Protein AF-A0A2U1C9T4-F1 (afdb_monomer_lite)

Sequence (823 aa):
MTALAQDIDRACACIAPTWPLDQFIAVNPYWGWVDKPMPQAAAALEALGGTRLTMPRNWFAAQWQAGHLQRQHLQAAAERAAGDTAAAGRVEQEVNALVAALEAPTAPSLHRLPLITDLRDAGVPPRPGVSWAEMVTHQVSQHCAAFFDTQQASWGMPQSAGLWGTWRQQLAVDHGLPWHHGHAALAQRLAALPGDARAVIAQALAGLGMDARGQAAYLSAVLMAIGGWGAWCAYERWQARLAGKDDDQLEQLLAIRLTWEWLLHDDAPTGTVPAGWAAQWSAADALARQCEGAQALDWLLQDALETAYQQPLLAGLSKAAAAPVKAPQVQALFCIDVRSEVFRRALEGVDASVQTRGFAGFFGLPIAYAPVGSALTRPQLPGLLSPALCVTESAGDAHLAQVLAGQRRRALQWRARWDQFRAAPASGFSFVESLGLLYGAQLARQSLPSGATPARWEDAGLPPAEAATLRPQMPQALSAPEEGAAIAHRVLTAMGLVRDFAPLVLVAGHGSQSANNPHAAGLDCGACGGQTGAVNARALADLLNTPAVREHLAPLGITIPSSTHFVPGLHNTTTDELVLLDADAVPPSHTARLERLRASLHAAGQRARAERAASLGLTSFAGNPQALLQSLRERANDWAQVRPEWGLVNNAAFIVAPRARSQHLNLGGRAFLHDYDHRLDPDNAVLTLIMTAPMVVTNWINLQYHASTVDNLRYGSGNKLLHNVVGGRLGVFEGNGGDLRIGLPMQSLHDGQVLRHTPLRLSVFIEAPREAIDAVMAQHAVVRDLVGNGWMHLFWLEPQGPRMAQCWQGRWLEVTPLASPAG

pLDDT: mean 93.23, std 6.5, range [31.95, 98.75]

Structure (mmCIF, N/CA/C/O backbone):
data_AF-A0A2U1C9T4-F1
#
_entry.id   AF-A0A2U1C9T4-F1
#
loop_
_atom_site.group_PDB
_atom_site.id
_atom_site.type_symbol
_atom_site.label_atom_id
_atom_site.label_alt_id
_atom_site.label_comp_id
_atom_site.label_asym_id
_atom_site.label_entity_id
_atom_site.label_seq_id
_atom_site.pdbx_PDB_ins_code
_atom_site.Cartn_x
_atom_site.Cartn_y
_atom_site.Cartn_z
_atom_site.occupancy
_atom_site.B_iso_or_equiv
_atom_site.auth_seq_id
_atom_site.auth_comp_id
_atom_site.auth_asym_id
_atom_site.auth_atom_id
_atom_site.pdbx_PDB_model_num
ATOM 1 N N . MET A 1 1 ? -5.390 -18.881 -29.309 1.00 58.38 1 MET A N 1
ATOM 2 C CA . MET A 1 1 ? -4.465 -17.729 -29.216 1.00 58.38 1 MET A CA 1
ATOM 3 C C . MET A 1 1 ? -3.154 -18.109 -29.879 1.00 58.38 1 MET A C 1
ATOM 5 O O . MET A 1 1 ? -2.776 -19.269 -29.782 1.00 58.38 1 MET A O 1
ATOM 9 N N . THR A 1 2 ? -2.509 -17.186 -30.594 1.00 84.00 2 THR A N 1
ATOM 10 C CA . THR A 1 2 ? -1.168 -17.412 -31.163 1.00 84.00 2 THR A CA 1
ATOM 11 C C . THR A 1 2 ? -0.123 -17.472 -30.039 1.00 84.00 2 THR A C 1
ATOM 13 O O . THR A 1 2 ? -0.365 -16.926 -28.964 1.00 84.00 2 THR A O 1
ATOM 16 N N . ALA A 1 3 ? 1.028 -18.115 -30.271 1.00 91.19 3 ALA A N 1
ATOM 17 C CA . ALA A 1 3 ? 2.114 -18.182 -29.281 1.00 91.19 3 ALA A CA 1
ATOM 18 C C . ALA A 1 3 ? 2.572 -16.779 -28.835 1.00 91.19 3 ALA A C 1
ATOM 20 O O . ALA A 1 3 ? 2.647 -16.506 -27.644 1.00 91.19 3 ALA A O 1
ATOM 21 N N . LEU A 1 4 ? 2.719 -15.847 -29.786 1.00 94.00 4 LEU A N 1
ATOM 22 C CA . LEU A 1 4 ? 3.066 -14.454 -29.494 1.00 94.00 4 LEU A CA 1
ATOM 23 C C . LEU A 1 4 ? 2.052 -13.759 -28.571 1.00 94.00 4 LEU A C 1
ATOM 25 O O . LEU A 1 4 ? 2.449 -13.010 -27.686 1.00 94.00 4 LEU A O 1
ATOM 29 N N . ALA A 1 5 ? 0.748 -13.999 -28.750 1.00 94.75 5 ALA A N 1
ATOM 30 C CA . ALA A 1 5 ? -0.262 -13.401 -27.874 1.00 94.75 5 ALA A CA 1
ATOM 31 C C . ALA A 1 5 ? -0.096 -13.878 -26.422 1.00 94.75 5 ALA A C 1
ATOM 33 O O . ALA A 1 5 ? -0.217 -13.080 -25.502 1.00 94.75 5 ALA A O 1
ATOM 34 N N . GLN A 1 6 ? 0.252 -15.153 -26.219 1.00 95.94 6 GLN A N 1
ATOM 35 C CA . GLN A 1 6 ? 0.525 -15.689 -24.883 1.00 95.94 6 GLN A CA 1
ATOM 36 C C . GLN A 1 6 ? 1.782 -15.069 -24.261 1.00 95.94 6 GLN A C 1
ATOM 38 O O . GLN A 1 6 ? 1.804 -14.828 -23.057 1.00 95.94 6 GLN A O 1
ATOM 43 N N . ASP A 1 7 ? 2.814 -14.794 -25.058 1.00 97.00 7 ASP A N 1
ATOM 44 C CA . ASP A 1 7 ? 4.039 -14.157 -24.568 1.00 97.00 7 ASP A CA 1
ATOM 45 C C . ASP A 1 7 ? 3.825 -12.675 -24.222 1.00 97.00 7 ASP A C 1
ATOM 47 O O . ASP A 1 7 ? 4.340 -12.209 -23.206 1.00 97.00 7 ASP A O 1
ATOM 51 N N . ILE A 1 8 ? 2.999 -11.959 -24.995 1.00 97.69 8 ILE A N 1
ATOM 52 C CA . ILE A 1 8 ? 2.550 -10.596 -24.664 1.00 97.69 8 ILE A CA 1
ATOM 53 C C . ILE A 1 8 ? 1.750 -10.598 -23.356 1.00 97.69 8 ILE A C 1
ATOM 55 O O . ILE A 1 8 ? 2.030 -9.790 -22.468 1.00 97.69 8 ILE A O 1
ATOM 59 N N . ASP A 1 9 ? 0.795 -11.520 -23.206 1.00 95.75 9 ASP A N 1
ATOM 60 C CA . ASP A 1 9 ? -0.028 -11.618 -21.998 1.00 95.75 9 ASP A CA 1
ATOM 61 C C . ASP A 1 9 ? 0.820 -11.934 -20.762 1.00 95.75 9 ASP A C 1
ATOM 63 O O . ASP A 1 9 ? 0.621 -11.329 -19.708 1.00 95.75 9 ASP A O 1
ATOM 67 N N . ARG A 1 10 ? 1.810 -12.829 -20.893 1.00 95.25 10 ARG A N 1
ATOM 68 C CA . ARG A 1 10 ? 2.783 -13.132 -19.831 1.00 95.25 10 ARG A CA 1
ATOM 69 C C . ARG A 1 10 ? 3.597 -11.903 -19.446 1.00 95.25 10 ARG A C 1
ATOM 71 O O . ARG A 1 10 ? 3.708 -11.617 -18.259 1.00 95.25 10 ARG A O 1
ATOM 78 N N . ALA A 1 11 ? 4.125 -11.166 -20.424 1.00 97.00 11 ALA A N 1
ATOM 79 C CA . ALA A 1 11 ? 4.897 -9.955 -20.160 1.00 97.00 11 ALA A CA 1
ATOM 80 C C . ALA A 1 11 ? 4.060 -8.886 -19.445 1.00 97.00 11 ALA A C 1
ATOM 82 O O . ALA A 1 11 ? 4.512 -8.299 -18.463 1.00 97.00 11 ALA A O 1
ATOM 83 N N . CYS A 1 12 ? 2.817 -8.685 -19.886 1.00 97.25 12 CYS A N 1
ATOM 84 C CA . CYS A 1 12 ? 1.883 -7.757 -19.254 1.00 97.25 12 CYS A CA 1
ATOM 85 C C . CYS A 1 12 ? 1.506 -8.190 -17.829 1.00 97.25 12 CYS A C 1
ATOM 87 O O . CYS A 1 12 ? 1.420 -7.351 -16.936 1.00 97.25 12 CYS A O 1
ATOM 89 N N . ALA A 1 13 ? 1.297 -9.491 -17.597 1.00 94.88 13 ALA A N 1
ATOM 90 C CA . ALA A 1 13 ? 0.925 -10.027 -16.288 1.00 94.88 13 ALA A CA 1
ATOM 91 C C . ALA A 1 13 ? 2.017 -9.844 -15.220 1.00 94.88 13 ALA A C 1
ATOM 93 O O . ALA A 1 13 ? 1.699 -9.837 -14.034 1.00 94.88 13 ALA A O 1
ATOM 94 N N . CYS A 1 14 ? 3.281 -9.648 -15.617 1.00 94.31 14 CYS A N 1
ATOM 95 C CA . CYS A 1 14 ? 4.391 -9.397 -14.697 1.00 94.31 14 CYS A CA 1
ATOM 96 C C . CYS A 1 14 ? 4.326 -8.034 -13.983 1.00 94.31 14 CYS A C 1
ATOM 98 O O . CYS A 1 14 ? 5.062 -7.842 -13.012 1.00 94.31 14 CYS A O 1
ATOM 100 N N . ILE A 1 15 ? 3.511 -7.085 -14.462 1.00 96.75 15 ILE A N 1
ATOM 101 C CA . ILE A 1 15 ? 3.438 -5.717 -13.933 1.00 96.75 15 ILE A CA 1
ATOM 102 C C . ILE A 1 15 ? 2.230 -5.566 -13.006 1.00 96.75 15 ILE A C 1
ATOM 104 O O . ILE A 1 15 ? 1.084 -5.757 -13.412 1.00 96.75 15 ILE A O 1
ATOM 108 N N . ALA A 1 16 ? 2.487 -5.200 -11.751 1.00 96.69 16 ALA A N 1
ATOM 109 C CA . ALA A 1 16 ? 1.438 -4.917 -10.777 1.00 96.69 16 ALA A CA 1
ATOM 110 C C . ALA A 1 16 ? 0.828 -3.513 -10.986 1.00 96.69 16 ALA A C 1
ATOM 112 O O . ALA A 1 16 ? 1.548 -2.593 -11.378 1.00 96.69 16 ALA A O 1
ATOM 113 N N . PRO A 1 17 ? -0.474 -3.319 -10.701 1.00 96.69 17 PRO A N 1
ATOM 114 C CA . PRO A 1 17 ? -1.122 -2.011 -10.790 1.00 96.69 17 PRO A CA 1
ATOM 115 C C . PRO A 1 17 ? -0.655 -1.035 -9.697 1.00 96.69 17 PRO A C 1
ATOM 117 O O . PRO A 1 17 ? -0.365 -1.447 -8.574 1.00 96.69 17 PRO A O 1
ATOM 120 N N . THR A 1 18 ? -0.668 0.267 -10.001 1.00 95.56 18 THR A N 1
ATOM 121 C CA . THR A 1 18 ? -0.474 1.354 -9.021 1.00 95.56 18 THR A CA 1
ATOM 122 C C . THR A 1 18 ? -1.663 2.313 -9.037 1.00 95.56 18 THR A C 1
ATOM 124 O O . THR A 1 18 ? -2.165 2.673 -10.100 1.00 95.56 18 THR A O 1
ATOM 127 N N . TRP A 1 19 ? -2.149 2.706 -7.860 1.00 95.81 19 TRP A N 1
ATOM 128 C CA . TRP A 1 19 ? -3.303 3.597 -7.754 1.00 95.81 19 TRP A CA 1
ATOM 129 C C . TRP A 1 19 ? -2.875 5.069 -7.877 1.00 95.81 19 TRP A C 1
ATOM 131 O O . TRP A 1 19 ? -1.786 5.426 -7.432 1.00 95.81 19 TRP A O 1
ATOM 141 N N . PRO A 1 20 ? -3.740 5.941 -8.421 1.00 95.50 20 PRO A N 1
ATOM 142 C CA . PRO A 1 20 ? -3.485 7.380 -8.523 1.00 95.50 20 PRO A CA 1
ATOM 143 C C . PRO A 1 20 ? -3.345 8.038 -7.144 1.00 95.50 20 PRO A C 1
ATOM 145 O O . PRO A 1 20 ? -3.901 7.554 -6.163 1.00 95.50 20 PRO A O 1
ATOM 148 N N . LEU A 1 21 ? -2.661 9.181 -7.071 1.00 94.75 21 LEU A N 1
ATOM 149 C CA . LEU A 1 21 ? -2.295 9.894 -5.837 1.00 94.75 21 LEU A CA 1
ATOM 150 C C . LEU A 1 21 ? -3.468 10.221 -4.902 1.00 94.75 21 LEU A C 1
ATOM 152 O O . LEU A 1 21 ? -3.312 10.176 -3.685 1.00 94.75 21 LEU A O 1
ATOM 156 N N . ASP A 1 22 ? -4.645 10.537 -5.441 1.00 91.81 22 ASP A N 1
ATOM 157 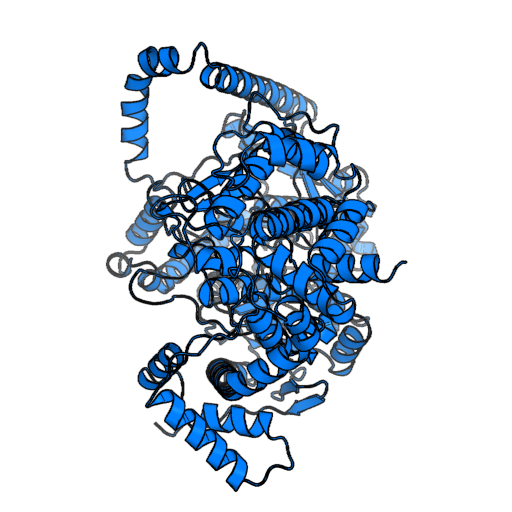C CA . ASP A 1 22 ? -5.862 10.847 -4.674 1.00 91.81 22 ASP A CA 1
ATOM 158 C C . ASP A 1 22 ? -6.566 9.601 -4.104 1.00 91.81 22 ASP A C 1
ATOM 160 O O . ASP A 1 22 ? -7.482 9.723 -3.288 1.00 91.81 22 ASP A O 1
ATOM 164 N N . GLN A 1 23 ? -6.154 8.408 -4.539 1.00 93.94 23 GLN A N 1
ATOM 165 C CA . GLN A 1 23 ? -6.662 7.102 -4.104 1.00 93.94 23 GLN A CA 1
ATOM 166 C C . GLN A 1 23 ? -5.511 6.124 -3.833 1.00 93.94 23 GLN A C 1
ATOM 168 O O . GLN A 1 23 ? -5.691 4.907 -3.913 1.00 93.94 23 GLN A O 1
ATOM 173 N N . PHE A 1 24 ? -4.314 6.650 -3.561 1.00 95.25 24 PHE A N 1
ATOM 174 C CA . PHE A 1 24 ? -3.105 5.846 -3.503 1.00 95.25 24 PHE A CA 1
ATOM 175 C C . PHE A 1 24 ? -3.206 4.853 -2.350 1.00 95.25 24 PHE A C 1
ATOM 177 O O . PHE A 1 24 ? -3.419 5.226 -1.194 1.00 95.25 24 PHE A O 1
ATOM 184 N N . ILE A 1 25 ? -3.024 3.580 -2.679 1.00 95.06 25 ILE A N 1
ATOM 185 C CA . ILE A 1 25 ? -2.928 2.481 -1.728 1.00 95.06 25 ILE A CA 1
ATOM 186 C C . ILE A 1 25 ? -1.637 1.718 -1.998 1.00 95.06 25 ILE A C 1
ATOM 188 O O . ILE A 1 25 ? -1.192 1.608 -3.137 1.00 95.06 25 ILE A O 1
ATOM 192 N N . ALA A 1 26 ? -1.038 1.181 -0.940 1.00 95.75 26 ALA A N 1
ATOM 193 C CA . ALA A 1 26 ? 0.136 0.330 -1.059 1.00 95.75 26 ALA A CA 1
ATOM 194 C C . ALA A 1 26 ? -0.253 -1.037 -1.649 1.00 95.75 26 ALA A C 1
ATOM 196 O O . ALA A 1 26 ? -1.170 -1.688 -1.143 1.00 95.75 26 ALA A O 1
ATOM 197 N N . VAL A 1 27 ? 0.454 -1.466 -2.696 1.00 95.62 27 VAL A N 1
ATOM 198 C CA . VAL A 1 27 ? 0.198 -2.703 -3.451 1.00 95.62 27 VAL A CA 1
ATOM 199 C C . VAL A 1 27 ? 1.481 -3.516 -3.497 1.00 95.62 27 VAL A C 1
ATOM 201 O O . VAL A 1 27 ? 2.560 -2.949 -3.580 1.00 95.62 27 VAL A O 1
ATOM 204 N N . ASN A 1 28 ? 1.405 -4.845 -3.471 1.00 97.12 28 ASN A N 1
ATOM 205 C CA . ASN A 1 28 ? 2.596 -5.660 -3.700 1.00 97.12 28 ASN A CA 1
ATOM 206 C C . ASN A 1 28 ? 3.107 -5.421 -5.143 1.00 97.12 28 ASN A C 1
ATOM 208 O O . ASN A 1 28 ? 2.446 -5.882 -6.076 1.00 97.12 28 ASN A O 1
ATOM 212 N N . PRO A 1 29 ? 4.267 -4.770 -5.376 1.00 97.06 29 PRO A N 1
ATOM 213 C CA . PRO A 1 29 ? 4.741 -4.519 -6.740 1.00 97.06 29 PRO A CA 1
ATOM 214 C C . PRO A 1 29 ? 5.177 -5.807 -7.454 1.00 97.06 29 PRO A C 1
ATOM 216 O O . PRO A 1 29 ? 5.337 -5.822 -8.671 1.00 97.06 29 PRO A O 1
ATOM 219 N N . TYR A 1 30 ? 5.323 -6.905 -6.710 1.00 97.38 30 TYR A N 1
ATOM 220 C CA . TYR A 1 30 ? 5.627 -8.237 -7.218 1.00 97.38 30 TYR A CA 1
ATOM 221 C C . TYR A 1 30 ? 4.370 -9.082 -7.466 1.00 97.38 30 TYR A C 1
ATOM 223 O O . TYR A 1 30 ? 4.481 -10.289 -7.661 1.00 97.38 30 TYR A O 1
ATOM 231 N N . TRP A 1 31 ? 3.167 -8.489 -7.453 1.00 96.69 31 TRP A N 1
ATOM 232 C CA . TRP A 1 31 ? 1.904 -9.232 -7.556 1.00 96.69 31 TRP A CA 1
ATOM 233 C C . TRP A 1 31 ? 1.822 -10.149 -8.786 1.00 96.69 31 TRP A C 1
ATOM 235 O O . TRP A 1 31 ? 1.273 -11.242 -8.700 1.00 96.69 31 TRP A O 1
ATOM 245 N N . GLY A 1 32 ? 2.437 -9.751 -9.903 1.00 95.31 32 GLY A N 1
ATOM 246 C CA . GLY A 1 32 ? 2.529 -10.556 -11.127 1.00 95.31 32 GLY A CA 1
ATOM 247 C C . GLY A 1 32 ? 3.412 -11.810 -11.043 1.00 95.31 32 GLY A C 1
ATOM 248 O O . GLY A 1 32 ? 3.546 -12.513 -12.038 1.00 95.31 32 GLY A O 1
ATOM 249 N N . TRP A 1 33 ? 4.036 -12.071 -9.890 1.00 96.94 33 TRP A N 1
ATOM 250 C CA . TRP A 1 33 ? 5.014 -13.146 -9.674 1.00 96.94 33 TRP A CA 1
ATOM 251 C C . TRP A 1 33 ? 4.627 -14.106 -8.547 1.00 96.94 33 TRP A C 1
ATOM 253 O O . TRP A 1 33 ? 5.396 -15.012 -8.222 1.00 96.94 33 TRP A O 1
ATOM 263 N N . VAL A 1 34 ? 3.465 -13.901 -7.916 1.00 97.00 34 VAL A N 1
ATOM 264 C CA . VAL A 1 34 ? 3.078 -14.648 -6.706 1.00 97.00 34 VAL A CA 1
ATOM 265 C C . VAL A 1 34 ? 2.848 -16.138 -6.956 1.00 97.00 34 VAL A C 1
ATOM 267 O O . VAL A 1 34 ? 2.908 -16.931 -6.019 1.00 97.00 34 VAL A O 1
ATOM 270 N N . ASP A 1 35 ? 2.645 -16.524 -8.216 1.00 95.75 35 ASP A N 1
ATOM 271 C CA . ASP A 1 35 ? 2.519 -17.905 -8.685 1.00 95.75 35 ASP A CA 1
ATOM 272 C C . ASP A 1 35 ? 3.839 -18.695 -8.609 1.00 95.75 35 ASP A C 1
ATOM 274 O O . ASP A 1 35 ? 3.824 -19.927 -8.658 1.00 95.75 35 ASP A O 1
ATOM 278 N N . LYS A 1 36 ? 4.976 -18.009 -8.439 1.00 96.06 36 LYS A N 1
ATOM 279 C CA . LYS A 1 36 ? 6.310 -18.604 -8.284 1.00 96.06 36 LYS A CA 1
ATOM 280 C C . LYS A 1 36 ? 6.822 -18.461 -6.850 1.00 96.06 36 LYS A C 1
ATOM 282 O O . LYS A 1 36 ? 6.559 -17.436 -6.216 1.00 96.06 36 LYS A O 1
ATOM 287 N N . PRO A 1 37 ? 7.628 -19.423 -6.354 1.00 96.94 37 PRO A N 1
ATOM 288 C CA . PRO A 1 37 ? 8.421 -19.257 -5.138 1.00 96.94 37 PRO A CA 1
ATOM 289 C C . PRO A 1 37 ? 9.180 -17.929 -5.139 1.00 96.94 37 PRO A C 1
ATOM 291 O O . PRO A 1 37 ? 9.852 -17.604 -6.119 1.00 96.94 37 PRO A O 1
ATOM 294 N N . MET A 1 38 ? 9.101 -17.168 -4.046 1.00 97.06 38 MET A N 1
ATOM 295 C CA . MET A 1 38 ? 9.683 -15.823 -3.971 1.00 97.06 38 MET A CA 1
ATOM 296 C C . MET A 1 38 ? 11.187 -15.777 -4.332 1.00 97.06 38 MET A C 1
ATOM 298 O O . MET A 1 38 ? 11.566 -14.876 -5.082 1.00 97.06 38 MET A O 1
ATOM 302 N N . PRO A 1 39 ? 12.043 -16.749 -3.936 1.00 97.00 39 PRO A N 1
ATOM 303 C CA . PRO A 1 39 ? 13.435 -16.799 -4.400 1.00 97.00 39 PRO A CA 1
ATOM 304 C C . PRO A 1 39 ? 13.589 -16.961 -5.919 1.00 97.00 39 PRO A C 1
ATOM 306 O O . PRO A 1 39 ? 14.450 -16.327 -6.525 1.00 97.00 39 PRO A O 1
ATOM 309 N N . GLN A 1 40 ? 12.721 -17.751 -6.558 1.00 97.75 40 GLN A N 1
ATOM 310 C CA . GLN A 1 40 ? 12.722 -17.941 -8.013 1.00 97.75 40 GLN A CA 1
ATOM 311 C C . GLN A 1 40 ? 12.226 -16.691 -8.741 1.00 97.75 40 GLN A C 1
ATOM 313 O O . GLN A 1 40 ? 12.800 -16.296 -9.756 1.00 97.75 40 GLN A O 1
ATOM 318 N N . ALA A 1 41 ? 11.187 -16.040 -8.211 1.00 97.94 41 ALA A N 1
ATOM 319 C CA . ALA A 1 41 ? 10.716 -14.755 -8.716 1.00 97.94 41 ALA A CA 1
ATOM 320 C C . ALA A 1 41 ? 11.814 -13.686 -8.619 1.00 97.94 41 ALA A C 1
ATOM 322 O O . ALA A 1 41 ? 12.069 -12.981 -9.590 1.00 97.94 41 ALA A O 1
ATOM 323 N N . ALA A 1 42 ? 12.520 -13.611 -7.488 1.00 97.81 42 ALA A N 1
ATOM 324 C CA . ALA A 1 42 ? 13.632 -12.684 -7.300 1.00 97.81 42 ALA A CA 1
ATOM 325 C C . ALA A 1 42 ? 14.783 -12.934 -8.274 1.00 97.81 42 ALA A C 1
ATOM 327 O O . ALA A 1 42 ? 15.363 -11.991 -8.804 1.00 97.81 42 ALA A O 1
ATOM 328 N N . ALA A 1 43 ? 15.096 -14.198 -8.542 1.00 97.75 43 ALA A N 1
ATOM 329 C CA . ALA A 1 43 ? 16.134 -14.562 -9.489 1.00 97.75 43 ALA A CA 1
ATOM 330 C C . ALA A 1 43 ? 15.755 -14.223 -10.942 1.00 97.75 43 ALA A C 1
ATOM 332 O O . ALA A 1 43 ? 16.588 -13.726 -11.699 1.00 97.75 43 ALA A O 1
ATOM 333 N N . ALA A 1 44 ? 14.488 -14.422 -11.320 1.00 97.62 44 ALA A N 1
ATOM 334 C CA . ALA A 1 44 ? 13.968 -13.981 -12.613 1.00 97.62 44 ALA A CA 1
ATOM 335 C C . ALA A 1 44 ? 13.967 -12.446 -12.735 1.00 97.62 44 ALA A C 1
ATOM 337 O O . ALA A 1 44 ? 14.383 -11.903 -13.756 1.00 97.62 44 ALA A O 1
ATOM 338 N N . LEU A 1 45 ? 13.564 -11.733 -11.681 1.00 97.31 45 LEU A N 1
ATOM 339 C CA . LEU A 1 45 ? 13.597 -10.271 -11.632 1.00 97.31 45 LEU A CA 1
ATOM 340 C C . LEU A 1 45 ? 15.032 -9.714 -11.675 1.00 97.31 45 LEU A C 1
ATOM 342 O O . LEU A 1 45 ? 15.258 -8.686 -12.315 1.00 97.31 45 LEU A O 1
ATOM 346 N N . GLU A 1 46 ? 16.020 -10.398 -11.088 1.00 97.06 46 GLU A N 1
ATOM 347 C CA . GLU A 1 46 ? 17.439 -10.051 -11.258 1.00 97.06 46 GLU A CA 1
ATOM 348 C C . GLU A 1 46 ? 17.861 -10.216 -12.724 1.00 97.06 46 GLU A C 1
ATOM 350 O O . GLU A 1 46 ? 18.384 -9.270 -13.318 1.00 97.06 46 GLU A O 1
ATOM 355 N N . ALA A 1 47 ? 17.558 -11.371 -13.325 1.00 97.25 47 ALA A N 1
ATOM 356 C CA . ALA A 1 47 ? 17.918 -11.691 -14.705 1.00 97.25 47 ALA A CA 1
ATOM 357 C C . ALA A 1 47 ? 17.336 -10.703 -15.732 1.00 97.25 47 ALA A C 1
ATOM 359 O O . ALA A 1 47 ? 18.003 -10.364 -16.712 1.00 97.25 47 ALA A O 1
ATOM 360 N N . LEU A 1 48 ? 16.109 -10.223 -15.510 1.00 97.06 48 LEU A N 1
ATOM 361 C CA . LEU A 1 48 ? 15.391 -9.350 -16.446 1.00 97.06 48 LEU A CA 1
ATOM 362 C C . LEU A 1 48 ? 15.570 -7.855 -16.130 1.00 97.06 48 LEU A C 1
ATOM 364 O O . LEU A 1 48 ? 15.859 -7.049 -17.018 1.00 97.06 48 LEU A O 1
ATOM 368 N N . GLY A 1 49 ? 15.406 -7.473 -14.862 1.00 93.88 49 GLY A N 1
ATOM 369 C CA . GLY A 1 49 ? 15.341 -6.079 -14.408 1.00 93.88 49 GLY A CA 1
ATOM 370 C C . GLY A 1 49 ? 16.536 -5.614 -13.574 1.00 93.88 49 GLY A C 1
ATOM 371 O O . GLY A 1 49 ? 16.658 -4.417 -13.292 1.00 93.88 49 GLY A O 1
ATOM 372 N N . GLY A 1 50 ? 17.438 -6.524 -13.188 1.00 94.19 50 GLY A N 1
ATOM 373 C CA . GLY A 1 50 ? 18.599 -6.209 -12.354 1.00 94.19 50 GLY A CA 1
ATOM 374 C C . GLY A 1 50 ? 18.214 -5.766 -10.944 1.00 94.19 50 GLY A C 1
ATOM 375 O O . GLY A 1 50 ? 18.829 -4.849 -10.406 1.00 94.19 50 GLY A O 1
ATOM 376 N N . THR A 1 51 ? 17.168 -6.365 -10.374 1.00 93.38 51 THR A N 1
ATOM 377 C CA . THR A 1 51 ? 16.680 -6.067 -9.022 1.00 93.38 51 THR A CA 1
ATOM 378 C C . THR A 1 51 ? 16.739 -7.299 -8.124 1.00 93.38 51 THR A C 1
ATOM 380 O O . THR A 1 51 ? 16.718 -8.432 -8.602 1.00 93.38 51 THR A O 1
ATOM 383 N N . ARG A 1 52 ? 16.829 -7.076 -6.813 1.00 93.12 52 ARG A N 1
ATOM 384 C CA . ARG A 1 52 ? 16.831 -8.118 -5.781 1.00 93.12 52 ARG A CA 1
ATOM 385 C C . ARG A 1 52 ? 15.702 -7.872 -4.798 1.00 93.12 52 ARG A C 1
ATOM 387 O O . ARG A 1 52 ? 15.260 -6.744 -4.623 1.00 93.12 52 ARG A O 1
ATOM 394 N N . LEU A 1 53 ? 15.266 -8.939 -4.132 1.00 96.69 53 LEU A N 1
ATOM 395 C CA . LEU A 1 53 ? 14.167 -8.894 -3.161 1.00 96.69 53 LEU A CA 1
ATOM 396 C C . LEU A 1 53 ? 14.646 -9.001 -1.706 1.00 96.69 53 LEU A C 1
ATOM 398 O O . LEU A 1 53 ? 13.825 -8.985 -0.794 1.00 96.69 53 LEU A O 1
ATOM 402 N N . THR A 1 54 ? 15.955 -9.060 -1.469 1.00 96.94 54 THR A N 1
ATOM 403 C CA . THR A 1 54 ? 16.566 -9.058 -0.134 1.00 96.94 54 THR A CA 1
ATOM 404 C C . THR A 1 54 ? 17.476 -7.848 0.031 1.00 96.94 54 THR A C 1
ATOM 406 O O . THR A 1 54 ? 18.049 -7.346 -0.938 1.00 96.94 54 THR A O 1
ATOM 409 N N . MET A 1 55 ? 17.665 -7.407 1.275 1.00 96.38 55 MET A N 1
ATOM 410 C CA . MET A 1 55 ? 18.675 -6.394 1.581 1.00 96.38 55 MET A CA 1
ATOM 411 C C . MET A 1 55 ? 20.089 -6.891 1.227 1.00 96.38 55 MET A C 1
ATOM 413 O O . MET A 1 55 ? 20.347 -8.098 1.227 1.00 96.38 55 MET A O 1
ATOM 417 N N . PRO A 1 56 ? 21.039 -5.988 0.937 1.00 95.12 56 PRO A N 1
ATOM 418 C CA . PRO A 1 56 ? 22.431 -6.373 0.737 1.00 95.12 56 PRO A CA 1
ATOM 419 C C . PRO A 1 56 ? 23.057 -6.930 2.031 1.00 95.12 56 PRO A C 1
ATOM 421 O O . PRO A 1 56 ? 22.686 -6.549 3.142 1.00 95.12 56 PRO A O 1
ATOM 424 N N . ARG A 1 57 ? 24.053 -7.818 1.898 1.00 95.56 57 ARG A N 1
ATOM 425 C CA . ARG A 1 57 ? 24.702 -8.515 3.033 1.00 95.56 57 ARG A CA 1
ATOM 426 C C . ARG A 1 57 ? 25.285 -7.582 4.091 1.00 95.56 57 ARG A C 1
ATOM 428 O O . ARG A 1 57 ? 25.248 -7.909 5.271 1.00 95.56 57 ARG A O 1
ATOM 435 N N . ASN A 1 58 ? 25.779 -6.407 3.698 1.00 96.25 58 ASN A N 1
ATOM 436 C CA . ASN A 1 58 ? 26.283 -5.399 4.638 1.00 96.25 58 ASN A CA 1
ATOM 437 C C . ASN A 1 58 ? 25.188 -4.876 5.585 1.00 96.25 58 ASN A C 1
ATOM 439 O O . ASN A 1 58 ? 25.470 -4.560 6.738 1.00 96.25 58 ASN A O 1
ATOM 443 N N . TRP A 1 59 ? 23.936 -4.821 5.131 1.00 96.12 59 TRP A N 1
ATOM 444 C CA . TRP A 1 59 ? 22.812 -4.450 5.977 1.00 96.12 59 TRP A CA 1
ATOM 445 C C . TRP A 1 59 ? 22.479 -5.565 6.978 1.00 96.12 59 TRP A C 1
ATOM 447 O O . TRP A 1 59 ? 22.291 -5.277 8.159 1.00 96.12 59 TRP A O 1
ATOM 457 N N . PHE A 1 60 ? 22.490 -6.836 6.556 1.00 97.56 60 PHE A N 1
ATOM 458 C CA . PHE A 1 60 ? 22.337 -7.970 7.479 1.00 97.56 60 PHE A CA 1
ATOM 459 C C . PHE A 1 60 ? 23.482 -8.037 8.499 1.00 97.56 60 PHE A C 1
ATOM 461 O O . PHE A 1 60 ? 23.232 -8.261 9.683 1.00 97.56 60 PHE A O 1
ATOM 468 N N . ALA A 1 61 ? 24.720 -7.767 8.074 1.00 97.56 61 ALA A N 1
ATOM 469 C CA . ALA A 1 61 ? 25.880 -7.665 8.958 1.00 97.56 61 ALA A CA 1
ATOM 470 C C . ALA A 1 61 ? 25.686 -6.581 10.033 1.00 97.56 61 ALA A C 1
ATOM 472 O O . ALA A 1 61 ? 26.005 -6.807 11.199 1.00 97.56 61 ALA A O 1
ATOM 473 N N . ALA A 1 62 ? 25.084 -5.439 9.685 1.00 96.31 62 ALA A N 1
ATOM 474 C CA . ALA A 1 62 ? 24.734 -4.412 10.664 1.00 96.31 62 ALA A CA 1
ATOM 475 C C . ALA A 1 62 ? 23.663 -4.895 11.666 1.00 96.31 62 ALA A C 1
ATOM 477 O O . ALA A 1 62 ? 23.769 -4.604 12.856 1.00 96.31 62 ALA A O 1
ATOM 478 N N . GLN A 1 63 ? 22.665 -5.677 11.227 1.00 96.94 63 GLN A N 1
ATOM 479 C CA . GLN A 1 63 ? 21.678 -6.286 12.138 1.00 96.94 63 GLN A CA 1
ATOM 480 C C . GLN A 1 63 ? 22.312 -7.323 13.078 1.00 96.94 63 GLN A C 1
ATOM 482 O O . GLN A 1 63 ? 21.929 -7.416 14.245 1.00 96.94 63 GLN A O 1
ATOM 487 N N . TRP A 1 64 ? 23.294 -8.080 12.585 1.00 97.19 64 TRP A N 1
ATOM 488 C CA . TRP A 1 64 ? 24.096 -9.010 13.380 1.00 97.19 64 TRP A CA 1
ATOM 489 C C . TRP A 1 64 ? 24.923 -8.285 14.446 1.00 97.19 64 TRP A C 1
ATOM 491 O O . TRP A 1 64 ? 24.839 -8.617 15.625 1.00 97.19 64 TRP A O 1
ATOM 501 N N . GLN A 1 65 ? 25.648 -7.232 14.063 1.00 96.88 65 GLN A N 1
ATOM 502 C CA . GLN A 1 65 ? 26.443 -6.417 14.989 1.00 96.88 65 GLN A CA 1
ATOM 503 C C . GLN A 1 65 ? 25.580 -5.708 16.044 1.00 96.88 65 GLN A C 1
ATOM 505 O O . GLN A 1 65 ? 26.003 -5.564 17.187 1.00 96.88 65 GLN A O 1
ATOM 510 N N . ALA A 1 66 ? 24.358 -5.305 15.681 1.00 95.56 66 ALA A N 1
ATOM 511 C CA . ALA A 1 66 ? 23.384 -4.727 16.606 1.00 95.56 66 ALA A CA 1
ATOM 512 C C . ALA A 1 66 ? 22.724 -5.764 17.541 1.00 95.56 66 ALA A C 1
ATOM 514 O O . ALA A 1 66 ? 21.951 -5.388 18.420 1.00 95.56 66 ALA A O 1
ATOM 515 N N . GLY A 1 67 ? 22.99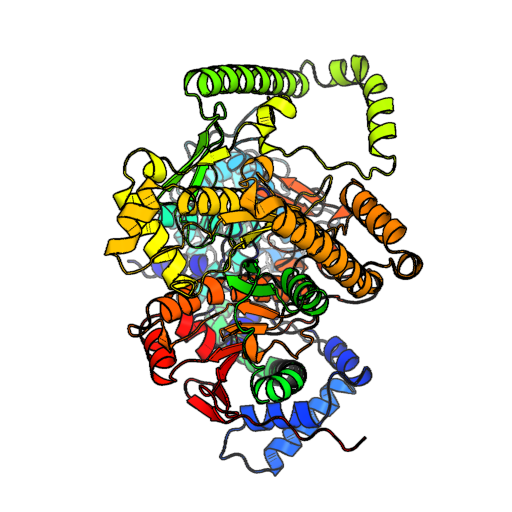0 -7.064 17.359 1.00 95.62 67 GLY A N 1
ATOM 516 C CA . GLY A 1 67 ? 22.415 -8.146 18.163 1.00 95.62 67 GLY A CA 1
ATOM 517 C C . GLY A 1 67 ? 20.962 -8.499 17.824 1.00 95.62 67 GLY A C 1
ATOM 518 O O . GLY A 1 67 ? 20.358 -9.320 18.518 1.00 95.62 67 GLY A O 1
ATOM 519 N N . HIS A 1 68 ? 20.397 -7.915 16.760 1.00 94.38 68 HIS A N 1
ATOM 520 C CA . HIS A 1 68 ? 19.056 -8.249 16.264 1.00 94.38 68 HIS A CA 1
ATOM 521 C C . HIS A 1 68 ? 19.026 -9.615 15.562 1.00 94.38 68 HIS A C 1
ATOM 523 O O . HIS A 1 68 ? 17.999 -10.291 15.550 1.00 94.38 68 HIS A O 1
ATOM 529 N N . LEU A 1 69 ? 20.160 -10.036 14.998 1.00 94.62 69 LEU A N 1
ATOM 530 C CA . LEU A 1 69 ? 20.373 -11.363 14.431 1.00 94.62 69 LEU A CA 1
ATOM 531 C C . LEU A 1 69 ? 21.392 -12.116 15.297 1.00 94.62 69 LEU A C 1
ATOM 533 O O . LEU A 1 69 ? 22.389 -11.539 15.714 1.00 94.62 69 LEU A O 1
ATOM 537 N N . GLN A 1 70 ? 21.137 -13.392 15.589 1.00 95.88 70 GLN A N 1
ATOM 538 C CA . GLN A 1 70 ? 21.951 -14.211 16.497 1.00 95.88 70 GLN A CA 1
ATOM 539 C C . GLN A 1 70 ? 22.123 -15.614 15.918 1.00 95.88 70 GLN A C 1
ATOM 541 O O . GLN A 1 70 ? 21.322 -16.042 15.085 1.00 95.88 70 GLN A O 1
ATOM 546 N N . ARG A 1 71 ? 23.148 -16.352 16.368 1.00 96.12 71 ARG A N 1
ATOM 547 C CA . ARG A 1 71 ? 23.492 -17.679 15.820 1.00 96.12 71 ARG A CA 1
ATOM 548 C C . ARG A 1 71 ? 22.310 -18.652 15.852 1.00 96.12 71 ARG A C 1
ATOM 550 O O . ARG A 1 71 ? 22.099 -19.369 14.885 1.00 96.12 71 ARG A O 1
ATOM 557 N N . GLN A 1 72 ? 21.499 -18.620 16.910 1.00 95.19 72 GLN A N 1
ATOM 558 C CA . GLN A 1 72 ? 20.294 -19.452 17.031 1.00 95.19 72 GLN A CA 1
ATOM 559 C C . GLN A 1 72 ? 19.257 -19.193 15.923 1.00 95.19 72 GLN A C 1
ATOM 561 O O . GLN A 1 72 ? 18.543 -20.105 15.520 1.00 95.19 72 GLN A O 1
ATOM 566 N N . HIS A 1 73 ? 19.180 -17.964 15.404 1.00 96.31 73 HIS A N 1
ATOM 567 C CA . HIS A 1 73 ? 18.274 -17.619 14.309 1.00 96.31 73 HIS A CA 1
ATOM 568 C C . HIS A 1 73 ? 18.802 -18.156 12.973 1.00 96.31 73 HIS A C 1
ATOM 570 O O . HIS A 1 73 ? 18.019 -18.646 12.164 1.00 96.31 73 HIS A O 1
ATOM 576 N N . LEU A 1 74 ? 20.127 -18.116 12.772 1.00 97.00 74 LEU A N 1
ATOM 577 C CA . LEU A 1 74 ? 20.790 -18.729 11.615 1.00 97.00 74 LEU A CA 1
ATOM 578 C C . LEU A 1 74 ? 20.607 -20.251 11.624 1.00 97.00 74 LEU A C 1
ATOM 580 O O . LEU A 1 74 ? 20.260 -20.832 10.601 1.00 97.00 74 LEU A O 1
ATOM 584 N N . GLN A 1 75 ? 20.783 -20.872 12.794 1.00 95.38 75 GLN A N 1
ATOM 585 C CA . GLN A 1 75 ? 20.550 -22.300 13.011 1.00 95.38 75 GLN A CA 1
ATOM 586 C C . GLN A 1 75 ? 19.116 -22.683 12.638 1.00 95.38 75 GLN A C 1
ATOM 588 O O . GLN A 1 75 ? 18.924 -23.563 11.809 1.00 95.38 75 GLN A O 1
ATOM 593 N N . ALA A 1 76 ? 18.116 -21.975 13.172 1.00 93.00 76 ALA A N 1
ATOM 594 C CA . ALA A 1 76 ? 16.712 -22.260 12.882 1.00 93.00 76 ALA A CA 1
ATOM 595 C C . ALA A 1 76 ? 16.363 -22.114 11.387 1.00 93.00 76 ALA A C 1
ATOM 597 O O . ALA A 1 76 ? 15.574 -22.897 10.858 1.00 93.00 76 ALA A O 1
ATOM 598 N N . ALA A 1 77 ? 16.950 -21.133 10.691 1.00 93.94 77 ALA A N 1
ATOM 599 C CA . ALA A 1 77 ? 16.766 -20.972 9.248 1.00 93.94 77 ALA A CA 1
ATOM 600 C C . ALA A 1 77 ? 17.405 -22.125 8.453 1.00 93.94 77 ALA A C 1
ATOM 602 O O . ALA A 1 77 ? 16.754 -22.694 7.577 1.00 93.94 77 ALA A O 1
ATOM 603 N N . ALA A 1 78 ? 18.639 -22.511 8.793 1.00 93.75 78 ALA A N 1
ATOM 604 C CA . ALA A 1 78 ? 19.341 -23.624 8.153 1.00 93.75 78 ALA A CA 1
ATOM 605 C C . ALA A 1 78 ? 18.635 -24.972 8.397 1.00 93.75 78 ALA A C 1
ATOM 607 O O . ALA A 1 78 ? 18.437 -25.746 7.465 1.00 93.75 78 ALA A O 1
ATOM 608 N N . GLU A 1 79 ? 18.172 -25.238 9.623 1.00 91.25 79 GLU A N 1
ATOM 609 C CA . GLU A 1 79 ? 17.393 -26.441 9.956 1.00 91.25 79 GLU A CA 1
ATOM 610 C C . GLU A 1 79 ? 16.102 -26.521 9.134 1.00 91.25 79 GLU A C 1
ATOM 612 O O . GLU A 1 79 ? 15.810 -27.556 8.530 1.00 91.25 79 GLU A O 1
ATOM 617 N N . ARG A 1 80 ? 15.357 -25.410 9.043 1.00 88.12 80 ARG A N 1
ATOM 618 C CA . ARG A 1 80 ? 14.119 -25.339 8.254 1.00 88.12 80 ARG A CA 1
ATOM 619 C C . ARG A 1 80 ? 14.371 -25.570 6.763 1.00 88.12 80 ARG A C 1
ATOM 621 O O . ARG A 1 80 ? 13.580 -26.256 6.116 1.00 88.12 80 ARG A O 1
ATOM 628 N N . ALA A 1 81 ? 15.450 -25.013 6.216 1.00 87.50 81 ALA A N 1
ATOM 629 C CA . ALA A 1 81 ? 15.814 -25.182 4.812 1.00 87.50 81 ALA A CA 1
ATOM 630 C C . ALA A 1 81 ? 16.308 -26.603 4.493 1.00 87.50 81 ALA A C 1
ATOM 632 O O . ALA A 1 81 ? 16.029 -27.131 3.415 1.00 87.50 81 ALA A O 1
ATOM 633 N N . ALA A 1 82 ? 17.025 -27.235 5.423 1.00 85.44 82 ALA A N 1
ATOM 634 C CA . ALA A 1 82 ? 17.593 -28.562 5.230 1.00 85.44 82 ALA A CA 1
ATOM 635 C C . ALA A 1 82 ? 16.560 -29.699 5.408 1.00 85.44 82 ALA A C 1
ATOM 637 O O . ALA A 1 82 ? 16.711 -30.754 4.782 1.00 85.44 82 ALA A O 1
ATOM 638 N N . GLY A 1 83 ? 15.509 -29.470 6.206 1.00 80.31 83 GLY A N 1
ATOM 639 C CA . GLY A 1 83 ? 14.424 -30.418 6.482 1.00 80.31 83 GLY A CA 1
ATOM 640 C C . GLY A 1 83 ? 14.808 -31.558 7.439 1.00 80.31 83 GLY A C 1
ATOM 641 O O . GLY A 1 83 ? 15.968 -31.715 7.818 1.00 80.31 83 GLY A O 1
ATOM 642 N N . ASP A 1 84 ? 13.828 -32.399 7.799 1.00 69.94 84 ASP A N 1
ATOM 643 C CA . ASP A 1 84 ? 13.933 -33.405 8.880 1.00 69.94 84 ASP A CA 1
ATOM 644 C C . ASP A 1 84 ? 15.029 -34.476 8.685 1.00 69.94 84 ASP A C 1
ATOM 646 O O . ASP A 1 84 ? 15.414 -35.162 9.630 1.00 69.94 84 ASP A O 1
ATOM 650 N N . THR A 1 85 ? 15.536 -34.657 7.462 1.00 66.44 85 THR A N 1
ATOM 651 C CA . THR A 1 85 ? 16.504 -35.714 7.112 1.00 66.44 85 THR A CA 1
ATOM 652 C C . THR A 1 85 ? 17.949 -35.225 6.995 1.00 66.44 85 THR A C 1
ATOM 654 O O . THR A 1 85 ? 18.826 -35.990 6.587 1.00 66.44 85 THR A O 1
ATOM 657 N N . ALA A 1 86 ? 18.225 -33.952 7.282 1.00 70.12 86 ALA A N 1
ATOM 658 C CA . ALA A 1 86 ? 19.563 -33.395 7.131 1.00 70.12 86 ALA A CA 1
ATOM 659 C C . ALA A 1 86 ? 20.510 -33.834 8.260 1.00 70.12 86 ALA A C 1
ATOM 661 O O . ALA A 1 86 ? 20.191 -33.749 9.443 1.00 70.12 86 ALA A O 1
ATOM 662 N N . ALA A 1 87 ? 21.721 -34.271 7.900 1.00 76.69 87 ALA A N 1
ATOM 663 C CA . ALA A 1 87 ? 22.759 -34.560 8.883 1.00 76.69 87 ALA A CA 1
ATOM 664 C C . ALA A 1 87 ? 23.164 -33.274 9.625 1.00 76.69 87 ALA A C 1
ATOM 666 O O . ALA A 1 87 ? 23.440 -32.262 8.981 1.00 76.69 87 ALA A O 1
ATOM 667 N N . ALA A 1 88 ? 23.289 -33.333 10.956 1.00 78.44 88 ALA A N 1
ATOM 668 C CA . ALA A 1 88 ? 23.651 -32.182 11.796 1.00 78.44 88 ALA A CA 1
ATOM 669 C C . ALA A 1 88 ? 24.918 -31.441 11.316 1.00 78.44 88 ALA A C 1
ATOM 671 O O . ALA A 1 88 ? 24.992 -30.218 11.383 1.00 78.44 88 ALA A O 1
ATOM 672 N N . GLY A 1 89 ? 25.890 -32.167 10.749 1.00 84.38 89 GLY A N 1
ATOM 673 C CA . GLY A 1 89 ? 27.101 -31.571 10.177 1.00 84.38 89 GLY A CA 1
ATOM 674 C C . GLY A 1 89 ? 26.850 -30.652 8.972 1.00 84.38 89 GLY A C 1
ATOM 675 O O . GLY A 1 89 ? 27.591 -29.692 8.794 1.00 84.38 89 GLY A O 1
ATOM 676 N N . ARG A 1 90 ? 25.804 -30.900 8.168 1.00 87.50 90 ARG A N 1
ATOM 677 C CA . ARG A 1 90 ? 25.431 -30.037 7.032 1.00 87.50 90 ARG A CA 1
ATOM 678 C C . ARG A 1 90 ? 24.851 -28.710 7.519 1.00 87.50 90 ARG A C 1
ATOM 680 O O . ARG A 1 90 ? 25.232 -27.665 7.005 1.00 87.50 90 ARG A O 1
ATOM 687 N N . VAL A 1 91 ? 23.970 -28.763 8.517 1.00 91.75 91 VAL A N 1
ATOM 688 C CA . VAL A 1 91 ? 23.364 -27.567 9.122 1.00 91.75 91 VAL A CA 1
ATOM 689 C C . VAL A 1 91 ? 24.448 -26.685 9.745 1.00 91.75 91 VAL A C 1
ATOM 691 O O . VAL A 1 91 ? 24.509 -25.494 9.466 1.00 91.75 91 VAL A O 1
ATOM 694 N N . GLU A 1 92 ? 25.372 -27.276 10.506 1.00 93.00 92 GLU A N 1
ATOM 695 C CA . GLU A 1 92 ? 26.486 -26.537 11.111 1.00 93.00 92 GLU A CA 1
ATOM 696 C C . GLU A 1 92 ? 27.402 -25.889 10.053 1.00 93.00 92 GLU A C 1
ATOM 698 O O . GLU A 1 92 ? 27.842 -24.751 10.215 1.00 93.00 92 GLU A O 1
ATOM 703 N N . GLN A 1 93 ? 27.680 -26.573 8.936 1.00 93.00 93 GLN A N 1
ATOM 704 C CA . GLN A 1 93 ? 28.437 -25.991 7.817 1.00 93.00 93 GLN A CA 1
ATOM 705 C C . GLN A 1 93 ? 27.725 -24.779 7.205 1.00 93.00 93 GLN A C 1
ATOM 707 O O . GLN A 1 93 ? 28.368 -23.764 6.933 1.00 93.00 93 GLN A O 1
ATOM 712 N N . GLU A 1 94 ? 26.410 -24.867 7.017 1.00 94.75 94 GLU A N 1
ATOM 713 C CA . GLU A 1 94 ? 25.591 -23.785 6.472 1.00 94.75 94 GLU A CA 1
ATOM 714 C C . GLU A 1 94 ? 25.537 -22.580 7.419 1.00 94.75 94 GLU A C 1
ATOM 716 O O . GLU A 1 94 ? 25.750 -21.447 6.989 1.00 94.75 94 GLU A O 1
ATOM 721 N N . VAL A 1 95 ? 25.385 -22.810 8.726 1.00 96.88 95 VAL A N 1
ATOM 722 C CA . VAL A 1 95 ? 25.458 -21.746 9.739 1.00 96.88 95 VAL A CA 1
ATOM 723 C C . VAL A 1 95 ? 26.819 -21.060 9.738 1.00 96.88 95 VAL A C 1
ATOM 725 O O . VAL A 1 95 ? 26.881 -19.832 9.769 1.00 96.88 95 VAL A O 1
ATOM 728 N N . ASN A 1 96 ? 27.914 -21.816 9.650 1.00 96.31 96 ASN A N 1
ATOM 729 C CA . ASN A 1 96 ? 29.251 -21.227 9.566 1.00 96.31 96 ASN A CA 1
ATOM 730 C C . ASN A 1 96 ? 29.441 -20.410 8.273 1.00 96.31 96 ASN A C 1
ATOM 732 O O . ASN A 1 96 ? 30.078 -19.358 8.314 1.00 96.31 96 ASN A O 1
ATOM 736 N N . ALA A 1 97 ? 28.840 -20.824 7.151 1.00 95.75 97 ALA A N 1
ATOM 737 C CA . ALA A 1 97 ? 28.835 -20.036 5.917 1.00 95.75 97 ALA A CA 1
ATOM 738 C C . ALA A 1 97 ? 28.037 -18.725 6.059 1.00 95.75 97 ALA A C 1
ATOM 740 O O . ALA A 1 97 ? 28.490 -17.680 5.591 1.00 95.75 97 ALA A O 1
ATOM 741 N N . LEU A 1 98 ? 26.887 -18.755 6.744 1.00 97.19 98 LEU A N 1
ATOM 742 C CA . LEU A 1 98 ? 26.096 -17.555 7.042 1.00 97.19 98 LEU A CA 1
ATOM 743 C C . LEU A 1 98 ? 26.867 -16.580 7.938 1.00 97.19 98 LEU A C 1
ATOM 745 O O . LEU A 1 98 ? 26.907 -15.388 7.646 1.00 97.19 98 LEU A O 1
ATOM 749 N N . VAL A 1 99 ? 27.524 -17.078 8.991 1.00 97.81 99 VAL A N 1
ATOM 750 C CA . VAL A 1 99 ? 28.371 -16.255 9.870 1.00 97.81 99 VAL A CA 1
ATOM 751 C C . VAL A 1 99 ? 29.516 -15.621 9.077 1.00 97.81 99 VAL A C 1
ATOM 753 O O . VAL A 1 99 ? 29.694 -14.408 9.143 1.00 97.81 99 VAL A O 1
ATOM 756 N N . ALA A 1 100 ? 30.226 -16.394 8.251 1.00 96.56 100 ALA A N 1
ATOM 757 C CA . ALA A 1 100 ? 31.300 -15.863 7.412 1.00 96.56 100 ALA A CA 1
ATOM 758 C C . ALA A 1 100 ? 30.805 -14.767 6.446 1.00 96.56 100 ALA A C 1
ATOM 760 O O . ALA A 1 100 ? 31.474 -13.750 6.265 1.00 96.56 100 ALA A O 1
ATOM 761 N N . ALA A 1 101 ? 29.610 -14.931 5.864 1.00 95.38 101 ALA A N 1
ATOM 762 C CA . ALA A 1 101 ? 28.996 -13.927 4.992 1.00 95.38 101 ALA A CA 1
ATOM 763 C C . ALA A 1 101 ? 28.595 -12.633 5.731 1.00 95.38 101 ALA A C 1
ATOM 765 O O . ALA A 1 101 ? 28.533 -11.574 5.105 1.00 95.38 101 ALA A O 1
ATOM 766 N N . LEU A 1 102 ? 28.329 -12.706 7.041 1.00 96.88 102 LEU A N 1
ATOM 767 C CA . LEU A 1 102 ? 28.042 -11.550 7.898 1.00 96.88 102 LEU A CA 1
ATOM 768 C C . LEU A 1 102 ? 29.319 -10.855 8.392 1.00 96.88 102 LEU A C 1
ATOM 770 O O . LEU A 1 102 ? 29.330 -9.635 8.533 1.00 96.88 102 LEU A O 1
ATOM 774 N N . GLU A 1 103 ? 30.392 -11.606 8.643 1.00 95.69 103 GLU A N 1
ATOM 775 C CA . GLU A 1 103 ? 31.685 -11.066 9.087 1.00 95.69 103 GLU A CA 1
ATOM 776 C C . GLU A 1 103 ? 32.475 -10.414 7.944 1.00 95.69 103 GLU A C 1
ATOM 778 O O . GLU A 1 103 ? 33.149 -9.405 8.150 1.00 95.69 103 GLU A O 1
ATOM 783 N N . ALA A 1 104 ? 32.354 -10.951 6.727 1.00 94.31 104 ALA A N 1
ATOM 784 C CA . ALA A 1 104 ? 32.997 -10.434 5.523 1.00 94.31 104 ALA A CA 1
ATOM 785 C C . ALA A 1 104 ? 31.974 -10.250 4.381 1.00 94.31 104 ALA A C 1
ATOM 787 O O . ALA A 1 104 ? 32.001 -10.990 3.391 1.00 94.31 104 ALA A O 1
ATOM 788 N N . PRO A 1 105 ? 31.050 -9.273 4.487 1.00 92.38 105 PRO A N 1
ATOM 789 C CA . PRO A 1 105 ? 29.990 -9.094 3.504 1.00 92.38 105 PRO A CA 1
ATOM 790 C C . PRO A 1 105 ? 30.550 -8.625 2.158 1.00 92.38 105 PRO A C 1
ATOM 792 O O . PRO A 1 105 ? 31.177 -7.572 2.046 1.00 92.38 105 PRO A O 1
ATOM 795 N N . THR A 1 106 ? 30.263 -9.387 1.107 1.00 88.06 106 THR A N 1
ATOM 796 C CA . THR A 1 106 ? 30.581 -9.025 -0.278 1.00 88.06 106 THR A CA 1
ATOM 797 C C . THR A 1 106 ? 29.400 -8.323 -0.939 1.00 88.06 106 THR A C 1
ATOM 799 O O . THR A 1 106 ? 28.248 -8.719 -0.741 1.00 88.06 106 THR A O 1
ATOM 802 N N . ALA A 1 107 ? 29.676 -7.322 -1.778 1.00 82.12 107 ALA A N 1
ATOM 803 C CA . ALA A 1 107 ? 28.647 -6.739 -2.632 1.00 82.12 107 ALA A CA 1
ATOM 804 C C . ALA A 1 107 ? 28.127 -7.797 -3.625 1.00 82.12 107 ALA A C 1
ATOM 806 O O . ALA A 1 107 ? 28.932 -8.546 -4.186 1.00 82.12 107 ALA A O 1
ATOM 807 N N . PRO A 1 108 ? 26.807 -7.888 -3.842 1.00 76.75 108 PRO A N 1
ATOM 808 C CA . PRO A 1 108 ? 26.270 -8.814 -4.824 1.00 76.75 108 PRO A CA 1
ATOM 809 C C . PRO A 1 108 ? 26.621 -8.369 -6.247 1.00 76.75 108 PRO A C 1
ATOM 811 O O . PRO A 1 108 ? 26.459 -7.197 -6.587 1.00 76.75 108 PRO A O 1
ATOM 814 N N . SER A 1 109 ? 27.051 -9.304 -7.099 1.00 80.00 109 SER A N 1
ATOM 815 C CA . SER A 1 109 ? 27.048 -9.084 -8.545 1.00 80.00 109 SER A CA 1
ATOM 816 C C . SER A 1 109 ? 25.632 -9.308 -9.074 1.00 80.00 109 SER A C 1
ATOM 818 O O . SER A 1 109 ? 25.028 -10.352 -8.826 1.00 80.00 109 SER A O 1
ATOM 820 N N . LEU A 1 110 ? 25.086 -8.306 -9.763 1.00 85.69 110 LEU A N 1
ATOM 821 C CA . LEU A 1 110 ? 23.798 -8.410 -10.444 1.00 85.69 110 LEU A CA 1
ATOM 822 C C . LEU A 1 110 ? 24.029 -8.937 -11.857 1.00 85.69 110 LEU A C 1
ATOM 824 O O . LEU A 1 110 ? 24.858 -8.392 -12.587 1.00 85.69 110 LEU A O 1
ATOM 828 N N . HIS A 1 111 ? 23.286 -9.968 -12.248 1.00 85.56 111 HIS A N 1
ATOM 829 C CA . HIS A 1 111 ? 23.407 -10.569 -13.573 1.00 85.56 111 HIS A CA 1
ATOM 830 C C . HIS A 1 111 ? 22.120 -10.322 -14.357 1.00 85.56 111 HIS A C 1
ATOM 832 O O . HIS A 1 111 ? 21.182 -11.105 -14.281 1.00 85.56 111 HIS A O 1
ATOM 838 N N . ARG A 1 112 ? 22.076 -9.207 -15.091 1.00 93.69 112 ARG A N 1
ATOM 839 C CA . ARG A 1 112 ? 20.933 -8.793 -15.916 1.00 93.69 112 ARG A CA 1
ATOM 840 C C . ARG A 1 112 ? 21.257 -8.956 -17.402 1.00 93.69 112 ARG A C 1
ATOM 842 O O . ARG A 1 112 ? 22.347 -8.579 -17.831 1.00 93.69 112 ARG A O 1
ATOM 849 N N . LEU A 1 113 ? 20.305 -9.454 -18.191 1.00 96.12 113 LEU A N 1
ATOM 850 C CA . LEU A 1 113 ? 20.398 -9.457 -19.654 1.00 96.12 113 LEU A CA 1
ATOM 851 C C . LEU A 1 113 ? 20.274 -8.023 -20.208 1.00 96.12 113 LEU A C 1
ATOM 853 O O . LEU A 1 113 ? 19.323 -7.319 -19.857 1.00 96.12 113 LEU A O 1
ATOM 857 N N . PRO A 1 114 ? 21.204 -7.567 -21.069 1.00 96.00 114 PRO A N 1
ATOM 858 C CA . PRO A 1 114 ? 21.191 -6.196 -21.568 1.00 96.00 114 PRO A CA 1
ATOM 859 C C . PRO A 1 114 ? 20.107 -5.998 -22.636 1.00 96.00 114 PRO A C 1
ATOM 861 O O . PRO A 1 114 ? 20.017 -6.768 -23.593 1.00 96.00 114 PRO A O 1
ATOM 864 N N . LEU A 1 115 ? 19.315 -4.937 -22.507 1.00 97.62 115 LEU A N 1
ATOM 865 C CA . LEU A 1 115 ? 18.462 -4.398 -23.569 1.00 97.62 115 LEU A CA 1
ATOM 866 C C . LEU A 1 115 ? 19.311 -3.634 -24.600 1.00 97.62 115 LEU A C 1
ATOM 868 O O . LEU A 1 115 ? 20.465 -3.286 -24.343 1.00 97.62 115 LEU A O 1
ATOM 872 N N . ILE A 1 116 ? 18.741 -3.313 -25.761 1.00 97.69 116 ILE A N 1
ATOM 873 C CA . ILE A 1 116 ? 19.405 -2.491 -26.780 1.00 97.69 116 ILE A CA 1
ATOM 874 C C . ILE A 1 116 ? 19.759 -1.113 -26.220 1.00 97.69 116 ILE A C 1
ATOM 876 O O . ILE A 1 116 ? 20.847 -0.614 -26.505 1.00 97.69 116 ILE A O 1
ATOM 880 N N . THR A 1 117 ? 18.904 -0.512 -25.386 1.00 96.38 117 THR A N 1
ATOM 881 C CA . THR A 1 117 ? 19.247 0.748 -24.706 1.00 96.38 117 THR A CA 1
ATOM 882 C C . THR A 1 117 ? 20.496 0.620 -23.837 1.00 96.38 117 THR A C 1
ATOM 884 O O . THR A 1 117 ? 21.341 1.507 -23.882 1.00 96.38 117 THR A O 1
ATOM 887 N N . ASP A 1 118 ? 20.668 -0.498 -23.121 1.00 95.25 118 ASP A N 1
ATOM 888 C CA . ASP A 1 118 ? 21.862 -0.729 -22.294 1.00 95.25 118 ASP A CA 1
ATOM 889 C C . ASP A 1 118 ? 23.123 -0.878 -23.164 1.00 95.25 118 ASP A C 1
ATOM 891 O O . ASP A 1 118 ? 24.187 -0.354 -22.839 1.00 95.25 118 ASP A O 1
ATOM 895 N N . LEU A 1 119 ? 23.004 -1.562 -24.308 1.00 95.50 119 LEU A N 1
ATOM 896 C CA . LEU A 1 119 ? 24.110 -1.708 -25.262 1.00 95.50 119 LEU A CA 1
ATOM 897 C C . LEU A 1 119 ? 24.498 -0.372 -25.905 1.00 95.50 119 LEU A C 1
ATOM 899 O O . LEU A 1 119 ? 25.679 -0.106 -26.122 1.00 95.50 119 LEU A O 1
ATOM 903 N N . ARG A 1 120 ? 23.513 0.483 -26.196 1.00 94.00 120 ARG A N 1
ATOM 904 C CA . ARG A 1 120 ? 23.745 1.843 -26.698 1.00 94.00 120 ARG A CA 1
ATOM 905 C C . ARG A 1 120 ? 24.407 2.730 -25.642 1.00 94.00 120 ARG A C 1
ATOM 907 O O . ARG A 1 120 ? 25.250 3.547 -26.006 1.00 94.00 120 ARG A O 1
ATOM 914 N N . ASP A 1 121 ? 24.078 2.538 -24.367 1.00 93.81 121 ASP A N 1
ATOM 915 C CA . ASP A 1 121 ? 24.663 3.276 -23.239 1.00 93.81 121 ASP A CA 1
ATOM 916 C C . ASP A 1 121 ? 26.133 2.939 -22.982 1.00 93.81 121 ASP A C 1
ATOM 918 O O . ASP A 1 121 ? 26.880 3.789 -22.502 1.00 93.81 121 ASP A O 1
ATOM 922 N N . ALA A 1 122 ? 26.583 1.742 -23.366 1.00 90.12 122 ALA A N 1
ATOM 923 C CA . ALA A 1 122 ? 28.004 1.394 -23.355 1.00 90.12 122 ALA A CA 1
ATOM 924 C C . ALA A 1 122 ? 28.820 2.121 -24.448 1.00 90.12 122 ALA A C 1
ATOM 926 O O . ALA A 1 122 ? 30.052 2.092 -24.420 1.00 90.12 122 ALA A O 1
ATOM 927 N N . GLY A 1 123 ? 28.146 2.734 -25.428 1.00 87.50 123 GLY A N 1
ATOM 928 C CA . GLY A 1 123 ? 28.743 3.460 -26.545 1.00 87.50 123 GLY A CA 1
ATOM 929 C C . GLY A 1 123 ? 28.733 4.980 -26.361 1.00 87.50 123 GLY A C 1
ATOM 930 O O . GLY A 1 123 ? 29.008 5.510 -25.288 1.00 87.50 123 GLY A O 1
ATOM 931 N N . VAL A 1 124 ? 28.449 5.704 -27.449 1.00 84.50 124 VAL A N 1
ATOM 932 C CA . VAL A 1 124 ? 28.351 7.171 -27.422 1.00 84.50 124 VAL A CA 1
ATOM 933 C C . VAL A 1 124 ? 26.969 7.576 -26.892 1.00 84.50 124 VAL A C 1
ATOM 935 O O . VAL A 1 124 ? 25.956 7.181 -27.487 1.00 84.50 124 VAL A O 1
ATOM 938 N N . PRO A 1 125 ? 26.899 8.381 -25.815 1.00 88.56 125 PRO A N 1
ATOM 939 C CA . PRO A 1 125 ? 25.626 8.833 -25.280 1.00 88.56 125 PRO A CA 1
ATOM 940 C C . PRO A 1 125 ? 24.928 9.782 -26.269 1.00 88.56 125 PRO A C 1
ATOM 942 O O . PRO A 1 125 ? 25.597 10.505 -27.012 1.00 88.56 125 PRO A O 1
ATOM 945 N N . PRO A 1 126 ? 23.586 9.832 -26.271 1.00 89.12 126 PRO A N 1
ATOM 946 C CA . PRO A 1 126 ? 22.823 10.711 -27.154 1.00 89.12 126 PRO A CA 1
ATOM 947 C C . PRO A 1 126 ? 23.126 12.192 -26.911 1.00 89.12 126 PRO A C 1
ATOM 949 O O . PRO A 1 126 ? 23.133 13.003 -27.836 1.00 89.12 126 PRO A O 1
ATOM 952 N N . ARG A 1 127 ? 23.364 12.558 -25.650 1.00 89.44 127 ARG A N 1
ATOM 953 C CA . ARG A 1 127 ? 23.740 13.903 -25.216 1.00 89.44 127 ARG A CA 1
ATOM 954 C C . ARG A 1 127 ? 24.708 13.792 -24.036 1.00 89.44 127 ARG A C 1
ATOM 956 O O . ARG A 1 127 ? 24.674 12.789 -23.324 1.00 89.44 127 ARG A O 1
ATOM 963 N N . PRO A 1 128 ? 25.553 14.806 -23.785 1.00 88.75 128 PRO A N 1
ATOM 964 C CA . PRO A 1 128 ? 26.422 14.806 -22.614 1.00 88.75 128 PRO A CA 1
ATOM 965 C C . PRO A 1 128 ? 25.625 14.588 -21.320 1.00 88.75 128 PRO A C 1
ATOM 967 O O . PRO A 1 128 ? 24.714 15.357 -21.021 1.00 88.75 128 PRO A O 1
ATOM 970 N N . GLY A 1 129 ? 25.974 13.543 -20.565 1.00 88.19 129 GLY A N 1
ATOM 971 C CA . GLY A 1 129 ? 25.374 13.243 -19.261 1.00 88.19 129 GLY A CA 1
ATOM 972 C C . GLY A 1 129 ? 23.964 12.647 -19.286 1.00 88.19 129 GLY A C 1
ATOM 973 O O . GLY A 1 129 ? 23.347 12.598 -18.230 1.00 88.19 129 GLY A O 1
ATOM 974 N N . VAL A 1 130 ? 23.455 12.216 -20.445 1.00 91.25 130 VAL A N 1
ATOM 975 C CA . VAL A 1 130 ? 22.142 11.560 -20.565 1.00 91.25 130 VAL A CA 1
ATOM 976 C C . VAL A 1 130 ? 22.313 10.248 -21.312 1.00 91.25 130 VAL A C 1
ATOM 978 O O . VAL A 1 130 ? 22.868 10.249 -22.410 1.00 91.25 130 VAL A O 1
ATOM 981 N N . SER A 1 131 ? 21.826 9.151 -20.743 1.00 94.69 131 SER A N 1
ATOM 982 C CA . SER A 1 131 ? 21.838 7.834 -21.382 1.00 94.69 131 SER A CA 1
ATOM 983 C C . SER A 1 131 ? 20.686 7.680 -22.396 1.00 94.69 131 SER A C 1
ATOM 985 O O . SER A 1 131 ? 19.669 8.375 -22.334 1.00 94.69 131 SER A O 1
ATOM 987 N N . TRP A 1 132 ? 20.821 6.775 -23.367 1.00 95.06 132 TRP A N 1
ATOM 988 C CA . TRP A 1 132 ? 19.727 6.329 -24.230 1.00 95.06 132 TRP A CA 1
ATOM 989 C C . TRP A 1 132 ? 18.567 5.762 -23.419 1.00 95.06 132 TRP A C 1
ATOM 991 O O . TRP A 1 132 ? 17.426 6.101 -23.724 1.00 95.06 132 TRP A O 1
ATOM 1001 N N . ALA A 1 133 ? 18.825 4.952 -22.386 1.00 95.12 133 ALA A N 1
ATOM 1002 C CA . ALA A 1 133 ? 17.762 4.456 -21.513 1.00 95.12 133 ALA A CA 1
ATOM 1003 C C . ALA A 1 133 ? 16.987 5.613 -20.854 1.00 95.12 133 ALA A C 1
ATOM 1005 O O . ALA A 1 133 ? 15.760 5.656 -20.940 1.00 95.12 133 ALA A O 1
ATOM 1006 N N . GLU A 1 134 ? 17.686 6.597 -20.278 1.00 94.69 134 GLU A N 1
ATOM 1007 C CA . GLU A 1 134 ? 17.065 7.777 -19.659 1.00 94.69 134 GLU A CA 1
ATOM 1008 C C . GLU A 1 134 ? 16.277 8.617 -20.667 1.00 94.69 134 GLU A C 1
ATOM 1010 O O . GLU A 1 134 ? 15.164 9.057 -20.376 1.00 94.69 134 GLU A O 1
ATOM 1015 N N . MET A 1 135 ? 16.825 8.827 -21.866 1.00 94.56 135 MET A N 1
ATOM 1016 C CA . MET A 1 135 ? 16.179 9.622 -22.908 1.00 94.56 135 MET A CA 1
ATOM 1017 C C . MET A 1 135 ? 14.925 8.943 -23.467 1.00 94.56 135 MET A C 1
ATOM 1019 O O . MET A 1 135 ? 13.908 9.614 -23.650 1.00 94.56 135 MET A O 1
ATOM 1023 N N . VAL A 1 136 ? 14.973 7.627 -23.707 1.00 96.25 136 VAL A N 1
ATOM 1024 C CA . VAL A 1 136 ? 13.809 6.838 -24.141 1.00 96.25 136 VAL A CA 1
ATOM 1025 C C . VAL A 1 136 ? 12.727 6.880 -23.072 1.00 96.25 136 VAL A C 1
ATOM 1027 O O . VAL A 1 136 ? 11.586 7.227 -23.374 1.00 96.25 136 VAL A O 1
ATOM 1030 N N . THR A 1 137 ? 13.086 6.598 -21.819 1.00 96.81 137 THR A N 1
ATOM 1031 C CA . THR A 1 137 ? 12.154 6.668 -20.691 1.00 96.81 137 THR A CA 1
ATOM 1032 C C . THR A 1 137 ? 11.544 8.059 -20.573 1.00 96.81 137 THR A C 1
ATOM 1034 O O . THR A 1 137 ? 10.329 8.181 -20.480 1.00 96.81 137 THR A O 1
ATOM 1037 N N . HIS A 1 138 ? 12.346 9.122 -20.657 1.00 95.12 138 HIS A N 1
ATOM 1038 C CA . HIS A 1 138 ? 11.840 10.490 -20.613 1.00 95.12 138 HIS A CA 1
ATOM 1039 C C . HIS A 1 138 ? 10.847 10.777 -21.749 1.00 95.12 138 HIS A C 1
ATOM 1041 O O . HIS A 1 138 ? 9.765 11.296 -21.484 1.00 95.12 138 HIS A O 1
ATOM 1047 N N . GLN A 1 139 ? 11.171 10.419 -22.995 1.00 95.69 139 GLN A N 1
ATOM 1048 C CA . GLN A 1 139 ? 10.300 10.667 -24.148 1.00 95.69 139 GLN A CA 1
ATOM 1049 C C . GLN A 1 139 ? 8.964 9.924 -24.028 1.00 95.69 139 GLN A C 1
ATOM 1051 O O . GLN A 1 139 ? 7.905 10.529 -24.215 1.00 95.69 139 GLN A O 1
ATOM 1056 N N . VAL A 1 140 ? 9.006 8.639 -23.661 1.00 97.44 140 VAL A N 1
ATOM 1057 C CA . VAL A 1 140 ? 7.801 7.825 -23.455 1.00 97.44 140 VAL A CA 1
ATOM 1058 C C . VAL A 1 140 ? 6.979 8.380 -22.293 1.00 97.44 140 VAL A C 1
ATOM 1060 O O . VAL A 1 140 ? 5.762 8.508 -22.416 1.00 97.44 140 VAL A O 1
ATOM 1063 N N . SER A 1 141 ? 7.626 8.790 -21.201 1.00 97.12 141 SER A N 1
ATOM 1064 C CA . SER A 1 141 ? 6.951 9.372 -20.043 1.00 97.12 141 SER A CA 1
ATOM 1065 C C . SER A 1 141 ? 6.262 10.697 -20.335 1.00 97.12 141 SER A C 1
ATOM 1067 O O . SER A 1 141 ? 5.155 10.910 -19.851 1.00 97.12 141 SER A O 1
ATOM 1069 N N . GLN A 1 142 ? 6.876 11.588 -21.119 1.00 94.06 142 GLN A N 1
ATOM 1070 C CA . GLN A 1 142 ? 6.234 12.848 -21.514 1.00 94.06 142 GLN A CA 1
ATOM 1071 C C . GLN A 1 142 ? 5.001 12.589 -22.385 1.00 94.06 142 GLN A C 1
ATOM 1073 O O . GLN A 1 142 ? 3.967 13.231 -22.197 1.00 94.06 142 GLN A O 1
ATOM 1078 N N . HIS A 1 143 ? 5.083 11.614 -23.297 1.00 95.50 143 HIS A N 1
ATOM 1079 C CA . HIS A 1 143 ? 3.929 11.190 -24.083 1.00 95.50 143 HIS A CA 1
ATOM 1080 C C . HIS A 1 143 ? 2.815 10.628 -23.190 1.00 95.50 143 HIS A C 1
ATOM 1082 O O . HIS A 1 143 ? 1.681 11.090 -23.272 1.00 95.50 143 HIS A O 1
ATOM 1088 N N . CYS A 1 144 ? 3.137 9.688 -22.295 1.00 96.69 144 CYS A N 1
ATOM 1089 C CA . CYS A 1 144 ? 2.156 9.084 -21.391 1.00 96.69 144 CYS A CA 1
ATOM 1090 C C . CYS A 1 144 ? 1.523 10.126 -20.460 1.00 96.69 144 CYS A C 1
ATOM 1092 O O . CYS A 1 144 ? 0.305 10.137 -20.298 1.00 96.69 144 CYS A O 1
ATOM 1094 N N . ALA A 1 145 ? 2.318 11.049 -19.910 1.00 94.75 145 ALA A N 1
ATOM 1095 C CA . ALA A 1 145 ? 1.820 12.146 -19.088 1.00 94.75 145 ALA A CA 1
ATOM 1096 C C . ALA A 1 145 ? 0.808 13.012 -19.844 1.00 94.75 145 ALA A C 1
ATOM 1098 O O . ALA A 1 145 ? -0.238 13.328 -19.293 1.00 94.75 145 ALA A O 1
ATOM 1099 N N . ALA A 1 146 ? 1.079 13.353 -21.106 1.00 93.31 146 ALA A N 1
ATOM 1100 C CA . ALA A 1 146 ? 0.154 14.129 -21.928 1.00 93.31 146 ALA A CA 1
ATOM 1101 C C . ALA A 1 146 ? -1.078 13.324 -22.382 1.00 93.31 146 ALA A C 1
ATOM 1103 O O . ALA A 1 146 ? -2.164 13.886 -22.509 1.00 93.31 146 ALA A O 1
ATOM 1104 N N . PHE A 1 147 ? -0.919 12.023 -22.642 1.00 95.00 147 PHE A N 1
ATOM 1105 C CA . PHE A 1 147 ? -1.992 11.149 -23.111 1.00 95.00 147 PHE A CA 1
ATOM 1106 C C . PHE A 1 147 ? -3.002 10.824 -22.003 1.00 95.00 147 PHE A C 1
ATOM 1108 O O . PHE A 1 147 ? -4.207 10.900 -22.240 1.00 95.00 147 PHE A O 1
ATOM 1115 N N . PHE A 1 148 ? -2.523 10.479 -20.803 1.00 94.75 148 PHE A N 1
ATOM 1116 C CA . PHE A 1 148 ? -3.361 10.081 -19.666 1.00 94.75 148 PHE A CA 1
ATOM 1117 C C . PHE A 1 148 ? -3.874 11.260 -18.827 1.00 94.75 148 PHE A C 1
ATOM 1119 O O . PHE A 1 148 ? -4.729 11.068 -17.959 1.00 94.75 148 PHE A O 1
ATOM 1126 N N . ASP A 1 149 ? -3.386 12.481 -19.063 1.00 92.44 149 ASP A N 1
ATOM 1127 C CA . ASP A 1 149 ? -3.900 13.662 -18.377 1.00 92.44 149 ASP A CA 1
ATOM 1128 C C . ASP A 1 149 ? -5.330 13.989 -18.824 1.00 92.44 149 ASP A C 1
ATOM 1130 O O . ASP A 1 149 ? -5.601 14.357 -19.967 1.00 92.44 149 ASP A O 1
ATOM 1134 N N . THR A 1 150 ? -6.255 13.872 -17.876 1.00 85.19 150 THR A N 1
ATOM 1135 C CA . THR A 1 150 ? -7.677 14.192 -18.047 1.00 85.19 150 THR A CA 1
ATOM 1136 C C . THR A 1 150 ? -8.124 15.371 -17.182 1.00 85.19 150 THR A C 1
ATOM 1138 O O . THR A 1 150 ? -9.307 15.716 -17.196 1.00 85.19 150 THR A O 1
ATOM 1141 N N . GLN A 1 151 ? -7.219 15.983 -16.406 1.00 81.50 151 GLN A N 1
ATOM 1142 C CA . GLN A 1 151 ? -7.580 16.956 -15.367 1.00 81.50 151 GLN A CA 1
ATOM 1143 C C . GLN A 1 151 ? -6.787 18.262 -15.419 1.00 81.50 151 GLN A C 1
ATOM 1145 O O . GLN A 1 151 ? -7.370 19.323 -15.199 1.00 81.50 151 GLN A O 1
ATOM 1150 N N . GLN A 1 152 ? -5.475 18.206 -15.653 1.00 82.38 152 GLN A N 1
ATOM 1151 C CA . GLN A 1 152 ? -4.577 19.344 -15.459 1.00 82.38 152 GLN A CA 1
ATOM 1152 C C . GLN A 1 152 ? -4.386 20.162 -16.743 1.00 82.38 152 GLN A C 1
ATOM 1154 O O . GLN A 1 152 ? -4.452 21.395 -16.702 1.00 82.38 152 GLN A O 1
ATOM 1159 N N . ALA A 1 153 ? -4.161 19.511 -17.884 1.00 83.69 153 ALA A N 1
ATOM 1160 C CA . ALA A 1 153 ? -3.930 20.184 -19.155 1.00 83.69 153 ALA A CA 1
ATOM 1161 C C . ALA A 1 153 ? -5.200 20.865 -19.694 1.00 83.69 153 ALA A C 1
ATOM 1163 O O . ALA A 1 153 ? -6.234 20.240 -19.917 1.00 83.69 153 ALA A O 1
ATOM 1164 N N . SER A 1 154 ? -5.097 22.165 -19.993 1.00 78.00 154 SER A N 1
ATOM 1165 C CA . SER A 1 154 ? -6.162 22.911 -20.690 1.00 78.00 154 SER A CA 1
ATOM 1166 C C . SER A 1 154 ? -6.252 22.567 -22.184 1.00 78.00 154 SER A C 1
ATOM 1168 O O . SER A 1 154 ? -7.289 22.785 -22.809 1.00 78.00 154 SER A O 1
ATOM 1170 N N . TRP A 1 155 ? -5.169 22.033 -22.756 1.00 81.06 155 TRP A N 1
ATOM 1171 C CA . TRP A 1 155 ? -5.092 21.552 -24.133 1.00 81.06 155 TRP A CA 1
ATOM 1172 C C . TRP A 1 155 ? -4.709 20.074 -24.121 1.00 81.06 155 TRP A C 1
ATOM 1174 O O . TRP A 1 155 ? -3.553 19.733 -23.886 1.00 81.06 155 TRP A O 1
ATOM 1184 N N . GLY A 1 156 ? -5.698 19.209 -24.336 1.00 78.94 156 GLY A N 1
ATOM 1185 C CA . GLY A 1 156 ? -5.502 17.762 -24.356 1.00 78.94 156 GLY A CA 1
ATOM 1186 C C . GLY A 1 156 ? -4.943 17.249 -25.684 1.00 78.94 156 GLY A C 1
ATOM 1187 O O . GLY A 1 156 ? -5.103 17.873 -26.737 1.00 78.94 156 GLY A O 1
ATOM 1188 N N . MET A 1 157 ? -4.321 16.073 -25.637 1.00 85.25 157 MET A N 1
ATOM 1189 C CA . MET A 1 157 ? -3.885 15.345 -26.827 1.00 85.25 157 MET A CA 1
ATOM 1190 C C . MET A 1 157 ? -5.079 14.634 -27.499 1.00 85.25 157 MET A C 1
ATOM 1192 O O . MET A 1 157 ? -5.900 14.035 -26.801 1.00 85.25 157 MET A O 1
ATOM 1196 N N . PRO A 1 158 ? -5.204 14.638 -28.842 1.00 84.31 158 PRO A N 1
ATOM 1197 C CA . PRO A 1 158 ? -6.231 13.854 -29.526 1.00 84.31 158 PRO A CA 1
ATOM 1198 C C . PRO A 1 158 ? -6.016 12.346 -29.317 1.00 84.31 158 PRO A C 1
ATOM 1200 O O . PRO A 1 158 ? -5.059 11.786 -29.836 1.00 84.31 158 PRO A O 1
ATOM 1203 N N . GLN A 1 159 ? -6.927 11.662 -28.622 1.00 84.50 159 GLN A N 1
ATOM 1204 C CA . GLN A 1 159 ? -6.768 10.237 -28.271 1.00 84.50 159 GLN A CA 1
ATOM 1205 C C . GLN A 1 159 ? -7.294 9.248 -29.332 1.00 84.50 159 GLN A C 1
ATOM 1207 O O . GLN A 1 159 ? -7.200 8.036 -29.158 1.00 84.50 159 GLN A O 1
ATOM 1212 N N . SER A 1 160 ? -7.840 9.735 -30.453 1.00 85.12 160 SER A N 1
ATOM 1213 C CA . SER A 1 160 ? -8.540 8.900 -31.454 1.00 85.12 160 SER A CA 1
ATOM 1214 C C . SER A 1 160 ? -7.709 7.771 -32.084 1.00 85.12 160 SER A C 1
ATOM 1216 O O . SER A 1 160 ? -8.284 6.812 -32.589 1.00 85.12 160 SER A O 1
ATOM 1218 N N . ALA A 1 161 ? -6.376 7.871 -32.056 1.00 86.88 161 ALA A N 1
ATOM 1219 C CA . ALA A 1 161 ? -5.467 6.865 -32.607 1.00 86.88 161 ALA A CA 1
ATOM 1220 C C . ALA A 1 161 ? -4.911 5.887 -31.548 1.00 86.88 161 ALA A C 1
ATOM 1222 O O . ALA A 1 161 ? -4.023 5.098 -31.871 1.00 86.88 161 ALA A O 1
ATOM 1223 N N . GLY A 1 162 ? -5.399 5.939 -30.301 1.00 93.31 162 GLY A N 1
ATOM 1224 C CA . GLY A 1 162 ? -4.857 5.157 -29.185 1.00 93.31 162 GLY A CA 1
ATOM 1225 C C . GLY A 1 162 ? -3.464 5.624 -28.745 1.00 93.31 162 GLY A C 1
ATOM 1226 O O . GLY A 1 162 ? -2.870 6.519 -29.353 1.00 93.31 162 GLY A O 1
ATOM 1227 N N . LEU A 1 163 ? -2.929 5.017 -27.688 1.00 96.69 163 LEU A N 1
ATOM 1228 C CA . LEU A 1 163 ? -1.615 5.349 -27.130 1.00 96.69 163 LEU A CA 1
ATOM 1229 C C . LEU A 1 163 ? -0.499 5.080 -28.154 1.00 96.69 163 LEU A C 1
ATOM 1231 O O . LEU A 1 163 ? 0.291 5.967 -28.463 1.00 96.69 163 LEU A O 1
ATOM 1235 N N . TRP A 1 164 ? -0.489 3.898 -28.781 1.00 96.75 164 TRP A N 1
ATOM 1236 C CA . TRP A 1 164 ? 0.498 3.553 -29.817 1.00 96.75 164 TRP A CA 1
ATOM 1237 C C . TRP A 1 164 ? 0.456 4.515 -31.015 1.00 96.75 164 TRP A C 1
ATOM 1239 O O . TRP A 1 164 ? 1.484 5.046 -31.448 1.00 96.75 164 TRP A O 1
ATOM 1249 N N . GLY A 1 165 ? -0.737 4.744 -31.571 1.00 95.88 165 GLY A N 1
ATOM 1250 C CA . GLY A 1 165 ? -0.890 5.528 -32.792 1.00 95.88 165 GLY A CA 1
ATOM 1251 C C . GLY A 1 165 ? -0.532 6.999 -32.596 1.00 95.88 165 GLY A C 1
ATOM 1252 O O . GLY A 1 165 ? 0.115 7.585 -33.468 1.00 95.88 165 GLY A O 1
ATOM 1253 N N . THR A 1 166 ? -0.909 7.577 -31.453 1.00 95.56 166 THR A N 1
ATOM 1254 C CA . THR A 1 166 ? -0.582 8.968 -31.099 1.00 95.56 166 THR A CA 1
ATOM 1255 C C . THR A 1 166 ? 0.902 9.145 -30.785 1.00 95.56 166 THR A C 1
ATOM 1257 O O . THR A 1 166 ? 1.512 10.083 -31.303 1.00 95.56 166 THR A O 1
ATOM 1260 N N . TRP A 1 167 ? 1.523 8.218 -30.046 1.00 96.69 167 TRP A N 1
ATOM 1261 C CA . TRP A 1 167 ? 2.971 8.223 -29.817 1.00 96.69 167 TRP A CA 1
ATOM 1262 C C . TRP A 1 167 ? 3.752 8.198 -31.133 1.00 96.69 167 TRP A C 1
ATOM 1264 O O . TRP A 1 167 ? 4.659 9.005 -31.338 1.00 96.69 167 TRP A O 1
ATOM 1274 N N . ARG A 1 168 ? 3.365 7.315 -32.064 1.00 95.50 168 ARG A N 1
ATOM 1275 C CA . ARG A 1 168 ? 4.024 7.183 -33.372 1.00 95.50 168 ARG A CA 1
ATOM 1276 C C . ARG A 1 168 ? 3.962 8.485 -34.175 1.00 95.50 168 ARG A C 1
ATOM 1278 O O . ARG A 1 168 ? 4.945 8.856 -34.812 1.00 95.50 168 ARG A O 1
ATOM 1285 N N . GLN A 1 169 ? 2.819 9.175 -34.147 1.00 93.50 169 GLN A N 1
ATOM 1286 C CA . GLN A 1 169 ? 2.652 10.479 -34.798 1.00 93.50 169 GLN A CA 1
ATOM 1287 C C . GLN A 1 169 ? 3.520 11.556 -34.139 1.00 93.50 169 GLN A C 1
ATOM 1289 O O . GLN A 1 169 ? 4.152 12.334 -34.848 1.00 93.50 169 GLN A O 1
ATOM 1294 N N . GLN A 1 170 ? 3.584 11.577 -32.803 1.00 93.12 170 GLN A N 1
ATOM 1295 C CA . GLN A 1 170 ? 4.407 12.530 -32.061 1.00 93.12 170 GLN A CA 1
ATOM 1296 C C . GLN A 1 170 ? 5.903 12.322 -32.325 1.00 93.12 170 GLN A C 1
ATOM 1298 O O . GLN A 1 170 ? 6.612 13.289 -32.588 1.00 93.12 170 GLN A O 1
ATOM 1303 N N . LEU A 1 171 ? 6.388 11.076 -32.295 1.00 94.56 171 LEU A N 1
ATOM 1304 C CA . LEU A 1 171 ? 7.804 10.782 -32.526 1.00 94.56 171 LEU A CA 1
ATOM 1305 C C . LEU A 1 171 ? 8.247 11.158 -33.950 1.00 94.56 171 LEU A C 1
ATOM 1307 O O . LEU A 1 171 ? 9.371 11.613 -34.140 1.00 94.56 171 LEU A O 1
ATOM 1311 N N . ALA A 1 172 ? 7.367 11.017 -34.948 1.00 92.44 172 ALA A N 1
ATOM 1312 C CA . ALA A 1 172 ? 7.669 11.343 -36.346 1.00 92.44 172 ALA A CA 1
ATOM 1313 C C . ALA A 1 172 ? 7.916 12.840 -36.614 1.00 92.44 172 ALA A C 1
ATOM 1315 O O . ALA A 1 172 ? 8.396 13.187 -37.694 1.00 92.44 172 ALA A O 1
ATOM 1316 N N . VAL A 1 173 ? 7.570 13.713 -35.663 1.00 91.00 173 VAL A N 1
ATOM 1317 C CA . VAL A 1 173 ? 7.798 15.166 -35.728 1.00 91.00 173 VAL A CA 1
ATOM 1318 C C . VAL A 1 173 ? 8.734 15.664 -34.618 1.00 91.00 173 VAL A C 1
ATOM 1320 O O . VAL A 1 173 ? 8.907 16.872 -34.449 1.00 91.00 173 VAL A O 1
ATOM 1323 N N . ASP A 1 174 ? 9.344 14.754 -33.851 1.00 89.31 174 ASP A N 1
ATOM 1324 C CA . ASP A 1 174 ? 10.292 15.096 -32.791 1.00 89.31 174 ASP A CA 1
ATOM 1325 C C . ASP A 1 174 ? 11.705 15.289 -33.363 1.00 89.31 174 ASP A C 1
ATOM 1327 O O . ASP A 1 174 ? 12.469 14.348 -33.598 1.00 89.31 174 ASP A O 1
ATOM 1331 N N . HIS A 1 175 ? 12.073 16.554 -33.563 1.00 87.44 175 HIS A N 1
ATOM 1332 C CA . HIS A 1 175 ? 13.401 16.954 -34.029 1.00 87.44 175 HIS A CA 1
ATOM 1333 C C . HIS A 1 175 ? 14.457 17.024 -32.913 1.00 87.44 175 HIS A C 1
ATOM 1335 O O . HIS A 1 175 ? 15.612 17.349 -33.185 1.00 87.44 175 HIS A O 1
ATOM 1341 N N . GLY A 1 176 ? 14.088 16.753 -31.659 1.00 83.88 176 GLY A N 1
ATOM 1342 C CA . GLY A 1 176 ? 14.997 16.821 -30.519 1.00 83.88 176 GLY A CA 1
ATOM 1343 C C . GLY A 1 176 ? 15.959 15.636 -30.427 1.00 83.88 176 GLY A C 1
ATOM 1344 O O . GLY A 1 176 ? 16.960 15.716 -29.714 1.00 83.88 176 GLY A O 1
ATOM 1345 N N . LEU A 1 177 ? 15.687 14.533 -31.120 1.00 85.12 177 LEU A N 1
ATOM 1346 C CA . LEU A 1 177 ? 16.398 13.272 -30.922 1.00 85.12 177 LEU A CA 1
ATOM 1347 C C . LEU A 1 177 ? 17.590 13.102 -31.890 1.00 85.12 177 LEU A C 1
ATOM 1349 O O . LEU A 1 177 ? 17.433 13.277 -33.101 1.00 85.12 177 LEU A O 1
ATOM 1353 N N . PRO A 1 178 ? 18.786 12.739 -31.385 1.00 85.75 178 PRO A N 1
ATOM 1354 C CA . PRO A 1 178 ? 20.009 12.656 -32.183 1.00 85.75 178 PRO A CA 1
ATOM 1355 C C . PRO A 1 178 ? 20.148 11.290 -32.881 1.00 85.75 178 PRO A C 1
ATOM 1357 O O . PRO A 1 178 ? 20.915 10.431 -32.450 1.00 85.75 178 PRO A O 1
ATOM 1360 N N . TRP A 1 179 ? 19.396 11.081 -33.962 1.00 88.12 179 TRP A N 1
ATOM 1361 C CA . TRP A 1 179 ? 19.447 9.856 -34.775 1.00 88.12 179 TRP A CA 1
ATOM 1362 C C . TRP A 1 179 ? 20.676 9.817 -35.689 1.00 88.12 179 TRP A C 1
ATOM 1364 O O . TRP A 1 179 ? 20.904 10.771 -36.437 1.00 88.12 179 TRP A O 1
ATOM 1374 N N . HIS A 1 180 ? 21.422 8.707 -35.701 1.00 85.25 180 HIS A N 1
ATOM 1375 C CA . HIS A 1 180 ? 22.616 8.552 -36.543 1.00 85.25 180 HIS A CA 1
ATOM 1376 C C . HIS A 1 180 ? 22.279 8.611 -38.042 1.00 85.25 180 HIS A C 1
ATOM 1378 O O . HIS A 1 180 ? 22.954 9.301 -38.804 1.00 85.25 180 HIS A O 1
ATOM 1384 N N . HIS A 1 181 ? 21.194 7.960 -38.469 1.00 86.25 181 HIS A N 1
ATOM 1385 C CA . HIS A 1 181 ? 20.728 8.001 -39.866 1.00 86.25 181 HIS A CA 1
ATOM 1386 C C . HIS A 1 181 ? 19.871 9.235 -40.209 1.00 86.25 181 HIS A C 1
ATOM 1388 O O . HIS A 1 181 ? 19.419 9.389 -41.346 1.00 86.25 181 HIS A O 1
ATOM 1394 N N . GLY A 1 182 ? 19.655 10.132 -39.242 1.00 90.00 182 GLY A N 1
ATOM 1395 C CA . GLY A 1 182 ? 18.895 11.368 -39.407 1.00 90.00 182 GLY A CA 1
ATOM 1396 C C . GLY A 1 182 ? 17.368 11.209 -39.349 1.00 90.00 182 GLY A C 1
ATOM 1397 O O . GLY A 1 182 ? 16.794 10.136 -39.531 1.00 90.00 182 GLY A O 1
ATOM 1398 N N . HIS A 1 183 ? 16.686 12.334 -39.116 1.00 90.81 183 HIS A N 1
ATOM 1399 C CA . HIS A 1 183 ? 15.236 12.384 -38.891 1.00 90.81 183 HIS A CA 1
ATOM 1400 C C . HIS A 1 183 ? 14.399 11.911 -40.094 1.00 90.81 183 HIS A C 1
ATOM 1402 O O . HIS A 1 183 ? 13.359 11.285 -39.915 1.00 90.81 183 HIS A O 1
ATOM 1408 N N . ALA A 1 184 ? 14.827 12.188 -41.331 1.00 90.44 184 ALA A N 1
ATOM 1409 C CA . ALA A 1 184 ? 14.073 11.780 -42.521 1.00 90.44 184 ALA A CA 1
ATOM 1410 C C . ALA A 1 184 ? 13.961 10.248 -42.639 1.00 90.44 184 ALA A C 1
ATOM 1412 O O . ALA A 1 184 ? 12.889 9.734 -42.961 1.00 90.44 184 ALA A O 1
ATOM 1413 N N . ALA A 1 185 ? 15.040 9.526 -42.314 1.00 91.06 185 ALA A N 1
ATOM 1414 C CA . ALA A 1 185 ? 15.049 8.066 -42.293 1.00 91.06 185 ALA A CA 1
ATOM 1415 C C . ALA A 1 185 ? 14.125 7.514 -41.195 1.00 91.06 185 ALA A C 1
ATOM 1417 O O . ALA A 1 185 ? 13.345 6.595 -41.450 1.00 91.06 185 ALA A O 1
ATOM 1418 N N . LEU A 1 186 ? 14.145 8.122 -40.001 1.00 92.62 186 LEU A N 1
ATOM 1419 C CA . LEU A 1 186 ? 13.212 7.788 -38.922 1.00 92.62 186 LEU A CA 1
ATOM 1420 C C . LEU A 1 186 ? 11.755 7.985 -39.355 1.00 92.62 186 LEU A C 1
ATOM 1422 O O . LEU A 1 186 ? 10.943 7.077 -39.197 1.00 92.62 186 LEU A O 1
ATOM 1426 N N . ALA A 1 187 ? 11.415 9.150 -39.910 1.00 92.50 187 ALA A N 1
ATOM 1427 C CA . ALA A 1 187 ? 10.050 9.466 -40.318 1.00 92.50 187 ALA A CA 1
ATOM 1428 C C . ALA A 1 187 ? 9.533 8.484 -41.382 1.00 92.50 187 ALA A C 1
ATOM 1430 O O . ALA A 1 187 ? 8.412 7.985 -41.270 1.00 92.50 187 ALA A O 1
ATOM 1431 N N . GLN A 1 188 ? 10.365 8.138 -42.372 1.00 92.75 188 GLN A N 1
ATOM 1432 C CA . GLN A 1 188 ? 10.025 7.128 -43.378 1.00 92.75 188 GLN A CA 1
ATOM 1433 C C . GLN A 1 188 ? 9.784 5.753 -42.742 1.00 92.75 188 GLN A C 1
ATOM 1435 O O . GLN A 1 188 ? 8.835 5.057 -43.103 1.00 92.75 188 GLN A O 1
ATOM 1440 N N . ARG A 1 189 ? 10.619 5.372 -41.771 1.00 93.06 189 ARG A N 1
ATOM 1441 C CA . ARG A 1 189 ? 10.470 4.113 -41.046 1.00 93.06 189 ARG A CA 1
ATOM 1442 C C . ARG A 1 189 ? 9.188 4.067 -40.224 1.00 93.06 189 ARG A C 1
ATOM 1444 O O . ARG A 1 189 ? 8.448 3.097 -40.335 1.00 93.06 189 ARG A O 1
ATOM 1451 N N . LEU A 1 190 ? 8.901 5.106 -39.440 1.00 95.00 190 LEU A N 1
ATOM 1452 C CA . LEU A 1 190 ? 7.681 5.199 -38.632 1.00 95.00 190 LEU A CA 1
ATOM 1453 C C . LEU A 1 190 ? 6.419 5.157 -39.504 1.00 95.00 190 LEU A C 1
ATOM 1455 O O . LEU A 1 190 ? 5.443 4.507 -39.129 1.00 95.00 190 LEU A O 1
ATOM 1459 N N . ALA A 1 191 ? 6.451 5.787 -40.682 1.00 93.75 191 ALA A N 1
ATOM 1460 C CA . ALA A 1 191 ? 5.351 5.750 -41.644 1.00 93.75 191 ALA A CA 1
ATOM 1461 C C . ALA A 1 191 ? 5.083 4.343 -42.211 1.00 93.75 191 ALA A C 1
ATOM 1463 O O . ALA A 1 191 ? 3.947 4.040 -42.570 1.00 93.75 191 ALA A O 1
ATOM 1464 N N . ALA A 1 192 ? 6.103 3.480 -42.272 1.00 94.62 192 ALA A N 1
ATOM 1465 C CA . ALA A 1 192 ? 5.975 2.099 -42.734 1.00 94.62 192 ALA A CA 1
ATOM 1466 C C . ALA A 1 192 ? 5.485 1.124 -41.644 1.00 94.62 192 ALA A C 1
ATOM 1468 O O . ALA A 1 192 ? 5.106 -0.003 -41.967 1.00 94.62 192 ALA A O 1
ATOM 1469 N N . LEU A 1 193 ? 5.486 1.528 -40.366 1.00 95.88 193 LEU A N 1
ATOM 1470 C CA . LEU A 1 193 ? 5.061 0.657 -39.268 1.00 95.88 193 LEU A CA 1
ATOM 1471 C C . LEU A 1 193 ? 3.541 0.407 -39.288 1.00 95.88 193 LEU A C 1
ATOM 1473 O O . LEU A 1 193 ? 2.770 1.311 -39.626 1.00 95.88 193 LEU A O 1
ATOM 1477 N N . PRO A 1 194 ? 3.072 -0.778 -38.855 1.00 95.75 194 PRO A N 1
ATOM 1478 C CA . PRO A 1 194 ? 1.648 -1.059 -38.699 1.00 95.75 194 PRO A CA 1
ATOM 1479 C C . PRO A 1 194 ? 0.943 -0.104 -37.726 1.00 95.75 194 PRO A C 1
ATOM 1481 O O . PRO A 1 194 ? 1.528 0.396 -36.765 1.00 95.75 194 PRO A O 1
ATOM 1484 N N . GLY A 1 195 ? -0.354 0.122 -37.957 1.00 93.25 195 GLY A N 1
ATOM 1485 C CA . GLY A 1 195 ? -1.216 0.827 -37.000 1.00 93.25 195 GLY A CA 1
ATOM 1486 C C . GLY A 1 195 ? -1.635 -0.030 -35.799 1.00 93.25 195 GLY A C 1
ATOM 1487 O O . GLY A 1 195 ? -1.995 0.527 -34.772 1.00 93.25 195 GLY A O 1
ATOM 1488 N N . ASP A 1 196 ? -1.573 -1.357 -35.921 1.00 95.12 196 ASP A N 1
ATOM 1489 C CA . ASP A 1 196 ? -1.913 -2.307 -34.856 1.00 95.12 196 ASP A CA 1
ATOM 1490 C C . ASP A 1 196 ? -0.701 -2.608 -33.955 1.00 95.12 196 ASP A C 1
ATOM 1492 O O . ASP A 1 196 ? 0.394 -2.900 -34.449 1.00 95.12 196 ASP A O 1
ATOM 1496 N N . ALA A 1 197 ? -0.906 -2.563 -32.634 1.00 95.69 197 ALA A N 1
ATOM 1497 C CA . ALA A 1 197 ? 0.151 -2.731 -31.634 1.00 95.69 197 ALA A CA 1
ATOM 1498 C C . ALA A 1 197 ? 0.762 -4.146 -31.650 1.00 95.69 197 ALA A C 1
ATOM 1500 O O . ALA A 1 197 ? 1.980 -4.311 -31.565 1.00 95.69 197 ALA A O 1
ATOM 1501 N N . ARG A 1 198 ? -0.053 -5.194 -31.824 1.00 96.25 198 ARG A N 1
ATOM 1502 C CA . ARG A 1 198 ? 0.441 -6.582 -31.854 1.00 96.25 198 ARG A CA 1
ATOM 1503 C C . ARG A 1 198 ? 1.217 -6.874 -33.135 1.00 96.25 198 ARG A C 1
ATOM 1505 O O . ARG A 1 198 ? 2.231 -7.572 -33.094 1.00 96.25 198 ARG A O 1
ATOM 1512 N N . ALA A 1 199 ? 0.785 -6.307 -34.259 1.00 97.00 199 ALA A N 1
ATOM 1513 C CA . ALA A 1 199 ? 1.490 -6.410 -35.529 1.00 97.00 199 ALA A CA 1
ATOM 1514 C C . ALA A 1 199 ? 2.884 -5.768 -35.465 1.00 97.00 199 ALA A C 1
ATOM 1516 O O . ALA A 1 199 ? 3.842 -6.370 -35.955 1.00 97.00 199 ALA A O 1
ATOM 1517 N N . VAL A 1 200 ? 3.030 -4.590 -34.841 1.00 97.81 200 VAL A N 1
ATOM 1518 C CA . VAL A 1 200 ? 4.360 -3.980 -34.680 1.00 97.81 200 VAL A CA 1
ATOM 1519 C C . VAL A 1 200 ? 5.231 -4.752 -33.689 1.00 97.81 200 VAL A C 1
ATOM 1521 O O . VAL A 1 200 ? 6.419 -4.911 -33.955 1.00 97.81 200 VAL A O 1
ATOM 1524 N N . ILE A 1 201 ? 4.662 -5.329 -32.620 1.00 98.44 201 ILE A N 1
ATOM 1525 C CA . ILE A 1 201 ? 5.416 -6.208 -31.709 1.00 98.44 201 ILE A CA 1
ATOM 1526 C C . ILE A 1 201 ? 6.001 -7.403 -32.471 1.00 98.44 201 ILE A C 1
ATOM 1528 O O . ILE A 1 201 ? 7.191 -7.694 -32.345 1.00 98.44 201 ILE A O 1
ATOM 1532 N N . ALA A 1 202 ? 5.197 -8.060 -33.313 1.00 98.00 202 ALA A N 1
ATOM 1533 C CA . ALA A 1 202 ? 5.657 -9.179 -34.133 1.00 98.00 202 ALA A CA 1
ATOM 1534 C C . ALA A 1 202 ? 6.803 -8.777 -35.079 1.00 98.00 202 ALA A C 1
ATOM 1536 O O . ALA A 1 202 ? 7.804 -9.488 -35.179 1.00 98.00 202 ALA A O 1
ATOM 1537 N N . GLN A 1 203 ? 6.672 -7.629 -35.756 1.00 97.81 203 GLN A N 1
ATOM 1538 C CA . GLN A 1 203 ? 7.703 -7.124 -36.667 1.00 97.81 203 GLN A CA 1
ATOM 1539 C C . GLN A 1 203 ? 8.983 -6.718 -35.934 1.00 97.81 203 GLN A C 1
ATOM 1541 O O . GLN A 1 203 ? 10.069 -7.035 -36.413 1.00 97.81 203 GLN A O 1
ATOM 1546 N N . ALA A 1 204 ? 8.872 -6.076 -34.771 1.00 98.19 204 ALA A N 1
ATOM 1547 C CA . ALA A 1 204 ? 10.021 -5.665 -33.976 1.00 98.19 204 ALA A CA 1
ATOM 1548 C C . ALA A 1 204 ? 10.809 -6.872 -33.449 1.00 98.19 204 ALA A C 1
ATOM 1550 O O . ALA A 1 204 ? 12.030 -6.899 -33.572 1.00 98.19 204 ALA A O 1
ATOM 1551 N N . LEU A 1 205 ? 10.132 -7.910 -32.943 1.00 98.31 205 LEU A N 1
ATOM 1552 C CA . LEU A 1 205 ? 10.794 -9.150 -32.518 1.00 98.31 205 LEU A CA 1
ATOM 1553 C C . LEU A 1 205 ? 11.518 -9.842 -33.681 1.00 98.31 205 LEU A C 1
ATOM 1555 O O . LEU A 1 205 ? 12.645 -10.303 -33.511 1.00 98.31 205 LEU A O 1
ATOM 1559 N N . ALA A 1 206 ? 10.899 -9.880 -34.866 1.00 97.19 206 ALA A N 1
ATOM 1560 C CA . ALA A 1 206 ? 11.529 -10.427 -36.064 1.00 97.19 206 ALA A CA 1
ATOM 1561 C C . ALA A 1 206 ? 12.738 -9.587 -36.514 1.00 97.19 206 ALA A C 1
ATOM 1563 O O . ALA A 1 206 ? 13.787 -10.147 -36.825 1.00 97.19 206 ALA A O 1
ATOM 1564 N N . GLY A 1 207 ? 12.613 -8.256 -36.503 1.00 95.94 207 GLY A N 1
ATOM 1565 C CA . GLY A 1 207 ? 13.681 -7.320 -36.861 1.00 95.94 207 GLY A CA 1
ATOM 1566 C C . GLY A 1 207 ? 14.873 -7.362 -35.903 1.00 95.94 207 GLY A C 1
ATOM 1567 O O . GLY A 1 207 ? 16.010 -7.252 -36.343 1.00 95.94 207 GLY A O 1
ATOM 1568 N N . LEU A 1 208 ? 14.624 -7.616 -34.617 1.00 96.94 208 LEU A N 1
ATOM 1569 C CA . LEU A 1 208 ? 15.651 -7.837 -33.594 1.00 96.94 208 LEU A CA 1
ATOM 1570 C C . LEU A 1 208 ? 16.257 -9.254 -33.630 1.00 96.94 208 LEU A C 1
ATOM 1572 O O . LEU A 1 208 ? 17.166 -9.553 -32.855 1.00 96.94 208 LEU A O 1
ATOM 1576 N N . GLY A 1 209 ? 15.752 -10.144 -34.493 1.00 96.06 209 GLY A N 1
ATOM 1577 C CA . GLY A 1 209 ? 16.209 -11.532 -34.594 1.00 96.06 209 GLY A CA 1
ATOM 1578 C C . GLY A 1 209 ? 15.893 -12.381 -33.357 1.00 96.06 209 GLY A C 1
ATOM 1579 O O . GLY A 1 209 ? 16.647 -13.301 -33.038 1.00 96.06 209 GLY A O 1
ATOM 1580 N N . MET A 1 210 ? 14.812 -12.066 -32.636 1.00 96.69 210 MET A N 1
ATOM 1581 C CA . MET A 1 210 ? 14.472 -12.697 -31.360 1.00 96.69 210 MET A CA 1
ATOM 1582 C C . MET A 1 210 ? 13.862 -14.098 -31.546 1.00 96.69 210 MET A C 1
ATOM 1584 O O . MET A 1 210 ? 12.775 -14.248 -32.113 1.00 96.69 210 MET A O 1
ATOM 1588 N N . ASP A 1 211 ? 14.536 -15.128 -31.020 1.00 94.31 211 ASP A N 1
ATOM 1589 C CA . ASP A 1 211 ? 14.043 -16.516 -30.994 1.00 94.31 211 ASP A CA 1
ATOM 1590 C C . ASP A 1 211 ? 12.771 -16.626 -30.139 1.00 94.31 211 ASP A C 1
ATOM 1592 O O . ASP A 1 211 ? 12.676 -16.014 -29.076 1.00 94.31 211 ASP A O 1
ATOM 1596 N N . ALA A 1 212 ? 11.818 -17.459 -30.569 1.00 94.25 212 ALA A N 1
ATOM 1597 C CA . ALA A 1 212 ? 10.522 -17.655 -29.920 1.00 94.25 212 ALA A CA 1
ATOM 1598 C C . ALA A 1 212 ? 10.648 -17.977 -28.421 1.00 94.25 212 ALA A C 1
ATOM 1600 O O . ALA A 1 212 ? 9.870 -17.483 -27.614 1.00 94.25 212 ALA A O 1
ATOM 1601 N N . ARG A 1 213 ? 11.671 -18.747 -28.027 1.00 94.75 213 ARG A N 1
ATOM 1602 C CA . ARG A 1 213 ? 11.920 -19.095 -26.614 1.00 94.75 213 ARG A CA 1
ATOM 1603 C C . ARG A 1 213 ? 12.322 -17.902 -25.743 1.00 94.75 213 ARG A C 1
ATOM 1605 O O . ARG A 1 213 ? 12.093 -17.947 -24.541 1.00 94.75 213 ARG A O 1
ATOM 1612 N N . GLY A 1 214 ? 12.930 -16.869 -26.325 1.00 95.88 214 GLY A N 1
ATOM 1613 C CA . GLY A 1 214 ? 13.362 -15.664 -25.614 1.00 95.88 214 GLY A CA 1
ATOM 1614 C C . GLY A 1 214 ? 12.329 -14.534 -25.613 1.00 95.88 214 GLY A C 1
ATOM 1615 O O . GLY A 1 214 ? 12.496 -13.576 -24.861 1.00 95.88 214 GLY A O 1
ATOM 1616 N N . GLN A 1 215 ? 11.264 -14.631 -26.420 1.00 97.62 215 GLN A N 1
ATOM 1617 C CA . GLN A 1 215 ? 10.321 -13.526 -26.640 1.00 97.62 215 GLN A CA 1
ATOM 1618 C C . GLN A 1 215 ? 9.649 -13.067 -25.347 1.00 97.62 215 GLN A C 1
ATOM 1620 O O . GLN A 1 215 ? 9.718 -11.883 -25.035 1.00 97.62 215 GLN A O 1
ATOM 1625 N N . ALA A 1 216 ? 9.068 -13.977 -24.558 1.00 97.19 216 ALA A N 1
ATOM 1626 C CA . ALA A 1 216 ? 8.413 -13.607 -23.301 1.00 97.19 216 ALA A CA 1
ATOM 1627 C C . ALA A 1 216 ? 9.365 -12.881 -22.335 1.00 97.19 216 ALA A C 1
ATOM 1629 O O . ALA A 1 216 ? 9.040 -11.802 -21.851 1.00 97.19 216 ALA A O 1
ATOM 1630 N N . ALA A 1 217 ? 10.564 -13.429 -22.106 1.00 97.75 217 ALA A N 1
ATOM 1631 C CA . ALA A 1 217 ? 11.567 -12.822 -21.231 1.00 97.75 217 ALA A CA 1
ATOM 1632 C C . ALA A 1 217 ? 12.000 -11.432 -21.723 1.00 97.75 217 ALA A C 1
ATOM 1634 O O . ALA A 1 217 ? 12.072 -10.493 -20.928 1.00 97.75 217 ALA A O 1
ATOM 1635 N N . TYR A 1 218 ? 12.241 -11.281 -23.027 1.00 98.50 218 TYR A N 1
ATOM 1636 C CA . TYR A 1 218 ? 12.613 -9.992 -23.599 1.00 98.50 218 TYR A CA 1
ATOM 1637 C C . TYR A 1 218 ? 11.489 -8.961 -23.464 1.00 98.50 218 TYR A C 1
ATOM 1639 O O . TYR A 1 218 ? 11.728 -7.860 -22.974 1.00 98.50 218 TYR A O 1
ATOM 1647 N N . LEU A 1 219 ? 10.251 -9.325 -23.814 1.00 98.62 219 LEU A N 1
ATOM 1648 C CA . LEU A 1 219 ? 9.085 -8.448 -23.672 1.00 98.62 219 LEU A CA 1
ATOM 1649 C C . LEU A 1 219 ? 8.871 -8.022 -22.211 1.00 98.62 219 LEU A C 1
ATOM 1651 O O . LEU A 1 219 ? 8.633 -6.841 -21.954 1.00 98.62 219 LEU A O 1
ATOM 1655 N N . SER A 1 220 ? 9.018 -8.943 -21.250 1.00 98.19 220 SER A N 1
ATOM 1656 C CA . SER A 1 220 ? 8.961 -8.625 -19.818 1.00 98.19 220 SER A CA 1
ATOM 1657 C C . SER A 1 220 ? 10.038 -7.612 -19.419 1.00 98.19 220 SER A C 1
ATOM 1659 O O . SER A 1 220 ? 9.724 -6.626 -18.758 1.00 98.19 220 SER A O 1
ATOM 1661 N N . ALA A 1 221 ? 11.294 -7.809 -19.838 1.00 98.25 221 ALA A N 1
ATOM 1662 C CA . ALA A 1 221 ? 12.393 -6.894 -19.515 1.00 98.25 221 ALA A CA 1
ATOM 1663 C C . ALA A 1 221 ? 12.208 -5.500 -20.143 1.00 98.25 221 ALA A C 1
ATOM 1665 O O . ALA A 1 221 ? 12.461 -4.487 -19.491 1.00 98.25 221 ALA A O 1
ATOM 1666 N N . VAL A 1 222 ? 11.721 -5.442 -21.387 1.00 98.31 222 VAL A N 1
ATOM 1667 C CA . VAL A 1 222 ? 11.382 -4.195 -22.090 1.00 98.31 222 VAL A CA 1
ATOM 1668 C C . VAL A 1 222 ? 10.307 -3.425 -21.327 1.00 98.31 222 VAL A C 1
ATOM 1670 O O . VAL A 1 222 ? 10.451 -2.222 -21.118 1.00 98.31 222 VAL A O 1
ATOM 1673 N N . LEU A 1 223 ? 9.257 -4.106 -20.864 1.00 97.56 223 LEU A N 1
ATOM 1674 C CA . LEU A 1 223 ? 8.181 -3.468 -20.111 1.00 97.56 223 LEU A CA 1
ATOM 1675 C C . LEU A 1 223 ? 8.634 -3.011 -18.717 1.00 97.56 223 LEU A C 1
ATOM 1677 O O . LEU A 1 223 ? 8.287 -1.913 -18.291 1.00 97.56 223 LEU A O 1
ATOM 1681 N N . MET A 1 224 ? 9.465 -3.803 -18.031 1.00 96.69 224 MET A N 1
ATOM 1682 C CA . MET A 1 224 ? 10.051 -3.436 -16.734 1.00 96.69 224 MET A CA 1
ATOM 1683 C C . MET A 1 224 ? 10.920 -2.174 -16.798 1.00 96.69 224 MET A C 1
ATOM 1685 O O . MET A 1 224 ? 11.017 -1.461 -15.802 1.00 96.69 224 MET A O 1
ATOM 1689 N N . ALA A 1 225 ? 11.532 -1.871 -17.948 1.00 96.56 225 ALA A N 1
ATOM 1690 C CA . ALA A 1 225 ? 12.320 -0.650 -18.136 1.00 96.56 225 ALA A CA 1
ATOM 1691 C C . ALA A 1 225 ? 11.474 0.642 -18.123 1.00 96.56 225 ALA A C 1
ATOM 1693 O O . ALA A 1 225 ? 12.036 1.730 -18.011 1.00 96.56 225 ALA A O 1
ATOM 1694 N N . ILE A 1 226 ? 10.147 0.521 -18.240 1.00 97.19 226 ILE A N 1
ATOM 1695 C CA . ILE A 1 226 ? 9.159 1.600 -18.083 1.00 97.19 226 ILE A CA 1
ATOM 1696 C C . ILE A 1 226 ? 8.033 1.153 -17.128 1.00 97.19 226 ILE A C 1
ATOM 1698 O O . ILE A 1 226 ? 6.840 1.395 -17.339 1.00 97.19 226 ILE A O 1
ATOM 1702 N N . GLY A 1 227 ? 8.420 0.407 -16.087 1.00 96.19 227 GLY A N 1
ATOM 1703 C CA . GLY A 1 227 ? 7.498 -0.274 -15.180 1.00 96.19 227 GLY A CA 1
ATOM 1704 C C . GLY A 1 227 ? 6.534 0.665 -14.455 1.00 96.19 227 GLY A C 1
ATOM 1705 O O . GLY A 1 227 ? 5.450 0.234 -14.074 1.00 96.19 227 GLY A O 1
ATOM 1706 N N . GLY A 1 228 ? 6.882 1.943 -14.316 1.00 97.50 228 GLY A N 1
ATOM 1707 C CA . GLY A 1 228 ? 6.045 2.971 -13.722 1.00 97.50 228 GLY A CA 1
ATOM 1708 C C . GLY A 1 228 ? 4.769 3.241 -14.504 1.00 97.50 228 GLY A C 1
ATOM 1709 O O . GLY A 1 228 ? 3.659 3.043 -14.002 1.00 97.50 228 GLY A O 1
ATOM 1710 N N . TRP A 1 229 ? 4.915 3.636 -15.767 1.00 98.12 229 TRP A N 1
ATOM 1711 C CA . TRP A 1 229 ? 3.771 3.760 -16.676 1.00 98.12 229 TRP A CA 1
ATOM 1712 C C . TRP A 1 229 ? 3.117 2.415 -16.985 1.00 98.12 229 TRP A C 1
ATOM 1714 O O . TRP A 1 229 ? 1.904 2.360 -17.196 1.00 98.12 229 TRP A O 1
ATOM 1724 N N . GLY A 1 230 ? 3.887 1.323 -16.941 1.00 98.12 230 GLY A N 1
ATOM 1725 C CA . GLY A 1 230 ? 3.341 -0.030 -16.972 1.00 98.12 230 GLY A CA 1
ATOM 1726 C C . GLY A 1 230 ? 2.338 -0.269 -15.839 1.00 98.12 230 GLY A C 1
ATOM 1727 O O . GLY A 1 230 ? 1.235 -0.751 -16.088 1.00 98.12 230 GLY A O 1
ATOM 1728 N N . ALA A 1 231 ? 2.675 0.120 -14.609 1.00 98.12 231 ALA A N 1
ATOM 1729 C CA . ALA A 1 231 ? 1.800 -0.029 -13.449 1.00 98.12 231 ALA A CA 1
ATOM 1730 C C . ALA A 1 231 ? 0.540 0.842 -13.550 1.00 98.12 231 ALA A C 1
ATOM 1732 O O . ALA A 1 231 ? -0.536 0.417 -13.128 1.00 98.12 231 ALA A O 1
ATOM 1733 N N . TRP A 1 232 ? 0.646 2.036 -14.145 1.00 97.94 232 TRP A N 1
ATOM 1734 C CA . TRP A 1 232 ? -0.518 2.873 -14.451 1.00 97.94 232 TRP A CA 1
ATOM 1735 C C . TRP A 1 232 ? -1.461 2.193 -15.456 1.00 97.94 232 TRP A C 1
ATOM 1737 O O . TRP A 1 232 ? -2.658 2.068 -15.206 1.00 97.94 232 TRP A O 1
ATOM 1747 N N . CYS A 1 233 ? -0.927 1.666 -16.561 1.00 98.25 233 CYS A N 1
ATOM 1748 C CA . CYS A 1 233 ? -1.738 0.942 -17.545 1.00 98.25 233 CYS A CA 1
ATOM 1749 C C . CYS A 1 233 ? -2.340 -0.347 -16.952 1.00 98.25 233 CYS A C 1
ATOM 1751 O O . CYS A 1 233 ? -3.478 -0.707 -17.250 1.00 98.25 233 CYS A O 1
ATOM 1753 N N . ALA A 1 234 ? -1.608 -1.034 -16.067 1.00 97.88 234 ALA A N 1
ATOM 1754 C CA . ALA A 1 234 ? -2.127 -2.177 -15.322 1.00 97.88 234 ALA A CA 1
ATOM 1755 C C . ALA A 1 234 ? -3.278 -1.780 -14.378 1.00 97.88 234 ALA A C 1
ATOM 1757 O O . ALA A 1 234 ? -4.213 -2.563 -14.208 1.00 97.88 234 ALA A O 1
ATOM 1758 N N . TYR A 1 235 ? -3.250 -0.573 -13.800 1.00 97.12 235 TYR A N 1
ATOM 1759 C CA . TYR A 1 235 ? -4.360 -0.026 -13.015 1.00 97.12 235 TYR A CA 1
ATOM 1760 C C . TYR A 1 235 ? -5.603 0.245 -13.872 1.00 97.12 235 TYR A C 1
ATOM 1762 O O . TYR A 1 235 ? -6.688 -0.196 -13.493 1.00 97.12 235 TYR A O 1
ATOM 1770 N N . GLU A 1 236 ? -5.468 0.882 -15.038 1.00 96.94 236 GLU A N 1
ATOM 1771 C CA . GLU A 1 236 ? -6.594 1.102 -15.965 1.00 96.94 236 GLU A CA 1
ATOM 1772 C C . GLU A 1 236 ? -7.249 -0.233 -16.366 1.00 96.94 236 GLU A C 1
ATOM 1774 O O . GLU A 1 236 ? -8.464 -0.413 -16.239 1.00 96.94 236 GLU A O 1
ATOM 1779 N N . ARG A 1 237 ? -6.431 -1.236 -16.713 1.00 97.00 237 ARG A N 1
ATOM 1780 C CA . ARG A 1 237 ? -6.891 -2.608 -16.983 1.00 97.00 237 ARG A CA 1
ATOM 1781 C C . ARG A 1 237 ? -7.562 -3.263 -15.780 1.00 97.00 237 ARG A C 1
ATOM 1783 O O . ARG A 1 237 ? -8.584 -3.931 -15.941 1.00 97.00 237 ARG A O 1
ATOM 1790 N N . TRP A 1 238 ? -7.029 -3.072 -14.575 1.00 95.81 238 TRP A N 1
ATOM 1791 C CA . TRP A 1 238 ? -7.644 -3.571 -13.344 1.00 95.81 238 TRP A CA 1
ATOM 1792 C C . TRP A 1 238 ? -9.042 -2.976 -13.135 1.00 95.81 238 TRP A C 1
ATOM 1794 O O . TRP A 1 238 ? -9.998 -3.717 -12.902 1.00 95.81 238 TRP A O 1
ATOM 1804 N N . GLN A 1 239 ? -9.185 -1.655 -13.275 1.00 94.62 239 GLN A N 1
ATOM 1805 C CA . GLN A 1 239 ? -10.473 -0.968 -13.149 1.00 94.62 239 GLN A CA 1
ATOM 1806 C C . GLN A 1 239 ? -11.465 -1.408 -14.233 1.00 94.62 239 GLN A C 1
ATOM 1808 O O . GLN A 1 239 ? -12.631 -1.673 -13.930 1.00 94.62 239 GLN A O 1
ATOM 1813 N N . ALA A 1 240 ? -11.011 -1.560 -15.480 1.00 95.50 240 ALA A N 1
ATOM 1814 C CA . ALA A 1 240 ? -11.842 -2.063 -16.570 1.00 95.50 240 ALA A CA 1
ATOM 1815 C C . ALA A 1 240 ? -12.396 -3.463 -16.255 1.00 95.50 240 ALA A C 1
ATOM 1817 O O . ALA A 1 240 ? -13.601 -3.687 -16.384 1.00 95.50 240 ALA A O 1
ATOM 1818 N N . ARG A 1 241 ? -11.551 -4.378 -15.759 1.00 95.12 241 ARG A N 1
ATOM 1819 C CA . ARG A 1 241 ? -11.942 -5.752 -15.390 1.00 95.12 241 ARG A CA 1
ATOM 1820 C C . ARG A 1 241 ? -12.895 -5.808 -14.209 1.00 95.12 241 ARG A C 1
ATOM 1822 O O . ARG A 1 241 ? -13.859 -6.570 -14.248 1.00 95.12 241 ARG A O 1
ATOM 1829 N N . LEU A 1 242 ? -12.689 -4.958 -13.205 1.00 91.81 242 LEU A N 1
ATOM 1830 C CA . LEU A 1 242 ? -13.636 -4.779 -12.101 1.00 91.81 242 LEU A CA 1
ATOM 1831 C C . LEU A 1 242 ? -15.023 -4.308 -12.574 1.00 91.81 242 LEU A C 1
ATOM 1833 O O . LEU A 1 242 ? -16.030 -4.614 -11.931 1.00 91.81 242 LEU A O 1
ATOM 1837 N N . ALA A 1 243 ? -15.085 -3.605 -13.707 1.00 90.62 243 ALA A N 1
ATOM 1838 C CA . ALA A 1 243 ? -16.315 -3.185 -14.374 1.00 90.62 243 ALA A CA 1
ATOM 1839 C C . ALA A 1 243 ? -16.806 -4.167 -15.464 1.00 90.62 243 ALA A C 1
ATOM 1841 O O . ALA A 1 243 ? -17.706 -3.825 -16.233 1.00 90.62 243 ALA A O 1
ATOM 1842 N N . GLY A 1 244 ? -16.223 -5.369 -15.563 1.00 94.38 244 GLY A N 1
ATOM 1843 C CA . GLY A 1 244 ? -16.594 -6.388 -16.553 1.00 94.38 244 GLY A CA 1
ATOM 1844 C C . GLY A 1 244 ? -16.147 -6.090 -17.992 1.00 94.38 244 GLY A C 1
ATOM 1845 O O . GLY A 1 244 ? -16.701 -6.657 -18.932 1.00 94.38 244 GLY A O 1
ATOM 1846 N N . LYS A 1 245 ? -15.178 -5.188 -18.176 1.00 96.06 245 LYS A N 1
ATOM 1847 C CA . LYS A 1 245 ? -14.537 -4.833 -19.455 1.00 96.06 245 LYS A CA 1
ATOM 1848 C C . LYS A 1 245 ? -13.073 -5.301 -19.467 1.00 96.06 245 LYS A C 1
ATOM 1850 O O . LYS A 1 245 ? -12.619 -5.951 -18.532 1.00 96.06 245 LYS A O 1
ATOM 1855 N N . ASP A 1 246 ? -12.329 -4.964 -20.513 1.00 94.69 246 ASP A N 1
ATOM 1856 C CA . ASP A 1 246 ? -10.870 -5.109 -20.554 1.00 94.69 246 ASP A CA 1
ATOM 1857 C C . ASP A 1 246 ? -10.248 -3.860 -21.193 1.00 94.69 246 ASP A C 1
ATOM 1859 O O . ASP A 1 246 ? -10.961 -3.059 -21.803 1.00 94.69 246 ASP A O 1
ATOM 1863 N N . ASP A 1 247 ? -8.939 -3.697 -21.031 1.00 95.88 247 ASP A N 1
ATOM 1864 C CA . ASP A 1 247 ? -8.167 -2.561 -21.548 1.00 95.88 247 ASP A CA 1
ATOM 1865 C C . ASP A 1 247 ? -6.833 -3.047 -22.139 1.00 95.88 247 ASP A C 1
ATOM 1867 O O . ASP A 1 247 ? -6.210 -3.973 -21.609 1.00 95.88 247 ASP A O 1
ATOM 1871 N N . ASP A 1 248 ? -6.381 -2.447 -23.239 1.00 95.75 248 ASP A N 1
ATOM 1872 C CA . ASP A 1 248 ? -5.177 -2.854 -23.974 1.00 95.75 248 ASP A CA 1
ATOM 1873 C C . ASP A 1 248 ? -4.013 -1.848 -23.892 1.00 95.75 248 ASP A C 1
ATOM 1875 O O . ASP A 1 248 ? -2.983 -2.055 -24.536 1.00 95.75 248 ASP A O 1
ATOM 1879 N N . GLN A 1 249 ? -4.101 -0.802 -23.061 1.00 97.06 249 GLN A N 1
ATOM 1880 C CA . GLN A 1 249 ? -3.091 0.264 -23.004 1.00 97.06 249 GLN A CA 1
ATOM 1881 C C . GLN A 1 249 ? -1.704 -0.256 -22.619 1.00 97.06 249 GLN A C 1
ATOM 1883 O O . GLN A 1 249 ? -0.693 0.227 -23.126 1.00 97.06 249 GLN A O 1
ATOM 1888 N N . LEU A 1 250 ? -1.637 -1.288 -21.773 1.00 97.38 250 LEU A N 1
ATOM 1889 C CA . LEU A 1 250 ? -0.370 -1.916 -21.392 1.00 97.38 250 LEU A CA 1
ATOM 1890 C C . LEU A 1 250 ? 0.316 -2.610 -22.584 1.00 97.38 250 LEU A C 1
ATOM 1892 O O . LEU A 1 250 ? 1.538 -2.552 -22.716 1.00 97.38 250 LEU A O 1
ATOM 1896 N N . GLU A 1 251 ? -0.463 -3.214 -23.486 1.00 97.69 251 GLU A N 1
ATOM 1897 C CA . GLU A 1 251 ? 0.054 -3.808 -24.727 1.00 97.69 251 GLU A CA 1
ATOM 1898 C C . GLU A 1 251 ? 0.519 -2.722 -25.701 1.00 97.69 251 GLU A C 1
ATOM 1900 O O . GLU A 1 251 ? 1.556 -2.868 -26.350 1.00 97.69 251 GLU A O 1
ATOM 1905 N N . GLN A 1 252 ? -0.212 -1.606 -25.773 1.00 98.25 252 GLN A N 1
ATOM 1906 C CA . GLN A 1 252 ? 0.186 -0.450 -26.574 1.00 98.25 252 GLN A CA 1
ATOM 1907 C C . GLN A 1 252 ? 1.487 0.182 -26.050 1.00 98.25 252 GLN A C 1
ATOM 1909 O O . GLN A 1 252 ? 2.368 0.516 -26.843 1.00 98.25 252 GLN A O 1
ATOM 1914 N N . LEU A 1 253 ? 1.661 0.284 -24.729 1.00 98.69 253 LEU A N 1
ATOM 1915 C CA . LEU A 1 253 ? 2.901 0.758 -24.109 1.00 98.69 253 LEU A CA 1
ATOM 1916 C C . LEU A 1 253 ? 4.076 -0.193 -24.383 1.00 98.69 253 LEU A C 1
ATOM 1918 O O . LEU A 1 253 ? 5.175 0.264 -24.705 1.00 98.69 253 LEU A O 1
ATOM 1922 N N . LEU A 1 254 ? 3.848 -1.510 -24.321 1.00 98.69 254 LEU A N 1
ATOM 1923 C CA . LEU A 1 254 ? 4.847 -2.506 -24.714 1.00 98.69 254 LEU A CA 1
ATOM 1924 C C . LEU A 1 254 ? 5.265 -2.321 -26.180 1.00 98.69 254 LEU A C 1
ATOM 1926 O O . LEU A 1 254 ? 6.459 -2.320 -26.474 1.00 98.69 254 LEU A O 1
ATOM 1930 N N . ALA A 1 255 ? 4.309 -2.102 -27.088 1.00 98.56 255 ALA A N 1
ATOM 1931 C CA . ALA A 1 255 ? 4.596 -1.828 -28.495 1.00 98.56 255 ALA A CA 1
ATOM 1932 C C . ALA A 1 255 ? 5.463 -0.571 -28.679 1.00 98.56 255 ALA A C 1
ATOM 1934 O O . ALA A 1 255 ? 6.430 -0.604 -29.444 1.00 98.56 255 ALA A O 1
ATOM 1935 N N . ILE A 1 256 ? 5.177 0.507 -27.940 1.00 98.62 256 ILE A N 1
ATOM 1936 C CA . ILE A 1 256 ? 5.991 1.734 -27.925 1.00 98.62 256 ILE A CA 1
ATOM 1937 C C . ILE A 1 256 ? 7.423 1.429 -27.477 1.00 98.62 256 ILE A C 1
ATOM 1939 O O . ILE A 1 256 ? 8.387 1.724 -28.190 1.00 98.62 256 ILE A O 1
ATOM 1943 N N . ARG A 1 257 ? 7.579 0.820 -26.296 1.00 98.38 257 ARG A N 1
ATOM 1944 C CA . ARG A 1 257 ? 8.898 0.618 -25.688 1.00 98.38 257 ARG A CA 1
ATOM 1945 C C . ARG A 1 257 ? 9.744 -0.389 -26.468 1.00 98.38 257 ARG A C 1
ATOM 1947 O O . ARG A 1 257 ? 10.951 -0.181 -26.582 1.00 98.38 257 ARG A O 1
ATOM 1954 N N . LEU A 1 258 ? 9.128 -1.417 -27.050 1.00 98.62 258 LEU A N 1
ATOM 1955 C CA . LEU A 1 258 ? 9.786 -2.376 -27.939 1.00 98.62 258 LEU A CA 1
ATOM 1956 C C . LEU A 1 258 ? 10.167 -1.749 -29.286 1.00 98.62 258 LEU A C 1
ATOM 1958 O O . LEU A 1 258 ? 11.241 -2.028 -29.814 1.00 98.62 258 LEU A O 1
ATOM 1962 N N . THR A 1 259 ? 9.323 -0.877 -29.842 1.00 98.50 259 THR A N 1
ATOM 1963 C CA . THR A 1 259 ? 9.667 -0.158 -31.078 1.00 98.50 259 THR A CA 1
ATOM 1964 C C . THR A 1 259 ? 10.906 0.703 -30.865 1.00 98.50 259 THR A C 1
ATOM 1966 O O . THR A 1 259 ? 11.780 0.714 -31.723 1.00 98.50 259 THR A O 1
ATOM 1969 N N . TRP A 1 260 ? 11.041 1.357 -29.708 1.00 97.75 260 TRP A N 1
ATOM 1970 C CA . TRP A 1 260 ? 12.269 2.065 -29.339 1.00 97.75 260 TRP A CA 1
ATOM 1971 C C . TRP A 1 260 ? 13.514 1.170 -29.376 1.00 97.75 260 TRP A C 1
ATOM 1973 O O . TRP A 1 260 ? 14.522 1.568 -29.956 1.00 97.75 260 TRP A O 1
ATOM 1983 N N . GLU A 1 261 ? 13.443 -0.044 -28.822 1.00 98.19 261 GLU A N 1
ATOM 1984 C CA . GLU A 1 261 ? 14.550 -1.009 -28.894 1.00 98.19 261 GLU A CA 1
ATOM 1985 C C . GLU A 1 261 ? 14.934 -1.319 -30.344 1.00 98.19 261 GLU A C 1
ATOM 1987 O O . GLU A 1 261 ? 16.110 -1.293 -30.699 1.00 98.19 261 GLU A O 1
ATOM 1992 N N . TRP A 1 262 ? 13.939 -1.560 -31.199 1.00 98.00 262 TRP A N 1
ATOM 1993 C CA . TRP A 1 262 ? 14.170 -1.880 -32.604 1.00 98.00 262 TRP A CA 1
ATOM 1994 C C . TRP A 1 262 ? 14.727 -0.695 -33.402 1.00 98.00 262 TRP A C 1
ATOM 1996 O O . TRP A 1 262 ? 15.659 -0.858 -34.186 1.00 98.00 262 TRP A O 1
ATOM 2006 N N . LEU A 1 263 ? 14.216 0.517 -33.176 1.00 96.56 263 LEU A N 1
ATOM 2007 C CA . LEU A 1 263 ? 14.735 1.729 -33.812 1.00 96.56 263 LEU A CA 1
ATOM 2008 C C . LEU A 1 263 ? 16.201 1.977 -33.440 1.00 96.56 263 LEU A C 1
ATOM 2010 O O . LEU A 1 263 ? 17.005 2.303 -34.309 1.00 96.56 263 LEU A O 1
ATOM 2014 N N . LEU A 1 264 ? 16.558 1.803 -32.165 1.00 95.69 264 LEU A N 1
ATOM 2015 C CA . LEU A 1 264 ? 17.929 1.996 -31.692 1.00 95.69 264 LEU A CA 1
ATOM 2016 C C . LEU A 1 264 ? 18.886 0.897 -32.148 1.00 95.69 264 LEU A C 1
ATOM 2018 O O . LEU A 1 264 ? 20.072 1.183 -32.326 1.00 95.69 264 LEU A O 1
ATOM 2022 N N . HIS A 1 265 ? 18.379 -0.325 -32.327 1.00 95.94 265 HIS A N 1
ATOM 2023 C CA . HIS A 1 265 ? 19.133 -1.445 -32.882 1.00 95.94 265 HIS A CA 1
ATOM 2024 C C . HIS A 1 265 ? 19.557 -1.138 -34.317 1.00 95.94 265 HIS A C 1
ATOM 2026 O O . HIS A 1 265 ? 20.738 -1.212 -34.641 1.00 95.94 265 HIS A O 1
ATOM 2032 N N . ASP A 1 266 ? 18.614 -0.714 -35.153 1.00 93.88 266 ASP A N 1
ATOM 2033 C CA . ASP A 1 266 ? 18.892 -0.416 -36.556 1.00 93.88 266 ASP A CA 1
ATOM 2034 C C . ASP A 1 266 ? 19.665 0.898 -36.744 1.00 93.88 266 ASP A C 1
ATOM 2036 O O . ASP A 1 266 ? 20.407 1.048 -37.712 1.00 93.88 266 ASP A O 1
ATOM 2040 N N . ASP A 1 267 ? 19.525 1.850 -35.818 1.00 93.06 267 ASP A N 1
ATOM 2041 C CA . ASP A 1 267 ? 20.337 3.069 -35.794 1.00 93.06 267 ASP A CA 1
ATOM 2042 C C . ASP A 1 267 ? 21.745 2.847 -35.208 1.00 93.06 267 ASP A C 1
ATOM 2044 O O . ASP A 1 267 ? 22.552 3.776 -35.163 1.00 93.06 267 ASP A O 1
ATOM 2048 N N . ALA A 1 268 ? 22.051 1.653 -34.690 1.00 91.19 268 ALA A N 1
ATOM 2049 C CA . ALA A 1 268 ? 23.312 1.377 -34.009 1.00 91.19 268 ALA A CA 1
ATOM 2050 C C . ALA A 1 268 ? 24.517 1.427 -34.956 1.00 91.19 268 ALA A C 1
ATOM 2052 O O . ALA A 1 268 ? 24.490 0.815 -36.027 1.00 91.19 268 ALA A O 1
ATOM 2053 N N . PRO A 1 269 ? 25.621 2.090 -34.555 1.00 88.69 269 PRO A N 1
ATOM 2054 C CA . PRO A 1 269 ? 26.896 1.915 -35.229 1.00 88.69 269 PRO A CA 1
ATOM 2055 C C . PRO A 1 269 ? 27.286 0.434 -35.320 1.00 88.69 269 PRO A C 1
ATOM 2057 O O . PRO A 1 269 ? 26.973 -0.383 -34.448 1.00 88.69 269 PRO A O 1
ATOM 2060 N N . THR A 1 270 ? 28.009 0.074 -36.380 1.00 87.38 270 THR A N 1
ATOM 2061 C CA . THR A 1 270 ? 28.472 -1.303 -36.576 1.00 87.38 270 THR A CA 1
ATOM 2062 C C . THR A 1 270 ? 29.304 -1.768 -35.378 1.00 87.38 270 THR A C 1
ATOM 2064 O O . THR A 1 270 ? 30.261 -1.106 -34.984 1.00 87.38 270 THR A O 1
ATOM 2067 N N . GLY A 1 271 ? 28.946 -2.922 -34.810 1.00 87.06 271 GLY A N 1
ATOM 2068 C CA . GLY A 1 271 ? 29.637 -3.512 -33.660 1.00 87.06 271 GLY A CA 1
ATOM 2069 C C . GLY A 1 271 ? 29.092 -3.110 -32.286 1.00 87.06 271 GLY A C 1
ATOM 2070 O O . GLY A 1 271 ? 29.542 -3.678 -31.296 1.00 87.06 271 GLY A O 1
ATOM 2071 N N . THR A 1 272 ? 28.110 -2.201 -32.194 1.00 91.50 272 THR A N 1
ATOM 2072 C CA . THR A 1 272 ? 27.462 -1.865 -30.911 1.00 91.50 272 THR A CA 1
ATOM 2073 C C . THR A 1 272 ? 26.692 -3.045 -30.319 1.00 91.50 272 THR A C 1
ATOM 2075 O O . THR A 1 272 ? 26.735 -3.261 -29.112 1.00 91.50 272 THR A O 1
ATOM 2078 N N . VAL A 1 273 ? 25.992 -3.820 -31.154 1.00 92.81 273 VAL A N 1
ATOM 2079 C CA . VAL A 1 273 ? 25.232 -4.995 -30.709 1.00 92.81 273 VAL A CA 1
ATOM 2080 C C . VAL A 1 273 ? 26.085 -6.251 -30.910 1.00 92.81 273 VAL A C 1
ATOM 2082 O O . VAL A 1 273 ? 26.416 -6.573 -32.055 1.00 92.81 273 VAL A O 1
ATOM 2085 N N . PRO A 1 274 ? 26.465 -6.971 -29.835 1.00 93.06 274 PRO A N 1
ATOM 2086 C CA . PRO A 1 274 ? 27.310 -8.154 -29.950 1.00 93.06 274 PRO A CA 1
ATOM 2087 C C . PRO A 1 274 ? 26.659 -9.275 -30.765 1.00 93.06 274 PRO A C 1
ATOM 2089 O O . PRO A 1 274 ? 25.450 -9.515 -30.682 1.00 93.06 274 PRO A O 1
ATOM 2092 N N . ALA A 1 275 ? 27.482 -10.034 -31.494 1.00 90.62 275 ALA A N 1
ATOM 2093 C CA . ALA A 1 275 ? 27.026 -11.251 -32.158 1.00 90.62 275 ALA A CA 1
ATOM 2094 C C . ALA A 1 275 ? 26.439 -12.231 -31.126 1.00 90.62 275 ALA A C 1
ATOM 2096 O O . ALA A 1 275 ? 27.050 -12.510 -30.095 1.00 90.62 275 ALA A O 1
ATOM 2097 N N . GLY A 1 276 ? 25.242 -12.751 -31.404 1.00 91.06 276 GLY A N 1
ATOM 2098 C CA . GLY A 1 276 ? 24.548 -13.680 -30.509 1.00 91.06 276 GLY A CA 1
ATOM 2099 C C . GLY A 1 276 ? 23.795 -13.032 -29.343 1.00 91.06 276 GLY A C 1
ATOM 2100 O O . GLY A 1 276 ? 23.234 -13.776 -28.545 1.00 91.06 276 GLY A O 1
ATOM 2101 N N . TRP A 1 277 ? 23.714 -11.696 -29.252 1.00 95.44 277 TRP A N 1
ATOM 2102 C CA . TRP A 1 277 ? 22.913 -11.000 -28.230 1.00 95.44 277 TRP A CA 1
ATOM 2103 C C . TRP A 1 277 ? 21.474 -11.537 -28.139 1.00 95.44 277 TRP A C 1
ATOM 2105 O O . TRP A 1 277 ? 21.041 -11.958 -27.070 1.00 95.44 277 TRP A O 1
ATOM 2115 N N . ALA A 1 278 ? 20.763 -11.623 -29.269 1.00 95.38 278 ALA A N 1
ATOM 2116 C CA . ALA A 1 278 ? 19.385 -12.120 -29.301 1.00 95.38 278 ALA A CA 1
ATOM 2117 C C . ALA A 1 278 ? 19.268 -13.573 -28.795 1.00 95.38 278 ALA A C 1
ATOM 2119 O O . ALA A 1 278 ? 18.303 -13.926 -28.124 1.00 95.38 278 ALA A O 1
ATOM 2120 N N . ALA A 1 279 ? 20.282 -14.410 -29.045 1.00 94.44 279 ALA A N 1
ATOM 2121 C CA . ALA A 1 279 ? 20.293 -15.804 -28.600 1.00 94.44 279 ALA A CA 1
ATOM 2122 C C . ALA A 1 279 ? 20.457 -15.953 -27.075 1.00 94.44 279 ALA A C 1
ATOM 2124 O O . ALA A 1 279 ? 20.053 -16.977 -26.523 1.00 94.44 279 ALA A O 1
ATOM 2125 N N . GLN A 1 280 ? 21.011 -14.949 -26.381 1.00 95.75 280 GLN A N 1
ATOM 2126 C CA . GLN A 1 280 ? 21.139 -14.964 -24.917 1.00 95.75 280 GLN A CA 1
ATOM 2127 C C . GLN A 1 280 ? 19.769 -14.941 -24.225 1.00 95.75 280 GLN A C 1
ATOM 2129 O O . GLN A 1 280 ? 19.605 -15.559 -23.175 1.00 95.75 280 GLN A O 1
ATOM 2134 N N . TRP A 1 281 ? 18.764 -14.306 -24.833 1.00 97.25 281 TRP A N 1
ATOM 2135 C CA . TRP A 1 281 ? 17.405 -14.243 -24.287 1.00 97.25 281 TRP A CA 1
ATOM 2136 C C . TRP A 1 281 ? 16.715 -15.608 -24.237 1.00 97.25 281 TRP A C 1
ATOM 2138 O O . TRP A 1 281 ? 15.962 -15.875 -23.304 1.00 97.25 281 TRP A O 1
ATOM 2148 N N . SER A 1 282 ? 17.045 -16.530 -25.147 1.00 96.06 282 SER A N 1
ATOM 2149 C CA . SER A 1 282 ? 16.587 -17.927 -25.063 1.00 96.06 282 SER A CA 1
ATOM 2150 C C . SER A 1 282 ? 17.166 -18.685 -23.860 1.00 96.06 282 SER A C 1
ATOM 2152 O O . SER A 1 282 ? 16.691 -19.774 -23.542 1.00 96.06 282 SER A O 1
ATOM 2154 N N . ALA A 1 283 ? 18.188 -18.137 -23.195 1.00 95.50 283 ALA A N 1
ATOM 2155 C CA . ALA A 1 283 ? 18.801 -18.683 -21.989 1.00 95.50 283 ALA A CA 1
ATOM 2156 C C . ALA A 1 283 ? 18.398 -17.926 -20.706 1.00 95.50 283 ALA A C 1
ATOM 2158 O O . ALA A 1 283 ? 18.992 -18.173 -19.655 1.00 95.50 283 ALA A O 1
ATOM 2159 N N . ALA A 1 284 ? 17.383 -17.051 -20.750 1.00 96.31 284 ALA A N 1
ATOM 2160 C CA . ALA A 1 284 ? 16.939 -16.268 -19.592 1.00 96.31 284 ALA A CA 1
ATOM 2161 C C . ALA A 1 284 ? 16.597 -17.140 -18.369 1.00 96.31 284 ALA A C 1
ATOM 2163 O O . ALA A 1 284 ? 17.044 -16.847 -17.263 1.00 96.31 284 ALA A O 1
ATOM 2164 N N . ASP A 1 285 ? 15.911 -18.270 -18.564 1.00 95.38 285 ASP A N 1
ATOM 2165 C CA . ASP A 1 285 ? 15.608 -19.209 -17.474 1.00 95.38 285 ASP A CA 1
ATOM 2166 C C . ASP A 1 285 ? 16.867 -19.853 -16.872 1.00 95.38 285 ASP A C 1
ATOM 2168 O O . ASP A 1 285 ? 16.903 -20.189 -15.688 1.00 95.38 285 ASP A O 1
ATOM 2172 N N . ALA A 1 286 ? 17.908 -20.069 -17.682 1.00 96.19 286 ALA A N 1
ATOM 2173 C CA . ALA A 1 286 ? 19.177 -20.600 -17.192 1.00 96.19 286 ALA A CA 1
ATOM 2174 C C . ALA A 1 286 ? 19.919 -19.558 -16.349 1.00 96.19 286 ALA A C 1
ATOM 2176 O O . ALA A 1 286 ? 20.445 -19.907 -15.292 1.00 96.19 286 ALA A O 1
ATOM 2177 N N . LEU A 1 287 ? 19.894 -18.291 -16.775 1.00 96.50 287 LEU A N 1
ATOM 2178 C CA . LEU A 1 287 ? 20.428 -17.185 -15.988 1.00 96.50 287 LEU A CA 1
ATOM 2179 C C . LEU A 1 287 ? 19.656 -17.009 -14.675 1.00 96.50 287 LEU A C 1
ATOM 2181 O O . LEU A 1 287 ? 20.277 -16.897 -13.625 1.00 96.50 287 LEU A O 1
ATOM 2185 N N . ALA A 1 288 ? 18.322 -17.082 -14.703 1.00 96.75 288 ALA A N 1
ATOM 2186 C CA . ALA A 1 288 ? 17.507 -17.026 -13.492 1.00 96.75 288 ALA A CA 1
ATOM 2187 C C . ALA A 1 288 ? 17.891 -18.141 -12.501 1.00 96.75 288 ALA A C 1
ATOM 2189 O O . ALA A 1 288 ? 18.111 -17.865 -11.328 1.00 96.75 288 ALA A O 1
ATOM 2190 N N . ARG A 1 289 ? 18.093 -19.386 -12.953 1.00 96.44 289 ARG A N 1
ATOM 2191 C CA . ARG A 1 289 ? 18.584 -20.467 -12.070 1.00 96.44 289 ARG A CA 1
ATOM 2192 C C . ARG A 1 289 ? 19.977 -20.192 -11.494 1.00 96.44 289 ARG A C 1
ATOM 2194 O O . ARG A 1 289 ? 20.253 -20.555 -10.352 1.00 96.44 289 ARG A O 1
ATOM 2201 N N . GLN A 1 290 ? 20.864 -19.555 -12.259 1.00 95.56 290 GLN A N 1
ATOM 2202 C CA . GLN A 1 290 ? 22.174 -19.135 -11.755 1.00 95.56 290 GLN A CA 1
ATOM 2203 C C . GLN A 1 290 ? 22.033 -18.055 -10.670 1.00 95.56 290 GLN A C 1
ATOM 2205 O O . GLN A 1 290 ? 22.673 -18.160 -9.622 1.00 95.56 290 GLN A O 1
ATOM 2210 N N . CYS A 1 291 ? 21.182 -17.050 -10.897 1.00 95.94 291 CYS A N 1
ATOM 2211 C CA . CYS A 1 291 ? 20.867 -16.012 -9.916 1.00 95.94 291 CYS A CA 1
ATOM 2212 C C . CYS A 1 291 ? 20.261 -16.609 -8.636 1.00 95.94 291 CYS A C 1
ATOM 2214 O O . CYS A 1 291 ? 20.664 -16.219 -7.545 1.00 95.94 291 CYS A O 1
ATOM 2216 N N . GLU A 1 292 ? 19.367 -17.596 -8.750 1.00 95.56 292 GLU A N 1
ATOM 2217 C CA . GLU A 1 292 ? 18.759 -18.287 -7.603 1.00 95.56 292 GLU A CA 1
ATOM 2218 C C . GLU A 1 292 ? 19.834 -18.930 -6.716 1.00 95.56 292 GLU A C 1
ATOM 2220 O O . GLU A 1 292 ? 19.879 -18.681 -5.511 1.00 95.56 292 GLU A O 1
ATOM 2225 N N . GLY A 1 293 ? 20.772 -19.673 -7.316 1.00 93.44 293 GLY A N 1
ATOM 2226 C CA . GLY A 1 293 ? 21.903 -20.254 -6.589 1.00 93.44 293 GLY A CA 1
ATOM 2227 C C . GLY A 1 293 ? 22.813 -19.200 -5.944 1.00 93.44 293 GLY A C 1
ATOM 2228 O O . GLY A 1 293 ? 23.254 -19.373 -4.808 1.00 93.44 293 GLY A O 1
ATOM 2229 N N . ALA A 1 294 ? 23.060 -18.079 -6.629 1.00 93.31 294 ALA A N 1
ATOM 2230 C CA . ALA A 1 294 ? 23.890 -16.987 -6.114 1.00 93.31 294 ALA A CA 1
ATOM 2231 C C . ALA A 1 294 ? 23.250 -16.234 -4.929 1.00 93.31 294 ALA A C 1
ATOM 2233 O O . ALA A 1 294 ? 23.969 -15.659 -4.105 1.00 93.31 294 ALA A O 1
ATOM 2234 N N . GLN A 1 295 ? 21.917 -16.238 -4.839 1.00 94.50 295 GLN A N 1
ATOM 2235 C CA . GLN A 1 295 ? 21.137 -15.581 -3.786 1.00 94.50 295 GLN A CA 1
ATOM 2236 C C . GLN A 1 295 ? 20.785 -16.509 -2.608 1.00 94.50 295 GLN A C 1
ATOM 2238 O O . GLN A 1 295 ? 20.205 -16.043 -1.631 1.00 94.50 295 GLN A O 1
ATOM 2243 N N . ALA A 1 296 ? 21.130 -17.802 -2.651 1.00 93.81 296 ALA A N 1
ATOM 2244 C CA . ALA A 1 296 ? 20.692 -18.785 -1.652 1.00 93.81 296 ALA A CA 1
ATOM 2245 C C . ALA A 1 296 ? 21.015 -18.382 -0.197 1.00 93.81 296 ALA A C 1
ATOM 2247 O O . ALA A 1 296 ? 20.148 -18.436 0.673 1.00 93.81 296 ALA A O 1
ATOM 2248 N N . LEU A 1 297 ? 22.238 -17.900 0.060 1.00 94.44 297 LEU A N 1
ATOM 2249 C CA . LEU A 1 297 ? 22.630 -17.409 1.388 1.00 94.44 297 LEU A CA 1
ATOM 2250 C C . LEU A 1 297 ? 21.833 -16.168 1.816 1.00 94.44 297 LEU A C 1
ATOM 2252 O O . LEU A 1 297 ? 21.535 -16.012 2.996 1.00 94.44 297 LEU A O 1
ATOM 2256 N N . ASP A 1 298 ? 21.471 -15.296 0.874 1.00 96.06 298 ASP A N 1
ATOM 2257 C CA . ASP A 1 298 ? 20.745 -14.056 1.168 1.00 96.06 298 ASP A CA 1
ATOM 2258 C C . ASP A 1 298 ? 19.316 -14.369 1.643 1.00 96.06 298 ASP A C 1
ATOM 2260 O O . ASP A 1 298 ? 18.815 -13.738 2.573 1.00 96.06 298 ASP A O 1
ATOM 2264 N N . TRP A 1 299 ? 18.693 -15.402 1.067 1.00 96.75 299 TRP A N 1
ATOM 2265 C CA . TRP A 1 299 ? 17.385 -15.898 1.497 1.00 96.75 299 TRP A CA 1
ATOM 2266 C C . TRP A 1 299 ? 17.420 -16.582 2.865 1.00 96.75 299 TRP A C 1
ATOM 2268 O O . TRP A 1 299 ? 16.520 -16.366 3.669 1.00 96.75 299 TRP A O 1
ATOM 2278 N N . LEU A 1 300 ? 18.481 -17.322 3.189 1.00 97.00 300 LEU A N 1
ATOM 2279 C CA . LEU A 1 300 ? 18.657 -17.876 4.538 1.00 97.00 300 LEU A CA 1
ATOM 2280 C C . LEU A 1 300 ? 18.857 -16.779 5.595 1.00 97.00 300 LEU A C 1
ATOM 2282 O O . LEU A 1 300 ? 18.328 -16.881 6.702 1.00 97.00 300 LEU A O 1
ATOM 2286 N N . LEU A 1 301 ? 19.581 -15.704 5.261 1.00 98.00 301 LEU A N 1
ATOM 2287 C CA . LEU A 1 301 ? 19.703 -14.531 6.133 1.00 98.00 301 LEU A CA 1
ATOM 2288 C C . LEU A 1 301 ? 18.354 -13.821 6.325 1.00 98.00 301 LEU A C 1
ATOM 2290 O O . LEU A 1 301 ? 18.034 -13.417 7.446 1.00 98.00 301 LEU A O 1
ATOM 2294 N N . GLN A 1 302 ? 17.553 -13.709 5.261 1.00 98.00 302 GLN A N 1
ATOM 2295 C CA . GLN A 1 302 ? 16.190 -13.179 5.327 1.00 98.00 302 GLN A CA 1
ATOM 2296 C C . GLN A 1 302 ? 15.304 -14.029 6.255 1.00 98.00 302 GLN A C 1
ATOM 2298 O O . GLN A 1 302 ? 14.683 -13.488 7.172 1.00 98.00 302 GLN A O 1
ATOM 2303 N N . ASP A 1 303 ? 15.305 -15.354 6.086 1.00 97.12 303 ASP A N 1
ATOM 2304 C CA . ASP A 1 303 ? 14.560 -16.299 6.928 1.00 97.12 303 ASP A CA 1
ATOM 2305 C C . ASP A 1 303 ? 14.988 -16.224 8.401 1.00 97.12 303 ASP A C 1
ATOM 2307 O O . ASP A 1 303 ? 14.151 -16.284 9.310 1.00 97.12 303 ASP A O 1
ATOM 2311 N N . ALA A 1 304 ? 16.289 -16.077 8.661 1.00 97.94 304 ALA A N 1
ATOM 2312 C CA . ALA A 1 304 ? 16.822 -15.952 10.012 1.00 97.94 304 ALA A CA 1
ATOM 2313 C C . ALA A 1 304 ? 16.376 -14.644 10.681 1.00 97.94 304 ALA A C 1
ATOM 2315 O O . ALA A 1 304 ? 15.986 -14.646 11.851 1.00 97.94 304 ALA A O 1
ATOM 2316 N N . LEU A 1 305 ? 16.375 -13.530 9.946 1.00 98.00 305 LEU A N 1
ATOM 2317 C CA . LEU A 1 305 ? 15.886 -12.246 10.448 1.00 98.00 305 LEU A CA 1
ATOM 2318 C C . LEU A 1 305 ? 14.386 -12.293 10.774 1.00 98.00 305 LEU A C 1
ATOM 2320 O O . LEU A 1 305 ? 13.953 -11.801 11.817 1.00 98.00 305 LEU A O 1
ATOM 2324 N N . GLU A 1 306 ? 13.589 -12.903 9.903 1.00 97.88 306 GLU A N 1
ATOM 2325 C CA . GLU A 1 306 ? 12.153 -13.080 10.125 1.00 97.88 306 GLU A CA 1
ATOM 2326 C C . GLU A 1 306 ? 11.889 -13.997 11.318 1.00 97.88 306 GLU A C 1
ATOM 2328 O O . GLU A 1 306 ? 11.045 -13.688 12.160 1.00 97.88 306 GLU A O 1
ATOM 2333 N N . THR A 1 307 ? 12.684 -15.059 11.464 1.00 96.69 307 THR A N 1
ATOM 2334 C CA . THR A 1 307 ? 12.639 -15.935 12.637 1.00 96.69 307 THR A CA 1
ATOM 2335 C C . THR A 1 307 ? 12.939 -15.147 13.914 1.00 96.69 307 THR A C 1
ATOM 2337 O O . THR A 1 307 ? 12.189 -15.266 14.880 1.00 96.69 307 THR A O 1
ATOM 2340 N N . ALA A 1 308 ? 13.961 -14.282 13.919 1.00 96.94 308 ALA A N 1
ATOM 2341 C CA . ALA A 1 308 ? 14.293 -13.432 15.067 1.00 96.94 308 ALA A CA 1
ATOM 2342 C C . ALA A 1 308 ? 13.111 -12.546 15.510 1.00 96.94 308 ALA A C 1
ATOM 2344 O O . ALA A 1 308 ? 12.860 -12.391 16.705 1.00 96.94 308 ALA A O 1
ATOM 2345 N N . TYR A 1 309 ? 12.346 -12.008 14.554 1.00 96.81 309 TYR A N 1
ATOM 2346 C CA . TYR A 1 309 ? 11.124 -11.249 14.837 1.00 96.81 309 TYR A CA 1
ATOM 2347 C C . TYR A 1 309 ? 9.970 -12.128 15.344 1.00 96.81 309 TYR A C 1
ATOM 2349 O O . TYR A 1 309 ? 9.222 -11.721 16.235 1.00 96.81 309 TYR A O 1
ATOM 2357 N N . GLN A 1 310 ? 9.807 -13.324 14.779 1.00 97.12 310 GLN A N 1
ATOM 2358 C CA . GLN A 1 310 ? 8.706 -14.229 15.102 1.00 97.12 310 GLN A CA 1
ATOM 2359 C C . GLN A 1 310 ? 8.819 -14.799 16.522 1.00 97.12 310 GLN A C 1
ATOM 2361 O O . GLN A 1 310 ? 7.794 -14.977 17.179 1.00 97.12 310 GLN A O 1
ATOM 2366 N N . GLN A 1 311 ? 10.030 -15.048 17.035 1.00 95.19 311 GLN A N 1
ATOM 2367 C CA . GLN A 1 311 ? 10.220 -15.736 18.322 1.00 95.19 311 GLN A CA 1
ATOM 2368 C C . GLN A 1 311 ? 9.504 -15.076 19.519 1.00 95.19 311 GLN A C 1
ATOM 2370 O O . GLN A 1 311 ? 8.750 -15.770 20.210 1.00 95.19 311 GLN A O 1
ATOM 2375 N N . PRO A 1 312 ? 9.631 -13.756 19.768 1.00 94.25 312 PRO A N 1
ATOM 2376 C CA . PRO A 1 312 ? 8.889 -13.108 20.850 1.00 94.25 312 PRO A CA 1
ATOM 2377 C C . PRO A 1 312 ? 7.365 -13.177 20.681 1.00 94.25 312 PRO A C 1
ATOM 2379 O O . PRO A 1 312 ? 6.645 -13.282 21.675 1.00 94.25 312 PRO A O 1
ATOM 2382 N N . LEU A 1 313 ? 6.857 -13.145 19.441 1.00 95.19 313 LEU A N 1
ATOM 2383 C CA . LEU A 1 313 ? 5.423 -13.273 19.164 1.00 95.19 313 LEU A CA 1
ATOM 2384 C C . LEU A 1 313 ? 4.925 -14.691 19.439 1.00 95.19 313 LEU A C 1
ATOM 2386 O O . LEU A 1 313 ? 3.911 -14.852 20.114 1.00 95.19 313 LEU A O 1
ATOM 2390 N N . LEU A 1 314 ? 5.664 -15.707 18.988 1.00 95.38 314 LEU A N 1
ATOM 2391 C CA . LEU A 1 314 ? 5.368 -17.113 19.262 1.00 95.38 314 LEU A CA 1
ATOM 2392 C C . LEU A 1 314 ? 5.324 -17.378 20.780 1.00 95.38 314 LEU A C 1
ATOM 2394 O O . LEU A 1 314 ? 4.397 -18.008 21.293 1.00 95.38 314 LEU A O 1
ATOM 2398 N N . ALA A 1 315 ? 6.287 -16.835 21.530 1.00 93.50 315 ALA A N 1
ATOM 2399 C CA . ALA A 1 315 ? 6.303 -16.918 22.991 1.00 93.50 315 ALA A CA 1
ATOM 2400 C C . ALA A 1 315 ? 5.137 -16.159 23.649 1.00 93.50 315 ALA A C 1
ATOM 2402 O O . ALA A 1 315 ? 4.647 -16.549 24.706 1.00 93.50 315 ALA A O 1
ATOM 2403 N N . GLY A 1 316 ? 4.709 -15.047 23.054 1.00 93.38 316 GLY A N 1
ATOM 2404 C CA . GLY A 1 316 ? 3.627 -14.216 23.566 1.00 93.38 316 GLY A CA 1
ATOM 2405 C C . GLY A 1 316 ? 2.237 -14.818 23.356 1.00 93.38 316 GLY A C 1
ATOM 2406 O O . GLY A 1 316 ? 1.418 -14.771 24.275 1.00 93.38 316 GLY A O 1
ATOM 2407 N N . LEU A 1 317 ? 1.990 -15.378 22.169 1.00 93.38 317 LEU A N 1
ATOM 2408 C CA . LEU A 1 317 ? 0.695 -15.911 21.721 1.00 93.38 317 LEU A CA 1
ATOM 2409 C C . LEU A 1 317 ? 0.400 -17.333 22.223 1.00 93.38 317 LEU A C 1
ATOM 2411 O O . LEU A 1 317 ? -0.759 -17.756 22.208 1.00 93.38 317 LEU A O 1
ATOM 2415 N N . SER A 1 318 ? 1.427 -18.056 22.682 1.00 90.19 318 SER A N 1
ATOM 2416 C CA . SER A 1 318 ? 1.283 -19.363 23.341 1.00 90.19 318 SER A CA 1
ATOM 2417 C C . SER A 1 318 ? 0.853 -19.256 24.810 1.00 90.19 318 SER A C 1
ATOM 2419 O O . SER A 1 318 ? 0.413 -20.241 25.402 1.00 90.19 318 SER A O 1
ATOM 2421 N N . LYS A 1 319 ? 0.948 -18.063 25.416 1.00 87.25 319 LYS A N 1
ATOM 2422 C CA . LYS A 1 319 ? 0.456 -17.818 26.779 1.00 87.25 319 LYS A CA 1
ATOM 2423 C C . LYS A 1 319 ? -1.069 -17.886 26.824 1.00 87.25 319 LYS A C 1
ATOM 2425 O O . LYS A 1 319 ? -1.748 -17.570 25.849 1.00 87.25 319 LYS A O 1
ATOM 2430 N N . ALA A 1 320 ? -1.600 -18.253 27.991 1.00 78.81 320 ALA A N 1
ATOM 2431 C CA . ALA A 1 320 ? -3.039 -18.278 28.225 1.00 78.81 320 ALA A CA 1
ATOM 2432 C C . ALA A 1 320 ? -3.670 -16.919 27.887 1.00 78.81 320 ALA A C 1
ATOM 2434 O O . ALA A 1 320 ? -3.169 -15.872 28.304 1.00 78.81 320 ALA A O 1
ATOM 2435 N N . ALA A 1 321 ? -4.769 -16.958 27.132 1.00 79.44 321 ALA A N 1
ATOM 2436 C CA . ALA A 1 321 ? -5.509 -15.766 26.749 1.00 79.44 321 ALA A CA 1
ATOM 2437 C C . ALA A 1 321 ? -5.986 -14.995 27.990 1.00 79.44 321 ALA A C 1
ATOM 2439 O O . ALA A 1 321 ? -6.346 -15.590 29.012 1.00 79.44 321 ALA A O 1
ATOM 2440 N N . ALA A 1 322 ? -6.028 -13.668 27.889 1.00 77.12 322 ALA A N 1
ATOM 2441 C CA . ALA A 1 322 ? -6.604 -12.836 28.935 1.00 77.12 322 ALA A CA 1
ATOM 2442 C C . ALA A 1 322 ? -8.092 -13.172 29.146 1.00 77.12 322 ALA A C 1
ATOM 2444 O O . ALA A 1 322 ? -8.809 -13.539 28.212 1.00 77.12 322 ALA A O 1
ATOM 2445 N N . ALA A 1 323 ? -8.579 -13.024 30.380 1.00 75.62 323 ALA A N 1
ATOM 2446 C CA . ALA A 1 323 ? -10.004 -13.178 30.642 1.00 75.62 323 ALA A CA 1
ATOM 2447 C C . ALA A 1 323 ? -10.789 -12.078 29.898 1.00 75.62 323 ALA A C 1
ATOM 2449 O O . ALA A 1 323 ? -10.408 -10.907 29.977 1.00 75.62 323 ALA A O 1
ATOM 2450 N N . PRO A 1 324 ? -11.887 -12.416 29.200 1.00 73.50 324 PRO A N 1
ATOM 2451 C CA . PRO A 1 324 ? -12.685 -11.419 28.503 1.00 73.50 324 PRO A CA 1
ATOM 2452 C C . PRO A 1 324 ? -13.299 -10.423 29.495 1.00 73.50 324 PRO A C 1
ATOM 2454 O O . PRO A 1 324 ? -13.691 -10.790 30.608 1.00 73.50 324 PRO A O 1
ATOM 2457 N N . VAL A 1 325 ? -13.423 -9.162 29.070 1.00 75.81 325 VAL A N 1
ATOM 2458 C CA . VAL A 1 325 ? -14.114 -8.123 29.844 1.00 75.81 325 VAL A CA 1
ATOM 2459 C C . VAL A 1 325 ? -15.568 -8.547 30.049 1.00 75.81 325 VAL A C 1
ATOM 2461 O O . VAL A 1 325 ? -16.318 -8.730 29.089 1.00 75.81 325 VAL A O 1
ATOM 2464 N N . LYS A 1 326 ? -15.980 -8.704 31.309 1.00 75.31 326 LYS A N 1
ATOM 2465 C CA . LYS A 1 326 ? -17.371 -9.008 31.659 1.00 75.31 326 LYS A CA 1
ATOM 2466 C C . LYS A 1 326 ? -18.203 -7.725 31.550 1.00 75.31 326 LYS A C 1
ATOM 2468 O O . LYS A 1 326 ? -17.907 -6.765 32.252 1.00 75.31 326 LYS A O 1
ATOM 2473 N N . ALA A 1 327 ? -19.237 -7.731 30.703 1.00 86.19 327 ALA A N 1
ATOM 2474 C CA . ALA A 1 327 ? -20.191 -6.627 30.513 1.00 86.19 327 ALA A CA 1
ATOM 2475 C C . ALA A 1 327 ? -19.531 -5.251 30.235 1.00 86.19 327 ALA A C 1
ATOM 2477 O O . ALA A 1 327 ? -19.601 -4.345 31.077 1.00 86.19 327 ALA A O 1
ATOM 2478 N N . PRO A 1 328 ? -18.880 -5.076 29.067 1.00 93.75 328 PRO A N 1
ATOM 2479 C CA . PRO A 1 328 ? -18.227 -3.816 28.719 1.00 93.75 328 PRO A CA 1
ATOM 2480 C C . PRO A 1 328 ? -19.220 -2.645 28.705 1.00 93.75 328 PRO A C 1
ATOM 2482 O O . PRO A 1 328 ? -20.353 -2.770 28.241 1.00 93.75 328 PRO A O 1
ATOM 2485 N N . GLN A 1 329 ? -18.783 -1.481 29.194 1.00 95.88 329 GLN A N 1
ATOM 2486 C CA . GLN A 1 329 ? -19.563 -0.239 29.093 1.00 95.88 329 GLN A CA 1
ATOM 2487 C C . GLN A 1 329 ? -19.442 0.389 27.704 1.00 95.88 329 GLN A C 1
ATOM 2489 O O . GLN A 1 329 ? -20.354 1.091 27.263 1.00 95.88 329 GLN A O 1
ATOM 2494 N N . VAL A 1 330 ? -18.324 0.120 27.023 1.00 97.38 330 VAL A N 1
ATOM 2495 C CA . VAL A 1 330 ? -18.070 0.532 25.645 1.00 97.38 330 VAL A CA 1
ATOM 2496 C C . VAL A 1 330 ? -17.460 -0.630 24.871 1.00 97.38 330 VAL A C 1
ATOM 2498 O O . VAL A 1 330 ? -16.474 -1.222 25.311 1.00 97.38 330 VAL A O 1
ATOM 2501 N N . GLN A 1 331 ? -18.006 -0.913 23.693 1.00 97.69 331 GLN A N 1
ATOM 2502 C CA . GLN A 1 331 ? -17.338 -1.717 22.670 1.00 97.69 331 GLN A CA 1
ATOM 2503 C C . GLN A 1 331 ? -16.814 -0.784 21.583 1.00 97.69 331 GLN A C 1
ATOM 2505 O O . GLN A 1 331 ? -17.574 0.002 21.034 1.00 97.69 331 GLN A O 1
ATOM 2510 N N . ALA A 1 332 ? -15.522 -0.833 21.281 1.00 97.88 332 ALA A N 1
ATOM 2511 C CA . ALA A 1 332 ? -14.905 0.042 20.293 1.00 97.88 332 ALA A CA 1
ATOM 2512 C C . ALA A 1 332 ? -14.370 -0.772 19.112 1.00 97.88 332 ALA A C 1
ATOM 2514 O O . ALA A 1 332 ? -13.377 -1.489 19.238 1.00 97.88 332 ALA A O 1
ATOM 2515 N N . LEU A 1 333 ? -15.042 -0.657 17.970 1.00 98.00 333 LEU A N 1
ATOM 2516 C CA . LEU A 1 333 ? -14.636 -1.231 16.694 1.00 98.00 333 LEU A CA 1
ATOM 2517 C C . LEU A 1 333 ? -13.605 -0.301 16.052 1.00 98.00 333 LEU A C 1
ATOM 2519 O O . LEU A 1 333 ? -13.934 0.824 15.697 1.00 98.00 333 LEU A O 1
ATOM 2523 N N . PHE A 1 334 ? -12.371 -0.758 15.902 1.00 98.06 334 PHE A N 1
ATOM 2524 C CA . PHE A 1 334 ? -11.288 -0.024 15.256 1.00 98.06 334 PHE A CA 1
ATOM 2525 C C . PHE A 1 334 ? -10.918 -0.662 13.921 1.00 98.06 334 PHE A C 1
ATOM 2527 O O . PHE A 1 334 ? -11.030 -1.877 13.750 1.00 98.06 334 PHE A O 1
ATOM 2534 N N . CYS A 1 335 ? -10.387 0.152 13.007 1.00 97.06 335 CYS A N 1
ATOM 2535 C CA . CYS A 1 335 ? -9.639 -0.369 11.867 1.00 97.06 335 CYS A CA 1
ATOM 2536 C C . CYS A 1 335 ? -8.504 -1.306 12.334 1.00 97.06 335 CYS A C 1
ATOM 2538 O O . CYS A 1 335 ? -7.861 -1.042 13.354 1.00 97.06 335 CYS A O 1
ATOM 2540 N N . ILE A 1 336 ? -8.204 -2.353 11.560 1.00 97.06 336 ILE A N 1
ATOM 2541 C CA . ILE A 1 336 ? -7.070 -3.269 11.801 1.00 97.06 336 ILE A CA 1
ATOM 2542 C C . ILE A 1 336 ? -5.680 -2.617 11.678 1.00 97.06 336 ILE A C 1
ATOM 2544 O O . ILE A 1 336 ? -4.687 -3.299 11.903 1.00 97.06 336 ILE A O 1
ATOM 2548 N N . ASP A 1 337 ? -5.598 -1.343 11.287 1.00 96.88 337 ASP A N 1
ATOM 2549 C CA . ASP A 1 337 ? -4.366 -0.575 11.058 1.00 96.88 337 ASP A CA 1
ATOM 2550 C C . ASP A 1 337 ? -3.366 -0.671 12.230 1.00 96.88 337 ASP A C 1
ATOM 2552 O O . ASP A 1 337 ? -3.740 -0.529 13.398 1.00 96.88 337 ASP A O 1
ATOM 2556 N N . VAL A 1 338 ? -2.077 -0.855 11.918 1.00 96.00 338 VAL A N 1
ATOM 2557 C CA . VAL A 1 338 ? -1.011 -1.034 12.922 1.00 96.00 338 VAL A CA 1
ATOM 2558 C C . VAL A 1 338 ? -0.831 0.181 13.838 1.00 96.00 338 VAL A C 1
ATOM 2560 O O . VAL A 1 338 ? -0.454 0.034 14.996 1.00 96.00 338 VAL A O 1
ATOM 2563 N N . ARG A 1 339 ? -1.155 1.391 13.366 1.00 96.25 339 ARG A N 1
ATOM 2564 C CA . ARG A 1 339 ? -1.112 2.622 14.171 1.00 96.25 339 ARG A CA 1
ATOM 2565 C C . ARG A 1 339 ? -2.276 2.672 15.159 1.00 96.25 339 ARG A C 1
ATOM 2567 O O . ARG A 1 339 ? -2.152 3.237 16.242 1.00 96.25 339 ARG A O 1
ATOM 2574 N N . SER A 1 340 ? -3.401 2.039 14.818 1.00 96.81 340 SER A N 1
ATOM 2575 C CA . SER A 1 340 ? -4.539 1.899 15.732 1.00 96.81 340 SER A CA 1
ATOM 2576 C C . SER A 1 340 ? -4.284 0.856 16.826 1.00 96.81 340 SER A C 1
ATOM 2578 O O . SER A 1 340 ? -4.914 0.941 17.876 1.00 96.81 340 SER A O 1
ATOM 2580 N N . GLU A 1 341 ? -3.341 -0.081 16.650 1.00 96.62 341 GLU A N 1
ATOM 2581 C CA . GLU A 1 341 ? -2.935 -1.036 17.699 1.00 96.62 341 GLU A CA 1
ATOM 2582 C C . GLU A 1 341 ? -2.461 -0.326 18.972 1.00 96.62 341 GLU A C 1
ATOM 2584 O O . GLU A 1 341 ? -2.960 -0.613 20.062 1.00 96.62 341 GLU A O 1
ATOM 2589 N N . VAL A 1 342 ? -1.567 0.656 18.823 1.00 96.31 342 VAL A N 1
ATOM 2590 C CA . VAL A 1 342 ? -1.018 1.435 19.944 1.00 96.31 342 VAL A CA 1
ATOM 2591 C C . VAL A 1 342 ? -2.135 2.169 20.690 1.00 96.31 342 VAL A C 1
ATOM 2593 O O . VAL A 1 342 ? -2.213 2.107 21.920 1.00 96.31 342 VAL A O 1
ATOM 2596 N N . PHE A 1 343 ? -3.051 2.809 19.955 1.00 97.88 343 PHE A N 1
ATOM 2597 C CA . PHE A 1 343 ? -4.184 3.523 20.545 1.00 97.88 343 PHE A CA 1
ATOM 2598 C C . PHE A 1 343 ? -5.147 2.573 21.271 1.00 97.88 343 PHE A C 1
ATOM 2600 O O . PHE A 1 343 ? -5.574 2.863 22.388 1.00 97.88 343 PHE A O 1
ATOM 2607 N N . ARG A 1 344 ? -5.467 1.414 20.678 1.00 97.19 344 ARG A N 1
ATOM 2608 C CA . ARG A 1 344 ? -6.333 0.391 21.289 1.00 97.19 344 ARG A CA 1
ATOM 2609 C C . ARG A 1 344 ? -5.756 -0.111 22.608 1.00 97.19 344 ARG A C 1
ATOM 2611 O O . ARG A 1 344 ? -6.464 -0.120 23.613 1.00 97.19 344 ARG A O 1
ATOM 2618 N N . ARG A 1 345 ? -4.468 -0.468 22.623 1.00 95.94 345 ARG A N 1
ATOM 2619 C CA . ARG A 1 345 ? -3.768 -0.917 23.835 1.00 95.94 345 ARG A CA 1
ATOM 2620 C C . ARG A 1 345 ? -3.765 0.170 24.910 1.00 95.94 345 ARG A C 1
ATOM 2622 O O . ARG A 1 345 ? -4.015 -0.116 26.079 1.00 95.94 345 ARG A O 1
ATOM 2629 N N . ALA A 1 346 ? -3.525 1.423 24.522 1.00 97.38 346 ALA A N 1
ATOM 2630 C CA . ALA A 1 346 ? -3.601 2.555 25.436 1.00 97.38 346 ALA A CA 1
ATOM 2631 C C . ALA A 1 346 ? -5.013 2.738 26.016 1.00 97.38 346 ALA A C 1
ATOM 2633 O O . ALA A 1 346 ? -5.133 2.949 27.221 1.00 97.38 346 ALA A O 1
ATOM 2634 N N . LEU A 1 347 ? -6.060 2.614 25.189 1.00 97.69 347 LEU A N 1
ATOM 2635 C CA . LEU A 1 347 ? -7.462 2.750 25.590 1.00 97.69 347 LEU A CA 1
ATOM 2636 C C . LEU A 1 347 ? -7.881 1.682 26.607 1.00 97.69 347 LEU A C 1
ATOM 2638 O O . LEU A 1 347 ? -8.422 2.009 27.661 1.00 97.69 347 LEU A O 1
ATOM 2642 N N . GLU A 1 348 ? -7.559 0.420 26.333 1.00 95.19 348 GLU A N 1
ATOM 2643 C CA . GLU A 1 348 ? -7.804 -0.694 27.261 1.00 95.19 348 GLU A CA 1
ATOM 2644 C C . GLU A 1 348 ? -7.018 -0.519 28.572 1.00 95.19 348 GLU A C 1
ATOM 2646 O O . GLU A 1 348 ? -7.497 -0.874 29.647 1.00 95.19 348 GLU A O 1
ATOM 2651 N N . GLY A 1 349 ? -5.822 0.074 28.499 1.00 94.44 349 GLY A N 1
ATOM 2652 C CA . GLY A 1 349 ? -4.981 0.358 29.660 1.00 94.44 349 GLY A CA 1
ATOM 2653 C C . GLY A 1 349 ? -5.386 1.586 30.487 1.00 94.44 349 GLY A C 1
ATOM 2654 O O . GLY A 1 349 ? -4.844 1.763 31.583 1.00 94.44 349 GLY A O 1
ATOM 2655 N N . VAL A 1 350 ? -6.270 2.460 29.988 1.00 96.88 350 VAL A N 1
ATOM 2656 C CA . VAL A 1 350 ? -6.820 3.603 30.752 1.00 96.88 350 VAL A CA 1
ATOM 2657 C C . VAL A 1 350 ? -8.219 3.324 31.293 1.00 96.88 350 VAL A C 1
ATOM 2659 O O . VAL A 1 350 ? -8.562 3.854 32.346 1.00 96.88 350 VAL A O 1
ATOM 2662 N N . ASP A 1 351 ? -9.015 2.491 30.617 1.00 95.31 351 ASP A N 1
ATOM 2663 C CA . ASP A 1 351 ? -10.374 2.155 31.039 1.00 95.31 351 ASP A CA 1
ATOM 2664 C C . ASP A 1 351 ? -10.670 0.665 30.825 1.00 95.31 351 ASP A C 1
ATOM 2666 O O . ASP A 1 351 ? -11.027 0.222 29.735 1.00 95.31 351 ASP A O 1
ATOM 2670 N N . ALA A 1 352 ? -10.593 -0.105 31.913 1.00 92.69 352 ALA A N 1
ATOM 2671 C CA . ALA A 1 352 ? -10.853 -1.545 31.914 1.00 92.69 352 ALA A CA 1
ATOM 2672 C C . ALA A 1 352 ? -12.309 -1.922 31.566 1.00 92.69 352 ALA A C 1
ATOM 2674 O O . ALA A 1 352 ? -12.612 -3.101 31.394 1.00 92.69 352 ALA A O 1
ATOM 2675 N N . SER A 1 353 ? -13.223 -0.946 31.483 1.00 94.12 353 SER A N 1
ATOM 2676 C CA . SER A 1 353 ? -14.604 -1.176 31.041 1.00 94.12 353 SER A CA 1
ATOM 2677 C C . SER A 1 353 ? -14.789 -1.104 29.521 1.00 94.12 353 SER A C 1
ATOM 2679 O O . SER A 1 353 ? -15.894 -1.361 29.033 1.00 94.12 353 SER A O 1
ATOM 2681 N N . VAL A 1 354 ? -13.730 -0.766 28.776 1.00 95.62 354 VAL A N 1
ATOM 2682 C CA . VAL A 1 354 ? -13.723 -0.717 27.313 1.00 95.62 354 VAL A CA 1
ATOM 2683 C C . VAL A 1 354 ? -13.222 -2.044 26.750 1.00 95.62 354 VAL A C 1
ATOM 2685 O O . VAL A 1 354 ? -12.173 -2.549 27.143 1.00 95.62 354 VAL A O 1
ATOM 2688 N N . GLN A 1 355 ? -13.951 -2.586 25.778 1.00 95.75 355 GLN A N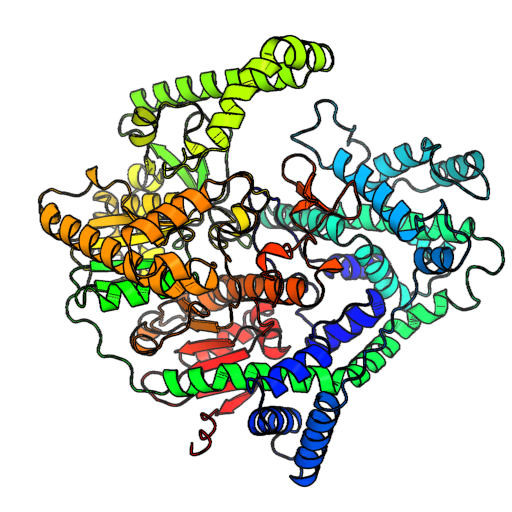 1
ATOM 2689 C CA . GLN A 1 355 ? -13.512 -3.709 24.953 1.00 95.75 355 GLN A CA 1
ATOM 2690 C C . GLN A 1 355 ? -13.211 -3.199 23.542 1.00 95.75 355 GLN A C 1
ATOM 2692 O O . GLN A 1 355 ? -14.117 -2.687 22.885 1.00 95.75 355 GLN A O 1
ATOM 2697 N N . THR A 1 356 ? -11.980 -3.357 23.044 1.00 96.38 356 THR A N 1
ATOM 2698 C CA . THR A 1 356 ? -11.685 -3.053 21.633 1.00 96.38 356 THR A CA 1
ATOM 2699 C C . THR A 1 356 ? -11.846 -4.285 20.753 1.00 96.38 356 THR A C 1
ATOM 2701 O O . THR A 1 356 ? -11.630 -5.413 21.195 1.00 96.38 356 THR A O 1
ATOM 2704 N N . ARG A 1 357 ? -12.210 -4.058 19.493 1.00 96.31 357 ARG A N 1
ATOM 2705 C CA . ARG A 1 357 ? -12.246 -5.058 18.425 1.00 96.31 357 ARG A CA 1
ATOM 2706 C C . ARG A 1 357 ? -11.622 -4.473 17.166 1.00 96.31 357 ARG A C 1
ATOM 2708 O O . ARG A 1 357 ? -11.738 -3.275 16.930 1.00 96.31 357 ARG A O 1
ATOM 2715 N N . GLY A 1 358 ? -10.968 -5.300 16.369 1.00 96.25 358 GLY A N 1
ATOM 2716 C CA . GLY A 1 358 ? -10.370 -4.925 15.097 1.00 96.25 358 GLY A CA 1
ATOM 2717 C C . GLY A 1 358 ? -11.149 -5.485 13.918 1.00 96.25 358 GLY A C 1
ATOM 2718 O O . GLY A 1 358 ? -11.453 -6.674 13.891 1.00 96.25 358 GLY A O 1
ATOM 2719 N N . PHE A 1 359 ? -11.440 -4.638 12.938 1.00 96.06 359 PHE A N 1
ATOM 2720 C CA . PHE A 1 359 ? -12.059 -5.020 11.671 1.00 96.06 359 PHE A CA 1
ATOM 2721 C C . PHE A 1 359 ? -11.544 -4.110 10.547 1.00 96.06 359 PHE A C 1
ATOM 2723 O O . PHE A 1 359 ? -11.024 -3.029 10.817 1.00 96.06 359 PHE A O 1
ATOM 2730 N N . ALA A 1 360 ? -11.603 -4.526 9.281 1.00 93.62 360 ALA A N 1
ATOM 2731 C CA . ALA A 1 360 ? -11.115 -3.686 8.182 1.00 93.62 360 ALA A CA 1
ATOM 2732 C C . ALA A 1 360 ? -11.891 -2.351 8.112 1.00 93.62 360 ALA A C 1
ATOM 2734 O O . ALA A 1 360 ? -13.108 -2.337 8.273 1.00 93.62 360 ALA A O 1
ATOM 2735 N N . GLY A 1 361 ? -11.202 -1.230 7.857 1.00 90.94 361 GLY A N 1
ATOM 2736 C CA . GLY A 1 361 ? -11.749 0.129 8.034 1.00 90.94 361 GLY A CA 1
ATOM 2737 C C . GLY A 1 361 ? -12.970 0.499 7.181 1.00 90.94 361 GLY A C 1
ATOM 2738 O O . GLY A 1 361 ? -13.689 1.430 7.533 1.00 90.94 361 GLY A O 1
ATOM 2739 N N . PHE A 1 362 ? -13.250 -0.244 6.105 1.00 93.94 362 PHE A N 1
ATOM 2740 C CA . PHE A 1 362 ? -14.482 -0.080 5.323 1.00 93.94 362 PHE A CA 1
ATOM 2741 C C . PHE A 1 362 ? -15.720 -0.697 5.993 1.00 93.94 362 PHE A C 1
ATOM 2743 O O . PHE A 1 362 ? -16.841 -0.505 5.524 1.00 93.94 362 PHE A O 1
ATOM 2750 N N . PHE A 1 363 ? -15.515 -1.449 7.078 1.00 94.56 363 PHE A N 1
ATOM 2751 C CA . PHE A 1 363 ? -16.536 -2.080 7.909 1.00 94.56 363 PHE A CA 1
ATOM 2752 C C . PHE A 1 363 ? -17.499 -3.010 7.164 1.00 94.56 363 PHE A C 1
ATOM 2754 O O . PHE A 1 363 ? -18.649 -3.164 7.561 1.00 94.56 363 PHE A O 1
ATOM 2761 N N . GLY A 1 364 ? -17.041 -3.641 6.080 1.00 92.12 364 GLY A N 1
ATOM 2762 C CA . GLY A 1 364 ? -17.871 -4.559 5.299 1.00 92.12 364 GLY A CA 1
ATOM 2763 C C . GLY A 1 364 ? -18.865 -3.854 4.373 1.00 92.12 364 GLY A C 1
ATOM 2764 O O . GLY A 1 364 ? -19.686 -4.529 3.759 1.00 92.12 364 GLY A O 1
ATOM 2765 N N . LEU A 1 365 ? -18.804 -2.521 4.255 1.00 94.50 365 LEU A N 1
ATOM 2766 C CA . LEU A 1 365 ? -19.691 -1.734 3.399 1.00 94.50 365 LEU A CA 1
ATOM 2767 C C . LEU A 1 365 ? -19.092 -1.569 1.989 1.00 94.50 365 LEU A C 1
ATOM 2769 O O . LEU A 1 365 ? -18.115 -0.836 1.835 1.00 94.50 365 LEU A O 1
ATOM 2773 N N . PRO A 1 366 ? -19.665 -2.186 0.936 1.00 93.19 366 PRO A N 1
ATOM 2774 C CA . PRO A 1 366 ? -19.179 -2.048 -0.438 1.00 93.19 366 PRO A CA 1
ATOM 2775 C C . PRO A 1 366 ? -19.692 -0.742 -1.069 1.00 93.19 366 PRO A C 1
ATOM 2777 O O . PRO A 1 366 ? -20.465 -0.762 -2.028 1.00 93.19 366 PRO A O 1
ATOM 2780 N N . ILE A 1 367 ? -19.321 0.400 -0.488 1.00 95.50 367 ILE A N 1
ATOM 2781 C CA . ILE A 1 367 ? -19.897 1.707 -0.821 1.00 95.50 367 ILE A CA 1
ATOM 2782 C C . ILE A 1 367 ? -18.958 2.568 -1.676 1.00 95.50 367 ILE A C 1
ATOM 2784 O O . ILE A 1 367 ? -17.741 2.584 -1.497 1.00 95.50 367 ILE A O 1
ATOM 2788 N N . ALA A 1 368 ? -19.551 3.338 -2.582 1.00 95.62 368 ALA A N 1
ATOM 2789 C CA . ALA A 1 368 ? -18.999 4.586 -3.088 1.00 95.62 368 ALA A CA 1
ATOM 2790 C C . ALA A 1 368 ? -19.637 5.767 -2.340 1.00 95.62 368 ALA A C 1
ATOM 2792 O O . ALA A 1 368 ? -20.713 5.633 -1.756 1.00 95.62 368 ALA A O 1
ATOM 2793 N N . TYR A 1 369 ? -18.987 6.926 -2.363 1.00 95.62 369 TYR A N 1
ATOM 2794 C CA . TYR A 1 369 ? -19.475 8.154 -1.746 1.00 95.62 369 TYR A CA 1
ATOM 2795 C C . TYR A 1 369 ? -19.662 9.264 -2.778 1.00 95.62 369 TYR A C 1
ATOM 2797 O O . TYR A 1 369 ? -18.731 9.577 -3.527 1.00 95.62 369 TYR A O 1
ATOM 2805 N N . ALA A 1 370 ? -20.847 9.874 -2.769 1.00 94.12 370 ALA A N 1
ATOM 2806 C CA . ALA A 1 370 ? -21.223 10.990 -3.628 1.00 94.12 370 ALA A CA 1
ATOM 2807 C C . ALA A 1 370 ? -21.797 12.150 -2.782 1.00 94.12 370 ALA A C 1
ATOM 2809 O O . ALA A 1 370 ? -22.977 12.122 -2.410 1.00 94.12 370 ALA A O 1
ATOM 2810 N N . PRO A 1 371 ? -20.985 13.174 -2.447 1.00 92.75 371 PRO A N 1
ATOM 2811 C CA . PRO A 1 371 ? -21.457 14.354 -1.725 1.00 92.75 371 PRO A CA 1
ATOM 2812 C C . PRO A 1 371 ? -22.544 15.099 -2.503 1.00 92.75 371 PRO A C 1
ATOM 2814 O O . PRO A 1 371 ? -22.467 15.252 -3.726 1.00 92.75 371 PRO A O 1
ATOM 2817 N N . VAL A 1 372 ? -23.532 15.648 -1.796 1.00 91.81 372 VAL A N 1
ATOM 2818 C CA . VAL A 1 372 ? -24.658 16.325 -2.448 1.00 91.81 372 VAL A CA 1
ATOM 2819 C C . VAL A 1 372 ? -24.190 17.613 -3.139 1.00 91.81 372 VAL A C 1
ATOM 2821 O O . VAL A 1 372 ? -23.411 18.388 -2.590 1.00 91.81 372 VAL A O 1
ATOM 2824 N N . GLY A 1 373 ? -24.637 17.871 -4.370 1.00 91.12 373 GLY A N 1
ATOM 2825 C CA . GLY A 1 373 ? -24.227 19.076 -5.104 1.00 91.12 373 GLY A CA 1
ATOM 2826 C C . GLY A 1 373 ? -22.756 19.091 -5.545 1.00 91.12 373 GLY A C 1
ATOM 2827 O O . GLY A 1 373 ? -22.214 20.164 -5.812 1.00 91.12 373 GLY A O 1
ATOM 2828 N N . SER A 1 374 ? -22.122 17.921 -5.638 1.00 90.62 374 SER A N 1
ATOM 2829 C CA . SER A 1 374 ? -20.810 17.715 -6.255 1.00 90.62 374 SER A CA 1
ATOM 2830 C C . SER A 1 374 ? -20.918 16.715 -7.413 1.00 90.62 374 SER A C 1
ATOM 2832 O O . SER A 1 374 ? -21.830 15.894 -7.436 1.00 90.62 374 SER A O 1
ATOM 2834 N N . ALA A 1 375 ? -19.996 16.786 -8.377 1.00 88.56 375 ALA A N 1
ATOM 2835 C CA . ALA A 1 375 ? -19.830 15.752 -9.407 1.00 88.56 375 ALA A CA 1
ATOM 2836 C C . ALA A 1 375 ? -18.936 14.589 -8.932 1.00 88.56 375 ALA A C 1
ATOM 2838 O O . ALA A 1 375 ? -18.764 13.603 -9.643 1.00 88.56 375 ALA A O 1
ATOM 2839 N N . LEU A 1 376 ? -18.345 14.711 -7.740 1.00 89.88 376 LEU A N 1
ATOM 2840 C CA . LEU A 1 376 ? -17.469 13.704 -7.163 1.00 89.88 376 LEU A CA 1
ATOM 2841 C C . LEU A 1 376 ? -18.240 12.414 -6.867 1.00 89.88 376 LEU A C 1
ATOM 2843 O O . LEU A 1 376 ? -19.235 12.431 -6.149 1.00 89.88 376 LEU A O 1
ATOM 2847 N N . THR A 1 377 ? -17.717 11.292 -7.348 1.00 92.25 377 THR A N 1
ATOM 2848 C CA . THR A 1 377 ? -18.068 9.949 -6.880 1.00 92.25 377 THR A CA 1
ATOM 2849 C C . THR A 1 377 ? -16.767 9.197 -6.664 1.00 92.25 377 THR A C 1
ATOM 2851 O O . THR A 1 377 ? -15.943 9.146 -7.575 1.00 92.25 377 THR A O 1
ATOM 2854 N N . ARG A 1 378 ? -16.553 8.649 -5.466 1.00 92.19 378 ARG A N 1
ATOM 2855 C CA . ARG A 1 378 ? -15.309 7.935 -5.145 1.00 92.19 378 ARG A CA 1
ATOM 2856 C C . ARG A 1 378 ? -15.557 6.631 -4.389 1.00 92.19 378 ARG A C 1
ATOM 2858 O O . ARG A 1 378 ? -16.486 6.590 -3.579 1.00 92.19 378 ARG A O 1
ATOM 2865 N N . PRO A 1 379 ? -14.743 5.588 -4.612 1.00 94.50 379 PRO A N 1
ATOM 2866 C CA . PRO A 1 379 ? -14.802 4.366 -3.816 1.00 94.50 379 PRO A CA 1
ATOM 2867 C C . PRO A 1 379 ? -14.434 4.634 -2.345 1.00 94.50 379 PRO A C 1
ATOM 2869 O O . PRO A 1 379 ? -13.646 5.528 -2.048 1.00 94.50 379 PRO A O 1
ATOM 2872 N N . GLN A 1 380 ? -15.026 3.864 -1.429 1.00 95.38 380 GLN A N 1
ATOM 2873 C CA . GLN A 1 380 ? -14.767 3.884 0.020 1.00 95.38 380 GLN A CA 1
ATOM 2874 C C . GLN A 1 380 ? -14.568 2.447 0.545 1.00 95.38 380 GLN A C 1
ATOM 2876 O O . GLN A 1 380 ? -15.105 2.040 1.575 1.00 95.38 380 GLN A O 1
ATOM 2881 N N . LEU A 1 381 ? -13.846 1.638 -0.227 1.00 94.44 381 LEU A N 1
ATOM 2882 C CA . LEU A 1 381 ? -13.636 0.203 -0.022 1.00 94.44 381 LEU A CA 1
ATOM 2883 C C . LEU A 1 381 ? -12.268 -0.218 -0.600 1.00 94.44 381 LEU A C 1
ATOM 2885 O O . LEU A 1 381 ? -11.648 0.579 -1.310 1.00 94.44 381 LEU A O 1
ATOM 2889 N N . PRO A 1 382 ? -11.772 -1.439 -0.318 1.00 92.31 382 PRO A N 1
ATOM 2890 C CA . PRO A 1 382 ? -10.467 -1.879 -0.803 1.00 92.31 382 PRO A CA 1
ATOM 2891 C C . PRO A 1 382 ? -10.405 -1.895 -2.335 1.00 92.31 382 PRO A C 1
ATOM 2893 O O . PRO A 1 382 ? -11.366 -2.308 -2.979 1.00 92.31 382 PRO A O 1
ATOM 2896 N N . GLY A 1 383 ? -9.249 -1.558 -2.919 1.00 89.75 383 GLY A N 1
ATOM 2897 C CA . GLY A 1 383 ? -9.055 -1.526 -4.382 1.00 89.75 383 GLY A CA 1
ATOM 2898 C C . GLY A 1 383 ? -9.261 -2.869 -5.105 1.00 89.75 383 GLY A C 1
ATOM 2899 O O . GLY A 1 383 ? -9.340 -2.910 -6.331 1.00 89.75 383 GLY A O 1
ATOM 2900 N N . LEU A 1 384 ? -9.382 -3.964 -4.350 1.00 88.94 384 LEU A N 1
ATOM 2901 C CA . LEU A 1 384 ? -9.711 -5.303 -4.843 1.00 88.94 384 LEU A CA 1
ATOM 2902 C C . LEU A 1 384 ? -11.192 -5.475 -5.225 1.00 88.94 384 LEU A C 1
ATOM 2904 O O . LEU A 1 384 ? -11.530 -6.464 -5.868 1.00 88.94 384 LEU A O 1
ATOM 2908 N N . LEU A 1 385 ? -12.075 -4.570 -4.790 1.00 90.75 385 LEU A N 1
ATOM 2909 C CA . LEU A 1 385 ? -13.527 -4.732 -4.862 1.00 90.75 385 LEU A CA 1
ATOM 2910 C C . LEU A 1 385 ? -14.194 -3.564 -5.596 1.00 90.75 385 LEU A C 1
ATOM 2912 O O . LEU A 1 385 ? -13.804 -2.408 -5.441 1.00 90.75 385 LEU A O 1
ATOM 2916 N N . SER A 1 386 ? -15.268 -3.869 -6.323 1.00 91.31 386 SER A N 1
ATOM 2917 C CA . SER A 1 386 ? -16.147 -2.863 -6.929 1.00 91.31 386 SER A CA 1
ATOM 2918 C C . SER A 1 386 ? -17.235 -2.414 -5.940 1.00 91.31 386 SER A C 1
ATOM 2920 O O . SER A 1 386 ? -17.834 -3.267 -5.275 1.00 91.31 386 SER A O 1
ATOM 2922 N N . PRO A 1 387 ? -17.542 -1.105 -5.837 1.00 92.81 387 PRO A N 1
ATOM 2923 C CA . PRO A 1 387 ? -18.702 -0.636 -5.085 1.00 92.81 387 PRO A CA 1
ATOM 2924 C C . PRO A 1 387 ? -20.001 -1.269 -5.599 1.00 92.81 387 PRO A C 1
ATOM 2926 O O . PRO A 1 387 ? -20.237 -1.316 -6.804 1.00 92.81 387 PRO A O 1
ATOM 2929 N N . ALA A 1 388 ? -20.862 -1.701 -4.681 1.00 93.00 388 ALA A N 1
ATOM 2930 C CA . ALA A 1 388 ? -22.209 -2.195 -4.979 1.00 93.00 388 ALA A CA 1
ATOM 2931 C C . ALA A 1 388 ? -23.306 -1.218 -4.521 1.00 93.00 388 ALA A C 1
ATOM 2933 O O . ALA A 1 388 ? -24.453 -1.315 -4.949 1.00 93.00 388 ALA A O 1
ATOM 2934 N N . LEU A 1 389 ? -22.956 -0.282 -3.637 1.00 93.69 389 LEU A N 1
ATOM 2935 C CA . LEU A 1 389 ? -23.859 0.688 -3.028 1.00 93.69 389 LEU A CA 1
ATOM 2936 C C . LEU A 1 389 ? -23.280 2.100 -3.172 1.00 93.69 389 LEU A C 1
ATOM 2938 O O . LEU A 1 389 ? -22.071 2.275 -3.322 1.00 93.69 389 LEU A O 1
ATOM 2942 N N . CYS A 1 390 ? -24.131 3.119 -3.079 1.00 94.19 390 CYS A N 1
ATOM 2943 C CA . CYS A 1 390 ? -23.709 4.518 -3.068 1.00 94.19 390 CYS A CA 1
ATOM 2944 C C . CYS A 1 390 ? -24.306 5.233 -1.854 1.00 94.19 390 CYS A C 1
ATOM 2946 O O . CYS A 1 390 ? -25.518 5.213 -1.649 1.00 94.19 390 CYS A O 1
ATOM 2948 N N . VAL A 1 391 ? -23.441 5.849 -1.053 1.00 94.44 391 VAL A N 1
ATOM 2949 C CA . VAL A 1 391 ? -23.797 6.691 0.089 1.00 94.44 391 VAL A CA 1
ATOM 2950 C C . VAL A 1 391 ? -23.797 8.145 -0.358 1.00 94.44 391 VAL A C 1
ATOM 2952 O O . VAL A 1 391 ? -22.834 8.614 -0.972 1.00 94.44 391 VAL A O 1
ATOM 2955 N N . THR A 1 392 ? -24.850 8.873 0.004 1.00 92.06 392 THR A N 1
ATOM 2956 C CA . THR A 1 392 ? -24.961 10.315 -0.240 1.00 92.06 392 THR A CA 1
ATOM 2957 C C . THR A 1 392 ? -25.130 11.059 1.077 1.00 92.06 392 THR A C 1
ATOM 2959 O O . THR A 1 392 ? -25.447 10.470 2.109 1.00 92.06 392 THR A O 1
ATOM 2962 N N . GLU A 1 393 ? -24.918 12.369 1.060 1.00 91.50 393 GLU A N 1
ATOM 2963 C CA . GLU A 1 393 ? -25.218 13.210 2.219 1.00 91.50 393 GLU A CA 1
ATOM 2964 C C . GLU A 1 393 ? -26.719 13.499 2.324 1.00 91.50 393 GLU A C 1
ATOM 2966 O O . GLU A 1 393 ? -27.391 13.739 1.320 1.00 91.50 393 GLU A O 1
ATOM 2971 N N . SER A 1 394 ? -27.217 13.530 3.555 1.00 86.88 394 SER A N 1
ATOM 2972 C CA . SER A 1 394 ? -28.567 13.932 3.935 1.00 86.88 394 SER A CA 1
ATOM 2973 C C . SER A 1 394 ? -28.496 15.088 4.929 1.00 86.88 394 SER A C 1
ATOM 2975 O O . SER A 1 394 ? -27.609 15.122 5.783 1.00 86.88 394 SER A O 1
ATOM 2977 N N . ALA A 1 395 ? -29.436 16.027 4.819 1.00 85.12 395 ALA A N 1
ATOM 2978 C CA . ALA A 1 395 ? -29.609 17.134 5.761 1.00 85.12 395 ALA A CA 1
ATOM 2979 C C . ALA A 1 395 ? -30.778 16.893 6.740 1.00 85.12 395 ALA A C 1
ATOM 2981 O O . ALA A 1 395 ? -31.217 17.822 7.412 1.00 85.12 395 ALA A O 1
ATOM 2982 N N . GLY A 1 396 ? -31.359 15.685 6.753 1.00 80.88 396 GLY A N 1
ATOM 2983 C CA . GLY A 1 396 ? -32.589 15.361 7.494 1.00 80.88 396 GLY A CA 1
ATOM 2984 C C . GLY A 1 396 ? -33.876 15.954 6.897 1.00 80.88 396 GLY A C 1
ATOM 2985 O O . GLY A 1 396 ? -34.953 15.421 7.137 1.00 80.88 396 GLY A O 1
ATOM 2986 N N . ASP A 1 397 ? -33.765 17.001 6.075 1.00 83.31 397 ASP A N 1
ATOM 2987 C CA . ASP A 1 397 ? -34.850 17.614 5.307 1.00 83.31 397 ASP A CA 1
ATOM 2988 C C . ASP A 1 397 ? -34.480 17.693 3.814 1.00 83.31 397 ASP A C 1
ATOM 2990 O O . ASP A 1 397 ? -33.392 18.143 3.437 1.00 83.31 397 ASP A O 1
ATOM 2994 N N . ALA A 1 398 ? -35.392 17.241 2.948 1.00 84.56 398 ALA A N 1
ATOM 2995 C CA . ALA A 1 398 ? -35.145 17.146 1.510 1.00 84.56 398 ALA A CA 1
ATOM 2996 C C . ALA A 1 398 ? -35.003 18.522 0.836 1.00 84.56 398 ALA A C 1
ATOM 2998 O O . ALA A 1 398 ? -34.213 18.674 -0.101 1.00 84.56 398 ALA A O 1
ATOM 2999 N N . HIS A 1 399 ? -35.734 19.534 1.313 1.00 88.44 399 HIS A N 1
ATOM 3000 C CA . HIS A 1 399 ? -35.649 20.888 0.775 1.00 88.44 399 HIS A CA 1
ATOM 3001 C C . HIS A 1 399 ? -34.316 21.540 1.155 1.00 88.44 399 HIS A C 1
ATOM 3003 O O . HIS A 1 399 ? -33.620 22.074 0.288 1.00 88.44 399 HIS A O 1
ATOM 3009 N N . LEU A 1 400 ? -33.904 21.418 2.420 1.00 88.81 400 LEU A N 1
ATOM 3010 C CA . LEU A 1 400 ? -32.604 21.884 2.896 1.00 88.81 400 LEU A CA 1
ATOM 3011 C C . LEU A 1 400 ? -31.459 21.223 2.118 1.00 88.81 400 LEU A C 1
ATOM 3013 O O . LEU A 1 400 ? -30.565 21.920 1.637 1.00 88.81 400 LEU A O 1
ATOM 3017 N N . ALA A 1 401 ? -31.514 19.903 1.914 1.00 87.50 401 ALA A N 1
ATOM 3018 C CA . ALA A 1 401 ? -30.520 19.187 1.117 1.00 87.50 401 ALA A CA 1
ATOM 3019 C C . ALA A 1 401 ? -30.420 19.745 -0.317 1.00 87.50 401 ALA A C 1
ATOM 3021 O O . ALA A 1 401 ? -29.318 19.949 -0.831 1.00 87.50 401 ALA A O 1
ATOM 3022 N N . GLN A 1 402 ? -31.552 20.067 -0.953 1.00 90.75 402 GLN A N 1
ATOM 3023 C CA . GLN A 1 402 ? -31.581 20.661 -2.292 1.00 90.75 402 GLN A CA 1
ATOM 3024 C C . GLN A 1 402 ? -30.973 22.074 -2.328 1.00 90.75 402 GLN A C 1
ATOM 3026 O O . GLN A 1 402 ? -30.236 22.405 -3.267 1.00 90.75 402 GLN A O 1
ATOM 3031 N N . VAL A 1 403 ? -31.250 22.900 -1.313 1.00 93.25 403 VAL A N 1
ATOM 3032 C CA . VAL A 1 403 ? -30.685 24.253 -1.172 1.00 93.25 403 VAL A CA 1
ATOM 3033 C C . VAL A 1 403 ? -29.165 24.186 -1.025 1.00 93.25 403 VAL A C 1
ATOM 3035 O O . VAL A 1 403 ? -28.449 24.817 -1.813 1.00 93.25 403 VAL A O 1
ATOM 3038 N N . LEU A 1 404 ? -28.669 23.359 -0.098 1.00 93.62 404 LEU A N 1
ATOM 3039 C CA . LEU A 1 404 ? -27.236 23.154 0.131 1.00 93.62 404 LEU A CA 1
ATOM 3040 C C . LEU A 1 404 ? -26.544 22.607 -1.124 1.00 93.62 404 LEU A C 1
ATOM 3042 O O . LEU A 1 404 ? -25.494 23.106 -1.531 1.00 93.62 404 LEU A O 1
ATOM 3046 N N . ALA A 1 405 ? -27.175 21.667 -1.832 1.00 93.31 405 ALA A N 1
ATOM 3047 C CA . ALA A 1 405 ? -26.669 21.162 -3.105 1.00 93.31 405 ALA A CA 1
ATOM 3048 C C . ALA A 1 405 ? -26.547 22.263 -4.174 1.00 93.31 405 ALA A C 1
ATOM 3050 O O . ALA A 1 405 ? -25.608 22.281 -4.973 1.00 93.31 405 ALA A O 1
ATOM 3051 N N . GLY A 1 406 ? -27.516 23.179 -4.246 1.00 94.81 406 GLY A N 1
ATOM 3052 C CA . GLY A 1 406 ? -27.479 24.328 -5.154 1.00 94.81 406 GLY A CA 1
ATOM 3053 C C . GLY A 1 406 ? -26.397 25.346 -4.783 1.00 94.81 406 GLY A C 1
ATOM 3054 O O . GLY A 1 406 ? -25.755 25.922 -5.663 1.00 94.81 406 GLY A O 1
ATOM 3055 N N . GLN A 1 407 ? -26.175 25.573 -3.490 1.00 94.94 407 GLN A N 1
ATOM 3056 C CA . GLN A 1 407 ? -25.110 26.436 -2.981 1.00 94.94 407 GLN A CA 1
ATOM 3057 C C . GLN A 1 407 ? -23.726 25.860 -3.275 1.00 94.94 407 GLN A C 1
ATOM 3059 O O . GLN A 1 407 ? -22.914 26.547 -3.900 1.00 94.94 407 GLN A O 1
ATOM 3064 N N . ARG A 1 408 ? -23.500 24.583 -2.940 1.00 95.44 408 ARG A N 1
ATOM 3065 C CA . ARG A 1 408 ? -22.236 23.895 -3.213 1.00 95.44 408 ARG A CA 1
ATOM 3066 C C . ARG A 1 408 ? -21.904 23.910 -4.704 1.00 95.44 408 ARG A C 1
ATOM 3068 O O . ARG A 1 408 ? -20.811 24.336 -5.071 1.00 95.44 408 ARG A O 1
ATOM 3075 N N . ARG A 1 409 ? -22.863 23.565 -5.576 1.00 95.62 409 ARG A N 1
ATOM 3076 C CA . ARG A 1 409 ? -22.674 23.610 -7.041 1.00 95.62 409 ARG A CA 1
ATOM 3077 C C . ARG A 1 409 ? -22.222 24.982 -7.529 1.00 95.62 409 ARG A C 1
ATOM 3079 O O . ARG A 1 409 ? -21.242 25.064 -8.261 1.00 95.62 409 ARG A O 1
ATOM 3086 N N . ARG A 1 410 ? -22.903 26.055 -7.111 1.00 95.75 410 ARG A N 1
ATOM 3087 C CA . ARG A 1 410 ? -22.548 27.429 -7.508 1.00 95.75 410 ARG A CA 1
ATOM 3088 C C . ARG A 1 410 ? -21.147 27.809 -7.032 1.00 95.75 410 ARG A C 1
ATOM 3090 O O . ARG A 1 410 ? -20.375 28.365 -7.808 1.00 95.75 410 ARG A O 1
ATOM 3097 N N . ALA A 1 411 ? -20.805 27.479 -5.787 1.00 95.12 411 ALA A N 1
ATOM 3098 C CA . ALA A 1 411 ? -19.491 27.771 -5.225 1.00 95.12 411 ALA A CA 1
ATOM 3099 C C . ALA A 1 411 ? -18.365 27.008 -5.946 1.00 95.12 411 ALA A C 1
ATOM 3101 O O . ALA A 1 411 ? -17.345 27.606 -6.287 1.00 95.12 411 ALA A O 1
ATOM 3102 N N . LEU A 1 412 ? -18.554 25.714 -6.224 1.00 94.00 412 LEU A N 1
ATOM 3103 C CA . LEU A 1 412 ? -17.581 24.894 -6.952 1.00 94.00 412 LEU A CA 1
ATOM 3104 C C . LEU A 1 412 ? -17.430 25.339 -8.411 1.00 94.00 412 LEU A C 1
ATOM 3106 O O . LEU A 1 412 ? -16.309 25.468 -8.892 1.00 94.00 412 LEU A O 1
ATOM 3110 N N . GLN A 1 413 ? -18.532 25.654 -9.098 1.00 93.38 413 GLN A N 1
ATOM 3111 C CA . GLN A 1 413 ? -18.491 26.212 -10.455 1.00 93.38 413 GLN A CA 1
ATOM 3112 C C . GLN A 1 413 ? -17.755 27.552 -10.496 1.00 93.38 413 GLN A C 1
ATOM 3114 O O . GLN A 1 413 ? -17.018 27.820 -11.444 1.00 93.38 413 GLN A O 1
ATOM 3119 N N . TRP A 1 414 ? -17.939 28.399 -9.479 1.00 94.12 414 TRP A N 1
ATOM 3120 C CA . TRP A 1 414 ? -17.227 29.668 -9.404 1.00 94.12 414 TRP A CA 1
ATOM 3121 C C . TRP A 1 414 ? -15.724 29.478 -9.191 1.00 94.12 414 TRP A C 1
ATOM 3123 O O . TRP A 1 414 ? -14.934 30.101 -9.897 1.00 94.12 414 TRP A O 1
ATOM 3133 N N . ARG A 1 415 ? -15.329 28.561 -8.298 1.00 90.50 415 ARG A N 1
ATOM 3134 C CA . ARG A 1 415 ? -13.919 28.175 -8.119 1.00 90.50 415 ARG A CA 1
ATOM 3135 C C . ARG A 1 415 ? -13.313 27.645 -9.417 1.00 90.50 415 ARG A C 1
ATOM 3137 O O . ARG A 1 415 ? -12.296 28.166 -9.848 1.00 90.50 415 ARG A O 1
ATOM 3144 N N . ALA A 1 416 ? -13.991 26.718 -10.093 1.00 87.81 416 ALA A N 1
ATOM 3145 C CA . ALA A 1 416 ? -13.515 26.151 -11.353 1.00 87.81 416 ALA A CA 1
ATOM 3146 C C . ALA A 1 416 ? -13.301 27.219 -12.441 1.00 87.81 416 ALA A C 1
ATOM 3148 O O . ALA A 1 416 ? -12.275 27.218 -13.113 1.00 87.81 416 ALA A O 1
ATOM 3149 N N . ARG A 1 417 ? -14.232 28.174 -12.591 1.00 89.81 417 ARG A N 1
ATOM 3150 C CA . ARG A 1 417 ? -14.071 29.303 -13.530 1.00 89.81 417 ARG A CA 1
ATOM 3151 C C . ARG A 1 417 ? -12.881 30.189 -13.172 1.00 89.81 417 ARG A C 1
ATOM 3153 O O . ARG A 1 417 ? -12.187 30.678 -14.056 1.00 89.81 417 ARG A O 1
ATOM 3160 N N . TRP A 1 418 ? -12.663 30.413 -11.882 1.00 87.75 418 TRP A N 1
ATOM 3161 C CA . TRP A 1 418 ? -11.553 31.217 -11.391 1.00 87.75 418 TRP A CA 1
ATOM 3162 C C . TRP A 1 418 ? -10.202 30.525 -11.599 1.00 87.75 418 TRP A C 1
ATOM 3164 O O . TRP A 1 418 ? -9.248 31.170 -12.027 1.00 87.75 418 TRP A O 1
ATOM 3174 N N . ASP A 1 419 ? -10.134 29.212 -11.386 1.00 85.00 419 ASP A N 1
ATOM 3175 C CA . ASP A 1 419 ? -8.941 28.411 -11.664 1.00 85.00 419 ASP A CA 1
ATOM 3176 C C . ASP A 1 419 ? -8.644 28.362 -13.171 1.00 85.00 419 ASP A C 1
ATOM 3178 O O . ASP A 1 419 ? -7.506 28.588 -13.576 1.00 85.00 419 ASP A O 1
ATOM 3182 N N . GLN A 1 420 ? -9.670 28.208 -14.017 1.00 83.88 420 GLN A N 1
ATOM 3183 C CA . GLN A 1 420 ? -9.537 28.322 -15.477 1.00 83.88 420 GLN A CA 1
ATOM 3184 C C . GLN A 1 420 ? -9.021 29.701 -15.907 1.00 83.88 420 GLN A C 1
ATOM 3186 O O . GLN A 1 420 ? -8.143 29.792 -16.761 1.00 83.88 420 GLN A O 1
ATOM 3191 N N . PHE A 1 421 ? -9.524 30.781 -15.301 1.00 85.69 421 PHE A N 1
ATOM 3192 C CA . PHE A 1 421 ? -9.030 32.131 -15.573 1.00 85.69 421 PHE A CA 1
ATOM 3193 C C . PHE A 1 421 ? -7.563 32.298 -15.158 1.00 85.69 421 PHE A C 1
ATOM 3195 O O . PHE A 1 421 ? -6.792 32.906 -15.890 1.00 85.69 421 PHE A O 1
ATOM 3202 N N . ARG A 1 422 ? -7.142 31.746 -14.016 1.00 82.75 422 ARG A N 1
ATOM 3203 C CA . ARG A 1 422 ? -5.736 31.796 -13.574 1.00 82.75 422 ARG A CA 1
ATOM 3204 C C . ARG A 1 422 ? -4.805 30.993 -14.480 1.00 82.75 422 ARG A C 1
ATOM 3206 O O . ARG A 1 422 ? -3.672 31.410 -14.694 1.00 82.75 422 ARG A O 1
ATOM 3213 N N . ALA A 1 423 ? -5.281 29.861 -14.993 1.00 79.62 423 ALA A N 1
ATOM 3214 C CA . ALA A 1 423 ? -4.516 28.969 -15.859 1.00 79.62 423 ALA A CA 1
ATOM 3215 C C . ALA A 1 423 ? -4.495 29.410 -17.334 1.00 79.62 423 ALA A C 1
ATOM 3217 O O . ALA A 1 423 ? -3.700 28.890 -18.117 1.00 79.62 423 ALA A O 1
ATOM 3218 N N . ALA A 1 424 ? -5.350 30.356 -17.739 1.00 83.25 424 ALA A N 1
ATOM 3219 C CA . ALA A 1 424 ? -5.422 30.783 -19.129 1.00 83.25 424 ALA A CA 1
ATOM 3220 C C . ALA A 1 424 ? -4.144 31.546 -19.561 1.00 83.25 424 ALA A C 1
ATOM 3222 O O . ALA A 1 424 ? -3.696 32.455 -18.854 1.00 83.25 424 ALA A O 1
ATOM 3223 N N . PRO A 1 425 ? -3.573 31.250 -20.750 1.00 81.44 425 PRO A N 1
ATOM 3224 C CA . PRO A 1 425 ? -2.310 31.846 -21.202 1.00 81.44 425 PRO A CA 1
ATOM 3225 C C . PRO A 1 425 ? -2.306 33.379 -21.237 1.00 81.44 425 PRO A C 1
ATOM 3227 O O . PRO A 1 425 ? -1.289 34.004 -20.951 1.00 81.44 425 PRO A O 1
ATOM 3230 N N . ALA A 1 426 ? -3.447 33.989 -21.569 1.00 83.12 426 ALA A N 1
ATOM 3231 C CA . ALA A 1 426 ? -3.583 35.441 -21.677 1.00 83.12 426 ALA A CA 1
ATOM 3232 C C . ALA A 1 426 ? -3.634 36.162 -20.318 1.00 83.12 426 ALA A C 1
ATOM 3234 O O . ALA A 1 426 ? -3.413 37.368 -20.263 1.00 83.12 426 ALA A O 1
ATOM 3235 N N . SER A 1 427 ? -3.940 35.452 -19.231 1.00 83.44 427 SER A N 1
ATOM 3236 C CA . SER A 1 427 ? -4.145 36.031 -17.898 1.00 83.44 427 SER A CA 1
ATOM 3237 C C . SER A 1 427 ? -3.138 35.550 -16.864 1.00 83.44 427 SER A C 1
ATOM 3239 O O . SER A 1 427 ? -2.990 36.232 -15.857 1.00 83.44 427 SER A O 1
ATOM 3241 N N . GLY A 1 428 ? -2.416 34.447 -17.088 1.00 80.12 428 GLY A N 1
ATOM 3242 C CA . GLY A 1 428 ? -1.471 33.896 -16.110 1.00 80.12 428 GLY A CA 1
ATOM 3243 C C . GLY A 1 428 ? -0.441 34.918 -15.607 1.00 80.12 428 GLY A C 1
ATOM 3244 O O . GLY A 1 428 ? -0.340 35.146 -14.402 1.00 80.12 428 GLY A O 1
ATOM 3245 N N . PHE A 1 429 ? 0.265 35.600 -16.517 1.00 83.00 429 PHE A N 1
ATOM 3246 C CA . PHE A 1 429 ? 1.263 36.614 -16.145 1.00 83.00 429 PHE A CA 1
ATOM 3247 C C . PHE A 1 429 ? 0.630 37.845 -15.491 1.00 83.00 429 PHE A C 1
ATOM 3249 O O . PHE A 1 429 ? 1.011 38.211 -14.381 1.00 83.00 429 PHE A O 1
ATOM 3256 N N . SER A 1 430 ? -0.397 38.431 -16.114 1.00 86.62 430 SER A N 1
ATOM 3257 C CA . SER A 1 430 ? -1.070 39.620 -15.574 1.00 86.62 430 SER A CA 1
ATOM 3258 C C . SER A 1 430 ? -1.739 39.359 -14.221 1.00 86.62 430 SER A C 1
ATOM 3260 O O . SER A 1 430 ? -1.799 40.254 -13.379 1.00 86.62 430 SER A O 1
ATOM 3262 N N . PHE A 1 431 ? -2.224 38.137 -13.980 1.00 83.50 431 PHE A N 1
ATOM 3263 C CA . PHE A 1 431 ? -2.773 37.715 -12.693 1.00 83.50 431 PHE A CA 1
ATOM 3264 C C . PHE A 1 431 ? -1.696 37.712 -11.606 1.00 83.50 431 PHE A C 1
ATOM 3266 O O . PHE A 1 431 ? -1.913 38.271 -10.529 1.00 83.50 431 PHE A O 1
ATOM 3273 N N . VAL A 1 432 ? -0.534 37.113 -11.892 1.00 84.50 432 VAL A N 1
ATOM 3274 C CA . VAL A 1 432 ? 0.608 37.088 -10.968 1.00 84.50 432 VAL A CA 1
ATOM 3275 C C . VAL A 1 432 ? 1.112 38.505 -10.692 1.00 84.50 432 VAL A C 1
ATOM 3277 O O . VAL A 1 432 ? 1.323 38.848 -9.533 1.00 84.50 432 VAL A O 1
ATOM 3280 N N . GLU A 1 433 ? 1.232 39.360 -11.706 1.00 86.56 433 GLU A N 1
ATOM 3281 C CA . GLU A 1 433 ? 1.666 40.752 -11.528 1.00 86.56 433 GLU A CA 1
ATOM 3282 C C . GLU A 1 433 ? 0.669 41.581 -10.705 1.00 86.56 433 GLU A C 1
ATOM 3284 O O . GLU A 1 433 ? 1.068 42.336 -9.819 1.00 86.56 433 GLU A O 1
ATOM 3289 N N . SER A 1 434 ? -0.635 41.416 -10.953 1.00 87.56 434 SER A N 1
ATOM 3290 C CA . SER A 1 434 ? -1.674 42.243 -10.321 1.00 87.56 434 SER A CA 1
ATOM 3291 C C . SER A 1 434 ? -2.013 41.808 -8.895 1.00 87.56 434 SER A C 1
ATOM 3293 O O . SER A 1 434 ? -2.311 42.644 -8.044 1.00 87.56 434 SER A O 1
ATOM 3295 N N . LEU A 1 435 ? -2.021 40.498 -8.626 1.00 84.62 435 LEU A N 1
ATOM 3296 C CA . LEU A 1 435 ? -2.507 39.935 -7.361 1.00 84.62 435 LEU A CA 1
ATOM 3297 C C . LEU A 1 435 ? -1.435 39.156 -6.592 1.00 84.62 435 LEU A C 1
ATOM 3299 O O . LEU A 1 435 ? -1.661 38.826 -5.429 1.00 84.62 435 LEU A O 1
ATOM 3303 N N . GLY A 1 436 ? -0.267 38.885 -7.182 1.00 82.94 436 GLY A N 1
ATOM 3304 C CA . GLY A 1 436 ? 0.790 38.068 -6.578 1.00 82.94 436 GLY A CA 1
ATOM 3305 C C . GLY A 1 436 ? 1.298 38.601 -5.238 1.00 82.94 436 GLY A C 1
ATOM 3306 O O . GLY A 1 436 ? 1.459 37.825 -4.300 1.00 82.94 436 GLY A O 1
ATOM 3307 N N . LEU A 1 437 ? 1.457 39.923 -5.087 1.00 84.62 437 LEU A N 1
ATOM 3308 C CA . LEU A 1 437 ? 1.881 40.522 -3.810 1.00 84.62 437 LEU A CA 1
ATOM 3309 C C . LEU A 1 437 ? 0.881 40.261 -2.669 1.00 84.62 437 LEU A C 1
ATOM 3311 O O . LEU A 1 437 ? 1.297 40.091 -1.523 1.00 84.62 437 LEU A O 1
ATOM 3315 N N . LEU A 1 438 ? -0.421 40.151 -2.967 1.00 84.00 438 LEU A N 1
ATOM 3316 C CA . LEU A 1 438 ? -1.445 39.829 -1.963 1.00 84.00 438 LEU A CA 1
ATOM 3317 C C . LEU A 1 438 ? -1.299 38.394 -1.432 1.00 84.00 438 LEU A C 1
ATOM 3319 O O . LEU A 1 438 ? -1.626 38.133 -0.273 1.00 84.00 438 LEU A O 1
ATOM 3323 N N . TYR A 1 439 ? -0.746 37.476 -2.233 1.00 82.44 439 TYR A N 1
ATOM 3324 C CA . TYR A 1 439 ? -0.433 36.122 -1.771 1.00 82.44 439 TYR A CA 1
ATOM 3325 C C . TYR A 1 439 ? 0.725 36.089 -0.778 1.00 82.44 439 TYR A C 1
ATOM 3327 O O . TYR A 1 439 ? 0.788 35.155 0.015 1.00 82.44 439 TYR A O 1
ATOM 3335 N N . GLY A 1 440 ? 1.604 37.098 -0.749 1.00 86.25 440 GLY A N 1
ATOM 3336 C CA . GLY A 1 440 ? 2.723 37.147 0.196 1.00 86.25 440 GLY A CA 1
ATOM 3337 C C . GLY A 1 440 ? 2.264 37.070 1.656 1.00 86.25 440 GLY A C 1
ATOM 3338 O O . GLY A 1 440 ? 2.796 36.283 2.436 1.00 86.25 440 GLY A O 1
ATOM 3339 N N . ALA A 1 441 ? 1.206 37.805 2.014 1.00 86.12 441 ALA A N 1
ATOM 3340 C CA . ALA A 1 441 ? 0.618 37.745 3.354 1.00 86.12 441 ALA A CA 1
ATOM 3341 C C . ALA A 1 441 ? -0.023 36.377 3.652 1.00 86.12 441 ALA A C 1
ATOM 3343 O O . ALA A 1 441 ? 0.073 35.871 4.772 1.00 86.12 441 ALA A O 1
ATOM 3344 N N . GLN A 1 442 ? -0.653 35.756 2.651 1.00 84.56 442 GLN A N 1
ATOM 3345 C CA . GLN A 1 442 ? -1.223 34.417 2.781 1.00 84.56 442 GLN A CA 1
ATOM 3346 C C . GLN A 1 442 ? -0.131 33.358 2.991 1.00 84.56 442 GLN A C 1
ATOM 3348 O O . GLN A 1 442 ? -0.262 32.545 3.902 1.00 84.56 442 GLN A O 1
ATOM 3353 N N . LEU A 1 443 ? 0.949 33.391 2.207 1.00 85.50 443 LEU A N 1
ATOM 3354 C CA . LEU A 1 443 ? 2.096 32.487 2.338 1.00 85.50 443 LEU A CA 1
ATOM 3355 C C . LEU A 1 443 ? 2.807 32.664 3.685 1.00 85.50 443 LEU A C 1
ATOM 3357 O O . LEU A 1 443 ? 3.156 31.678 4.333 1.00 85.50 443 LEU A O 1
ATOM 3361 N N . ALA A 1 444 ? 2.965 33.909 4.147 1.00 87.06 444 ALA A N 1
ATOM 3362 C CA . ALA A 1 444 ? 3.506 34.193 5.473 1.00 87.06 444 ALA A CA 1
ATOM 3363 C C . ALA A 1 444 ? 2.619 33.588 6.571 1.00 87.06 444 ALA A C 1
ATOM 3365 O O . ALA A 1 444 ? 3.120 32.910 7.463 1.00 87.06 444 ALA A O 1
ATOM 3366 N N . ARG A 1 445 ? 1.293 33.753 6.471 1.00 86.25 445 ARG A N 1
ATOM 3367 C CA . ARG A 1 445 ? 0.337 33.152 7.412 1.00 86.25 445 ARG A CA 1
ATOM 3368 C C . ARG A 1 445 ? 0.352 31.621 7.369 1.00 86.25 445 ARG A C 1
ATOM 3370 O O . ARG A 1 445 ? 0.232 31.003 8.419 1.00 86.25 445 ARG A O 1
ATOM 3377 N N . GLN A 1 446 ? 0.475 31.018 6.188 1.00 82.06 446 GLN A N 1
ATOM 3378 C CA . GLN A 1 446 ? 0.540 29.560 6.013 1.00 82.06 446 GLN A CA 1
ATOM 3379 C C . GLN A 1 446 ? 1.867 28.960 6.503 1.00 82.06 446 GLN A C 1
ATOM 3381 O O . GLN A 1 446 ? 1.904 27.786 6.850 1.00 82.06 446 GLN A O 1
ATOM 3386 N N . SER A 1 447 ? 2.933 29.763 6.570 1.00 85.69 447 SER A N 1
ATOM 3387 C CA . SER A 1 447 ? 4.233 29.369 7.130 1.00 85.69 447 SER A CA 1
ATOM 3388 C C . SER A 1 447 ? 4.314 29.469 8.658 1.00 85.69 447 SER A C 1
ATOM 3390 O O . SER A 1 447 ? 5.290 29.002 9.240 1.00 85.69 447 SER A O 1
ATOM 3392 N N . LEU A 1 448 ? 3.330 30.079 9.328 1.00 88.62 448 LEU A N 1
ATOM 3393 C CA . LEU A 1 448 ? 3.284 30.108 10.792 1.00 88.62 448 LEU A CA 1
ATOM 3394 C C . LEU A 1 448 ? 2.745 28.773 11.340 1.00 88.62 448 LEU A C 1
ATOM 3396 O O . LEU A 1 448 ? 1.810 28.220 10.753 1.00 88.62 448 LEU A O 1
ATOM 3400 N N . PRO A 1 449 ? 3.263 28.277 12.484 1.00 85.56 449 PRO A N 1
ATOM 3401 C CA . PRO A 1 449 ? 2.744 27.069 13.117 1.00 85.56 449 PRO A CA 1
ATOM 3402 C C . PRO A 1 449 ? 1.239 27.183 13.369 1.00 85.56 449 PRO A C 1
ATOM 3404 O O . PRO A 1 449 ? 0.759 28.161 13.948 1.00 85.56 449 PRO A O 1
ATOM 3407 N N . SER A 1 450 ? 0.482 26.180 12.931 1.00 86.94 450 SER A N 1
ATOM 3408 C CA . SER A 1 450 ? -0.970 26.139 13.095 1.00 86.94 450 SER A CA 1
ATOM 3409 C C . SER A 1 450 ? -1.386 24.851 13.785 1.00 86.94 450 SER A C 1
ATOM 3411 O O . SER A 1 450 ? -1.128 23.760 13.290 1.00 86.94 450 SER A O 1
ATOM 3413 N N . GLY A 1 451 ? -2.103 24.977 14.901 1.00 84.19 451 GLY A N 1
ATOM 3414 C CA . GLY A 1 451 ? -2.774 23.854 15.560 1.00 84.19 451 GLY A CA 1
ATOM 3415 C C . GLY A 1 451 ? -4.224 23.647 15.110 1.00 84.19 451 GLY A C 1
ATOM 3416 O O . GLY A 1 451 ? -4.940 22.866 15.731 1.00 84.19 451 GLY A O 1
ATOM 3417 N N . ALA A 1 452 ? -4.693 24.392 14.103 1.00 84.12 452 ALA A N 1
ATOM 3418 C CA . ALA A 1 452 ? -6.096 24.379 13.706 1.00 84.12 452 ALA A CA 1
ATOM 3419 C C . ALA A 1 452 ? -6.485 23.060 13.027 1.00 84.12 452 ALA A C 1
ATOM 3421 O O . ALA A 1 452 ? -5.710 22.500 12.251 1.00 84.12 452 ALA A O 1
ATOM 3422 N N . THR A 1 453 ? -7.711 22.600 13.274 1.00 78.81 453 THR A N 1
ATOM 3423 C CA . THR A 1 453 ? -8.288 21.479 12.530 1.00 78.81 453 THR A CA 1
ATOM 3424 C C . THR A 1 453 ? -8.449 21.890 11.064 1.00 78.81 453 THR A C 1
ATOM 3426 O O . THR A 1 453 ? -9.129 22.887 10.794 1.00 78.81 453 THR A O 1
ATOM 3429 N N . PRO A 1 454 ? -7.834 21.172 10.111 1.00 79.31 454 PRO A N 1
ATOM 3430 C CA . PRO A 1 454 ? -7.969 21.502 8.703 1.00 79.31 454 PRO A CA 1
ATOM 3431 C C . PRO A 1 454 ? -9.411 21.292 8.244 1.00 79.31 454 PRO A C 1
ATOM 3433 O O . PRO A 1 454 ? -10.111 20.384 8.699 1.00 79.31 454 PRO A O 1
ATOM 3436 N N . ALA A 1 455 ? -9.856 22.145 7.323 1.00 81.19 455 ALA A N 1
ATOM 3437 C CA . ALA A 1 455 ? -11.138 21.951 6.668 1.00 81.19 455 ALA A CA 1
ATOM 3438 C C . ALA A 1 455 ? -11.090 20.666 5.835 1.00 81.19 455 ALA A C 1
ATOM 3440 O O . ALA A 1 455 ? -10.123 20.417 5.112 1.00 81.19 455 ALA A O 1
ATOM 3441 N N . ARG A 1 456 ? -12.154 19.870 5.915 1.00 82.81 456 ARG A N 1
ATOM 3442 C CA . ARG A 1 456 ? -12.311 18.688 5.073 1.00 82.81 456 ARG A CA 1
ATOM 3443 C C . ARG A 1 456 ? -12.545 19.140 3.641 1.00 82.81 456 ARG A C 1
ATOM 3445 O O . ARG A 1 456 ? -13.370 20.017 3.379 1.00 82.81 456 ARG A O 1
ATOM 3452 N N . TRP A 1 457 ? -11.813 18.558 2.704 1.00 82.81 457 TRP A N 1
ATOM 3453 C CA . TRP A 1 457 ? -11.932 18.936 1.300 1.00 82.81 457 TRP A CA 1
ATOM 3454 C C . TRP A 1 457 ? -13.293 18.525 0.720 1.00 82.81 457 TRP A C 1
ATOM 3456 O O . TRP A 1 457 ? -13.778 19.162 -0.210 1.00 82.81 457 TRP A O 1
ATOM 3466 N N . GLU A 1 458 ? -13.955 17.523 1.304 1.00 83.44 458 GLU A N 1
ATOM 3467 C CA . GLU A 1 458 ? -15.318 17.113 0.946 1.00 83.44 458 GLU A CA 1
ATOM 3468 C C . GLU A 1 458 ? -16.366 18.182 1.255 1.00 83.44 458 GLU A C 1
ATOM 3470 O O . GLU A 1 458 ? -17.406 18.244 0.599 1.00 83.44 458 GLU A O 1
ATOM 3475 N N . ASP A 1 459 ? -16.069 19.061 2.211 1.00 88.25 459 ASP A N 1
ATOM 3476 C CA . ASP A 1 459 ? -16.948 20.157 2.603 1.00 88.25 459 ASP A CA 1
ATOM 3477 C C . ASP A 1 459 ? -16.780 21.371 1.662 1.00 88.25 459 ASP A C 1
ATOM 3479 O O . ASP A 1 459 ? -17.469 22.386 1.799 1.00 88.25 459 ASP A O 1
ATOM 3483 N N . ALA A 1 460 ? -15.887 21.280 0.664 1.00 90.25 460 ALA A N 1
ATOM 3484 C CA . ALA A 1 460 ? -15.629 22.340 -0.300 1.00 90.25 460 ALA A CA 1
ATOM 3485 C C . ALA A 1 460 ? -16.915 22.847 -0.971 1.00 90.25 460 ALA A C 1
ATOM 3487 O O . ALA A 1 460 ? -17.729 22.092 -1.499 1.00 90.25 460 ALA A O 1
ATOM 3488 N N . GLY A 1 461 ? -17.063 24.173 -0.987 1.00 91.44 461 GLY A N 1
ATOM 3489 C CA . GLY A 1 461 ? -18.228 24.848 -1.554 1.00 91.44 461 GLY A CA 1
ATOM 3490 C C . GLY A 1 461 ? -19.358 25.107 -0.554 1.00 91.44 461 GLY A C 1
ATOM 3491 O O . GLY A 1 461 ? -20.320 25.769 -0.935 1.00 91.44 461 GLY A O 1
ATOM 3492 N N . LEU A 1 462 ? -19.231 24.670 0.705 1.00 93.44 462 LEU A N 1
ATOM 3493 C CA . LEU A 1 462 ? -20.144 25.024 1.794 1.00 93.44 462 LEU A CA 1
ATOM 3494 C C . LEU A 1 462 ? -19.415 25.723 2.958 1.00 93.44 462 LEU A C 1
ATOM 3496 O O . LEU A 1 462 ? -18.230 25.471 3.192 1.00 93.44 462 LEU A O 1
ATOM 3500 N N . PRO A 1 463 ? -20.101 26.608 3.704 1.00 91.56 463 PRO A N 1
ATOM 3501 C CA . PRO A 1 463 ? -19.659 27.071 5.015 1.00 91.56 463 PRO A CA 1
ATOM 3502 C C . PRO A 1 463 ? -19.566 25.912 6.028 1.00 91.56 463 PRO A C 1
ATOM 3504 O O . PRO A 1 463 ? -20.405 25.011 5.986 1.00 91.56 463 PRO A O 1
ATOM 3507 N N . PRO A 1 464 ? -18.632 25.950 7.001 1.00 89.06 464 PRO A N 1
ATOM 3508 C CA . PRO A 1 464 ? -18.448 24.862 7.969 1.00 89.06 464 PRO A CA 1
ATOM 3509 C C . PRO A 1 464 ? -19.705 24.494 8.766 1.00 89.06 464 PRO A C 1
ATOM 3511 O O . PRO A 1 464 ? -19.961 23.318 8.997 1.00 89.06 464 PRO A O 1
ATOM 3514 N N . ALA A 1 465 ? -20.507 25.488 9.164 1.00 89.75 465 ALA A N 1
ATOM 3515 C CA . ALA A 1 465 ? -21.734 25.253 9.924 1.00 89.75 465 ALA A CA 1
ATOM 3516 C C . ALA A 1 465 ? -22.784 24.474 9.115 1.00 89.75 465 ALA A C 1
ATOM 3518 O O . ALA A 1 465 ? -23.458 23.615 9.666 1.00 89.75 465 ALA A O 1
ATOM 3519 N N . GLU A 1 466 ? -22.894 24.745 7.813 1.00 90.94 466 GLU A N 1
ATOM 3520 C CA . GLU A 1 466 ? -23.810 24.037 6.913 1.00 90.94 466 GLU A CA 1
ATOM 3521 C C . GLU A 1 466 ? -23.270 22.659 6.527 1.00 90.94 466 GLU A C 1
ATOM 3523 O O . GLU A 1 466 ? -24.024 21.700 6.450 1.00 90.94 466 GLU A O 1
ATOM 3528 N N . ALA A 1 467 ? -21.958 22.523 6.324 1.00 89.31 467 ALA A N 1
ATOM 3529 C CA . ALA A 1 467 ? -21.351 21.217 6.081 1.00 89.31 467 ALA A CA 1
ATOM 3530 C C . ALA A 1 467 ? -21.523 20.271 7.284 1.00 89.31 467 ALA A C 1
ATOM 3532 O O . ALA A 1 467 ? -21.759 19.079 7.105 1.00 89.31 467 ALA A O 1
ATOM 3533 N N . ALA A 1 468 ? -21.473 20.804 8.509 1.00 87.81 468 ALA A N 1
ATOM 3534 C CA . ALA A 1 468 ? -21.665 20.030 9.733 1.00 87.81 468 ALA A CA 1
ATOM 3535 C C . ALA A 1 468 ? -23.087 19.458 9.896 1.00 87.81 468 ALA A C 1
ATOM 3537 O O . ALA A 1 468 ? -23.259 18.505 10.653 1.00 87.81 468 ALA A O 1
ATOM 3538 N N . THR A 1 469 ? -24.098 19.992 9.196 1.00 88.69 469 THR A N 1
ATOM 3539 C CA . THR A 1 469 ? -25.461 19.428 9.227 1.00 88.69 469 THR A CA 1
ATOM 3540 C C . THR A 1 469 ? -25.634 18.241 8.280 1.00 88.69 469 THR A C 1
ATOM 3542 O O . THR A 1 469 ? -26.602 17.492 8.412 1.00 88.69 469 THR A O 1
ATOM 3545 N N . LEU A 1 470 ? -24.701 18.040 7.343 1.00 91.56 470 LEU A N 1
ATOM 3546 C CA . LEU A 1 470 ? -24.746 16.956 6.371 1.00 91.56 470 LEU A CA 1
ATOM 3547 C C . LEU A 1 470 ? -24.171 15.660 6.952 1.00 91.56 470 LEU A C 1
ATOM 3549 O O . LEU A 1 470 ? -23.057 15.614 7.491 1.00 91.56 470 LEU A O 1
ATOM 3553 N N . ARG A 1 471 ? -24.927 14.572 6.794 1.00 92.06 471 ARG A N 1
ATOM 3554 C CA . ARG A 1 471 ? -24.558 13.232 7.265 1.00 92.06 471 ARG A CA 1
ATOM 3555 C C . ARG A 1 471 ? -24.582 12.223 6.117 1.00 92.06 471 ARG A C 1
ATOM 3557 O O . ARG A 1 471 ? -25.580 12.174 5.403 1.00 92.06 471 ARG A O 1
ATOM 3564 N N . PRO A 1 472 ? -23.518 11.426 5.912 1.00 93.19 472 PRO A N 1
ATOM 3565 C CA . PRO A 1 472 ? -23.541 10.315 4.972 1.00 93.19 472 PRO A CA 1
ATOM 3566 C C . PRO A 1 472 ? -24.565 9.274 5.428 1.00 93.19 472 PRO A C 1
ATOM 3568 O O . PRO A 1 472 ? -24.439 8.739 6.528 1.00 93.19 472 PRO A O 1
ATOM 3571 N N . GLN A 1 473 ? -25.554 8.983 4.588 1.00 90.19 473 GLN A N 1
ATOM 3572 C CA . GLN A 1 473 ? -26.592 7.991 4.860 1.00 90.19 473 GLN A CA 1
ATOM 3573 C C . GLN A 1 473 ? -26.719 7.018 3.688 1.00 90.19 473 GLN A C 1
ATOM 3575 O O . GLN A 1 473 ? -26.519 7.378 2.524 1.00 90.19 473 GLN A O 1
ATOM 3580 N N . MET A 1 474 ? -27.049 5.765 4.000 1.00 88.81 474 MET A N 1
ATOM 3581 C CA . MET A 1 474 ? -27.400 4.779 2.981 1.00 88.81 474 MET A CA 1
ATOM 3582 C C . MET A 1 474 ? -28.874 4.950 2.603 1.00 88.81 474 MET A C 1
ATOM 3584 O O . MET A 1 474 ? -29.720 4.820 3.488 1.00 88.81 474 MET A O 1
ATOM 3588 N N . PRO A 1 475 ? -29.212 5.182 1.320 1.00 84.38 475 PRO A N 1
ATOM 3589 C CA . PRO A 1 475 ? -30.606 5.301 0.888 1.00 84.38 475 PRO A CA 1
ATOM 3590 C C . PRO A 1 475 ? -31.475 4.118 1.338 1.00 84.38 475 PRO A C 1
ATOM 3592 O O . PRO A 1 475 ? -32.593 4.317 1.806 1.00 84.38 475 PRO A O 1
ATOM 3595 N N . GLN A 1 476 ? -30.917 2.904 1.295 1.00 81.25 476 GLN A N 1
ATOM 3596 C CA . GLN A 1 476 ? -31.573 1.657 1.698 1.00 81.25 476 GLN A CA 1
ATOM 3597 C C . GLN A 1 476 ? -32.050 1.687 3.152 1.00 81.25 476 GLN A C 1
ATOM 3599 O O . GLN A 1 476 ? -33.112 1.156 3.444 1.00 81.25 476 GLN A O 1
ATOM 3604 N N . ALA A 1 477 ? -31.319 2.343 4.061 1.00 77.06 477 ALA A N 1
ATOM 3605 C CA . ALA A 1 477 ? -31.720 2.424 5.466 1.00 77.06 477 ALA A CA 1
ATOM 3606 C C . ALA A 1 477 ? -33.082 3.119 5.647 1.00 77.06 477 ALA A C 1
ATOM 3608 O O . ALA A 1 477 ? -33.803 2.819 6.596 1.00 77.06 477 ALA A O 1
ATOM 3609 N N . LEU A 1 478 ? -33.435 4.026 4.728 1.00 80.06 478 LEU A N 1
ATOM 3610 C CA . LEU A 1 478 ? -34.674 4.798 4.761 1.00 80.06 478 LEU A CA 1
ATOM 3611 C C . LEU A 1 478 ? -35.740 4.234 3.815 1.00 80.06 478 LEU A C 1
ATOM 3613 O O . LEU A 1 478 ? -36.903 4.149 4.197 1.00 80.06 478 LEU A O 1
ATOM 3617 N N . SER A 1 479 ? -35.367 3.872 2.582 1.00 86.94 479 SER A N 1
ATOM 3618 C CA . SER A 1 479 ? -36.328 3.479 1.542 1.00 86.94 479 SER A CA 1
ATOM 3619 C C . SER A 1 479 ? -36.639 1.983 1.489 1.00 86.94 479 SER A C 1
ATOM 3621 O O . SER A 1 479 ? -37.680 1.624 0.948 1.00 86.94 479 SER A O 1
ATOM 3623 N N . ALA A 1 480 ? -35.746 1.130 2.001 1.00 92.56 480 ALA A N 1
ATOM 3624 C CA . ALA A 1 480 ? -35.885 -0.331 2.011 1.00 92.56 480 ALA A CA 1
ATOM 3625 C C . ALA A 1 480 ? -35.237 -0.930 3.283 1.00 92.56 480 ALA A C 1
ATOM 3627 O O . ALA A 1 480 ? -34.168 -1.553 3.210 1.00 92.56 480 ALA A O 1
ATOM 3628 N N . PRO A 1 481 ? -35.819 -0.698 4.479 1.00 93.56 481 PRO A N 1
ATOM 3629 C CA . PRO A 1 481 ? -35.223 -1.093 5.760 1.00 93.56 481 PRO A CA 1
ATOM 3630 C C . PRO A 1 481 ? -34.867 -2.581 5.870 1.00 93.56 481 PRO A C 1
ATOM 3632 O O . PRO A 1 481 ? -33.926 -2.932 6.579 1.00 93.56 481 PRO A O 1
ATOM 3635 N N . GLU A 1 482 ? -35.566 -3.455 5.149 1.00 95.38 482 GLU A N 1
ATOM 3636 C CA . GLU A 1 482 ? -35.274 -4.880 5.017 1.00 95.38 482 GLU A CA 1
ATOM 3637 C C . GLU A 1 482 ? -33.930 -5.157 4.321 1.00 95.38 482 GLU A C 1
ATOM 3639 O O . GLU A 1 482 ? -33.155 -6.003 4.777 1.00 95.38 482 GLU A O 1
ATOM 3644 N N . GLU A 1 483 ? -33.593 -4.404 3.269 1.00 94.50 483 GLU A N 1
ATOM 3645 C CA . GLU A 1 483 ? -32.281 -4.477 2.617 1.00 94.50 483 GLU A CA 1
ATOM 3646 C C . GLU A 1 483 ? -31.193 -3.924 3.543 1.00 94.50 483 GLU A C 1
ATOM 3648 O O . GLU A 1 483 ? -30.115 -4.514 3.677 1.00 94.50 483 GLU A O 1
ATOM 3653 N N . GLY A 1 484 ? -31.500 -2.822 4.237 1.00 95.44 484 GLY A N 1
ATOM 3654 C CA . GLY A 1 484 ? -30.649 -2.258 5.282 1.00 95.44 484 GLY A CA 1
ATOM 3655 C C . GLY A 1 484 ? -30.347 -3.268 6.395 1.00 95.44 484 GLY A C 1
ATOM 3656 O O . GLY A 1 484 ? -29.191 -3.423 6.794 1.00 95.44 484 GLY A O 1
ATOM 3657 N N . ALA A 1 485 ? -31.355 -4.017 6.846 1.00 96.94 485 ALA A N 1
ATOM 3658 C CA . ALA A 1 485 ? -31.208 -5.069 7.848 1.00 96.94 485 ALA A CA 1
ATOM 3659 C C . ALA A 1 485 ? -30.355 -6.235 7.339 1.00 96.94 485 ALA A C 1
ATOM 3661 O O . ALA A 1 485 ? -29.507 -6.734 8.077 1.00 96.94 485 ALA A O 1
ATOM 3662 N N . ALA A 1 486 ? -30.489 -6.626 6.068 1.00 96.06 486 ALA A N 1
ATOM 3663 C CA . ALA A 1 486 ? -29.630 -7.645 5.469 1.00 96.06 486 ALA A CA 1
ATOM 3664 C C . ALA A 1 486 ? -28.154 -7.201 5.404 1.00 96.06 486 ALA A C 1
ATOM 3666 O O . ALA A 1 486 ? -27.254 -8.010 5.646 1.00 96.06 486 ALA A O 1
ATOM 3667 N N . ILE A 1 487 ? -27.886 -5.922 5.108 1.00 95.62 487 ILE A N 1
ATOM 3668 C CA . ILE A 1 487 ? -26.532 -5.342 5.167 1.00 95.62 487 ILE A CA 1
ATOM 3669 C C . ILE A 1 487 ? -26.010 -5.362 6.609 1.00 95.62 487 ILE A C 1
ATOM 3671 O O . ILE A 1 487 ? -24.917 -5.878 6.849 1.00 95.62 487 ILE A O 1
ATOM 3675 N N . ALA A 1 488 ? -26.796 -4.857 7.565 1.00 96.81 488 ALA A N 1
ATOM 3676 C CA . ALA A 1 488 ? -26.439 -4.830 8.983 1.00 96.81 488 ALA A CA 1
ATOM 3677 C C . ALA A 1 488 ? -26.132 -6.235 9.520 1.00 96.81 488 ALA A C 1
ATOM 3679 O O . ALA A 1 488 ? -25.119 -6.426 10.191 1.00 96.81 488 ALA A O 1
ATOM 3680 N N . HIS A 1 489 ? -26.954 -7.227 9.167 1.00 96.69 489 HIS A N 1
ATOM 3681 C CA . HIS A 1 489 ? -26.756 -8.623 9.541 1.00 96.69 489 HIS A CA 1
ATOM 3682 C C . HIS A 1 489 ? -25.408 -9.157 9.049 1.00 96.69 489 HIS A C 1
ATOM 3684 O O . HIS A 1 489 ? -24.636 -9.694 9.844 1.00 96.69 489 HIS A O 1
ATOM 3690 N N . ARG A 1 490 ? -25.084 -8.976 7.757 1.00 94.94 490 ARG A N 1
ATOM 3691 C CA . ARG A 1 490 ? -23.795 -9.419 7.194 1.00 94.94 490 ARG A CA 1
ATOM 3692 C C . ARG A 1 490 ? -22.609 -8.754 7.892 1.00 94.94 490 ARG A C 1
ATOM 3694 O O . ARG A 1 490 ? -21.660 -9.441 8.256 1.00 94.94 490 ARG A O 1
ATOM 3701 N N . VAL A 1 491 ? -22.675 -7.439 8.102 1.00 95.31 491 VAL A N 1
ATOM 3702 C CA . VAL A 1 491 ? -21.595 -6.667 8.737 1.00 95.31 491 VAL A CA 1
ATOM 3703 C C . VAL A 1 491 ? -21.376 -7.097 10.190 1.00 95.31 491 VAL A C 1
ATOM 3705 O O . VAL A 1 491 ? -20.250 -7.408 10.574 1.00 95.31 491 VAL A O 1
ATOM 3708 N N . LEU A 1 492 ? -22.439 -7.168 10.995 1.00 96.81 492 LEU A N 1
ATOM 3709 C CA . LEU A 1 492 ? -22.349 -7.558 12.406 1.00 96.81 492 LEU A CA 1
ATOM 3710 C C . LEU A 1 492 ? -21.887 -9.008 12.582 1.00 96.81 492 LEU A C 1
ATOM 3712 O O . LEU A 1 492 ? -21.094 -9.288 13.484 1.00 96.81 492 LEU A O 1
ATOM 3716 N N . THR A 1 493 ? -22.330 -9.907 11.696 1.00 95.06 493 THR A N 1
ATOM 3717 C CA . THR A 1 493 ? -21.873 -11.304 11.659 1.00 95.06 493 THR A CA 1
ATOM 3718 C C . THR A 1 493 ? -20.378 -11.374 11.363 1.00 95.06 493 THR A C 1
ATOM 3720 O O . THR A 1 493 ? -19.637 -11.976 12.135 1.00 95.06 493 THR A O 1
ATOM 3723 N N . ALA A 1 494 ? -19.904 -10.673 10.326 1.00 93.69 494 ALA A N 1
ATOM 3724 C CA . ALA A 1 494 ? -18.481 -10.632 9.982 1.00 93.69 494 ALA A CA 1
ATOM 3725 C C . ALA A 1 494 ? -17.604 -10.050 11.108 1.00 93.69 494 ALA A C 1
ATOM 3727 O O . ALA A 1 494 ? -16.467 -10.474 11.294 1.00 93.69 494 ALA A O 1
ATOM 3728 N N . MET A 1 495 ? -18.129 -9.106 11.895 1.00 94.50 495 MET A N 1
ATOM 3729 C CA . MET A 1 495 ? -17.446 -8.536 13.067 1.00 94.50 495 MET A CA 1
ATOM 3730 C C . MET A 1 495 ? -17.507 -9.426 14.320 1.00 94.50 495 MET A C 1
ATOM 3732 O O . MET A 1 495 ? -16.920 -9.082 15.354 1.00 94.50 495 MET A O 1
ATOM 3736 N N . GLY A 1 496 ? -18.280 -10.516 14.285 1.00 93.00 496 GLY A N 1
ATOM 3737 C CA . GLY A 1 496 ? -18.595 -11.338 15.452 1.00 93.00 496 GLY A CA 1
ATOM 3738 C C . GLY A 1 496 ? -19.322 -10.562 16.559 1.00 93.00 496 GLY A C 1
ATOM 3739 O O . GLY A 1 496 ? -19.162 -10.883 17.742 1.00 93.00 496 GLY A O 1
ATOM 3740 N N . LEU A 1 497 ? -20.047 -9.490 16.216 1.00 94.81 497 LEU A N 1
ATOM 3741 C CA . LEU A 1 497 ? -20.799 -8.640 17.145 1.00 94.81 497 LEU A CA 1
ATOM 3742 C C . LEU A 1 497 ? -22.300 -8.897 16.971 1.00 94.81 497 LEU A C 1
ATOM 3744 O O . LEU A 1 497 ? -23.052 -8.059 16.487 1.00 94.81 497 LEU A O 1
ATOM 3748 N N . VAL A 1 498 ? -22.717 -10.103 17.349 1.00 95.06 498 VAL A N 1
ATOM 3749 C CA . VAL A 1 498 ? -24.097 -10.595 17.172 1.00 95.06 498 VAL A CA 1
ATOM 3750 C C . VAL A 1 498 ? -24.895 -10.643 18.481 1.00 95.06 498 VAL A C 1
ATOM 3752 O O . VAL A 1 498 ? -26.103 -10.850 18.472 1.00 95.06 498 VAL A O 1
ATOM 3755 N N . ARG A 1 499 ? -24.220 -10.451 19.620 1.00 93.38 499 ARG A N 1
ATOM 3756 C CA . ARG A 1 499 ? -24.779 -10.486 20.980 1.00 93.38 499 ARG A CA 1
ATOM 3757 C C . ARG A 1 499 ? -23.917 -9.667 21.942 1.00 93.38 499 ARG A C 1
ATOM 3759 O O . ARG A 1 499 ? -22.829 -9.228 21.571 1.00 93.38 499 ARG A O 1
ATOM 3766 N N . ASP A 1 500 ? -24.397 -9.514 23.177 1.00 93.44 500 ASP A N 1
ATOM 3767 C CA . ASP A 1 500 ? -23.678 -8.861 24.284 1.00 93.44 500 ASP A CA 1
ATOM 3768 C C . ASP A 1 500 ? -23.224 -7.429 23.949 1.00 93.44 500 ASP A C 1
ATOM 3770 O O . ASP A 1 500 ? -22.091 -7.024 24.223 1.00 93.44 500 ASP A O 1
ATOM 3774 N N . PHE A 1 501 ? -24.124 -6.668 23.321 1.00 96.94 501 PHE A N 1
ATOM 3775 C CA . PHE A 1 501 ? -23.883 -5.278 22.952 1.00 96.94 501 PHE A CA 1
ATOM 3776 C C . PHE A 1 501 ? -23.696 -4.398 24.193 1.00 96.94 501 PHE A C 1
ATOM 3778 O O . PHE A 1 501 ? -24.526 -4.389 25.106 1.00 96.94 501 PHE A O 1
ATOM 3785 N N . ALA A 1 502 ? -22.628 -3.604 24.194 1.00 97.19 502 ALA A N 1
ATOM 3786 C CA . ALA A 1 502 ? -22.432 -2.552 25.180 1.00 97.19 502 ALA A CA 1
ATOM 3787 C C . ALA A 1 502 ? -23.473 -1.423 25.009 1.00 97.19 502 ALA A C 1
ATOM 3789 O O . ALA A 1 502 ? -24.007 -1.227 23.912 1.00 97.19 502 ALA A O 1
ATOM 3790 N N . PRO A 1 503 ? -23.743 -0.623 26.059 1.00 97.25 503 PRO A N 1
ATOM 3791 C CA . PRO A 1 503 ? -24.594 0.563 25.939 1.00 97.25 503 PRO A CA 1
ATOM 3792 C C . PRO A 1 503 ? -24.077 1.582 24.910 1.00 97.25 503 PRO A C 1
ATOM 3794 O O . PRO A 1 503 ? -24.859 2.222 24.213 1.00 97.25 503 PRO A O 1
ATOM 3797 N N . LEU A 1 504 ? -22.755 1.722 24.782 1.00 98.00 504 LEU A N 1
ATOM 3798 C CA . LEU A 1 504 ? -22.134 2.495 23.709 1.00 98.00 504 LEU A CA 1
ATOM 3799 C C . LEU A 1 504 ? -21.266 1.599 22.832 1.00 98.00 504 LEU A C 1
ATOM 3801 O O . LEU A 1 504 ? -20.421 0.857 23.337 1.00 98.00 504 LEU A O 1
ATOM 3805 N N . VAL A 1 505 ? -21.429 1.729 21.518 1.00 98.44 505 VAL A N 1
ATOM 3806 C CA . VAL A 1 505 ? -20.553 1.092 20.533 1.00 98.44 505 VAL A CA 1
ATOM 3807 C C . VAL A 1 505 ? -19.875 2.170 19.693 1.00 98.44 505 VAL A C 1
ATOM 3809 O O . VAL A 1 505 ? -20.523 2.852 18.907 1.00 98.44 505 VAL A O 1
ATOM 3812 N N . LEU A 1 506 ? -18.568 2.350 19.862 1.00 98.69 506 LEU A N 1
ATOM 3813 C CA . LEU A 1 506 ? -17.770 3.261 19.043 1.00 98.69 506 LEU A CA 1
ATOM 3814 C C . LEU A 1 506 ? -17.390 2.564 17.731 1.00 98.69 506 LEU A C 1
ATOM 3816 O O . LEU A 1 506 ? -16.775 1.502 17.763 1.00 98.69 506 LEU A O 1
ATOM 3820 N N . VAL A 1 507 ? -17.703 3.176 16.589 1.00 98.50 507 VAL A N 1
ATOM 3821 C CA . VAL A 1 507 ? -17.226 2.753 15.263 1.00 98.50 507 VAL A CA 1
ATOM 3822 C C . VAL A 1 507 ? -16.114 3.707 14.835 1.00 98.50 507 VAL A C 1
ATOM 3824 O O . VAL A 1 507 ? -16.379 4.799 14.342 1.00 98.50 507 VAL A O 1
ATOM 3827 N N . ALA A 1 508 ? -14.863 3.327 15.076 1.00 97.88 508 ALA A N 1
ATOM 3828 C CA . ALA A 1 508 ? -13.680 4.149 14.851 1.00 97.88 508 ALA A CA 1
ATOM 3829 C C . ALA A 1 508 ? -12.983 3.790 13.530 1.00 97.88 508 ALA A C 1
ATOM 3831 O O . ALA A 1 508 ? -12.153 2.876 13.458 1.00 97.88 508 ALA A O 1
ATOM 3832 N N . GLY A 1 509 ? -13.291 4.555 12.480 1.00 97.19 509 GLY A N 1
ATOM 3833 C CA . GLY A 1 509 ? -12.432 4.622 11.298 1.00 97.19 509 GLY A CA 1
ATOM 3834 C C . GLY A 1 509 ? -11.119 5.338 11.631 1.00 97.19 509 GLY A C 1
ATOM 3835 O O . GLY A 1 509 ? -10.977 5.931 12.701 1.00 97.19 509 GLY A O 1
ATOM 3836 N N . HIS A 1 510 ? -10.158 5.333 10.710 1.00 97.44 510 HIS A N 1
ATOM 3837 C CA . HIS A 1 510 ? -8.956 6.160 10.845 1.00 97.44 510 HIS A CA 1
ATOM 3838 C C . HIS A 1 510 ? -8.703 6.995 9.592 1.00 97.44 510 HIS A C 1
ATOM 3840 O O . HIS A 1 510 ? -9.250 6.724 8.521 1.00 97.44 510 HIS A O 1
ATOM 3846 N N . GLY A 1 511 ? -7.884 8.021 9.754 1.00 95.94 511 GLY A N 1
ATOM 3847 C CA . GLY A 1 511 ? -7.372 8.879 8.695 1.00 95.94 511 GLY A CA 1
ATOM 3848 C C . GLY A 1 511 ? -6.123 9.592 9.193 1.00 95.94 511 GLY A C 1
ATOM 3849 O O . GLY A 1 511 ? -5.827 9.569 10.387 1.00 95.94 511 GLY A O 1
ATOM 3850 N N . SER A 1 512 ? -5.398 10.212 8.284 1.00 94.88 512 SER A N 1
ATOM 3851 C CA . SER A 1 512 ? -4.192 10.978 8.568 1.00 94.88 512 SER A CA 1
ATOM 3852 C C . SER A 1 512 ? -4.433 12.469 8.355 1.00 94.88 512 SER A C 1
ATOM 3854 O O . SER A 1 512 ? -5.475 12.900 7.858 1.00 94.88 512 SER A O 1
ATOM 3856 N N . GLN A 1 513 ? -3.454 13.277 8.744 1.00 93.56 513 GLN A N 1
ATOM 3857 C CA . GLN A 1 513 ? -3.450 14.707 8.507 1.00 93.56 513 GLN A CA 1
ATOM 3858 C C . GLN A 1 513 ? -2.080 15.126 7.983 1.00 93.56 513 GLN A C 1
ATOM 3860 O O . GLN A 1 513 ? -1.054 14.926 8.628 1.00 93.56 513 GLN A O 1
ATOM 3865 N N . SER A 1 514 ? -2.061 15.734 6.800 1.00 92.88 514 SER A N 1
ATOM 3866 C CA . SER A 1 514 ? -0.852 16.338 6.248 1.00 92.88 514 SER A CA 1
ATOM 3867 C C . SER A 1 514 ? -1.192 17.531 5.364 1.00 92.88 514 SER A C 1
ATOM 3869 O O . SER A 1 514 ? -2.258 17.573 4.748 1.00 92.88 514 SER A O 1
ATOM 3871 N N . ALA A 1 515 ? -0.280 18.496 5.296 1.00 90.50 515 ALA A N 1
ATOM 3872 C CA . ALA A 1 515 ? -0.349 19.618 4.372 1.00 90.50 515 ALA A CA 1
ATOM 3873 C C . ALA A 1 515 ? 0.625 19.403 3.205 1.00 90.50 515 ALA A C 1
ATOM 3875 O O . ALA A 1 515 ? 1.721 18.886 3.403 1.00 90.50 515 ALA A O 1
ATOM 3876 N N . ASN A 1 516 ? 0.228 19.816 1.994 1.00 88.94 516 ASN A N 1
ATOM 3877 C CA . ASN A 1 516 ? 1.081 19.805 0.795 1.00 88.94 516 ASN A CA 1
ATOM 3878 C C . ASN A 1 516 ? 1.797 18.459 0.540 1.00 88.94 516 ASN A C 1
ATOM 3880 O O . ASN A 1 516 ? 3.009 18.389 0.342 1.00 88.94 516 ASN A O 1
ATOM 3884 N N . ASN A 1 517 ? 1.043 17.362 0.585 1.00 91.81 517 ASN A N 1
ATOM 3885 C CA . ASN A 1 517 ? 1.597 16.021 0.468 1.00 91.81 517 ASN A CA 1
ATOM 3886 C C . ASN A 1 517 ? 0.920 15.251 -0.676 1.00 91.81 517 ASN A C 1
ATOM 3888 O O . ASN A 1 517 ? -0.194 14.765 -0.482 1.00 91.81 517 ASN A O 1
ATOM 3892 N N . PRO A 1 518 ? 1.590 15.071 -1.831 1.00 91.94 518 PRO A N 1
ATOM 3893 C CA . PRO A 1 518 ? 1.064 14.267 -2.938 1.00 91.94 518 PRO A CA 1
ATOM 3894 C C . PRO A 1 518 ? 0.694 12.832 -2.537 1.00 91.94 518 PRO A C 1
ATOM 3896 O O . PRO A 1 518 ? -0.190 12.235 -3.131 1.00 91.94 518 PRO A O 1
ATOM 3899 N N . HIS A 1 519 ? 1.335 12.295 -1.494 1.00 93.44 519 HIS A N 1
ATOM 3900 C CA . HIS A 1 519 ? 1.128 10.932 -0.995 1.00 93.44 519 HIS A CA 1
ATOM 3901 C C . HIS A 1 519 ? 0.140 10.858 0.181 1.00 93.44 519 HIS A C 1
ATOM 3903 O O . HIS A 1 519 ? 0.181 9.901 0.952 1.00 93.44 519 HIS A O 1
ATOM 3909 N N . ALA A 1 520 ? -0.711 11.872 0.386 1.00 93.62 520 ALA A N 1
ATOM 3910 C CA . ALA A 1 520 ? -1.627 11.928 1.532 1.00 93.62 520 ALA A CA 1
ATOM 3911 C C . ALA A 1 520 ? -2.564 10.708 1.615 1.00 93.62 520 ALA A C 1
ATOM 3913 O O . ALA A 1 520 ? -2.697 10.128 2.690 1.00 93.62 520 ALA A O 1
ATOM 3914 N N . ALA A 1 521 ? -3.122 10.252 0.487 1.00 94.50 521 ALA A N 1
ATOM 3915 C CA . ALA A 1 521 ? -3.990 9.070 0.446 1.00 94.50 521 ALA A CA 1
ATOM 3916 C C . ALA A 1 521 ? -3.285 7.793 0.948 1.00 94.50 521 ALA A C 1
ATOM 3918 O O . ALA A 1 521 ? -3.899 6.958 1.610 1.00 94.50 521 ALA A O 1
ATOM 3919 N N . GLY A 1 522 ? -1.967 7.684 0.737 1.00 94.31 522 GLY A N 1
ATOM 3920 C CA . GLY A 1 522 ? -1.153 6.570 1.236 1.00 94.31 522 GLY A CA 1
ATOM 3921 C C . GLY A 1 522 ? -0.982 6.524 2.755 1.00 94.31 522 GLY A C 1
ATOM 3922 O O . GLY A 1 522 ? -0.550 5.502 3.289 1.00 94.31 522 GLY A O 1
ATOM 3923 N N . LEU A 1 523 ? -1.295 7.619 3.455 1.00 95.12 523 LEU A N 1
ATOM 3924 C CA . LEU A 1 523 ? -1.315 7.689 4.918 1.00 95.12 523 LEU A CA 1
ATOM 3925 C C . LEU A 1 523 ? -2.718 7.443 5.493 1.00 95.12 523 LEU A C 1
ATOM 3927 O O . LEU A 1 523 ? -2.837 7.100 6.673 1.00 95.12 523 LEU A O 1
ATOM 3931 N N . ASP A 1 524 ? -3.764 7.570 4.680 1.00 95.56 524 ASP A N 1
ATOM 3932 C CA . ASP A 1 524 ? -5.141 7.261 5.057 1.00 95.56 524 ASP A CA 1
ATOM 3933 C C . ASP A 1 524 ? -5.391 5.738 5.096 1.00 95.56 524 ASP A C 1
ATOM 3935 O O . ASP A 1 524 ? -4.474 4.932 5.287 1.00 95.56 524 ASP A O 1
ATOM 3939 N N . CYS A 1 525 ? -6.653 5.304 5.031 1.00 95.50 525 CYS A N 1
ATOM 3940 C CA . CYS A 1 525 ? -6.999 3.896 5.145 1.00 95.50 525 CYS A CA 1
ATOM 3941 C C . CYS A 1 525 ? -6.885 3.179 3.797 1.00 95.50 525 CYS A C 1
ATOM 3943 O O . CYS A 1 525 ? -7.709 3.374 2.901 1.00 95.50 525 CYS A O 1
ATOM 3945 N N . GLY A 1 526 ? -5.928 2.251 3.681 1.00 92.56 526 GLY A N 1
ATOM 3946 C CA . GLY A 1 526 ? -5.815 1.375 2.508 1.00 92.56 526 GLY A CA 1
ATOM 3947 C C . GLY A 1 526 ? -7.064 0.512 2.275 1.00 92.56 526 GLY A C 1
ATOM 3948 O O . GLY A 1 526 ? -7.465 0.290 1.135 1.00 92.56 526 GLY A O 1
ATOM 3949 N N . ALA A 1 527 ? -7.749 0.098 3.347 1.00 92.38 527 ALA A N 1
ATOM 3950 C CA . ALA A 1 527 ? -9.005 -0.645 3.245 1.00 92.38 527 ALA A CA 1
ATOM 3951 C C . ALA A 1 527 ? -10.196 0.225 2.801 1.00 92.38 527 ALA A C 1
ATOM 3953 O O . ALA A 1 527 ? -11.210 -0.331 2.405 1.00 92.38 527 ALA A O 1
ATOM 3954 N N . CYS A 1 528 ? -10.083 1.556 2.837 1.00 94.75 528 CYS A N 1
ATOM 3955 C CA . CYS A 1 528 ? -11.089 2.480 2.304 1.00 94.75 528 CYS A CA 1
ATOM 3956 C C . CYS A 1 528 ? -10.674 3.082 0.949 1.00 94.75 528 CYS A C 1
ATOM 3958 O O . CYS A 1 528 ? -11.264 4.070 0.525 1.00 94.75 528 CYS A O 1
ATOM 3960 N N . GLY A 1 529 ? -9.652 2.533 0.279 1.00 92.69 529 GLY A N 1
ATOM 3961 C CA . GLY A 1 529 ? -9.199 3.033 -1.025 1.00 92.69 529 GLY A CA 1
ATOM 3962 C C . GLY A 1 529 ? -8.407 4.342 -0.940 1.00 92.69 529 GLY A C 1
ATOM 3963 O O . GLY A 1 529 ? -8.597 5.236 -1.764 1.00 92.69 529 GLY A O 1
ATOM 3964 N N . GLY A 1 530 ? -7.571 4.490 0.094 1.00 94.31 530 GLY A N 1
ATOM 3965 C CA . GLY A 1 530 ? -6.769 5.700 0.308 1.00 94.31 530 GLY A CA 1
ATOM 3966 C C . GLY A 1 530 ? -7.598 6.885 0.809 1.00 94.31 530 GLY A C 1
ATOM 3967 O O . GLY A 1 530 ? -7.232 8.036 0.605 1.00 94.31 530 GLY A O 1
ATOM 3968 N N . GLN A 1 531 ? -8.746 6.604 1.429 1.00 95.12 531 GLN A N 1
ATOM 3969 C CA . GLN A 1 531 ? -9.659 7.596 1.992 1.00 95.12 531 GLN A CA 1
ATOM 3970 C C . GLN A 1 531 ? -9.722 7.466 3.515 1.00 95.12 531 GLN A C 1
ATOM 3972 O O . GLN A 1 531 ? -9.446 6.405 4.085 1.00 95.12 531 GLN A O 1
ATOM 3977 N N . THR A 1 532 ? -10.146 8.529 4.198 1.00 95.44 532 THR A N 1
ATOM 3978 C CA . THR A 1 532 ? -10.458 8.433 5.630 1.00 95.44 532 THR A CA 1
ATOM 3979 C C . THR A 1 532 ? -11.663 7.517 5.869 1.00 95.44 532 THR A C 1
ATOM 3981 O O . THR A 1 532 ? -12.665 7.571 5.152 1.00 95.44 532 THR A O 1
ATOM 3984 N N . GLY A 1 533 ? -11.625 6.730 6.945 1.00 96.19 533 GLY A N 1
ATOM 3985 C CA . GLY A 1 533 ? -12.735 5.861 7.357 1.00 96.19 533 GLY A CA 1
ATOM 3986 C C . GLY A 1 533 ? -13.952 6.600 7.931 1.00 96.19 533 GLY A C 1
ATOM 3987 O O . GLY A 1 533 ? -14.869 5.956 8.438 1.00 96.19 533 GLY A O 1
ATOM 3988 N N . ALA A 1 534 ? -13.976 7.939 7.886 1.00 95.31 534 ALA A N 1
ATOM 3989 C CA . ALA A 1 534 ? -15.040 8.752 8.473 1.00 95.31 534 ALA A CA 1
ATOM 3990 C C . ALA A 1 534 ? -16.407 8.471 7.833 1.00 95.31 534 ALA A C 1
ATOM 3992 O O . ALA A 1 534 ? -17.403 8.351 8.541 1.00 95.31 534 ALA A O 1
ATOM 3993 N N . VAL A 1 535 ? -16.465 8.345 6.502 1.00 95.69 535 VAL A N 1
ATOM 3994 C CA . VAL A 1 535 ? -17.726 8.092 5.783 1.00 95.69 535 VAL A CA 1
ATOM 3995 C C . VAL A 1 535 ? -18.285 6.717 6.144 1.00 95.69 535 VAL A C 1
ATOM 3997 O O . VAL A 1 535 ? -19.453 6.625 6.512 1.00 95.69 535 VAL A O 1
ATOM 4000 N N . ASN A 1 536 ? -17.457 5.669 6.112 1.00 96.94 536 ASN A N 1
ATOM 4001 C CA . ASN A 1 536 ? -17.871 4.306 6.453 1.00 96.94 536 ASN A CA 1
ATOM 4002 C C . ASN A 1 536 ? -18.342 4.202 7.907 1.00 96.94 536 ASN A C 1
ATOM 4004 O O . ASN A 1 536 ? -19.377 3.594 8.166 1.00 96.94 536 ASN A O 1
ATOM 4008 N N . ALA A 1 537 ? -17.619 4.825 8.846 1.00 97.69 537 ALA A N 1
ATOM 4009 C CA . ALA A 1 537 ? -17.998 4.838 10.255 1.00 97.69 537 ALA A CA 1
ATOM 4010 C C . ALA A 1 537 ? -19.366 5.501 10.474 1.00 97.69 537 ALA A C 1
ATOM 4012 O O . ALA A 1 537 ? -20.224 4.928 11.146 1.00 97.69 537 ALA A O 1
ATOM 4013 N N . ARG A 1 538 ? -19.585 6.685 9.880 1.00 97.19 538 ARG A N 1
ATOM 4014 C CA . ARG A 1 538 ? -20.855 7.426 9.978 1.00 97.19 538 ARG A CA 1
ATOM 4015 C C . ARG A 1 538 ? -22.008 6.657 9.336 1.00 97.19 538 ARG A C 1
ATOM 4017 O O . ARG A 1 538 ? -23.028 6.466 9.987 1.00 97.19 538 ARG A O 1
ATOM 4024 N N . ALA A 1 539 ? -21.814 6.145 8.119 1.00 96.69 539 ALA A N 1
ATOM 4025 C CA . ALA A 1 539 ? -22.835 5.384 7.401 1.00 96.69 539 ALA A CA 1
ATOM 4026 C C . ALA A 1 539 ? -23.232 4.094 8.140 1.00 96.69 539 ALA A C 1
ATOM 4028 O O . ALA A 1 539 ? -24.413 3.758 8.199 1.00 96.69 539 ALA A O 1
ATOM 4029 N N . LEU A 1 540 ? -22.267 3.380 8.736 1.00 97.56 540 LEU A N 1
ATOM 4030 C CA . LEU A 1 540 ? -22.567 2.188 9.527 1.00 97.56 540 LEU A CA 1
ATOM 4031 C C . LEU A 1 540 ? -23.290 2.532 10.833 1.00 97.56 540 LEU A C 1
ATOM 4033 O O . LEU A 1 540 ? -24.264 1.868 11.179 1.00 97.56 540 LEU A O 1
ATOM 4037 N N . ALA A 1 541 ? -22.824 3.547 11.564 1.00 97.56 541 ALA A N 1
ATOM 4038 C CA . ALA A 1 541 ? -23.457 3.951 12.816 1.00 97.56 541 ALA A CA 1
ATOM 4039 C C . ALA A 1 541 ? -24.905 4.417 12.591 1.00 97.56 541 ALA A C 1
ATOM 4041 O O . ALA A 1 541 ? -25.790 4.031 13.352 1.00 97.56 541 ALA A O 1
ATOM 4042 N N . ASP A 1 542 ? -25.159 5.183 11.528 1.00 96.38 542 ASP A N 1
ATOM 4043 C CA . ASP A 1 542 ? -26.500 5.614 11.119 1.00 96.38 542 ASP A CA 1
ATOM 4044 C C . ASP A 1 542 ? -27.401 4.415 10.768 1.00 96.38 542 ASP A C 1
ATOM 4046 O O . ASP A 1 542 ? -28.486 4.272 11.343 1.00 96.38 542 ASP A O 1
ATOM 4050 N N . LEU A 1 543 ? -26.912 3.475 9.943 1.00 96.69 543 LEU A N 1
ATOM 4051 C CA . LEU A 1 543 ? -27.631 2.235 9.615 1.00 96.69 543 LEU A CA 1
ATOM 4052 C C . LEU A 1 543 ? -28.020 1.455 10.881 1.00 96.69 543 LEU A C 1
ATOM 4054 O O . LEU A 1 543 ? -29.173 1.066 11.047 1.00 96.69 543 LEU A O 1
ATOM 4058 N N . LEU A 1 544 ? -27.065 1.248 11.792 1.00 97.44 544 LEU A N 1
ATOM 4059 C CA . LEU A 1 544 ? -27.267 0.466 13.014 1.00 97.44 544 LEU A CA 1
ATOM 4060 C C . LEU A 1 544 ? -28.074 1.204 14.086 1.00 97.44 544 LEU A C 1
ATOM 4062 O O . LEU A 1 544 ? -28.563 0.568 15.017 1.00 97.44 544 LEU A O 1
ATOM 4066 N N . ASN A 1 545 ? -28.227 2.524 13.997 1.00 97.06 545 ASN A N 1
ATOM 4067 C CA . ASN A 1 545 ? -29.094 3.309 14.878 1.00 97.06 545 ASN A CA 1
ATOM 4068 C C . ASN A 1 545 ? -30.515 3.482 14.327 1.00 97.06 545 ASN A C 1
ATOM 4070 O O . ASN A 1 545 ? -31.401 3.868 15.089 1.00 97.06 545 ASN A O 1
ATOM 4074 N N . THR A 1 546 ? -30.751 3.172 13.051 1.00 96.00 546 THR A N 1
ATOM 4075 C CA . THR A 1 546 ? -32.060 3.342 12.412 1.00 96.00 546 THR A CA 1
ATOM 4076 C C . THR A 1 546 ? -33.084 2.341 12.976 1.00 96.00 546 THR A C 1
ATOM 4078 O O . THR A 1 546 ? -32.889 1.131 12.830 1.00 96.00 546 THR A O 1
ATOM 4081 N N . PRO A 1 547 ? -34.195 2.794 13.599 1.00 95.94 547 PRO A N 1
ATOM 4082 C CA . PRO A 1 547 ? -35.154 1.898 14.254 1.00 95.94 547 PRO A CA 1
ATOM 4083 C C . PRO A 1 547 ? -35.775 0.856 13.319 1.00 95.94 547 PRO A C 1
ATOM 4085 O O . PRO A 1 547 ? -35.776 -0.324 13.655 1.00 95.94 547 PRO A O 1
ATOM 4088 N N . ALA A 1 548 ? -36.207 1.265 12.120 1.00 96.44 548 ALA A N 1
ATOM 4089 C CA . ALA A 1 548 ? -36.802 0.357 11.138 1.00 96.44 548 ALA A CA 1
ATOM 4090 C C . ALA A 1 548 ? -35.833 -0.773 10.738 1.00 96.44 548 ALA A C 1
ATOM 4092 O O . ALA A 1 548 ? -36.214 -1.936 10.657 1.00 96.44 548 ALA A O 1
ATOM 4093 N N . VAL A 1 549 ? -34.543 -0.460 10.580 1.00 97.50 549 VAL A N 1
ATOM 4094 C CA . VAL A 1 549 ? -33.506 -1.465 10.300 1.00 97.50 549 VAL A CA 1
ATOM 4095 C C . VAL A 1 549 ? -33.363 -2.443 11.469 1.00 97.50 549 VAL A C 1
ATOM 4097 O O . VAL A 1 549 ? -33.266 -3.646 11.244 1.00 97.50 549 VAL A O 1
ATOM 4100 N N . ARG A 1 550 ? -33.395 -1.966 12.723 1.00 97.75 550 ARG A N 1
ATOM 4101 C CA . ARG A 1 550 ? -33.334 -2.838 13.913 1.00 97.75 550 ARG A CA 1
ATOM 4102 C C . ARG A 1 550 ? -34.547 -3.765 14.024 1.00 97.75 550 ARG A C 1
ATOM 4104 O O . ARG A 1 550 ? -34.378 -4.923 14.400 1.00 97.75 550 ARG A O 1
ATOM 4111 N N . GLU A 1 551 ? -35.739 -3.277 13.687 1.00 97.12 551 GLU A N 1
ATOM 4112 C CA . GLU A 1 551 ? -36.971 -4.079 13.668 1.00 97.12 551 GLU A CA 1
ATOM 4113 C C . GLU A 1 551 ? -36.871 -5.235 12.666 1.00 97.12 551 GLU A C 1
ATOM 4115 O O . GLU A 1 551 ? -37.200 -6.370 13.008 1.00 97.12 551 GLU A O 1
ATOM 4120 N N . HIS A 1 552 ? -36.337 -4.978 11.468 1.00 97.56 552 HIS A N 1
ATOM 4121 C CA . HIS A 1 552 ? -36.106 -6.008 10.450 1.00 97.56 552 HIS A CA 1
ATOM 4122 C C . HIS A 1 552 ? -34.879 -6.895 10.724 1.00 97.56 552 HIS A C 1
ATOM 4124 O O . HIS A 1 552 ? -34.808 -8.014 10.216 1.00 97.56 552 HIS A O 1
ATOM 4130 N N . LEU A 1 553 ? -33.928 -6.438 11.542 1.00 97.50 553 LEU A N 1
ATOM 4131 C CA . LEU A 1 553 ? -32.739 -7.203 11.927 1.00 97.50 553 LEU A CA 1
ATOM 4132 C C . LEU A 1 553 ? -33.047 -8.284 12.977 1.00 97.50 553 LEU A C 1
ATOM 4134 O O . LEU A 1 553 ? -32.458 -9.364 12.928 1.00 97.50 553 LEU A O 1
ATOM 4138 N N . ALA A 1 554 ? -33.986 -8.032 13.895 1.00 97.00 554 ALA A N 1
ATOM 4139 C CA . ALA A 1 554 ? -34.327 -8.979 14.959 1.00 97.00 554 ALA A CA 1
ATOM 4140 C C . ALA A 1 554 ? -34.809 -10.357 14.438 1.00 97.00 554 ALA A C 1
ATOM 4142 O O . ALA A 1 554 ? -34.316 -11.373 14.936 1.00 97.00 554 ALA A O 1
ATOM 4143 N N . PRO A 1 555 ? -35.675 -10.451 13.404 1.00 97.25 555 PRO A N 1
ATOM 4144 C CA . PRO A 1 555 ? -36.021 -11.722 12.759 1.00 97.25 555 PRO A CA 1
ATOM 4145 C C . PRO A 1 555 ? -34.837 -12.465 12.126 1.00 97.25 555 PRO A C 1
ATOM 4147 O O . PRO A 1 555 ? -34.903 -13.682 11.977 1.00 97.25 555 PRO A O 1
ATOM 4150 N N . LEU A 1 556 ? -33.753 -11.759 11.777 1.00 96.56 556 LEU A N 1
ATOM 4151 C CA . LEU A 1 556 ? -32.511 -12.355 11.270 1.00 96.56 556 LEU A CA 1
ATOM 4152 C C . LEU A 1 556 ? -31.610 -12.892 12.399 1.00 96.56 556 LEU A C 1
ATOM 4154 O O . LEU A 1 556 ? -30.498 -13.334 12.139 1.00 96.56 556 LEU A O 1
ATOM 4158 N N . GLY A 1 557 ? -32.070 -12.866 13.655 1.00 95.88 557 GLY A N 1
ATOM 4159 C CA . GLY A 1 557 ? -31.377 -13.467 14.797 1.00 95.88 557 GLY A CA 1
ATOM 4160 C C . GLY A 1 557 ? -30.435 -12.530 15.556 1.00 95.88 557 GLY A C 1
ATOM 4161 O O . GLY A 1 557 ? -29.781 -12.977 16.498 1.00 95.88 557 GLY A O 1
ATOM 4162 N N . ILE A 1 558 ? -30.379 -11.241 15.202 1.00 97.62 558 ILE A N 1
ATOM 4163 C CA . ILE A 1 558 ? -29.561 -10.240 15.902 1.00 97.62 558 ILE A CA 1
ATOM 4164 C C . ILE A 1 558 ? -30.470 -9.173 16.513 1.00 97.62 558 ILE A C 1
ATOM 4166 O O . ILE A 1 558 ? -31.066 -8.360 15.812 1.00 97.62 558 ILE A O 1
ATOM 4170 N N . THR A 1 559 ? -30.522 -9.124 17.843 1.00 97.81 559 THR A N 1
ATOM 4171 C CA . THR A 1 559 ? -31.281 -8.100 18.571 1.00 97.81 559 THR A CA 1
ATOM 4172 C C . THR A 1 559 ? -30.328 -7.099 19.204 1.00 97.81 559 THR A C 1
ATOM 4174 O O . THR A 1 559 ? -29.628 -7.412 20.167 1.00 97.81 559 THR A O 1
ATOM 4177 N N . ILE A 1 560 ? -30.334 -5.871 18.687 1.00 97.88 560 ILE A N 1
ATOM 4178 C CA . ILE A 1 560 ? -29.608 -4.747 19.282 1.00 97.88 560 ILE A CA 1
ATOM 4179 C C . ILE A 1 560 ? -30.484 -4.136 20.389 1.00 97.88 560 ILE A C 1
ATOM 4181 O O . ILE A 1 560 ? -31.583 -3.662 20.084 1.00 97.88 560 ILE A O 1
ATOM 4185 N N . PRO A 1 561 ? -30.032 -4.092 21.657 1.00 96.69 561 PRO A N 1
ATOM 4186 C CA . PRO A 1 561 ? -30.796 -3.484 22.742 1.00 96.69 561 PRO A CA 1
ATOM 4187 C C . PRO A 1 561 ? -31.160 -2.021 22.458 1.00 96.69 561 PRO A C 1
ATOM 4189 O O . PRO A 1 561 ? -30.366 -1.259 21.905 1.00 96.69 561 PRO A O 1
ATOM 4192 N N . SER A 1 562 ? -32.335 -1.578 22.912 1.00 94.81 562 SER A N 1
ATOM 4193 C CA . SER A 1 562 ? -32.734 -0.161 22.832 1.00 94.81 562 SER A CA 1
ATOM 4194 C C . SER A 1 562 ? -31.818 0.759 23.650 1.00 94.81 562 SER A C 1
ATOM 4196 O O . SER A 1 562 ? -31.702 1.946 23.357 1.00 94.81 562 SER A O 1
ATOM 4198 N N . SER A 1 563 ? -31.123 0.203 24.647 1.00 95.31 563 SER A N 1
ATOM 4199 C CA . SER A 1 563 ? -30.083 0.874 25.426 1.00 95.31 563 SER A CA 1
ATOM 4200 C C . SER A 1 563 ? -28.724 0.948 24.726 1.00 95.31 563 SER A C 1
ATOM 4202 O O . SER A 1 563 ? -27.789 1.442 25.339 1.00 95.31 563 SER A O 1
ATOM 4204 N N . THR A 1 564 ? -28.576 0.412 23.511 1.00 98.06 564 THR A N 1
ATOM 4205 C CA . THR A 1 564 ? -27.325 0.457 22.746 1.00 98.06 564 THR A CA 1
ATOM 4206 C C . THR A 1 564 ? -27.388 1.546 21.684 1.00 98.06 564 THR A C 1
ATOM 4208 O O . THR A 1 564 ? -28.277 1.547 20.822 1.00 98.06 564 THR A O 1
ATOM 4211 N N . HIS A 1 565 ? -26.395 2.430 21.702 1.00 98.38 565 HIS A N 1
ATOM 4212 C CA . HIS A 1 565 ? -26.217 3.478 20.705 1.00 98.38 565 HIS A CA 1
ATOM 4213 C C . HIS A 1 565 ? -24.833 3.394 20.046 1.00 98.38 565 HIS A C 1
ATOM 4215 O O . HIS A 1 565 ? -23.813 3.277 20.732 1.00 98.38 565 HIS A O 1
ATOM 4221 N N . PHE A 1 566 ? -24.805 3.457 18.713 1.00 98.44 566 PHE A N 1
ATOM 4222 C CA . PHE A 1 566 ? -23.573 3.455 17.927 1.00 98.44 566 PHE A CA 1
ATOM 4223 C C . PHE A 1 566 ? -23.096 4.890 17.706 1.00 98.44 566 PHE A C 1
ATOM 4225 O O . PHE A 1 566 ? -23.871 5.734 17.270 1.00 98.44 566 PHE A O 1
ATOM 4232 N N . VAL A 1 567 ? -21.826 5.170 17.988 1.00 98.38 567 VAL A N 1
ATOM 4233 C CA . VAL A 1 567 ? -21.220 6.497 17.819 1.00 98.38 567 VAL A CA 1
ATOM 4234 C C . VAL A 1 567 ? -20.089 6.381 16.803 1.00 98.38 567 VAL A C 1
ATOM 4236 O O . VAL A 1 567 ? -19.157 5.609 17.040 1.00 98.38 567 VAL A O 1
ATOM 4239 N N . PRO A 1 568 ? -20.129 7.107 15.676 1.00 98.19 568 PRO A N 1
ATOM 4240 C CA . PRO A 1 568 ? -19.018 7.110 14.740 1.00 98.19 568 PRO A CA 1
ATOM 4241 C C . PRO A 1 568 ? -17.844 7.927 15.292 1.00 98.19 568 PRO A C 1
ATOM 4243 O O . PRO A 1 568 ? -18.015 8.915 16.003 1.00 98.19 568 PRO A O 1
ATOM 4246 N N . GLY A 1 569 ? -16.624 7.531 14.949 1.00 97.69 569 GLY A N 1
ATOM 4247 C CA . GLY A 1 569 ? -15.411 8.242 15.328 1.00 97.69 569 GLY A CA 1
ATOM 4248 C C . GLY A 1 569 ? -14.316 8.124 14.279 1.00 97.69 569 GLY A C 1
ATOM 4249 O O . GLY A 1 569 ? -14.326 7.224 13.437 1.00 97.69 569 GLY A O 1
ATOM 4250 N N . LEU A 1 570 ? -13.360 9.046 14.345 1.00 97.38 570 LEU A N 1
ATOM 4251 C CA . LEU A 1 570 ? -12.181 9.064 13.491 1.00 97.38 570 LEU A CA 1
ATOM 4252 C C . LEU A 1 570 ? -10.921 9.166 14.348 1.00 97.38 570 LEU A C 1
ATOM 4254 O O . LEU A 1 570 ? -10.710 10.164 15.035 1.00 97.38 570 LEU A O 1
ATOM 4258 N N . HIS A 1 571 ? -10.084 8.136 14.285 1.00 98.12 571 HIS A N 1
ATOM 4259 C CA . HIS A 1 571 ? -8.729 8.164 14.816 1.00 98.12 571 HIS A CA 1
ATOM 4260 C C . HIS A 1 571 ? -7.803 8.871 13.815 1.00 98.12 571 HIS A C 1
ATOM 4262 O O . HIS A 1 571 ? -7.548 8.349 12.730 1.00 98.12 571 HIS A O 1
ATOM 4268 N N . ASN A 1 572 ? -7.313 10.059 14.173 1.00 97.06 572 ASN A N 1
ATOM 4269 C CA . ASN A 1 572 ? -6.270 10.757 13.432 1.00 97.06 572 ASN A CA 1
ATOM 4270 C C . ASN A 1 572 ? -4.913 10.133 13.768 1.00 97.06 572 ASN A C 1
ATOM 4272 O O . ASN A 1 572 ? -4.381 10.344 14.856 1.00 97.06 572 ASN A O 1
ATOM 4276 N N . THR A 1 573 ? -4.342 9.383 12.832 1.00 96.69 573 THR A N 1
ATOM 4277 C CA . THR A 1 573 ? -3.090 8.643 13.033 1.00 96.69 573 THR A CA 1
ATOM 4278 C C . THR A 1 573 ? -1.857 9.537 13.108 1.00 96.69 573 THR A C 1
ATOM 4280 O O . THR A 1 573 ? -0.808 9.106 13.592 1.00 96.69 573 THR A O 1
ATOM 4283 N N . THR A 1 574 ? -1.953 10.790 12.666 1.00 95.88 574 THR A N 1
ATOM 4284 C CA . THR A 1 574 ? -0.847 11.744 12.752 1.00 95.88 574 THR A CA 1
ATOM 4285 C C . THR A 1 574 ? -0.742 12.331 14.160 1.00 95.88 574 THR A C 1
ATOM 4287 O O . THR A 1 574 ? 0.362 12.442 14.691 1.00 95.88 574 THR A O 1
ATOM 4290 N N . THR A 1 575 ? -1.877 12.670 14.785 1.00 96.19 575 THR A N 1
ATOM 4291 C CA . THR A 1 575 ? -1.925 13.332 16.105 1.00 96.19 575 THR A CA 1
ATOM 4292 C C . THR A 1 575 ? -2.315 12.405 17.266 1.00 96.19 575 THR A C 1
ATOM 4294 O O . THR A 1 575 ? -2.226 12.810 18.430 1.00 96.19 575 THR A O 1
ATOM 4297 N N . ASP A 1 576 ? -2.745 11.174 16.976 1.00 97.06 576 ASP A N 1
ATOM 4298 C CA . ASP A 1 576 ? -3.372 10.220 17.907 1.00 97.06 576 ASP A CA 1
ATOM 4299 C C . ASP A 1 576 ? -4.566 10.840 18.667 1.00 97.06 576 ASP A C 1
ATOM 4301 O O . ASP A 1 576 ? -4.795 10.603 19.858 1.00 97.06 576 ASP A O 1
ATOM 4305 N N . GLU A 1 577 ? -5.315 11.721 18.005 1.00 97.19 577 GLU A N 1
ATOM 4306 C CA . GLU A 1 577 ? -6.600 12.219 18.496 1.00 97.19 577 GLU A CA 1
ATOM 4307 C C . GLU A 1 577 ? -7.727 11.354 17.937 1.00 97.19 577 GLU A C 1
ATOM 4309 O O . GLU A 1 577 ? -7.783 11.113 16.733 1.00 97.19 577 GLU A O 1
ATOM 4314 N N . LEU A 1 578 ? -8.652 10.908 18.792 1.00 97.62 578 LEU A N 1
ATOM 4315 C CA . LEU A 1 578 ? -9.880 10.253 18.344 1.00 97.62 578 LEU A CA 1
ATOM 4316 C C . LEU A 1 578 ? -11.054 11.210 18.515 1.00 97.62 578 LEU A C 1
ATOM 4318 O O . LEU A 1 578 ? -11.477 11.505 19.634 1.00 97.62 578 LEU A O 1
ATOM 4322 N N . VAL A 1 579 ? -11.573 11.691 17.388 1.00 94.56 579 VAL A N 1
ATOM 4323 C CA . VAL A 1 579 ? -12.699 12.625 17.347 1.00 94.56 579 VAL A CA 1
ATOM 4324 C C . VAL A 1 579 ? -13.992 11.837 17.194 1.00 94.56 579 VAL A C 1
ATOM 4326 O O . VAL A 1 579 ? -14.136 11.049 16.261 1.00 94.56 579 VAL A O 1
ATOM 4329 N N . LEU A 1 580 ? -14.939 12.056 18.107 1.00 97.44 580 LEU A N 1
ATOM 4330 C CA . LEU A 1 580 ? -16.301 11.542 17.975 1.00 97.44 580 LEU A CA 1
ATOM 4331 C C . LEU A 1 580 ? -17.059 12.386 16.950 1.00 97.44 580 LEU A C 1
ATOM 4333 O O . LEU A 1 580 ? -17.105 13.612 17.064 1.00 97.44 580 LEU A O 1
ATOM 4337 N N . LEU A 1 581 ? -17.638 11.718 15.962 1.00 94.88 581 LEU A N 1
ATOM 4338 C CA . LEU A 1 581 ? -18.433 12.309 14.894 1.00 94.88 581 LEU A CA 1
ATOM 4339 C C . LEU A 1 581 ? -19.917 12.194 15.256 1.00 94.88 581 LEU A C 1
ATOM 4341 O O . LEU A 1 581 ? -20.306 11.275 15.975 1.00 94.88 581 LEU A O 1
ATOM 4345 N N . ASP A 1 582 ? -20.733 13.138 14.783 1.00 94.06 582 ASP A N 1
ATOM 4346 C CA . ASP A 1 582 ? -22.192 13.160 14.994 1.00 94.06 582 ASP A CA 1
ATOM 4347 C C . ASP A 1 582 ? -22.610 12.991 16.473 1.00 94.06 582 ASP A C 1
ATOM 4349 O O . ASP A 1 582 ? -23.637 12.396 16.799 1.00 94.06 582 ASP A O 1
ATOM 4353 N N . ALA A 1 583 ? -21.790 13.497 17.402 1.00 92.88 583 ALA A N 1
ATOM 4354 C CA . ALA A 1 583 ? -22.002 13.325 18.839 1.00 92.88 583 ALA A CA 1
ATOM 4355 C C . ALA A 1 583 ? -23.266 14.040 19.357 1.00 92.88 583 ALA A C 1
ATOM 4357 O O . ALA A 1 583 ? -23.758 13.718 20.435 1.00 92.88 583 ALA A O 1
ATOM 4358 N N . ASP A 1 584 ? -23.791 14.994 18.590 1.00 92.00 584 ASP A N 1
ATOM 4359 C CA . ASP A 1 584 ? -25.074 15.663 18.805 1.00 92.00 584 ASP A CA 1
ATOM 4360 C C . ASP A 1 584 ? -26.280 14.735 18.569 1.00 92.00 584 ASP A C 1
ATOM 4362 O O . ASP A 1 584 ? -27.366 15.006 19.075 1.00 92.00 584 ASP A O 1
ATOM 4366 N N . ALA A 1 585 ? -26.097 13.616 17.856 1.00 91.62 585 ALA A N 1
ATOM 4367 C CA . ALA A 1 585 ? -27.122 12.588 17.672 1.00 91.62 585 ALA A CA 1
ATOM 4368 C C . ALA A 1 585 ? -27.252 11.625 18.869 1.00 91.62 585 ALA A C 1
ATOM 4370 O O . ALA A 1 585 ? -28.185 10.819 18.910 1.00 91.62 585 ALA A O 1
ATOM 4371 N N . VAL A 1 586 ? -26.327 11.683 19.835 1.00 95.25 586 VAL A N 1
ATOM 4372 C CA . VAL A 1 586 ? -26.313 10.772 20.985 1.00 95.25 586 VAL A CA 1
ATOM 4373 C C . VAL A 1 586 ? -27.459 11.116 21.947 1.00 95.25 586 VAL A C 1
ATOM 4375 O O . VAL A 1 586 ? -27.553 12.260 22.398 1.00 95.25 586 VAL A O 1
ATOM 4378 N N . PRO A 1 587 ? -28.320 10.150 22.328 1.00 95.56 587 PRO A N 1
ATOM 4379 C CA . PRO A 1 587 ? -29.441 10.417 23.221 1.00 95.56 587 PRO A CA 1
ATOM 4380 C C . PRO A 1 587 ? -28.999 10.931 24.602 1.00 95.56 587 PRO A C 1
ATOM 4382 O O . PRO A 1 587 ? -28.010 10.428 25.147 1.00 95.56 587 PRO A O 1
ATOM 4385 N N . PRO A 1 588 ? -29.783 11.811 25.260 1.00 95.75 588 PRO A N 1
ATOM 4386 C CA . PRO A 1 588 ? -29.464 12.328 26.597 1.00 95.75 588 PRO A CA 1
ATOM 4387 C C . PRO A 1 588 ? -29.239 11.247 27.668 1.00 95.75 588 PRO A C 1
ATOM 4389 O O . PRO A 1 588 ? -28.492 11.448 28.623 1.00 95.75 588 PRO A O 1
ATOM 4392 N N . SER A 1 589 ? -29.841 10.064 27.500 1.00 95.44 589 SER A N 1
ATOM 4393 C CA . SER A 1 589 ? -29.640 8.902 28.379 1.00 95.44 589 SER A CA 1
ATOM 4394 C C . SER A 1 589 ? -28.197 8.369 28.394 1.00 95.44 589 SER A C 1
ATOM 4396 O O . SER A 1 589 ? -27.824 7.616 29.298 1.00 95.44 589 SER A O 1
ATOM 4398 N N . HIS A 1 590 ? -27.374 8.758 27.416 1.00 96.06 590 HIS A N 1
ATOM 4399 C CA . HIS A 1 590 ? -25.996 8.305 27.249 1.00 96.06 590 HIS A CA 1
ATOM 4400 C C . HIS A 1 590 ? -24.949 9.386 27.542 1.00 96.06 590 HIS A C 1
ATOM 4402 O O . HIS A 1 590 ? -23.765 9.057 27.560 1.00 96.06 590 HIS A O 1
ATOM 4408 N N . THR A 1 591 ? -25.342 10.629 27.853 1.00 95.44 591 THR A N 1
ATOM 4409 C CA . THR A 1 591 ? -24.418 11.766 28.041 1.00 95.44 591 THR A CA 1
ATOM 4410 C C . THR A 1 591 ? -23.282 11.459 29.019 1.00 95.44 591 THR A C 1
ATOM 4412 O O . THR A 1 591 ? -22.118 11.647 28.688 1.00 95.44 591 THR A O 1
ATOM 4415 N N . ALA A 1 592 ? -23.580 10.895 30.194 1.00 95.75 592 ALA A N 1
ATOM 4416 C CA . ALA A 1 592 ? -22.543 10.559 31.176 1.00 95.75 592 ALA A CA 1
ATOM 4417 C C . ALA A 1 592 ? -21.540 9.506 30.660 1.00 95.75 592 ALA A C 1
ATOM 4419 O O . ALA A 1 592 ? -20.345 9.581 30.949 1.00 95.75 592 ALA A O 1
ATOM 4420 N N . ARG A 1 593 ? -22.011 8.528 29.872 1.00 95.38 593 ARG A N 1
ATOM 4421 C CA . ARG A 1 593 ? -21.145 7.510 29.254 1.00 95.38 593 ARG A CA 1
ATOM 4422 C C . ARG A 1 593 ? -20.309 8.108 28.126 1.00 95.38 593 ARG A C 1
ATOM 4424 O O . ARG A 1 593 ? -19.141 7.756 28.001 1.00 95.38 593 ARG A O 1
ATOM 4431 N N . LEU A 1 594 ? -20.889 9.022 27.348 1.00 97.25 594 LEU A N 1
ATOM 4432 C CA . LEU A 1 594 ? -20.200 9.737 26.280 1.00 97.25 594 LEU A CA 1
ATOM 4433 C C . LEU A 1 594 ? -19.058 10.596 26.836 1.00 97.25 594 LEU A C 1
ATOM 4435 O O . LEU A 1 594 ? -17.947 10.529 26.321 1.00 97.25 594 LEU A O 1
ATOM 4439 N N . GLU A 1 595 ? -19.294 11.335 27.921 1.00 97.44 595 GLU A N 1
ATOM 4440 C CA . GLU A 1 595 ? -18.256 12.152 28.564 1.00 97.44 595 GLU A CA 1
ATOM 4441 C C . GLU A 1 595 ? -17.140 11.298 29.177 1.00 97.44 595 GLU A C 1
ATOM 4443 O O . GLU A 1 595 ? -15.958 11.612 29.017 1.00 97.44 595 GLU A O 1
ATOM 4448 N N . ARG A 1 596 ? -17.480 10.155 29.791 1.00 97.12 596 ARG A N 1
ATOM 4449 C CA . ARG A 1 596 ? -16.468 9.180 30.223 1.00 97.12 596 ARG A CA 1
ATOM 4450 C C . ARG A 1 596 ? -15.655 8.657 29.039 1.00 97.12 596 ARG A C 1
ATOM 4452 O O . ARG A 1 596 ? -14.432 8.620 29.124 1.00 97.12 596 ARG A O 1
ATOM 4459 N N . LEU A 1 597 ? -16.310 8.293 27.934 1.00 97.81 597 LEU A N 1
ATOM 4460 C CA . LEU A 1 597 ? -15.625 7.845 26.722 1.00 97.81 597 LEU A CA 1
ATOM 4461 C C . LEU A 1 597 ? -14.682 8.932 26.188 1.00 97.81 597 LEU A C 1
ATOM 4463 O O . LEU A 1 597 ? -13.528 8.628 25.909 1.00 97.81 597 LEU A O 1
ATOM 4467 N N . ARG A 1 598 ? -15.114 10.199 26.110 1.00 98.25 598 ARG A N 1
ATOM 4468 C CA . ARG A 1 598 ? -14.250 11.327 25.708 1.00 98.25 598 ARG A CA 1
ATOM 4469 C C . ARG A 1 598 ? -13.006 11.437 26.591 1.00 98.25 598 ARG A C 1
ATOM 4471 O O . ARG A 1 598 ? -11.904 11.589 26.064 1.00 98.25 598 ARG A O 1
ATOM 4478 N N . ALA A 1 599 ? -13.162 11.321 27.910 1.00 98.12 599 ALA A N 1
ATOM 4479 C CA . ALA A 1 599 ? -12.040 11.351 28.845 1.00 98.12 599 ALA A CA 1
ATOM 4480 C C . ALA A 1 599 ? -11.069 10.176 28.618 1.00 98.12 599 ALA A C 1
ATOM 4482 O O . ALA A 1 599 ? -9.856 10.392 28.537 1.00 98.12 599 ALA A O 1
ATOM 4483 N N . SER A 1 600 ? -11.591 8.957 28.439 1.00 98.31 600 SER A N 1
ATOM 4484 C CA . SER A 1 600 ? -10.786 7.762 28.151 1.00 98.31 600 SER A CA 1
ATOM 4485 C C . SER A 1 600 ? -10.051 7.876 26.811 1.00 98.31 600 SER A C 1
ATOM 4487 O O . SER A 1 600 ? -8.861 7.580 26.741 1.00 98.31 600 SER A O 1
ATOM 4489 N N . LEU A 1 601 ? -10.705 8.381 25.761 1.00 98.56 601 LEU A N 1
ATOM 4490 C CA . LEU A 1 601 ? -10.087 8.626 24.452 1.00 98.56 601 LEU A CA 1
ATOM 4491 C C . LEU A 1 601 ? -8.964 9.666 24.528 1.00 98.56 601 LEU A C 1
ATOM 4493 O O . LEU A 1 601 ? -7.896 9.472 23.949 1.00 98.56 601 LEU A O 1
ATOM 4497 N N . HIS A 1 602 ? -9.176 10.752 25.272 1.00 98.19 602 HIS A N 1
ATOM 4498 C CA . HIS A 1 602 ? -8.157 11.776 25.477 1.00 98.19 602 HIS A CA 1
ATOM 4499 C C . HIS A 1 602 ? -6.928 11.213 26.213 1.00 98.19 602 HIS A C 1
ATOM 4501 O O . HIS A 1 602 ? -5.796 11.425 25.771 1.00 98.19 602 HIS A O 1
ATOM 4507 N N . ALA A 1 603 ? -7.140 10.447 27.289 1.00 98.31 603 ALA A N 1
ATOM 4508 C CA . ALA A 1 603 ? -6.066 9.797 28.041 1.00 98.31 603 ALA A CA 1
ATOM 4509 C C . ALA A 1 603 ? -5.322 8.731 27.213 1.00 98.31 603 ALA A C 1
ATOM 4511 O O . ALA A 1 603 ? -4.093 8.653 27.266 1.00 98.31 603 ALA A O 1
ATOM 4512 N N . ALA A 1 604 ? -6.044 7.945 26.409 1.00 98.38 604 ALA A N 1
ATOM 4513 C CA . ALA A 1 604 ? -5.460 6.966 25.494 1.00 98.38 604 ALA A CA 1
ATOM 4514 C C . ALA A 1 604 ? -4.550 7.642 24.459 1.00 98.38 604 ALA A C 1
ATOM 4516 O O . ALA A 1 604 ? -3.398 7.241 24.295 1.00 98.38 604 ALA A O 1
ATOM 4517 N N . GLY A 1 605 ? -5.024 8.732 23.846 1.00 98.12 605 GLY A N 1
ATOM 4518 C CA . GLY A 1 605 ? -4.228 9.523 22.912 1.00 98.12 605 GLY A CA 1
ATOM 4519 C C . GLY A 1 605 ? -2.955 10.084 23.549 1.00 98.12 605 GLY A C 1
ATOM 4520 O O . GLY A 1 605 ? -1.903 10.080 22.920 1.00 98.12 605 GLY A O 1
ATOM 4521 N N . GLN A 1 606 ? -3.003 10.530 24.812 1.00 97.88 606 GLN A N 1
ATOM 4522 C CA . GLN A 1 606 ? -1.800 11.012 25.507 1.00 97.88 606 GLN A CA 1
ATOM 4523 C C . GLN A 1 606 ? -0.737 9.915 25.634 1.00 97.88 606 GLN A C 1
ATOM 4525 O O . GLN A 1 606 ? 0.436 10.175 25.370 1.00 97.88 606 GLN A O 1
ATOM 4530 N N . ARG A 1 607 ? -1.145 8.691 25.995 1.00 96.94 607 ARG A N 1
ATOM 4531 C CA . ARG A 1 607 ? -0.230 7.543 26.089 1.00 96.94 607 ARG A CA 1
ATOM 4532 C C . ARG A 1 607 ? 0.327 7.144 24.721 1.00 96.94 607 ARG A C 1
ATOM 4534 O O . ARG A 1 607 ? 1.531 6.934 24.614 1.00 96.94 607 ARG A O 1
ATOM 4541 N N . ALA A 1 608 ? -0.514 7.103 23.685 1.00 96.94 608 ALA A N 1
ATOM 4542 C CA . ALA A 1 608 ? -0.091 6.772 22.322 1.00 96.94 608 ALA A CA 1
ATOM 4543 C C . ALA A 1 608 ? 0.943 7.775 21.774 1.00 96.94 608 ALA A C 1
ATOM 4545 O O . ALA A 1 608 ? 2.005 7.373 21.294 1.00 96.94 608 ALA A O 1
ATOM 4546 N N . ARG A 1 609 ? 0.699 9.083 21.950 1.00 97.12 609 ARG A N 1
ATOM 4547 C CA . ARG A 1 609 ? 1.660 10.135 21.576 1.00 97.12 609 ARG A CA 1
ATOM 4548 C C . ARG A 1 609 ? 2.986 9.988 22.313 1.00 97.12 609 ARG A C 1
ATOM 4550 O O . ARG A 1 609 ? 4.042 10.112 21.696 1.00 97.12 609 ARG A O 1
ATOM 4557 N N . ALA A 1 610 ? 2.938 9.736 23.623 1.00 96.06 610 ALA A N 1
ATOM 4558 C CA . ALA A 1 610 ? 4.138 9.587 24.442 1.00 96.06 610 ALA A CA 1
ATOM 4559 C C . ALA A 1 610 ? 5.005 8.405 23.976 1.00 96.06 610 ALA A C 1
ATOM 4561 O O . ALA A 1 610 ? 6.221 8.554 23.869 1.00 96.06 610 ALA A O 1
ATOM 4562 N N . GLU A 1 611 ? 4.390 7.271 23.626 1.00 94.69 611 GLU A N 1
ATOM 4563 C CA . GLU A 1 611 ? 5.095 6.103 23.080 1.00 94.69 611 GLU A CA 1
ATOM 4564 C C . GLU A 1 611 ? 5.798 6.421 21.750 1.00 94.69 611 GLU A C 1
ATOM 4566 O O . GLU A 1 611 ? 6.941 6.023 21.521 1.00 94.69 611 GLU A O 1
ATOM 4571 N N . ARG A 1 612 ? 5.141 7.194 20.881 1.00 93.62 612 ARG A N 1
ATOM 4572 C CA . ARG A 1 612 ? 5.660 7.532 19.550 1.00 93.62 612 ARG A CA 1
ATOM 4573 C C . ARG A 1 612 ? 6.638 8.702 19.531 1.00 93.62 612 ARG A C 1
ATOM 4575 O O . ARG A 1 612 ? 7.367 8.835 18.544 1.00 93.62 612 ARG A O 1
ATOM 4582 N N . ALA A 1 613 ? 6.679 9.537 20.571 1.00 94.75 613 ALA A N 1
ATOM 4583 C CA . ALA A 1 613 ? 7.421 10.800 20.587 1.00 94.75 613 ALA A CA 1
ATOM 4584 C C . ALA A 1 613 ? 8.884 10.641 20.140 1.00 94.75 613 ALA A C 1
ATOM 4586 O O . ALA A 1 613 ? 9.356 11.399 19.293 1.00 94.75 613 ALA A O 1
ATOM 4587 N N . ALA A 1 614 ? 9.577 9.608 20.631 1.00 92.50 614 ALA A N 1
ATOM 4588 C CA . ALA A 1 614 ? 10.965 9.339 20.260 1.00 92.50 614 ALA A CA 1
ATOM 4589 C C . ALA A 1 614 ? 11.134 9.037 18.763 1.00 92.50 614 ALA A C 1
ATOM 4591 O O . ALA A 1 614 ? 12.040 9.562 18.120 1.00 92.50 614 ALA A O 1
ATOM 4592 N N . SER A 1 615 ? 10.223 8.252 18.179 1.00 90.38 615 SER A N 1
ATOM 4593 C CA . SER A 1 615 ? 10.267 7.898 16.753 1.00 90.38 615 SER A CA 1
ATOM 4594 C C . SER A 1 615 ? 10.073 9.095 15.818 1.00 90.38 615 SER A C 1
ATOM 4596 O O . SER A 1 615 ? 10.493 9.041 14.666 1.00 90.38 615 SER A O 1
ATOM 4598 N N . LEU A 1 616 ? 9.445 10.169 16.304 1.00 92.06 616 LEU A N 1
ATOM 4599 C CA . LEU A 1 616 ? 9.160 11.389 15.545 1.00 92.06 616 LEU A CA 1
ATOM 4600 C C . LEU A 1 616 ? 10.163 12.519 15.831 1.00 92.06 616 LEU A C 1
ATOM 4602 O O . LEU A 1 616 ? 10.005 13.616 15.296 1.00 92.06 616 LEU A O 1
ATOM 4606 N N . GLY A 1 617 ? 11.177 12.273 16.669 1.00 92.69 617 GLY A N 1
ATOM 4607 C CA . GLY A 1 617 ? 12.130 13.301 17.098 1.00 92.69 617 GLY A CA 1
ATOM 4608 C C . GLY A 1 617 ? 11.524 14.337 18.053 1.00 92.69 617 GLY A C 1
ATOM 4609 O O . GLY A 1 617 ? 11.992 15.468 18.106 1.00 92.69 617 GLY A O 1
ATOM 4610 N N . LEU A 1 618 ? 10.477 13.967 18.798 1.00 94.81 618 LEU A N 1
ATOM 4611 C CA . LEU A 1 618 ? 9.728 14.841 19.712 1.00 94.81 618 LEU A CA 1
ATOM 4612 C C . LEU A 1 618 ? 9.974 14.510 21.195 1.00 94.81 618 LEU A C 1
ATOM 4614 O O . LEU A 1 618 ? 9.186 14.894 22.059 1.00 94.81 618 LEU A O 1
ATOM 4618 N N . THR A 1 619 ? 11.066 13.807 21.518 1.00 93.12 619 THR A N 1
ATOM 4619 C CA . THR A 1 619 ? 11.408 13.391 22.893 1.00 93.12 619 THR A CA 1
ATOM 4620 C C . THR A 1 619 ? 11.461 14.564 23.875 1.00 93.12 619 THR A C 1
ATOM 4622 O O . THR A 1 619 ? 11.056 14.412 25.024 1.00 93.12 619 THR A O 1
ATOM 4625 N N . SER A 1 620 ? 11.889 15.751 23.430 1.00 94.25 620 SER A N 1
ATOM 4626 C CA . SER A 1 620 ? 11.930 16.970 24.253 1.00 94.25 620 SER A CA 1
ATOM 4627 C C . SER A 1 620 ? 10.561 17.394 24.794 1.00 94.25 620 SER A C 1
ATOM 4629 O O . SER A 1 620 ? 10.493 18.061 25.822 1.00 94.25 620 SER A O 1
ATOM 4631 N N . PHE A 1 621 ? 9.471 16.993 24.134 1.00 93.69 621 PHE A N 1
ATOM 4632 C CA . PHE A 1 621 ? 8.100 17.297 24.547 1.00 93.69 621 PHE A CA 1
ATOM 4633 C C . PHE A 1 621 ? 7.436 16.153 25.323 1.00 93.69 621 PHE A C 1
ATOM 4635 O O . PHE A 1 621 ? 6.344 16.340 25.852 1.00 93.69 621 PHE A O 1
ATOM 4642 N N . ALA A 1 622 ? 8.076 14.982 25.440 1.00 88.69 622 ALA A N 1
ATOM 4643 C CA . ALA A 1 622 ? 7.464 13.784 26.026 1.00 88.69 622 ALA A CA 1
ATOM 4644 C C . ALA A 1 622 ? 7.010 13.976 27.487 1.00 88.69 622 ALA A C 1
ATOM 4646 O O . ALA A 1 622 ? 6.030 13.368 27.911 1.00 88.69 622 ALA A O 1
ATOM 4647 N N . GLY A 1 623 ? 7.677 14.857 28.243 1.00 91.25 623 GLY A N 1
ATOM 4648 C CA . GLY A 1 623 ? 7.301 15.203 29.620 1.00 91.25 623 GLY A CA 1
ATOM 4649 C C . GLY A 1 623 ? 6.101 16.152 29.752 1.00 91.25 623 GLY A C 1
ATOM 4650 O O . GLY A 1 623 ? 5.622 16.362 30.863 1.00 91.25 623 GLY A O 1
ATOM 4651 N N . ASN A 1 624 ? 5.603 16.732 28.654 1.00 96.50 624 ASN A N 1
ATOM 4652 C CA . ASN A 1 624 ? 4.467 17.655 28.651 1.00 96.50 624 ASN A CA 1
ATOM 4653 C C . ASN A 1 624 ? 3.435 17.235 27.582 1.00 96.50 624 ASN A C 1
ATOM 4655 O O . ASN A 1 624 ? 3.572 17.604 26.412 1.00 96.50 624 ASN A O 1
ATOM 4659 N N . PRO A 1 625 ? 2.366 16.509 27.970 1.00 95.81 625 PRO A N 1
ATOM 4660 C CA . PRO A 1 625 ? 1.372 15.987 27.030 1.00 95.81 625 PRO A CA 1
ATOM 4661 C C . PRO A 1 625 ? 0.690 17.050 26.160 1.00 95.81 625 PRO A C 1
ATOM 4663 O O . PRO A 1 625 ? 0.354 16.775 25.008 1.00 95.81 625 PRO A O 1
ATOM 4666 N N . GLN A 1 626 ? 0.483 18.259 26.694 1.00 96.19 626 GLN A N 1
ATOM 4667 C CA . GLN A 1 626 ? -0.152 19.349 25.955 1.00 96.19 626 GLN A CA 1
ATOM 4668 C C . GLN A 1 626 ? 0.799 19.933 24.908 1.00 96.19 626 GLN A C 1
ATOM 4670 O O . GLN A 1 626 ? 0.391 20.132 23.765 1.00 96.19 626 GLN A O 1
ATOM 4675 N N . ALA A 1 627 ? 2.065 20.158 25.276 1.00 96.50 627 ALA A N 1
ATOM 4676 C CA . ALA A 1 627 ? 3.082 20.623 24.335 1.00 96.50 627 ALA A CA 1
ATOM 4677 C C . ALA A 1 627 ? 3.314 19.596 23.218 1.00 96.50 627 ALA A C 1
ATOM 4679 O O . ALA A 1 627 ? 3.352 19.967 22.050 1.00 96.50 627 ALA A O 1
ATOM 4680 N N . LEU A 1 628 ? 3.374 18.303 23.556 1.00 97.38 628 LEU A N 1
ATOM 4681 C CA . LEU A 1 628 ? 3.527 17.230 22.574 1.00 97.38 628 LEU A CA 1
ATOM 4682 C C . LEU A 1 628 ? 2.366 17.186 21.571 1.00 97.38 628 LEU A C 1
ATOM 4684 O O . LEU A 1 628 ? 2.600 17.086 20.368 1.00 97.38 628 LEU A O 1
ATOM 4688 N N . LEU A 1 629 ? 1.119 17.284 22.046 1.00 96.62 629 LEU A N 1
ATOM 4689 C CA . LEU A 1 629 ? -0.047 17.345 21.162 1.00 96.62 629 LEU A CA 1
ATOM 4690 C C . LEU A 1 629 ? 0.007 18.575 20.247 1.00 96.62 629 LEU A C 1
ATOM 4692 O O . LEU A 1 629 ? -0.248 18.460 19.049 1.00 96.62 629 LEU A O 1
ATOM 4696 N N . GLN A 1 630 ? 0.357 19.737 20.797 1.00 96.06 630 GLN A N 1
ATOM 4697 C CA . GLN A 1 630 ? 0.467 20.964 20.018 1.00 96.06 630 GLN A CA 1
ATOM 4698 C C . GLN A 1 630 ? 1.542 20.842 18.926 1.00 96.06 630 GLN A C 1
ATOM 4700 O O . GLN A 1 630 ? 1.250 21.130 17.768 1.00 96.06 630 GLN A O 1
ATOM 4705 N N . SER A 1 631 ? 2.728 20.316 19.251 1.00 95.94 631 SER A N 1
ATOM 4706 C CA . SER A 1 631 ? 3.787 20.073 18.263 1.00 95.94 631 SER A CA 1
ATOM 4707 C C . SER A 1 631 ? 3.369 19.088 17.171 1.00 95.94 631 SER A C 1
ATOM 4709 O O . SER A 1 631 ? 3.759 19.258 16.020 1.00 95.94 631 SER A O 1
ATOM 4711 N N . LEU A 1 632 ? 2.561 18.072 17.490 1.00 95.88 632 LEU A N 1
ATOM 4712 C CA . LEU A 1 632 ? 2.026 17.147 16.484 1.00 95.88 632 LEU A CA 1
ATOM 4713 C C . LEU A 1 632 ? 1.007 17.819 15.558 1.00 95.88 632 LEU A C 1
ATOM 4715 O O . LEU A 1 632 ? 1.052 17.592 14.352 1.00 95.88 632 LEU A O 1
ATOM 4719 N N . ARG A 1 633 ? 0.117 18.666 16.089 1.00 95.56 633 ARG A N 1
ATOM 4720 C CA . ARG A 1 633 ? -0.833 19.431 15.264 1.00 95.56 633 ARG A CA 1
ATOM 4721 C C . ARG A 1 633 ? -0.116 20.418 14.343 1.00 95.56 633 ARG A C 1
ATOM 4723 O O . ARG A 1 633 ? -0.440 20.487 13.162 1.00 95.56 633 ARG A O 1
ATOM 4730 N N . GLU A 1 634 ? 0.884 21.126 14.865 1.00 94.75 634 GLU A N 1
ATOM 4731 C CA . GLU A 1 634 ? 1.737 22.024 14.077 1.00 94.75 634 GLU A CA 1
ATOM 4732 C C . GLU A 1 634 ? 2.486 21.256 12.989 1.00 94.75 634 GLU A C 1
ATOM 4734 O O . GLU A 1 634 ? 2.438 21.645 11.826 1.00 94.75 634 GLU A O 1
ATOM 4739 N N . ARG A 1 635 ? 3.087 20.112 13.337 1.00 94.38 635 ARG A N 1
ATOM 4740 C CA . ARG A 1 635 ? 3.758 19.215 12.388 1.00 94.38 635 ARG A CA 1
ATOM 4741 C C . ARG A 1 635 ? 2.826 18.733 11.274 1.00 94.38 635 ARG A C 1
ATOM 4743 O O . ARG A 1 635 ? 3.252 18.667 10.127 1.00 94.38 635 ARG A O 1
ATOM 4750 N N . ALA A 1 636 ? 1.590 18.364 11.605 1.00 93.94 636 ALA A N 1
ATOM 4751 C CA . ALA A 1 636 ? 0.612 17.861 10.641 1.00 93.94 636 ALA A CA 1
ATOM 4752 C C . ALA A 1 636 ? 0.141 18.947 9.655 1.00 93.94 636 ALA A C 1
ATOM 4754 O O . ALA A 1 636 ? -0.229 18.641 8.523 1.00 93.94 636 ALA A O 1
ATOM 4755 N N . ASN A 1 637 ? 0.163 20.211 10.082 1.00 92.69 637 ASN A N 1
ATOM 4756 C CA . ASN A 1 637 ? -0.258 21.365 9.287 1.00 92.69 637 ASN A CA 1
ATOM 4757 C C . ASN A 1 637 ? 0.896 22.097 8.586 1.00 92.69 637 ASN A C 1
ATOM 4759 O O . ASN A 1 637 ? 0.641 22.980 7.768 1.00 92.69 637 ASN A O 1
ATOM 4763 N N . ASP A 1 638 ? 2.143 21.756 8.899 1.00 92.00 638 ASP A N 1
ATOM 4764 C CA . ASP A 1 638 ? 3.323 22.335 8.269 1.00 92.00 638 ASP A CA 1
ATOM 4765 C C . ASP A 1 638 ? 3.481 21.802 6.836 1.00 92.00 638 ASP A C 1
ATOM 4767 O O . ASP A 1 638 ? 3.743 20.624 6.599 1.00 92.00 638 ASP A O 1
ATOM 4771 N N . TRP A 1 639 ? 3.328 22.693 5.859 1.00 88.69 639 TRP A N 1
ATOM 4772 C CA . TRP A 1 639 ? 3.423 22.389 4.431 1.00 88.69 639 TRP A CA 1
ATOM 4773 C C . TRP A 1 639 ? 4.853 22.078 3.956 1.00 88.69 639 TRP A C 1
ATOM 4775 O O . TRP A 1 639 ? 5.020 21.542 2.858 1.00 88.69 639 TRP A O 1
ATOM 4785 N N . ALA A 1 640 ? 5.872 22.387 4.767 1.00 90.31 640 ALA A N 1
ATOM 4786 C CA . ALA A 1 640 ? 7.259 21.980 4.549 1.00 90.31 640 ALA A CA 1
ATOM 4787 C C . ALA A 1 640 ? 7.586 20.629 5.213 1.00 90.31 640 ALA A C 1
ATOM 4789 O O . ALA A 1 640 ? 8.657 20.054 4.978 1.00 90.31 640 ALA A O 1
ATOM 4790 N N . GLN A 1 641 ? 6.678 20.085 6.031 1.00 92.12 641 GLN A N 1
ATOM 4791 C CA . GLN A 1 641 ? 6.903 18.826 6.721 1.00 92.12 641 GLN A CA 1
ATOM 4792 C C . GLN A 1 641 ? 6.823 17.641 5.756 1.00 92.12 641 GLN A C 1
ATOM 4794 O O . GLN A 1 641 ? 5.760 17.130 5.407 1.00 92.12 641 GLN A O 1
ATOM 4799 N N . VAL A 1 642 ? 7.986 17.105 5.396 1.00 90.88 642 VAL A N 1
ATOM 4800 C CA . VAL A 1 642 ? 8.073 15.914 4.544 1.00 90.88 642 VAL A CA 1
ATOM 4801 C C . VAL A 1 642 ? 7.641 14.620 5.238 1.00 90.88 642 VAL A C 1
ATOM 4803 O O . VAL A 1 642 ? 7.268 13.668 4.546 1.00 90.88 642 VAL A O 1
ATOM 4806 N N . ARG A 1 643 ? 7.671 14.583 6.577 1.00 91.81 643 ARG A N 1
ATOM 4807 C CA . ARG A 1 643 ? 7.391 13.404 7.415 1.00 91.81 643 ARG A CA 1
ATOM 4808 C C . ARG A 1 643 ? 6.301 13.691 8.454 1.00 91.81 643 ARG A C 1
ATOM 4810 O O . ARG A 1 643 ? 6.602 13.670 9.647 1.00 91.81 643 ARG A O 1
ATOM 4817 N N . PRO A 1 644 ? 5.056 13.999 8.062 1.00 91.88 644 PRO A N 1
ATOM 4818 C CA . PRO A 1 644 ? 3.993 14.309 9.025 1.00 91.88 644 PRO A CA 1
ATOM 4819 C C . PRO A 1 644 ? 3.817 13.166 10.038 1.00 91.88 644 PRO A C 1
ATOM 4821 O O . PRO A 1 644 ? 3.825 13.393 11.245 1.00 91.88 644 PRO A O 1
ATOM 4824 N N . GLU A 1 645 ? 3.829 11.931 9.541 1.00 93.88 645 GLU A N 1
ATOM 4825 C CA . GLU A 1 645 ? 3.918 10.689 10.305 1.00 93.88 645 GLU A CA 1
ATOM 4826 C C . GLU A 1 645 ? 4.694 9.626 9.506 1.00 93.88 645 GLU A C 1
ATOM 4828 O O . GLU A 1 645 ? 5.159 9.893 8.396 1.00 93.88 645 GLU A O 1
ATOM 4833 N N . TRP A 1 646 ? 4.824 8.421 10.067 1.00 93.56 646 TRP A N 1
ATOM 4834 C CA . TRP A 1 646 ? 5.520 7.295 9.440 1.00 93.56 646 TRP A CA 1
ATOM 4835 C C . TRP A 1 646 ? 4.611 6.342 8.646 1.00 93.56 646 TRP A C 1
ATOM 4837 O O . TRP A 1 646 ? 5.108 5.404 8.024 1.00 93.56 646 TRP A O 1
ATOM 4847 N N . GLY A 1 647 ? 3.290 6.544 8.659 1.00 94.19 647 GLY A N 1
ATOM 4848 C CA . GLY A 1 647 ? 2.355 5.629 8.008 1.00 94.19 647 GLY A CA 1
ATOM 4849 C C . GLY A 1 647 ? 2.475 4.205 8.560 1.00 94.19 647 GLY A C 1
ATOM 4850 O O . GLY A 1 647 ? 2.554 3.996 9.768 1.00 94.19 647 GLY A O 1
ATOM 4851 N N . LEU A 1 648 ? 2.519 3.218 7.669 1.00 95.75 648 LEU A N 1
ATOM 4852 C CA . LEU A 1 648 ? 2.536 1.788 8.003 1.00 95.75 648 LEU A CA 1
ATOM 4853 C C . LEU A 1 648 ? 3.961 1.220 8.056 1.00 95.75 648 LEU A C 1
ATOM 4855 O O . LEU A 1 648 ? 4.171 0.020 7.855 1.00 95.75 648 LEU A O 1
ATOM 4859 N N . VAL A 1 649 ? 4.957 2.079 8.297 1.00 95.38 649 VAL A N 1
ATOM 4860 C CA . VAL A 1 649 ? 6.353 1.655 8.392 1.00 95.38 649 VAL A CA 1
ATOM 4861 C C . VAL A 1 649 ? 6.516 0.583 9.466 1.00 95.38 649 VAL A C 1
ATOM 4863 O O . VAL A 1 649 ? 5.850 0.579 10.496 1.00 95.38 649 VAL A O 1
ATOM 4866 N N . ASN A 1 650 ? 7.452 -0.325 9.223 1.00 96.75 650 ASN A N 1
ATOM 4867 C CA . ASN A 1 650 ? 7.793 -1.424 10.131 1.00 96.75 650 ASN A CA 1
ATOM 4868 C C . ASN A 1 650 ? 6.667 -2.435 10.450 1.00 96.75 650 ASN A C 1
ATOM 4870 O O . ASN A 1 650 ? 6.826 -3.235 11.378 1.00 96.75 650 ASN A O 1
ATOM 4874 N N . ASN A 1 651 ? 5.568 -2.441 9.686 1.00 98.06 651 ASN A N 1
ATOM 4875 C CA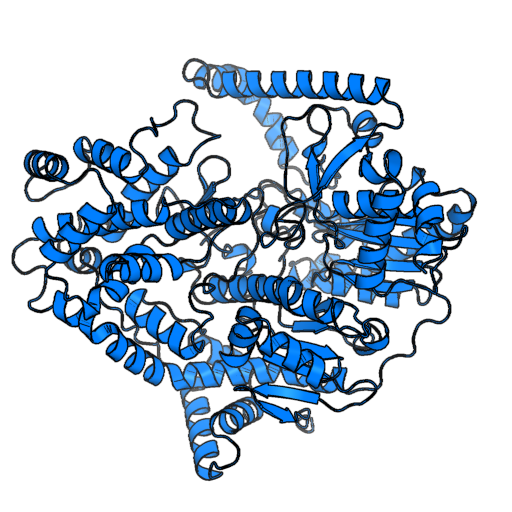 . ASN A 1 651 ? 4.568 -3.510 9.748 1.00 98.06 651 ASN A CA 1
ATOM 4876 C C . ASN A 1 651 ? 5.219 -4.884 9.486 1.00 98.06 651 ASN A C 1
ATOM 4878 O O . ASN A 1 651 ? 6.121 -4.989 8.654 1.00 98.06 651 ASN A O 1
ATOM 4882 N N . ALA A 1 652 ? 4.793 -5.913 10.222 1.00 98.38 652 ALA A N 1
ATOM 4883 C CA . ALA A 1 652 ? 5.429 -7.231 10.171 1.00 98.38 652 ALA A CA 1
ATOM 4884 C C . ALA A 1 652 ? 4.517 -8.413 10.555 1.00 98.38 652 ALA A C 1
ATOM 4886 O O . ALA A 1 652 ? 4.853 -9.554 10.236 1.00 98.38 652 ALA A O 1
ATOM 4887 N N . ALA A 1 653 ? 3.359 -8.180 11.187 1.00 98.56 653 ALA A N 1
ATOM 4888 C CA . ALA A 1 653 ? 2.436 -9.257 11.550 1.00 98.56 653 ALA A CA 1
ATOM 4889 C C . ALA A 1 653 ? 0.967 -8.943 11.243 1.00 98.56 653 ALA A C 1
ATOM 4891 O O . ALA A 1 653 ? 0.556 -7.785 11.222 1.00 98.56 653 ALA A O 1
ATOM 4892 N N . PHE A 1 654 ? 0.167 -9.991 11.061 1.00 98.75 654 PHE A N 1
ATOM 4893 C CA . PHE A 1 654 ? -1.291 -9.928 11.012 1.00 98.75 654 PHE A CA 1
ATOM 4894 C C . PHE A 1 654 ? -1.872 -11.001 11.931 1.00 98.75 654 PHE A C 1
ATOM 4896 O O . PHE A 1 654 ? -1.600 -12.181 11.743 1.00 98.75 654 PHE A O 1
ATOM 4903 N N . ILE A 1 655 ? -2.638 -10.607 12.947 1.00 98.56 655 ILE A N 1
ATOM 4904 C CA . ILE A 1 655 ? -3.207 -11.534 13.932 1.00 98.56 655 ILE A CA 1
ATOM 4905 C C . ILE A 1 655 ? -4.720 -11.590 13.731 1.00 98.56 655 ILE A C 1
ATOM 4907 O O . ILE A 1 655 ? -5.404 -10.578 13.889 1.00 98.56 655 ILE A O 1
ATOM 4911 N N . VAL A 1 656 ? -5.212 -12.784 13.405 1.00 98.38 656 VAL A N 1
ATOM 4912 C CA . VAL A 1 656 ? -6.620 -13.141 13.208 1.00 98.38 656 VAL A CA 1
ATOM 4913 C C . VAL A 1 656 ? -7.029 -14.080 14.338 1.00 98.38 656 VAL A C 1
ATOM 4915 O O . VAL A 1 656 ? -6.919 -15.302 14.241 1.00 98.38 656 VAL A O 1
ATOM 4918 N N . ALA A 1 657 ? -7.430 -13.495 15.459 1.00 96.25 657 ALA A N 1
ATOM 4919 C CA . ALA A 1 657 ? -7.787 -14.228 16.668 1.00 96.25 657 ALA A CA 1
ATOM 4920 C C . ALA A 1 657 ? -8.625 -13.333 17.593 1.00 96.25 657 ALA A C 1
ATOM 4922 O O . ALA A 1 657 ? -8.628 -12.110 17.418 1.00 96.25 657 ALA A O 1
ATOM 4923 N N . PRO A 1 658 ? -9.293 -13.882 18.621 1.00 94.00 658 PRO A N 1
ATOM 4924 C CA . PRO A 1 658 ? -9.938 -13.052 19.630 1.00 94.00 658 PRO A CA 1
ATOM 4925 C C . PRO A 1 658 ? -8.918 -12.116 20.296 1.00 94.00 658 PRO A C 1
ATOM 4927 O O . PRO A 1 658 ? -7.826 -12.564 20.662 1.00 94.00 658 PRO A O 1
ATOM 4930 N N . ARG A 1 659 ? -9.274 -10.841 20.541 1.00 93.19 659 ARG A N 1
ATOM 4931 C CA . ARG A 1 659 ? -8.388 -9.847 21.191 1.00 93.19 659 ARG A CA 1
ATOM 4932 C C . ARG A 1 659 ? -7.685 -10.367 22.451 1.00 93.19 659 ARG A C 1
ATOM 4934 O O . ARG A 1 659 ? -6.531 -10.020 22.698 1.00 93.19 659 ARG A O 1
ATOM 4941 N N . ALA A 1 660 ? -8.345 -11.240 23.211 1.00 91.75 660 ALA A N 1
ATOM 4942 C CA . ALA A 1 660 ? -7.807 -11.891 24.404 1.00 91.75 660 ALA A CA 1
ATOM 4943 C C . ALA A 1 660 ? -6.467 -12.629 24.186 1.00 91.75 660 ALA A C 1
ATOM 4945 O O . ALA A 1 660 ? -5.682 -12.723 25.129 1.00 91.75 660 ALA A O 1
ATOM 4946 N N . ARG A 1 661 ? -6.169 -13.123 22.970 1.00 92.38 661 ARG A N 1
ATOM 4947 C CA . ARG A 1 661 ? -4.893 -13.800 22.651 1.00 92.38 661 ARG A CA 1
ATOM 4948 C C . ARG A 1 661 ? -3.691 -12.858 22.649 1.00 92.38 661 ARG A C 1
ATOM 4950 O O . ARG A 1 661 ? -2.578 -13.302 22.903 1.00 92.38 661 ARG A O 1
ATOM 4957 N N . SER A 1 662 ? -3.897 -11.574 22.358 1.00 94.44 662 SER A N 1
ATOM 4958 C CA . SER A 1 662 ? -2.817 -10.592 22.186 1.00 94.44 662 SER A CA 1
ATOM 4959 C C . SER A 1 662 ? -2.909 -9.404 23.146 1.00 94.44 662 SER A C 1
ATOM 4961 O O . SER A 1 662 ? -2.105 -8.476 23.050 1.00 94.44 662 SER A O 1
ATOM 4963 N N . GLN A 1 663 ? -3.881 -9.391 24.064 1.00 92.94 663 GLN A N 1
ATOM 4964 C CA . GLN A 1 663 ? -4.157 -8.243 24.937 1.00 92.94 663 GLN A CA 1
ATOM 4965 C C . GLN A 1 663 ? -2.982 -7.854 25.834 1.00 92.94 663 GLN A C 1
ATOM 4967 O O . GLN A 1 663 ? -2.716 -6.670 26.029 1.00 92.94 663 GLN A O 1
ATOM 4972 N N . HIS A 1 664 ? -2.259 -8.844 26.343 1.00 91.75 664 HIS A N 1
ATOM 4973 C CA . HIS A 1 664 ? -1.103 -8.674 27.223 1.00 91.75 664 HIS A CA 1
ATOM 4974 C C . HIS A 1 664 ? 0.200 -8.343 26.485 1.00 91.75 664 HIS A C 1
ATOM 4976 O O . HIS A 1 664 ? 1.232 -8.179 27.136 1.00 91.75 664 HIS A O 1
ATOM 4982 N N . LEU A 1 665 ? 0.189 -8.284 25.151 1.00 93.94 665 LEU A N 1
ATOM 4983 C CA . LEU A 1 665 ? 1.388 -8.059 24.347 1.00 93.94 665 LEU A CA 1
ATOM 4984 C C . LEU A 1 665 ? 1.529 -6.589 23.955 1.00 93.94 665 LEU A C 1
ATOM 4986 O O . LEU A 1 665 ? 0.572 -5.937 23.541 1.00 93.94 665 LEU A O 1
ATOM 4990 N N . ASN A 1 666 ? 2.762 -6.090 24.028 1.00 94.81 666 ASN A N 1
ATOM 4991 C CA . ASN A 1 666 ? 3.157 -4.891 23.304 1.00 94.81 666 ASN A CA 1
ATOM 4992 C C . ASN A 1 666 ? 3.648 -5.318 21.916 1.00 94.81 666 ASN A C 1
ATOM 4994 O O . ASN A 1 666 ? 4.714 -5.918 21.795 1.00 94.81 666 ASN A O 1
ATOM 4998 N N . LEU A 1 667 ? 2.860 -5.026 20.883 1.00 96.00 667 LEU A N 1
ATOM 4999 C CA . LEU A 1 667 ? 3.170 -5.376 19.493 1.00 96.00 667 LEU A CA 1
ATOM 5000 C C . LEU A 1 667 ? 3.936 -4.257 18.765 1.00 96.00 667 LEU A C 1
ATOM 5002 O O . LEU A 1 667 ? 4.232 -4.381 17.575 1.00 96.00 667 LEU A O 1
ATOM 5006 N N . GLY A 1 668 ? 4.249 -3.164 19.469 1.00 94.50 668 GLY A N 1
ATOM 5007 C CA . GLY A 1 668 ? 5.059 -2.047 18.986 1.00 94.50 668 GLY A CA 1
ATOM 5008 C C . GLY A 1 668 ? 4.492 -1.320 17.767 1.00 94.50 668 GLY A C 1
ATOM 5009 O O . GLY A 1 668 ? 5.277 -0.779 16.993 1.00 94.50 668 GLY A O 1
ATOM 5010 N N . GLY A 1 669 ? 3.173 -1.364 17.532 1.00 95.56 669 GLY A N 1
ATOM 5011 C CA . GLY A 1 669 ? 2.573 -0.805 16.321 1.00 95.56 669 GLY A CA 1
ATOM 5012 C C . GLY A 1 669 ? 3.020 -1.509 15.036 1.00 95.56 669 GLY A C 1
ATOM 5013 O O . GLY A 1 669 ? 3.096 -0.875 13.988 1.00 95.56 669 GLY A O 1
ATOM 5014 N N . ARG A 1 670 ? 3.366 -2.805 15.105 1.00 97.50 670 ARG A N 1
ATOM 5015 C CA . ARG A 1 670 ? 3.845 -3.603 13.955 1.00 97.50 670 ARG A CA 1
ATOM 5016 C C . ARG A 1 670 ? 2.854 -4.660 13.470 1.00 97.50 670 ARG A C 1
ATOM 5018 O O . ARG A 1 670 ? 3.133 -5.343 12.484 1.00 97.50 670 ARG A O 1
ATOM 5025 N N . ALA A 1 671 ? 1.731 -4.825 14.166 1.00 98.06 671 ALA A N 1
ATOM 5026 C CA . ALA A 1 671 ? 0.766 -5.883 13.901 1.00 98.06 671 ALA A CA 1
ATOM 5027 C C . ALA A 1 671 ? -0.588 -5.314 13.479 1.00 98.06 671 ALA A C 1
ATOM 5029 O O . ALA A 1 671 ? -1.172 -4.492 14.186 1.00 98.06 671 ALA A O 1
ATOM 5030 N N . PHE A 1 672 ? -1.103 -5.797 12.353 1.00 98.50 672 PHE A N 1
ATOM 5031 C CA . PHE A 1 672 ? -2.507 -5.639 12.015 1.00 98.50 672 PHE A CA 1
ATOM 5032 C C . PHE A 1 672 ? -3.325 -6.572 12.913 1.00 98.50 672 PHE A C 1
ATOM 5034 O O . PHE A 1 672 ? -2.953 -7.732 13.107 1.00 98.50 672 PHE A O 1
ATOM 5041 N N . LEU A 1 673 ? -4.429 -6.084 13.474 1.00 97.81 673 LEU A N 1
ATOM 5042 C CA . LEU A 1 673 ? -5.219 -6.831 14.458 1.00 97.81 673 LEU A CA 1
ATOM 5043 C C . LEU A 1 673 ? -6.661 -6.996 13.991 1.00 97.81 673 LEU A C 1
ATOM 5045 O O . LEU A 1 673 ? -7.413 -6.024 14.039 1.00 97.81 673 LEU A O 1
ATOM 5049 N N . HIS A 1 674 ? -7.049 -8.213 13.605 1.00 97.75 674 HIS A N 1
ATOM 5050 C CA . HIS A 1 674 ? -8.420 -8.571 13.247 1.00 97.75 674 HIS A CA 1
ATOM 5051 C C . HIS A 1 674 ? -9.021 -9.494 14.302 1.00 97.75 674 HIS A C 1
ATOM 5053 O O . HIS A 1 674 ? -8.508 -10.582 14.560 1.00 97.75 674 HIS A O 1
ATOM 5059 N N . ASP A 1 675 ? -10.133 -9.072 14.893 1.00 95.94 675 ASP A N 1
ATOM 5060 C CA . ASP A 1 675 ? -10.873 -9.910 15.825 1.00 95.94 675 ASP A CA 1
ATOM 5061 C C . ASP A 1 675 ? -11.669 -10.959 15.043 1.00 95.94 675 ASP A C 1
ATOM 5063 O O . ASP A 1 675 ? -12.363 -10.633 14.080 1.00 95.94 675 ASP A O 1
ATOM 5067 N N . TYR A 1 676 ? -11.531 -12.223 15.434 1.00 96.31 676 TYR A N 1
ATOM 5068 C CA . TYR A 1 676 ? -12.196 -13.356 14.795 1.00 96.31 676 TYR A CA 1
ATOM 5069 C C . TYR A 1 676 ? -12.457 -14.460 15.825 1.00 96.31 676 TYR A C 1
ATOM 5071 O O . TYR A 1 676 ? -11.584 -14.764 16.635 1.00 96.31 676 TYR A O 1
ATOM 5079 N N . ASP A 1 677 ? -13.654 -15.046 15.802 1.00 94.56 677 ASP A N 1
ATOM 5080 C CA . ASP A 1 677 ? -14.047 -16.176 16.648 1.00 94.56 677 ASP A CA 1
ATOM 5081 C C . ASP A 1 677 ? -14.706 -17.243 15.771 1.00 94.56 677 ASP A C 1
ATOM 5083 O O . ASP A 1 677 ? -15.873 -17.113 15.402 1.00 94.56 677 ASP A O 1
ATOM 5087 N N . HIS A 1 678 ? -13.965 -18.308 15.461 1.00 94.56 678 HIS A N 1
ATOM 5088 C CA . HIS A 1 678 ? -14.421 -19.383 14.574 1.00 94.56 678 HIS A CA 1
ATOM 5089 C C . HIS A 1 678 ? -15.713 -20.071 15.041 1.00 94.56 678 HIS A C 1
ATOM 5091 O O . HIS A 1 678 ? -16.418 -20.678 14.244 1.00 94.56 678 HIS A O 1
ATOM 5097 N N . ARG A 1 679 ? -16.068 -19.975 16.329 1.00 93.88 679 ARG A N 1
ATOM 5098 C CA . ARG A 1 679 ? -17.310 -20.568 16.856 1.00 93.88 679 ARG A CA 1
ATOM 5099 C C . ARG A 1 679 ? -18.560 -19.826 16.384 1.00 93.88 679 ARG A C 1
ATOM 5101 O O . ARG A 1 679 ? -19.656 -20.367 16.489 1.00 93.88 679 ARG A O 1
ATOM 5108 N N . LEU A 1 680 ? -18.397 -18.585 15.926 1.00 94.06 680 LEU A N 1
ATOM 5109 C CA . LEU A 1 680 ? -19.454 -17.772 15.327 1.00 94.06 680 LEU A CA 1
ATOM 5110 C C . LEU A 1 680 ? -19.500 -17.912 13.796 1.00 94.06 680 LEU A C 1
ATOM 5112 O O . LEU A 1 680 ? -20.345 -17.279 13.173 1.00 94.06 680 LEU A O 1
ATOM 5116 N N . ASP A 1 681 ? -18.620 -18.728 13.209 1.00 95.50 681 ASP A N 1
ATOM 5117 C CA . ASP A 1 681 ? -18.436 -18.886 11.761 1.00 95.50 681 ASP A CA 1
ATOM 5118 C C . ASP A 1 681 ? -18.478 -20.374 11.352 1.00 95.50 681 ASP A C 1
ATOM 5120 O O . ASP A 1 681 ? -17.477 -20.935 10.906 1.00 95.50 681 ASP A O 1
ATOM 5124 N N . PRO A 1 682 ? -19.612 -21.073 11.559 1.00 92.69 682 PRO A N 1
ATOM 5125 C CA . PRO A 1 682 ? -19.695 -22.523 11.362 1.00 92.69 682 PRO A CA 1
ATOM 5126 C C . PRO A 1 682 ? -19.516 -22.967 9.901 1.00 92.69 682 PRO A C 1
ATOM 5128 O O . PRO A 1 682 ? -19.171 -24.122 9.660 1.00 92.69 682 PRO A O 1
ATOM 5131 N N . ASP A 1 683 ? -19.765 -22.081 8.934 1.00 94.00 683 ASP A N 1
ATOM 5132 C CA . ASP A 1 683 ? -19.578 -22.317 7.498 1.00 94.00 683 ASP A CA 1
ATOM 5133 C C . ASP A 1 683 ? -18.227 -21.798 6.970 1.00 94.00 683 ASP A C 1
ATOM 5135 O O . ASP A 1 683 ? -17.913 -21.993 5.795 1.00 94.00 683 ASP A O 1
ATOM 5139 N N . ASN A 1 684 ? -17.397 -21.207 7.838 1.00 95.56 684 ASN A N 1
ATOM 5140 C CA . ASN A 1 684 ? -16.108 -20.591 7.516 1.00 95.56 684 ASN A CA 1
ATOM 5141 C C . ASN A 1 684 ? -16.200 -19.423 6.513 1.00 95.56 684 ASN A C 1
ATOM 5143 O O . ASN A 1 684 ? -15.208 -19.095 5.847 1.00 95.56 684 ASN A O 1
ATOM 5147 N N . ALA A 1 685 ? -17.371 -18.797 6.358 1.00 95.50 685 ALA A N 1
ATOM 5148 C CA . ALA A 1 685 ? -17.559 -17.690 5.425 1.00 95.50 685 ALA A CA 1
ATOM 5149 C C . ALA A 1 685 ? -16.753 -16.450 5.843 1.00 95.50 685 ALA A C 1
ATOM 5151 O O . ALA A 1 685 ? -16.171 -15.766 4.993 1.00 95.50 685 ALA A O 1
ATOM 5152 N N . VAL A 1 686 ? -16.669 -16.169 7.147 1.00 95.88 686 VAL A N 1
ATOM 5153 C CA . VAL A 1 686 ? -15.892 -15.042 7.680 1.00 95.88 686 VAL A CA 1
ATOM 5154 C C . VAL A 1 686 ? -14.392 -15.325 7.590 1.00 95.88 686 VAL A C 1
ATOM 5156 O O . VAL A 1 686 ? -13.643 -14.445 7.165 1.00 95.88 686 VAL A O 1
ATOM 5159 N N . LEU A 1 687 ? -13.939 -16.542 7.900 1.00 97.75 687 LEU A N 1
ATOM 5160 C CA . LEU A 1 687 ? -12.546 -16.952 7.700 1.00 97.75 687 LEU A CA 1
ATOM 5161 C C . LEU A 1 687 ? -12.127 -16.801 6.238 1.00 97.75 687 LEU A C 1
ATOM 5163 O O . LEU A 1 687 ? -11.080 -16.215 5.954 1.00 97.75 687 LEU A O 1
ATOM 5167 N N . THR A 1 688 ? -12.969 -17.285 5.321 1.00 97.25 688 THR A N 1
ATOM 5168 C CA . THR A 1 688 ? -12.752 -17.155 3.877 1.00 97.25 688 THR A CA 1
ATOM 5169 C C . THR A 1 688 ? -12.600 -15.685 3.506 1.00 97.25 688 THR A C 1
ATOM 5171 O O . THR A 1 688 ? -11.578 -15.309 2.936 1.00 97.25 688 THR A O 1
ATOM 5174 N N . LEU A 1 689 ? -13.543 -14.830 3.925 1.00 95.31 689 LEU A N 1
ATOM 5175 C CA . LEU A 1 689 ? -13.478 -13.384 3.706 1.00 95.31 689 LEU A CA 1
ATOM 5176 C C . LEU A 1 689 ? -12.163 -12.781 4.221 1.00 95.31 689 LEU A C 1
ATOM 5178 O O . LEU A 1 689 ? -11.528 -12.010 3.499 1.00 95.31 689 LEU A O 1
ATOM 5182 N N . ILE A 1 690 ? -11.744 -13.123 5.444 1.00 96.62 690 ILE A N 1
ATOM 5183 C CA . ILE A 1 690 ? -10.518 -12.601 6.067 1.00 96.62 690 ILE A CA 1
ATOM 5184 C C . ILE A 1 690 ? -9.278 -12.993 5.253 1.00 96.62 690 ILE A C 1
ATOM 5186 O O . ILE A 1 690 ? -8.429 -12.141 4.972 1.00 96.62 690 ILE A O 1
ATOM 5190 N N . MET A 1 691 ? -9.177 -14.260 4.851 1.00 97.94 691 MET A N 1
ATOM 5191 C CA . MET A 1 691 ? -8.029 -14.785 4.109 1.00 97.94 691 MET A CA 1
ATOM 5192 C C . MET A 1 691 ? -7.985 -14.291 2.657 1.00 97.94 691 MET A C 1
ATOM 5194 O O . MET A 1 691 ? -6.898 -14.100 2.118 1.00 97.94 691 MET A O 1
ATOM 5198 N N . THR A 1 692 ? -9.130 -14.030 2.019 1.00 95.69 692 THR A N 1
ATOM 5199 C CA . THR A 1 692 ? -9.173 -13.584 0.615 1.00 95.69 692 THR A CA 1
ATOM 5200 C C . THR A 1 692 ? -9.131 -12.067 0.439 1.00 95.69 692 THR A C 1
ATOM 5202 O O . THR A 1 692 ? -8.861 -11.606 -0.667 1.00 95.69 692 THR A O 1
ATOM 5205 N N . ALA A 1 693 ? -9.401 -11.279 1.487 1.00 93.44 693 ALA A N 1
ATOM 5206 C CA . ALA A 1 693 ? -9.390 -9.816 1.408 1.00 93.44 693 ALA A CA 1
ATOM 5207 C C . ALA A 1 693 ? -8.429 -9.161 2.427 1.00 93.44 693 ALA A C 1
ATOM 5209 O O . ALA A 1 693 ? -7.342 -8.769 2.004 1.00 93.44 693 ALA A O 1
ATOM 5210 N N . PRO A 1 694 ? -8.720 -9.037 3.741 1.00 95.00 694 PRO A N 1
ATOM 5211 C CA . PRO A 1 694 ? -7.787 -8.456 4.716 1.00 95.00 694 PRO A CA 1
ATOM 5212 C C . PRO A 1 694 ? -6.362 -9.031 4.691 1.00 95.00 694 PRO A C 1
ATOM 5214 O O . PRO A 1 694 ? -5.399 -8.266 4.753 1.00 95.00 694 PRO A O 1
ATOM 5217 N N . MET A 1 695 ? -6.198 -10.350 4.556 1.00 97.25 695 MET A N 1
ATOM 5218 C CA . MET A 1 695 ? -4.869 -10.969 4.478 1.00 97.25 695 MET A CA 1
ATOM 5219 C C . MET A 1 695 ? -4.121 -10.562 3.198 1.00 97.25 695 MET A C 1
ATOM 5221 O O . MET A 1 695 ? -2.930 -10.260 3.242 1.00 97.25 695 MET A O 1
ATOM 5225 N N . VAL A 1 696 ? -4.826 -10.470 2.066 1.00 96.12 696 VAL A N 1
ATOM 5226 C CA . VAL A 1 696 ? -4.259 -9.994 0.793 1.00 96.12 696 VAL A CA 1
ATOM 5227 C C . VAL A 1 696 ? -3.888 -8.509 0.879 1.00 96.12 696 VAL A C 1
ATOM 5229 O O . VAL A 1 696 ? -2.789 -8.130 0.489 1.00 96.12 696 VAL A O 1
ATOM 5232 N N . VAL A 1 697 ? -4.747 -7.667 1.460 1.00 95.56 697 VAL A N 1
ATOM 5233 C CA . VAL A 1 697 ? -4.482 -6.225 1.635 1.00 95.56 697 VAL A CA 1
ATOM 5234 C C . VAL A 1 697 ? -3.289 -5.978 2.563 1.00 95.56 697 VAL A C 1
ATOM 5236 O O . VAL A 1 697 ? -2.444 -5.132 2.282 1.00 95.56 697 VAL A O 1
ATOM 5239 N N . THR A 1 698 ? -3.185 -6.715 3.669 1.00 97.44 698 THR A N 1
ATOM 5240 C CA . THR A 1 698 ? -2.038 -6.586 4.584 1.00 97.44 698 THR A CA 1
ATOM 5241 C C . THR A 1 698 ? -0.740 -7.086 3.945 1.00 97.44 698 THR A C 1
ATOM 5243 O O . THR A 1 698 ? 0.305 -6.474 4.164 1.00 97.44 698 THR A O 1
ATOM 5246 N N . ASN A 1 699 ? -0.792 -8.116 3.090 1.00 97.94 699 ASN A N 1
ATOM 5247 C CA . ASN A 1 699 ? 0.342 -8.530 2.257 1.00 97.94 699 ASN A CA 1
ATOM 5248 C C . ASN A 1 699 ? 0.758 -7.452 1.251 1.00 97.94 699 ASN A C 1
ATOM 5250 O O . ASN A 1 699 ? 1.945 -7.157 1.137 1.00 97.94 699 ASN A O 1
ATOM 5254 N N . TRP A 1 700 ? -0.208 -6.844 0.560 1.00 97.56 700 TRP A N 1
ATOM 5255 C CA . TRP A 1 700 ? 0.027 -5.744 -0.373 1.00 97.56 700 TRP A CA 1
ATOM 5256 C C . TRP A 1 700 ? 0.767 -4.588 0.289 1.00 97.56 700 TRP A C 1
ATOM 5258 O O . TRP A 1 700 ? 1.804 -4.146 -0.204 1.00 97.56 700 TRP A O 1
ATOM 5268 N N . ILE A 1 701 ? 0.279 -4.158 1.454 1.00 97.38 701 ILE A N 1
ATOM 5269 C CA . ILE A 1 701 ? 0.932 -3.120 2.245 1.00 97.38 701 ILE A CA 1
ATOM 5270 C C . ILE A 1 701 ? 2.345 -3.563 2.634 1.00 97.38 701 ILE A C 1
ATOM 5272 O O . ILE A 1 701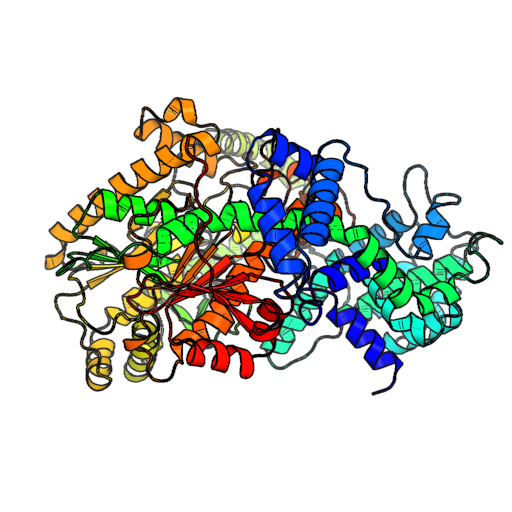 ? 3.303 -2.837 2.381 1.00 97.38 701 ILE A O 1
ATOM 5276 N N . ASN A 1 702 ? 2.497 -4.746 3.230 1.00 98.50 702 ASN A N 1
ATOM 5277 C CA . ASN A 1 702 ? 3.792 -5.233 3.700 1.00 98.50 702 ASN A CA 1
ATOM 5278 C C . ASN A 1 702 ? 4.839 -5.277 2.578 1.00 98.50 702 ASN A C 1
ATOM 5280 O O . ASN A 1 702 ? 5.915 -4.694 2.724 1.00 98.50 702 ASN A O 1
ATOM 5284 N N . LEU A 1 703 ? 4.501 -5.873 1.434 1.00 98.44 703 LEU A N 1
ATOM 5285 C CA . LEU A 1 703 ? 5.435 -6.023 0.323 1.00 98.44 703 LEU A CA 1
ATOM 5286 C C . LEU A 1 703 ? 5.702 -4.715 -0.434 1.00 98.44 703 LEU A C 1
ATOM 5288 O O . LEU A 1 703 ? 6.798 -4.564 -0.967 1.00 98.44 703 LEU A O 1
ATOM 5292 N N . GLN A 1 704 ? 4.797 -3.728 -0.416 1.00 98.25 704 GLN A N 1
ATOM 5293 C CA . GLN A 1 704 ? 5.118 -2.382 -0.911 1.00 98.25 704 GLN A CA 1
ATOM 5294 C C . GLN A 1 704 ? 6.212 -1.719 -0.068 1.00 98.25 704 GLN A C 1
ATOM 5296 O O . GLN A 1 704 ? 7.154 -1.143 -0.618 1.00 98.25 704 GLN A O 1
ATOM 5301 N N . TYR A 1 705 ? 6.092 -1.772 1.264 1.00 98.25 705 TYR A N 1
ATOM 5302 C CA . TYR A 1 705 ? 7.101 -1.207 2.166 1.00 98.25 705 TYR A CA 1
ATOM 5303 C C . TYR A 1 705 ? 8.424 -1.973 2.053 1.00 98.25 705 TYR A C 1
ATOM 5305 O O . TYR A 1 705 ? 9.481 -1.339 1.994 1.00 98.25 705 TYR A O 1
ATOM 5313 N N . HIS A 1 706 ? 8.364 -3.303 1.929 1.00 98.50 706 HIS A N 1
ATOM 5314 C CA . HIS A 1 706 ? 9.523 -4.162 1.676 1.00 98.50 706 HIS A CA 1
ATOM 5315 C C . HIS A 1 706 ? 10.238 -3.761 0.383 1.00 98.50 706 HIS A C 1
ATOM 5317 O O . HIS A 1 706 ? 11.416 -3.417 0.409 1.00 98.50 706 HIS A O 1
ATOM 5323 N N . ALA A 1 707 ? 9.523 -3.732 -0.743 1.00 98.25 707 ALA A N 1
ATOM 5324 C CA . ALA A 1 707 ? 10.086 -3.416 -2.053 1.00 98.25 707 ALA A CA 1
ATOM 5325 C C . ALA A 1 707 ? 10.657 -1.995 -2.117 1.00 98.25 707 ALA A C 1
ATOM 5327 O O . ALA A 1 707 ? 11.786 -1.804 -2.562 1.00 98.25 707 ALA A O 1
ATOM 5328 N N . SER A 1 708 ? 9.921 -1.011 -1.588 1.00 98.06 708 SER A N 1
ATOM 5329 C CA . SER A 1 708 ? 10.375 0.386 -1.549 1.00 98.06 708 SER A CA 1
ATOM 5330 C C . SER A 1 708 ? 11.607 0.575 -0.653 1.00 98.06 708 SER A C 1
ATOM 5332 O O . SER A 1 708 ? 12.310 1.572 -0.800 1.00 98.06 708 SER A O 1
ATOM 5334 N N . THR A 1 709 ? 11.857 -0.345 0.286 1.00 97.88 709 THR A N 1
ATOM 5335 C CA . THR A 1 709 ? 13.035 -0.340 1.170 1.00 97.88 709 THR A CA 1
ATOM 5336 C C . THR A 1 709 ? 14.232 -1.038 0.528 1.00 97.88 709 THR A C 1
ATOM 5338 O O . THR A 1 709 ? 15.348 -0.537 0.633 1.00 97.88 709 THR A O 1
ATOM 5341 N N . VAL A 1 710 ? 14.003 -2.171 -0.142 1.00 96.88 710 VAL A N 1
ATOM 5342 C CA . VAL A 1 710 ? 15.059 -2.979 -0.772 1.00 96.88 710 VAL A CA 1
ATOM 5343 C C . VAL A 1 710 ? 15.577 -2.343 -2.067 1.00 96.88 710 VAL A C 1
ATOM 5345 O O . VAL A 1 710 ? 16.788 -2.247 -2.249 1.00 96.88 710 VAL A O 1
ATOM 5348 N N . ASP A 1 711 ? 14.687 -1.876 -2.947 1.00 96.31 711 ASP A N 1
ATOM 5349 C CA . ASP A 1 711 ? 15.040 -1.229 -4.219 1.00 96.31 711 ASP A CA 1
ATOM 5350 C C . ASP A 1 711 ? 14.122 -0.023 -4.470 1.00 96.31 711 ASP A C 1
ATOM 5352 O O . ASP A 1 711 ? 13.176 -0.059 -5.263 1.00 96.31 711 ASP A O 1
ATOM 5356 N N . ASN A 1 712 ? 14.404 1.076 -3.762 1.00 96.69 712 ASN A N 1
ATOM 5357 C CA . ASN A 1 712 ? 13.618 2.306 -3.866 1.00 96.69 712 ASN A CA 1
ATOM 5358 C C . ASN A 1 712 ? 13.648 2.917 -5.275 1.00 96.69 712 ASN A C 1
ATOM 5360 O O . ASN A 1 712 ? 12.692 3.579 -5.677 1.00 96.69 712 ASN A O 1
ATOM 5364 N N . LEU A 1 713 ? 14.728 2.688 -6.028 1.00 92.44 713 LEU A N 1
ATOM 5365 C CA . LEU A 1 713 ? 14.886 3.242 -7.367 1.00 92.44 713 LEU A CA 1
ATOM 5366 C C . LEU A 1 713 ? 13.833 2.686 -8.332 1.00 92.44 713 LEU A C 1
ATOM 5368 O O . LEU A 1 713 ? 13.330 3.443 -9.159 1.00 92.44 713 LEU A O 1
ATOM 5372 N N . ARG A 1 714 ? 13.500 1.392 -8.230 1.00 93.75 714 ARG A N 1
ATOM 5373 C CA . ARG A 1 714 ? 12.499 0.743 -9.097 1.00 93.75 714 ARG A CA 1
ATOM 5374 C C . ARG A 1 714 ? 11.114 0.665 -8.469 1.00 93.75 714 ARG A C 1
ATOM 5376 O O . ARG A 1 714 ? 10.127 0.912 -9.151 1.00 93.75 714 ARG A O 1
ATOM 5383 N N . TYR A 1 715 ? 11.038 0.337 -7.181 1.00 96.69 715 TYR A N 1
ATOM 5384 C CA . TYR A 1 715 ? 9.775 0.036 -6.498 1.00 96.69 715 TYR A CA 1
ATOM 5385 C C . TYR A 1 715 ? 9.399 1.047 -5.416 1.00 96.69 715 TYR A C 1
ATOM 5387 O O . TYR A 1 715 ? 8.443 0.830 -4.675 1.00 96.69 715 TYR A O 1
ATOM 5395 N N . GLY A 1 716 ? 10.146 2.144 -5.307 1.00 96.19 716 GLY A N 1
ATOM 5396 C CA . GLY A 1 716 ? 9.823 3.283 -4.462 1.00 96.19 716 GLY A CA 1
ATOM 5397 C C . GLY A 1 716 ? 9.403 4.500 -5.276 1.00 96.19 716 GLY A C 1
ATOM 5398 O O . GLY A 1 716 ? 9.017 4.412 -6.444 1.00 96.19 716 GLY A O 1
ATOM 5399 N N . SER A 1 717 ? 9.489 5.664 -4.641 1.00 96.25 717 SER A N 1
ATOM 5400 C CA . SER A 1 717 ? 9.318 6.941 -5.329 1.00 96.25 717 SER A CA 1
ATOM 5401 C C . SER A 1 717 ? 10.484 7.902 -5.156 1.00 96.25 717 SER A C 1
ATOM 5403 O O . SER A 1 717 ? 10.298 9.102 -5.322 1.00 96.25 717 SER A O 1
ATOM 5405 N N . GLY A 1 718 ? 11.669 7.422 -4.792 1.00 95.06 718 GLY A N 1
ATOM 5406 C CA . GLY A 1 718 ? 12.843 8.273 -4.633 1.00 95.06 718 GLY A CA 1
ATOM 5407 C C . GLY A 1 718 ? 12.677 9.335 -3.545 1.00 95.06 718 GLY A C 1
ATOM 5408 O O . GLY A 1 718 ? 12.016 9.136 -2.517 1.00 95.06 718 GLY A O 1
ATOM 5409 N N . ASN A 1 719 ? 13.292 10.489 -3.768 1.00 94.75 719 ASN A N 1
ATOM 5410 C CA . ASN A 1 719 ? 13.294 11.615 -2.853 1.00 94.75 719 ASN A CA 1
ATOM 5411 C C . ASN A 1 719 ? 12.039 12.489 -3.011 1.00 94.75 719 ASN A C 1
ATOM 5413 O O . ASN A 1 719 ? 11.876 13.201 -4.001 1.00 94.75 719 ASN A O 1
ATOM 5417 N N . LYS A 1 720 ? 11.204 12.523 -1.964 1.00 93.56 720 LYS A N 1
ATOM 5418 C CA . LYS A 1 720 ? 9.971 13.325 -1.890 1.00 93.56 720 LYS A CA 1
ATOM 5419 C C . LYS A 1 720 ? 10.172 14.813 -2.170 1.00 93.56 720 LYS A C 1
ATOM 5421 O O . LYS A 1 720 ? 9.265 15.462 -2.673 1.00 93.56 720 LYS A O 1
ATOM 5426 N N . LEU A 1 721 ? 11.347 15.359 -1.854 1.00 92.25 721 LEU A N 1
ATOM 5427 C CA . LEU A 1 721 ? 11.657 16.778 -2.069 1.00 92.25 721 LEU A CA 1
ATOM 5428 C C . LEU A 1 721 ? 11.739 17.163 -3.551 1.00 92.25 721 LEU A C 1
ATOM 5430 O O . LEU A 1 721 ? 11.677 18.344 -3.870 1.00 92.25 721 LEU A O 1
ATOM 5434 N N . LEU A 1 722 ? 11.902 16.181 -4.439 1.00 94.31 722 LEU A N 1
ATOM 5435 C CA . LEU A 1 722 ? 12.030 16.387 -5.880 1.00 94.31 722 LEU A CA 1
ATOM 5436 C C . LEU A 1 722 ? 10.737 16.034 -6.628 1.00 94.31 722 LEU A C 1
ATOM 5438 O O . LEU A 1 722 ? 10.742 15.979 -7.854 1.00 94.31 722 LEU A O 1
ATOM 5442 N N . HIS A 1 723 ? 9.648 15.735 -5.915 1.00 95.31 723 HIS A N 1
ATOM 5443 C CA . HIS A 1 723 ? 8.418 15.250 -6.535 1.00 95.31 723 HIS A CA 1
ATOM 5444 C C . HIS A 1 723 ? 7.705 16.331 -7.337 1.00 95.31 723 HIS A C 1
ATOM 5446 O O . HIS A 1 723 ? 7.328 17.366 -6.797 1.00 95.31 723 HIS A O 1
ATOM 5452 N N . ASN A 1 724 ? 7.431 16.022 -8.601 1.00 94.06 724 ASN A N 1
ATOM 5453 C CA . ASN A 1 724 ? 6.511 16.774 -9.443 1.00 94.06 724 ASN A CA 1
ATOM 5454 C C . ASN A 1 724 ? 5.274 15.921 -9.719 1.00 94.06 724 ASN A C 1
ATOM 5456 O O . ASN A 1 724 ? 5.393 14.806 -10.225 1.00 94.06 724 ASN A O 1
ATOM 5460 N N . VAL A 1 725 ? 4.093 16.438 -9.373 1.00 94.38 725 VAL A N 1
ATOM 5461 C CA . VAL A 1 725 ? 2.810 15.763 -9.624 1.00 94.38 725 VAL A CA 1
ATOM 5462 C C . VAL A 1 725 ? 2.518 15.747 -11.123 1.00 94.38 725 VAL A C 1
ATOM 5464 O O . VAL A 1 725 ? 2.627 16.775 -11.789 1.00 94.38 725 VAL A O 1
ATOM 5467 N N . VAL A 1 726 ? 2.129 14.580 -11.637 1.00 94.12 726 VAL A N 1
ATOM 5468 C CA . VAL A 1 726 ? 1.865 14.341 -13.061 1.00 94.12 726 VAL A CA 1
ATOM 5469 C C . VAL A 1 726 ? 0.360 14.215 -13.307 1.00 94.12 726 VAL A C 1
ATOM 5471 O O . VAL A 1 726 ? -0.319 13.450 -12.618 1.00 94.12 726 VAL A O 1
ATOM 5474 N N . GLY A 1 727 ? -0.164 14.952 -14.293 1.00 88.56 727 GLY A N 1
ATOM 5475 C CA . GLY A 1 727 ? -1.563 14.865 -14.739 1.00 88.56 727 GLY A CA 1
ATOM 5476 C C . GLY A 1 727 ? -2.585 15.103 -13.621 1.00 88.56 727 GLY A C 1
ATOM 5477 O O . GLY A 1 727 ? -3.605 14.419 -13.546 1.00 88.56 727 GLY A O 1
ATOM 5478 N N . GLY A 1 728 ? -2.262 15.991 -12.676 1.00 87.19 728 GLY A N 1
ATOM 5479 C CA . GLY A 1 728 ? -3.063 16.326 -11.493 1.00 87.19 728 GLY A CA 1
ATOM 5480 C C . GLY A 1 728 ? -3.130 15.246 -10.405 1.00 87.19 728 GLY A C 1
ATOM 5481 O O . GLY A 1 728 ? -3.117 15.584 -9.223 1.00 87.19 728 GLY A O 1
ATOM 5482 N N . ARG A 1 729 ? -3.184 13.961 -10.778 1.00 92.38 729 ARG A N 1
ATOM 5483 C CA . ARG A 1 729 ? -3.360 12.846 -9.833 1.00 92.38 729 ARG A CA 1
ATOM 5484 C C . ARG A 1 729 ? -2.678 11.531 -10.212 1.00 92.38 729 ARG A C 1
ATOM 5486 O O . ARG A 1 729 ? -2.770 10.591 -9.435 1.00 92.38 729 ARG A O 1
ATOM 5493 N N . LEU A 1 730 ? -2.067 11.407 -11.390 1.00 93.88 730 LEU A N 1
ATOM 5494 C CA . LEU A 1 730 ? -1.624 10.103 -11.910 1.00 93.88 730 LEU A CA 1
ATOM 5495 C C . LEU A 1 730 ? -0.536 9.480 -11.027 1.00 93.88 730 LEU A C 1
ATOM 5497 O O . LEU A 1 730 ? -0.609 8.315 -10.657 1.00 93.88 730 LEU A O 1
ATOM 5501 N N . GLY A 1 731 ? 0.458 10.286 -10.664 1.00 95.25 731 GLY A N 1
ATOM 5502 C CA . GLY A 1 731 ? 1.620 9.877 -9.884 1.00 95.25 731 GLY A CA 1
ATOM 5503 C C . GLY A 1 731 ? 2.618 11.024 -9.779 1.00 95.25 731 GLY A C 1
ATOM 5504 O O . GLY A 1 731 ? 2.257 12.192 -9.965 1.00 95.25 731 GLY A O 1
ATOM 5505 N N . VAL A 1 732 ? 3.878 10.700 -9.496 1.00 96.25 732 VAL A N 1
ATOM 5506 C CA . VAL A 1 732 ? 4.957 11.694 -9.408 1.00 96.25 732 VAL A CA 1
ATOM 5507 C C . VAL A 1 732 ? 6.151 11.321 -10.279 1.00 96.25 732 VAL A C 1
ATOM 5509 O O . VAL A 1 732 ? 6.479 10.143 -10.430 1.00 96.25 732 VAL A O 1
ATOM 5512 N N . PHE A 1 733 ? 6.838 12.337 -10.789 1.00 96.38 733 PHE A N 1
ATOM 5513 C CA . PHE A 1 733 ? 8.227 12.228 -11.229 1.00 96.38 733 PHE A CA 1
ATOM 5514 C C . PHE A 1 733 ? 9.170 12.638 -10.103 1.00 96.38 733 PHE A C 1
ATOM 5516 O O . PHE A 1 733 ? 8.830 13.487 -9.280 1.00 96.38 733 PHE A O 1
ATOM 5523 N N . GLU A 1 734 ? 10.371 12.064 -10.084 1.00 94.69 734 GLU A N 1
ATOM 5524 C CA . GLU A 1 734 ? 11.468 12.541 -9.243 1.00 94.69 734 GLU A CA 1
ATOM 5525 C C . GLU A 1 734 ? 12.360 13.470 -10.077 1.00 94.69 734 GLU A C 1
ATOM 5527 O O . GLU A 1 734 ? 13.197 13.021 -10.855 1.00 94.69 734 GLU A O 1
ATOM 5532 N N . GLY A 1 735 ? 12.158 14.779 -9.943 1.00 91.50 735 GLY A N 1
ATOM 5533 C CA . GLY A 1 735 ? 12.774 15.793 -10.794 1.00 91.50 735 GLY A CA 1
ATOM 5534 C C . GLY A 1 735 ? 11.941 16.087 -12.044 1.00 91.50 735 GLY A C 1
ATOM 5535 O O . GLY A 1 735 ? 10.715 15.997 -12.033 1.00 91.50 735 GLY A O 1
ATOM 5536 N N . ASN A 1 736 ? 12.601 16.482 -13.133 1.00 85.75 736 ASN A N 1
ATOM 5537 C CA . ASN A 1 736 ? 11.942 17.031 -14.330 1.00 85.75 736 ASN A CA 1
ATOM 5538 C C . ASN A 1 736 ? 11.364 15.966 -15.287 1.00 85.75 736 ASN A C 1
ATOM 5540 O O . ASN A 1 736 ? 10.921 16.299 -16.385 1.00 85.75 736 ASN A O 1
ATOM 5544 N N . GLY A 1 737 ? 11.405 14.684 -14.924 1.00 87.88 737 GLY A N 1
ATOM 5545 C CA . GLY A 1 737 ? 10.917 13.584 -15.753 1.00 87.88 737 GLY A CA 1
ATOM 5546 C C . GLY A 1 737 ? 11.407 12.232 -15.246 1.00 87.88 737 GLY A C 1
ATOM 5547 O O . GLY A 1 737 ? 11.612 12.057 -14.049 1.00 87.88 737 GLY A O 1
ATOM 5548 N N . GLY A 1 738 ? 11.618 11.296 -16.171 1.00 92.88 738 GLY A N 1
ATOM 5549 C CA . GLY A 1 738 ? 11.899 9.897 -15.846 1.00 92.88 738 GLY A CA 1
ATOM 5550 C C . GLY A 1 738 ? 10.618 9.071 -15.851 1.00 92.88 738 GLY A C 1
ATOM 5551 O O . GLY A 1 738 ? 9.583 9.536 -16.325 1.00 92.88 738 GLY A O 1
ATOM 5552 N N . ASP A 1 739 ? 10.690 7.830 -15.385 1.00 96.25 739 ASP A N 1
ATOM 5553 C CA . ASP A 1 739 ? 9.511 6.968 -15.277 1.00 96.25 739 ASP A CA 1
ATOM 5554 C C . ASP A 1 739 ? 8.565 7.456 -14.164 1.00 96.25 739 ASP A C 1
ATOM 5556 O O . ASP A 1 739 ? 8.984 8.153 -13.232 1.00 96.25 739 ASP A O 1
ATOM 5560 N N . LEU A 1 740 ? 7.288 7.083 -14.252 1.00 96.81 740 LEU A N 1
ATOM 5561 C CA . LEU A 1 740 ? 6.319 7.332 -13.190 1.00 96.81 740 LEU A CA 1
ATOM 5562 C C . LEU A 1 740 ? 6.737 6.562 -11.930 1.00 96.81 740 LEU A C 1
ATOM 5564 O O . LEU A 1 740 ? 7.030 5.370 -11.971 1.00 96.81 740 LEU A O 1
ATOM 5568 N N . ARG A 1 741 ? 6.772 7.225 -10.778 1.00 96.06 741 ARG A N 1
ATOM 5569 C CA . ARG A 1 741 ? 7.132 6.570 -9.517 1.00 96.06 741 ARG A CA 1
ATOM 5570 C C . ARG A 1 741 ? 5.915 5.895 -8.874 1.00 96.06 741 ARG A C 1
ATOM 5572 O O . ARG A 1 741 ? 4.891 6.548 -8.696 1.00 96.06 741 ARG A O 1
ATOM 5579 N N . ILE A 1 742 ? 6.052 4.625 -8.477 1.00 91.25 742 ILE A N 1
ATOM 5580 C CA . ILE A 1 742 ? 4.915 3.751 -8.102 1.00 91.25 742 ILE A CA 1
ATOM 5581 C C . ILE A 1 742 ? 4.851 3.349 -6.628 1.00 91.25 742 ILE A C 1
ATOM 5583 O O . ILE A 1 742 ? 3.878 2.723 -6.216 1.00 91.25 742 ILE A O 1
ATOM 5587 N N . GLY A 1 743 ? 5.890 3.652 -5.848 1.00 94.56 743 GLY A N 1
ATOM 5588 C CA . GLY A 1 743 ? 6.003 3.210 -4.461 1.00 94.56 743 GLY A CA 1
ATOM 5589 C C . GLY A 1 743 ? 6.165 4.336 -3.454 1.00 94.56 743 GLY A C 1
ATOM 5590 O O . GLY A 1 743 ? 5.701 5.455 -3.654 1.00 94.56 743 GLY A O 1
ATOM 5591 N N . LEU A 1 744 ? 6.830 4.029 -2.340 1.00 96.69 744 LEU A N 1
ATOM 5592 C CA . LEU A 1 744 ? 6.963 4.965 -1.225 1.00 96.69 744 LEU A CA 1
ATOM 5593 C C . LEU A 1 744 ? 8.249 5.801 -1.322 1.00 96.69 744 LEU A C 1
ATOM 5595 O O . LEU A 1 744 ? 9.306 5.275 -1.699 1.00 96.69 744 LEU A O 1
ATOM 5599 N N . PRO A 1 745 ? 8.206 7.087 -0.932 1.00 95.94 745 PRO A N 1
ATOM 5600 C CA . PRO A 1 745 ? 9.398 7.920 -0.923 1.00 95.94 745 PRO A CA 1
ATOM 5601 C C . PRO A 1 745 ? 10.331 7.547 0.223 1.00 95.94 745 PRO A C 1
ATOM 5603 O O . PRO A 1 745 ? 9.891 7.099 1.284 1.00 95.94 745 PRO A O 1
ATOM 5606 N N . MET A 1 746 ? 11.619 7.854 0.064 1.00 95.38 746 MET A N 1
ATOM 5607 C CA . MET A 1 746 ? 12.627 7.651 1.110 1.00 95.38 746 MET A CA 1
ATOM 5608 C C . MET A 1 746 ? 12.252 8.327 2.434 1.00 95.38 746 MET A C 1
ATOM 5610 O O . MET A 1 746 ? 12.539 7.799 3.503 1.00 95.38 746 MET A O 1
ATOM 5614 N N . GLN A 1 747 ? 11.551 9.462 2.399 1.00 94.44 747 GLN A N 1
ATOM 5615 C CA . GLN A 1 747 ? 11.087 10.156 3.601 1.00 94.44 747 GLN A CA 1
ATOM 5616 C C . GLN A 1 747 ? 10.044 9.360 4.398 1.00 94.44 747 GLN A C 1
ATOM 5618 O O . GLN A 1 747 ? 9.942 9.580 5.599 1.00 94.44 747 GLN A O 1
ATOM 5623 N N . SER A 1 748 ? 9.335 8.407 3.788 1.00 94.56 748 SER A N 1
ATOM 5624 C CA . SER A 1 748 ? 8.419 7.498 4.493 1.00 94.56 748 SER A CA 1
ATOM 5625 C C . SER A 1 748 ? 9.124 6.271 5.089 1.00 94.56 748 SER A C 1
ATOM 5627 O O . SER A 1 748 ? 8.523 5.541 5.871 1.00 94.56 748 SER A O 1
ATOM 5629 N N . LEU A 1 749 ? 10.391 6.033 4.731 1.00 96.06 749 LEU A N 1
ATOM 5630 C CA . LEU A 1 749 ? 11.126 4.803 5.057 1.00 96.06 749 LEU A CA 1
ATOM 5631 C C . LEU A 1 749 ? 12.413 5.053 5.851 1.00 96.06 749 LEU A C 1
ATOM 5633 O O . LEU A 1 749 ? 12.907 4.141 6.507 1.00 96.06 749 LEU A O 1
ATOM 5637 N N . HIS A 1 750 ? 12.964 6.267 5.799 1.00 94.69 750 HIS A N 1
ATOM 5638 C CA . HIS A 1 750 ? 14.279 6.619 6.329 1.00 94.69 750 HIS A CA 1
ATOM 5639 C C . HIS A 1 750 ? 14.251 7.992 7.022 1.00 94.69 750 HIS A C 1
ATOM 5641 O O . HIS A 1 750 ? 13.735 8.984 6.484 1.00 94.69 750 HIS A O 1
ATOM 5647 N N . ASP A 1 751 ? 14.844 8.079 8.215 1.00 92.00 751 ASP A N 1
ATOM 5648 C CA . ASP A 1 751 ? 14.897 9.320 9.009 1.00 92.00 751 ASP A CA 1
ATOM 5649 C C . ASP A 1 751 ? 16.078 10.239 8.665 1.00 92.00 751 ASP A C 1
ATOM 5651 O O . ASP A 1 751 ? 16.086 11.405 9.046 1.00 92.00 751 ASP A O 1
ATOM 5655 N N . GLY A 1 752 ? 17.014 9.751 7.855 1.00 89.94 752 GLY A N 1
ATOM 5656 C CA . GLY A 1 752 ? 18.245 10.450 7.478 1.00 89.94 752 GLY A CA 1
ATOM 5657 C C . GLY A 1 752 ? 19.495 9.764 8.024 1.00 89.94 752 GLY A C 1
ATOM 5658 O O . GLY A 1 752 ? 20.576 10.004 7.500 1.00 89.94 752 GLY A O 1
ATOM 5659 N N . GLN A 1 753 ? 19.337 8.862 8.995 1.00 90.50 753 GLN A N 1
ATOM 5660 C CA . GLN A 1 753 ? 20.423 8.069 9.569 1.00 90.50 753 GLN A CA 1
ATOM 5661 C C . GLN A 1 753 ? 20.188 6.570 9.394 1.00 90.50 753 GLN A C 1
ATOM 5663 O O . GLN A 1 753 ? 21.111 5.849 9.024 1.00 90.50 753 GLN A O 1
ATOM 5668 N N . VAL A 1 754 ? 18.963 6.105 9.653 1.00 92.12 754 VAL A N 1
ATOM 5669 C CA . VAL A 1 754 ? 18.614 4.686 9.597 1.00 92.12 754 VAL A CA 1
ATOM 5670 C C . VAL A 1 754 ? 17.280 4.449 8.897 1.00 92.12 754 VAL A C 1
ATOM 5672 O O . VAL A 1 754 ? 16.376 5.294 8.865 1.00 92.12 754 VAL A O 1
ATOM 5675 N N . LEU A 1 755 ? 17.144 3.241 8.350 1.00 95.31 755 LEU A N 1
ATOM 5676 C CA . LEU A 1 755 ? 15.865 2.732 7.874 1.00 95.31 755 LEU A CA 1
ATOM 5677 C C . LEU A 1 755 ? 14.916 2.529 9.058 1.00 95.31 755 LEU A C 1
ATOM 5679 O O . LEU A 1 755 ? 15.265 1.922 10.069 1.00 95.31 755 LEU A O 1
ATOM 5683 N N . ARG A 1 756 ? 13.691 3.027 8.907 1.00 95.62 756 ARG A N 1
ATOM 5684 C CA . ARG A 1 756 ? 12.588 2.852 9.856 1.00 95.62 756 ARG A CA 1
ATOM 5685 C C . ARG A 1 756 ? 11.782 1.589 9.575 1.00 95.62 756 ARG A C 1
ATOM 5687 O O . ARG A 1 756 ? 11.103 1.107 10.476 1.00 95.62 756 ARG A O 1
ATOM 5694 N N . HIS A 1 757 ? 11.837 1.062 8.350 1.00 97.44 757 HIS A N 1
ATOM 5695 C CA . HIS A 1 757 ? 11.235 -0.222 7.997 1.00 97.44 757 HIS A CA 1
ATOM 5696 C C . HIS A 1 757 ? 12.294 -1.321 8.021 1.00 97.44 757 HIS A C 1
ATOM 5698 O O . HIS A 1 757 ? 13.307 -1.226 7.330 1.00 97.44 757 HIS A O 1
ATOM 5704 N N . THR A 1 758 ? 12.038 -2.381 8.784 1.00 97.25 758 THR A N 1
ATOM 5705 C CA . THR A 1 758 ? 12.732 -3.656 8.607 1.00 97.25 758 THR A CA 1
ATOM 5706 C C . THR A 1 758 ? 11.969 -4.464 7.548 1.00 97.25 758 THR A C 1
ATOM 5708 O O . THR A 1 758 ? 10.809 -4.791 7.806 1.00 97.25 758 THR A O 1
ATOM 5711 N N . PRO A 1 759 ? 12.568 -4.772 6.382 1.00 97.38 759 PRO A N 1
ATOM 5712 C CA . PRO A 1 759 ? 11.890 -5.488 5.301 1.00 97.38 759 PRO A CA 1
ATOM 5713 C C . PRO A 1 759 ? 11.736 -6.972 5.662 1.00 97.38 759 PRO A C 1
ATOM 5715 O O . PRO A 1 759 ? 12.661 -7.769 5.510 1.00 97.38 759 PRO A O 1
ATOM 5718 N N . LEU A 1 760 ? 10.573 -7.319 6.211 1.00 98.12 760 LEU A N 1
ATOM 5719 C CA . LEU A 1 760 ? 10.184 -8.673 6.609 1.00 98.12 760 LEU A CA 1
ATOM 5720 C C . LEU A 1 760 ? 8.947 -9.088 5.820 1.00 98.12 760 LEU A C 1
ATOM 5722 O O . LEU A 1 760 ? 8.012 -8.290 5.708 1.00 98.12 760 LEU A O 1
ATOM 5726 N N . ARG A 1 761 ? 8.881 -10.352 5.393 1.00 98.38 761 ARG A N 1
ATOM 5727 C CA . ARG A 1 761 ? 7.622 -10.941 4.929 1.00 98.38 761 ARG A CA 1
ATOM 5728 C C . ARG A 1 761 ? 6.627 -11.036 6.081 1.00 98.38 761 ARG A C 1
ATOM 5730 O O . ARG A 1 761 ? 6.968 -11.454 7.192 1.00 98.38 761 ARG A O 1
ATOM 5737 N N . LEU A 1 762 ? 5.380 -10.668 5.798 1.00 98.69 762 LEU A N 1
ATOM 5738 C CA . LEU A 1 762 ? 4.296 -10.641 6.775 1.00 98.69 762 LEU A CA 1
ATOM 5739 C C . LEU A 1 762 ? 4.129 -11.998 7.476 1.00 98.69 762 LEU A C 1
ATOM 5741 O O . LEU A 1 762 ? 3.998 -13.028 6.820 1.00 98.69 762 LEU A O 1
ATOM 5745 N N . SER A 1 763 ? 4.086 -11.989 8.809 1.00 98.69 763 SER A N 1
ATOM 5746 C CA . SER A 1 763 ? 3.751 -13.167 9.618 1.00 98.69 763 SER A CA 1
ATOM 5747 C C . SER A 1 763 ? 2.274 -13.141 10.012 1.00 98.69 763 SER A C 1
ATOM 5749 O O . SER A 1 763 ? 1.849 -12.306 10.811 1.00 98.69 763 SER A O 1
ATOM 5751 N N . VAL A 1 764 ? 1.481 -14.038 9.435 1.00 98.75 764 VAL A N 1
ATOM 5752 C CA . VAL A 1 764 ? 0.036 -14.154 9.654 1.00 98.75 764 VAL A CA 1
ATOM 5753 C C . VAL A 1 764 ? -0.238 -15.235 10.696 1.00 98.75 764 VAL A C 1
ATOM 5755 O O . VAL A 1 764 ? 0.201 -16.364 10.524 1.00 98.75 764 VAL A O 1
ATOM 5758 N N . PHE A 1 765 ? -0.978 -14.917 11.755 1.00 98.56 765 PHE A N 1
ATOM 5759 C CA . PHE A 1 765 ? -1.370 -15.847 12.816 1.00 98.56 765 PHE A CA 1
ATOM 5760 C C . PHE A 1 765 ? -2.890 -16.005 12.823 1.00 98.56 765 PHE A C 1
ATOM 5762 O O . PHE A 1 765 ? -3.589 -15.007 12.991 1.00 98.56 765 PHE A O 1
ATOM 5769 N N . ILE A 1 766 ? -3.403 -17.226 12.669 1.00 98.50 766 ILE A N 1
ATOM 5770 C CA . ILE A 1 766 ? -4.846 -17.500 12.594 1.00 98.50 766 ILE A CA 1
ATOM 5771 C C . ILE A 1 766 ? -5.259 -18.509 13.668 1.00 98.50 766 ILE A C 1
ATOM 5773 O O . ILE A 1 766 ? -4.740 -19.623 13.708 1.00 98.50 766 ILE A O 1
ATOM 5777 N N . GLU A 1 767 ? -6.228 -18.138 14.507 1.00 97.19 767 GLU A N 1
ATOM 5778 C CA . GLU A 1 767 ? -6.927 -19.062 15.409 1.00 97.19 767 GLU A CA 1
ATOM 5779 C C . GLU A 1 767 ? -8.215 -19.585 14.753 1.00 97.19 767 GLU A C 1
ATOM 5781 O O . GLU A 1 767 ? -9.255 -18.925 14.760 1.00 97.19 767 GLU A O 1
ATOM 5786 N N . ALA A 1 768 ? -8.145 -20.789 14.188 1.00 96.88 768 ALA A N 1
ATOM 5787 C CA . ALA A 1 768 ? -9.270 -21.495 13.574 1.00 96.88 768 ALA A CA 1
ATOM 5788 C C . ALA A 1 768 ? -8.987 -23.010 13.541 1.00 96.88 768 ALA A C 1
ATOM 5790 O O . ALA A 1 768 ? -7.836 -23.416 13.746 1.00 96.88 768 ALA A O 1
ATOM 5791 N N . PRO A 1 769 ? -9.987 -23.867 13.267 1.00 96.06 769 PRO A N 1
ATOM 5792 C CA . PRO A 1 769 ? -9.725 -25.260 12.921 1.00 96.06 769 PRO A CA 1
ATOM 5793 C C . PRO A 1 769 ? -8.758 -25.343 11.730 1.00 96.06 769 PRO A C 1
ATOM 5795 O O . PRO A 1 769 ? -8.884 -24.586 10.764 1.00 96.06 769 PRO A O 1
ATOM 5798 N N . ARG A 1 770 ? -7.764 -26.234 11.803 1.00 95.44 770 ARG A N 1
ATOM 5799 C CA . ARG A 1 770 ? -6.688 -26.313 10.798 1.00 95.44 770 ARG A CA 1
ATOM 5800 C C . ARG A 1 770 ? -7.253 -26.688 9.426 1.00 95.44 770 ARG A C 1
ATOM 5802 O O . ARG A 1 770 ? -6.905 -26.073 8.424 1.00 95.44 770 ARG A O 1
ATOM 5809 N N . GLU A 1 771 ? -8.205 -27.614 9.412 1.00 96.19 771 GLU A N 1
ATOM 5810 C CA . GLU A 1 771 ? -8.940 -28.052 8.230 1.00 96.19 771 GLU A CA 1
ATOM 5811 C C . GLU A 1 771 ? -9.706 -26.917 7.535 1.00 96.19 771 GLU A C 1
ATOM 5813 O O . GLU A 1 771 ? -9.829 -26.927 6.313 1.00 96.19 771 GLU A O 1
ATOM 5818 N N . ALA A 1 772 ? -10.177 -25.914 8.284 1.00 97.44 772 ALA A N 1
ATOM 5819 C CA . ALA A 1 772 ? -10.863 -24.760 7.714 1.00 97.44 772 ALA A CA 1
ATOM 5820 C C . ALA A 1 772 ? -9.881 -23.849 6.963 1.00 97.44 772 ALA A C 1
ATOM 5822 O O . ALA A 1 772 ? -10.163 -23.421 5.846 1.00 97.44 772 ALA A O 1
ATOM 5823 N N . ILE A 1 773 ? -8.695 -23.610 7.535 1.00 98.00 773 ILE A N 1
ATOM 5824 C CA . ILE A 1 773 ? -7.619 -22.848 6.881 1.00 98.00 773 ILE A CA 1
ATOM 5825 C C . ILE A 1 773 ? -7.163 -23.571 5.604 1.00 98.00 773 ILE A C 1
ATOM 5827 O O . ILE A 1 773 ? -7.049 -22.951 4.544 1.00 98.00 773 ILE A O 1
ATOM 5831 N N . ASP A 1 774 ? -6.951 -24.888 5.687 1.00 97.38 774 ASP A N 1
ATOM 5832 C CA . ASP A 1 774 ? -6.557 -25.717 4.544 1.00 97.38 774 ASP A CA 1
ATOM 5833 C C . ASP A 1 774 ? -7.626 -25.706 3.437 1.00 97.38 774 ASP A C 1
ATOM 5835 O O . ASP A 1 774 ? -7.289 -25.600 2.255 1.00 97.38 774 ASP A O 1
ATOM 5839 N N . ALA A 1 775 ? -8.915 -25.742 3.796 1.00 97.25 775 ALA A N 1
ATOM 5840 C CA . ALA A 1 775 ? -10.019 -25.665 2.841 1.00 97.25 775 ALA A CA 1
ATOM 5841 C C . ALA A 1 775 ? -10.040 -24.331 2.079 1.00 97.25 775 ALA A C 1
ATOM 5843 O O . ALA A 1 775 ? -10.209 -24.331 0.857 1.00 97.25 775 ALA A O 1
ATOM 5844 N N . VAL A 1 776 ? -9.813 -23.205 2.765 1.00 97.38 776 VAL A N 1
ATOM 5845 C CA . VAL A 1 776 ? -9.722 -21.890 2.113 1.00 97.38 776 VAL A CA 1
ATOM 5846 C C . VAL A 1 776 ? -8.528 -21.839 1.157 1.00 97.38 776 VAL A C 1
ATOM 5848 O O . VAL A 1 776 ? -8.678 -21.408 0.013 1.00 97.38 776 VAL A O 1
ATOM 5851 N N . MET A 1 777 ? -7.354 -22.333 1.571 1.00 96.50 777 MET A N 1
ATOM 5852 C CA . MET A 1 777 ? -6.187 -22.414 0.681 1.00 96.50 777 MET A CA 1
ATOM 5853 C C . MET A 1 777 ? -6.462 -23.306 -0.540 1.00 96.50 777 MET A C 1
ATOM 5855 O O . MET A 1 777 ? -6.101 -22.952 -1.659 1.00 96.50 777 MET A O 1
ATOM 5859 N N . ALA A 1 778 ? -7.146 -24.438 -0.372 1.00 96.44 778 ALA A N 1
ATOM 5860 C CA . ALA A 1 778 ? -7.486 -25.319 -1.488 1.00 96.44 778 ALA A CA 1
ATOM 5861 C C . ALA A 1 778 ? -8.435 -24.654 -2.506 1.00 96.44 778 ALA A C 1
ATOM 5863 O O . ALA A 1 778 ? -8.300 -24.885 -3.709 1.00 96.44 778 ALA A O 1
ATOM 5864 N N . GLN A 1 779 ? -9.370 -23.820 -2.039 1.00 97.31 779 GLN A N 1
ATOM 5865 C CA . GLN A 1 779 ? -10.375 -23.154 -2.877 1.00 97.31 779 GLN A CA 1
ATOM 5866 C C . GLN A 1 779 ? -9.862 -21.871 -3.546 1.00 97.31 779 GLN A C 1
ATOM 5868 O O . GLN A 1 779 ? -10.325 -21.518 -4.632 1.00 97.31 779 GLN A O 1
ATOM 5873 N N . HIS A 1 780 ? -8.890 -21.180 -2.942 1.00 97.50 780 HIS A N 1
ATOM 5874 C CA . HIS A 1 780 ? -8.420 -19.875 -3.408 1.00 97.50 780 HIS A CA 1
ATOM 5875 C C . HIS A 1 780 ? -6.936 -19.896 -3.788 1.00 97.50 780 HIS A C 1
ATOM 5877 O O . HIS A 1 780 ? -6.054 -19.753 -2.942 1.00 97.50 780 HIS A O 1
ATOM 5883 N N . ALA A 1 781 ? -6.665 -19.992 -5.096 1.00 96.12 781 ALA A N 1
ATOM 5884 C CA . ALA A 1 781 ? -5.310 -20.071 -5.652 1.00 96.12 781 ALA A CA 1
ATOM 5885 C C . ALA A 1 781 ? -4.379 -18.954 -5.160 1.00 96.12 781 ALA A C 1
ATOM 5887 O O . ALA A 1 781 ? -3.285 -19.243 -4.703 1.00 96.12 781 ALA A O 1
ATOM 5888 N N . VAL A 1 782 ? -4.842 -17.700 -5.154 1.00 95.62 782 VAL A N 1
ATOM 5889 C CA . VAL A 1 782 ? -4.044 -16.555 -4.683 1.00 95.62 782 VAL A CA 1
ATOM 5890 C C . VAL A 1 782 ? -3.583 -16.736 -3.232 1.00 95.62 782 VAL A C 1
ATOM 5892 O O . VAL A 1 782 ? -2.427 -16.481 -2.918 1.00 95.62 782 VAL A O 1
ATOM 5895 N N . VAL A 1 783 ? -4.465 -17.206 -2.345 1.00 97.00 783 VAL A N 1
ATOM 5896 C CA . VAL A 1 783 ? -4.142 -17.449 -0.928 1.00 97.00 783 VAL A CA 1
ATOM 5897 C C . VAL A 1 783 ? -3.113 -18.572 -0.809 1.00 97.00 783 VAL A C 1
ATOM 5899 O O . VAL A 1 783 ? -2.110 -18.422 -0.113 1.00 97.00 783 VAL A O 1
ATOM 5902 N N . ARG A 1 784 ? -3.341 -19.681 -1.521 1.00 96.50 784 ARG A N 1
ATOM 5903 C CA . ARG A 1 784 ? -2.408 -20.811 -1.571 1.00 96.50 784 ARG A CA 1
ATOM 5904 C C . ARG A 1 784 ? -1.039 -20.391 -2.077 1.00 96.50 784 ARG A C 1
ATOM 5906 O O . ARG A 1 784 ? -0.048 -20.790 -1.482 1.00 96.50 784 ARG A O 1
ATOM 5913 N N . ASP A 1 785 ? -0.982 -19.617 -3.151 1.00 96.44 785 ASP A N 1
ATOM 5914 C CA . ASP A 1 785 ? 0.269 -19.235 -3.793 1.00 96.44 785 ASP A CA 1
ATOM 5915 C C . ASP A 1 785 ? 1.039 -18.261 -2.888 1.00 96.44 785 ASP A C 1
ATOM 5917 O O . ASP A 1 785 ? 2.220 -18.471 -2.635 1.00 96.44 785 ASP A O 1
ATOM 5921 N N . LEU A 1 786 ? 0.371 -17.290 -2.252 1.00 97.44 786 LEU A N 1
ATOM 5922 C CA . LEU A 1 786 ? 1.011 -16.398 -1.276 1.00 97.44 786 LEU A CA 1
ATOM 5923 C C . LEU A 1 786 ? 1.694 -17.151 -0.119 1.00 97.44 786 LEU A C 1
ATOM 5925 O O . LEU A 1 786 ? 2.800 -16.789 0.287 1.00 97.44 786 LEU A O 1
ATOM 5929 N N . VAL A 1 787 ? 1.051 -18.197 0.403 1.00 97.19 787 VAL A N 1
ATOM 5930 C CA . VAL A 1 787 ? 1.585 -19.004 1.511 1.00 97.19 787 VAL A CA 1
ATOM 5931 C C . VAL A 1 787 ? 2.613 -20.022 1.008 1.00 97.19 787 VAL A C 1
ATOM 5933 O O . VAL A 1 787 ? 3.749 -20.055 1.474 1.00 97.19 787 VAL A O 1
ATOM 5936 N N . GLY A 1 788 ? 2.234 -20.848 0.034 1.00 95.38 788 GLY A N 1
ATOM 5937 C CA . GLY A 1 788 ? 3.027 -21.969 -0.470 1.00 95.38 788 GLY A CA 1
ATOM 5938 C C . GLY A 1 788 ? 4.306 -21.547 -1.189 1.00 95.38 788 GLY A C 1
ATOM 5939 O O . GLY A 1 788 ? 5.306 -22.256 -1.101 1.00 95.38 788 GLY A O 1
ATOM 5940 N N . ASN A 1 789 ? 4.301 -20.376 -1.831 1.00 96.69 789 ASN A N 1
ATOM 5941 C CA . ASN A 1 789 ? 5.468 -19.812 -2.506 1.00 96.69 789 ASN A CA 1
ATOM 5942 C C . ASN A 1 789 ? 6.297 -18.872 -1.611 1.00 96.69 789 ASN A C 1
ATOM 5944 O O . ASN A 1 789 ? 7.270 -18.275 -2.077 1.00 96.69 789 ASN A O 1
ATOM 5948 N N . GLY A 1 790 ? 5.948 -18.744 -0.326 1.00 95.81 790 GLY A N 1
ATOM 5949 C CA . GLY A 1 790 ? 6.743 -18.005 0.653 1.00 95.81 790 GLY A CA 1
ATOM 5950 C C . GLY A 1 790 ? 6.721 -16.486 0.474 1.00 95.81 790 GLY A C 1
ATOM 5951 O O . GLY A 1 790 ? 7.728 -15.839 0.756 1.00 95.81 790 GLY A O 1
ATOM 5952 N N . TRP A 1 791 ? 5.599 -15.911 0.025 1.00 97.75 791 TRP A N 1
ATOM 5953 C CA . TRP A 1 791 ? 5.370 -14.454 -0.009 1.00 97.75 791 TRP A CA 1
ATOM 5954 C C . TRP A 1 791 ? 4.869 -13.896 1.332 1.00 97.75 791 TRP A C 1
ATOM 5956 O O . TRP A 1 791 ? 4.826 -12.682 1.536 1.00 97.75 791 TRP A O 1
ATOM 5966 N N . MET A 1 792 ? 4.489 -14.783 2.250 1.00 97.88 792 MET A N 1
ATOM 5967 C CA . MET A 1 792 ? 4.164 -14.522 3.650 1.00 97.88 792 MET A CA 1
ATOM 5968 C C . MET A 1 792 ? 4.393 -15.795 4.472 1.00 97.88 792 MET A C 1
ATOM 5970 O O . MET A 1 792 ? 4.460 -16.892 3.918 1.00 97.88 792 MET A O 1
ATOM 5974 N N . HIS A 1 793 ? 4.455 -15.661 5.794 1.00 98.19 793 HIS A N 1
ATOM 5975 C CA . HIS A 1 793 ? 4.452 -16.796 6.718 1.00 98.19 793 HIS A CA 1
ATOM 5976 C C . HIS A 1 793 ? 3.055 -16.990 7.291 1.00 98.19 793 HIS A C 1
ATOM 5978 O O . HIS A 1 793 ? 2.468 -16.029 7.781 1.00 98.19 793 HIS A O 1
ATOM 5984 N N . LEU A 1 794 ? 2.540 -18.220 7.281 1.00 98.44 794 LEU A N 1
ATOM 5985 C CA . LEU A 1 794 ? 1.254 -18.552 7.894 1.00 98.44 794 LEU A CA 1
ATOM 5986 C C . LEU A 1 794 ? 1.463 -19.434 9.126 1.00 98.44 794 LEU A C 1
ATOM 5988 O O . LEU A 1 794 ? 2.033 -20.517 9.033 1.00 98.44 794 LEU A O 1
ATOM 5992 N N . PHE A 1 795 ? 0.954 -18.981 10.263 1.00 98.25 795 PHE A N 1
ATOM 5993 C CA . PHE A 1 795 ? 0.963 -19.673 11.540 1.00 98.25 795 PHE A CA 1
ATOM 5994 C C . PHE A 1 795 ? -0.467 -19.989 11.974 1.00 98.25 795 PHE A C 1
ATOM 5996 O O . PHE A 1 795 ? -1.335 -19.117 12.032 1.00 98.25 795 PHE A O 1
ATOM 6003 N N . TRP A 1 796 ? -0.698 -21.244 12.323 1.00 97.94 796 TRP A N 1
ATOM 6004 C CA . TRP A 1 796 ? -1.905 -21.712 12.980 1.00 97.94 796 TRP A CA 1
ATOM 6005 C C . TRP A 1 796 ? -1.742 -21.605 14.495 1.00 97.94 796 TRP A C 1
ATOM 6007 O O . TRP A 1 796 ? -0.717 -22.017 15.044 1.00 97.94 796 TRP A O 1
ATOM 6017 N N . LEU A 1 797 ? -2.771 -21.082 15.157 1.00 96.19 797 LEU A N 1
ATOM 6018 C CA . LEU A 1 797 ? -2.914 -21.054 16.606 1.00 96.19 797 LEU A CA 1
ATOM 6019 C C . LEU A 1 797 ? -3.948 -22.100 17.025 1.00 96.19 797 LEU A C 1
ATOM 6021 O O . LEU A 1 797 ? -5.082 -22.079 16.543 1.00 96.19 797 LEU A O 1
ATOM 6025 N N . GLU A 1 798 ? -3.586 -22.981 17.957 1.00 94.06 798 GLU A N 1
ATOM 6026 C CA . GLU A 1 798 ? -4.528 -23.953 18.507 1.00 94.06 798 GLU A CA 1
ATOM 6027 C C . GLU A 1 798 ? -5.676 -23.237 19.244 1.00 94.06 798 GLU A C 1
ATOM 6029 O O . GLU A 1 798 ? -5.427 -22.423 20.153 1.00 94.06 798 GLU A O 1
ATOM 6034 N N . PRO A 1 799 ? -6.945 -23.533 18.898 1.00 90.44 799 PRO A N 1
ATOM 6035 C CA . PRO A 1 799 ? -8.088 -23.009 19.631 1.00 90.44 799 PRO A CA 1
ATOM 6036 C C . PRO A 1 799 ? -8.001 -23.357 21.118 1.00 90.44 799 PRO A C 1
ATOM 6038 O O . PRO A 1 799 ? -7.931 -24.526 21.483 1.00 90.44 799 PRO A O 1
ATOM 6041 N N . GLN A 1 800 ? -8.014 -22.338 21.984 1.00 79.88 800 GLN A N 1
ATOM 6042 C CA . GLN A 1 800 ? -7.932 -22.471 23.453 1.00 79.88 800 GLN A CA 1
ATOM 6043 C C . GLN A 1 800 ? -6.654 -23.153 23.991 1.00 79.88 800 GLN A C 1
ATOM 6045 O O . GLN A 1 800 ? -6.528 -23.329 25.203 1.00 79.88 800 GLN A O 1
ATOM 6050 N N . GLY A 1 801 ? -5.704 -23.501 23.120 1.00 86.00 801 GLY A N 1
ATOM 6051 C CA . GLY A 1 801 ? -4.471 -24.197 23.463 1.00 86.00 801 GLY A CA 1
ATOM 6052 C C . GLY A 1 801 ? -3.210 -23.373 23.180 1.00 86.00 801 GLY A C 1
ATOM 6053 O O . GLY A 1 801 ? -3.262 -22.350 22.485 1.00 86.00 801 GLY A O 1
ATOM 6054 N N . PRO A 1 802 ? -2.060 -23.795 23.734 1.00 88.62 802 PRO A N 1
ATOM 6055 C CA . PRO A 1 802 ? -0.786 -23.105 23.560 1.00 88.62 802 PRO A CA 1
ATOM 6056 C C . PRO A 1 802 ? -0.049 -23.523 22.281 1.00 88.62 802 PRO A C 1
ATOM 6058 O O . PRO A 1 802 ? 0.974 -22.919 21.953 1.00 88.62 802 PRO A O 1
ATOM 6061 N N . ARG A 1 803 ? -0.509 -24.577 21.589 1.00 93.12 803 ARG A N 1
ATOM 6062 C CA . ARG A 1 803 ? 0.198 -25.130 20.432 1.00 93.12 803 ARG A CA 1
ATOM 6063 C C . ARG A 1 803 ? 0.066 -24.231 19.216 1.00 93.12 803 ARG A C 1
ATOM 6065 O O . ARG A 1 803 ? -0.932 -23.535 19.025 1.00 93.12 803 ARG A O 1
ATOM 6072 N N . MET A 1 804 ? 1.092 -24.280 18.380 1.00 95.25 804 MET A N 1
ATOM 6073 C CA . MET A 1 804 ? 1.142 -23.550 17.128 1.00 95.25 804 MET A CA 1
ATOM 6074 C C . MET A 1 804 ? 1.905 -24.357 16.090 1.00 95.25 804 MET A C 1
ATOM 6076 O O . MET A 1 804 ? 2.811 -25.126 16.415 1.00 95.25 804 MET A O 1
ATOM 6080 N N . ALA A 1 805 ? 1.571 -24.126 14.829 1.00 95.94 805 ALA A N 1
ATOM 6081 C CA . ALA A 1 805 ? 2.296 -24.690 13.703 1.00 95.94 805 ALA A CA 1
ATOM 6082 C C . ALA A 1 805 ? 2.453 -23.645 12.605 1.00 95.94 805 ALA A C 1
ATOM 6084 O O . ALA A 1 805 ? 1.588 -22.794 12.434 1.00 95.94 805 ALA A O 1
ATOM 6085 N N . GLN A 1 806 ? 3.536 -23.721 11.847 1.00 95.81 806 GLN A N 1
ATOM 6086 C CA . GLN A 1 806 ? 3.757 -22.916 10.653 1.00 95.81 806 GLN A CA 1
ATOM 6087 C C . GLN A 1 806 ? 3.431 -23.751 9.414 1.00 95.81 806 GLN A C 1
ATOM 6089 O O . GLN A 1 806 ? 3.855 -24.902 9.321 1.00 95.81 806 GLN A O 1
ATOM 6094 N N . CYS A 1 807 ? 2.702 -23.181 8.457 1.00 95.00 807 CYS A N 1
ATOM 6095 C CA . CYS A 1 807 ? 2.565 -23.763 7.129 1.00 95.00 807 CYS A CA 1
ATOM 6096 C C . CYS A 1 807 ? 3.823 -23.429 6.322 1.00 95.00 807 CYS A C 1
ATOM 6098 O O . CYS A 1 807 ? 4.112 -22.263 6.054 1.00 95.00 807 CYS A O 1
ATOM 6100 N N . TRP A 1 808 ? 4.582 -24.457 5.958 1.00 88.56 808 TRP A N 1
ATOM 6101 C CA . TRP A 1 808 ? 5.817 -24.358 5.194 1.00 88.56 808 TRP A CA 1
ATOM 6102 C C . TRP A 1 808 ? 5.798 -25.383 4.065 1.00 88.56 808 TRP A C 1
ATOM 6104 O O . TRP A 1 808 ? 5.619 -26.576 4.311 1.00 88.56 808 TRP A O 1
ATOM 6114 N N . GLN A 1 809 ? 5.950 -24.924 2.819 1.00 82.75 809 GLN A N 1
ATOM 6115 C CA . GLN A 1 809 ? 5.918 -25.783 1.622 1.00 82.75 809 GLN A CA 1
ATOM 6116 C C . GLN A 1 809 ? 4.688 -26.719 1.581 1.00 82.75 809 GLN A C 1
ATOM 6118 O O . GLN A 1 809 ? 4.778 -27.892 1.220 1.00 82.75 809 GLN A O 1
ATOM 6123 N N . GLY A 1 810 ? 3.527 -26.206 2.005 1.00 82.62 810 GLY A N 1
ATOM 6124 C CA . GLY A 1 810 ? 2.267 -26.955 2.040 1.00 82.62 810 GLY A CA 1
ATOM 6125 C C . GLY A 1 810 ? 2.149 -27.979 3.175 1.00 82.62 810 GLY A C 1
ATOM 6126 O O . GLY A 1 810 ? 1.250 -28.817 3.137 1.00 82.62 810 GLY A O 1
ATOM 6127 N N . ARG A 1 811 ? 3.039 -27.947 4.175 1.00 89.00 811 ARG A N 1
ATOM 6128 C CA . ARG A 1 811 ? 2.994 -28.820 5.357 1.00 89.00 811 ARG A CA 1
ATOM 6129 C C . ARG A 1 811 ? 2.963 -28.005 6.642 1.00 89.00 811 ARG A C 1
ATOM 6131 O O . ARG A 1 811 ? 3.615 -26.973 6.743 1.00 89.00 811 ARG A O 1
ATOM 6138 N N . TRP A 1 812 ? 2.247 -28.505 7.642 1.00 94.38 812 TRP A N 1
ATOM 6139 C CA . TRP A 1 812 ? 2.225 -27.914 8.977 1.00 94.38 812 TRP A CA 1
ATOM 6140 C C . TRP A 1 812 ? 3.373 -28.463 9.824 1.00 94.38 812 TRP A C 1
ATOM 6142 O O . TRP A 1 812 ? 3.403 -29.656 10.123 1.00 94.38 812 TRP A O 1
ATOM 6152 N N . LEU A 1 813 ? 4.294 -27.588 10.221 1.00 93.06 813 LEU A N 1
ATOM 6153 C CA . LEU A 1 813 ? 5.403 -27.892 11.124 1.00 93.06 813 LEU A CA 1
ATOM 6154 C C . LEU A 1 813 ? 5.096 -27.287 12.492 1.00 93.06 813 LEU A C 1
ATOM 6156 O O . LEU A 1 813 ? 4.852 -26.085 12.582 1.00 93.06 813 LEU A O 1
ATOM 6160 N N . GLU A 1 814 ? 5.075 -28.093 13.553 1.00 93.00 814 GLU A N 1
ATOM 6161 C CA . GLU A 1 814 ? 4.884 -27.561 14.908 1.00 93.00 814 GLU A CA 1
ATOM 6162 C C . GLU A 1 814 ? 6.049 -26.629 15.257 1.00 93.00 814 GLU A C 1
ATOM 6164 O O . GLU A 1 814 ? 7.211 -26.933 14.984 1.00 93.00 814 GLU A O 1
ATOM 6169 N N . VAL A 1 815 ? 5.732 -25.483 15.854 1.00 91.19 815 VAL A N 1
ATOM 6170 C CA . VAL A 1 815 ? 6.731 -24.478 16.218 1.00 91.19 815 VAL A CA 1
ATOM 6171 C C . VAL A 1 815 ? 6.680 -24.211 17.710 1.00 91.19 815 VAL A C 1
ATOM 6173 O O . VAL A 1 815 ? 5.623 -23.956 18.288 1.00 91.19 815 VAL A O 1
ATOM 6176 N N . THR A 1 816 ? 7.849 -24.236 18.339 1.00 83.44 816 THR A N 1
ATOM 6177 C CA . THR A 1 816 ? 8.030 -23.837 19.733 1.00 83.44 816 THR A CA 1
ATOM 6178 C C . THR A 1 816 ? 8.886 -22.581 19.797 1.00 83.44 816 THR A C 1
ATOM 6180 O O . THR A 1 816 ? 9.811 -22.446 18.991 1.00 83.44 816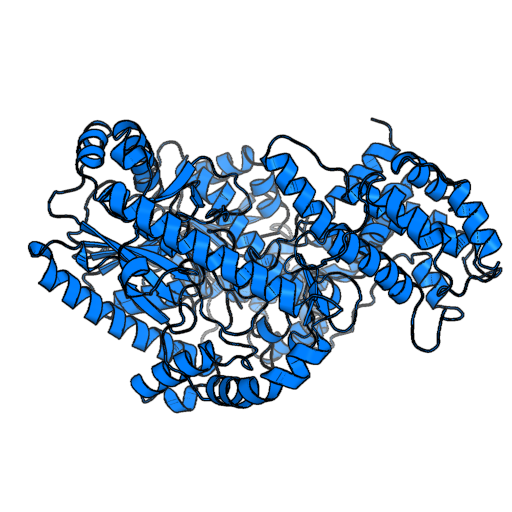 THR A O 1
ATOM 6183 N N . PRO A 1 817 ? 8.632 -21.675 20.755 1.00 82.31 817 PRO A N 1
ATOM 6184 C CA . PRO A 1 817 ? 9.552 -20.581 21.017 1.00 82.31 817 PRO A CA 1
ATOM 6185 C C . PRO A 1 817 ? 10.959 -21.125 21.291 1.00 82.31 817 PRO A C 1
ATOM 6187 O O . PRO A 1 817 ? 11.116 -22.051 22.090 1.00 82.31 817 PRO A O 1
ATOM 6190 N N . LEU A 1 818 ? 11.974 -20.565 20.634 1.00 78.94 818 LEU A N 1
ATOM 6191 C CA . LEU A 1 818 ? 13.371 -20.858 20.933 1.00 78.94 818 LEU A CA 1
ATOM 6192 C C . LEU A 1 818 ? 13.638 -20.485 22.395 1.00 78.94 818 LEU A C 1
ATOM 6194 O O . LEU A 1 818 ? 13.152 -19.461 22.883 1.00 78.94 818 LEU A O 1
ATOM 6198 N N . ALA A 1 819 ? 14.396 -21.323 23.103 1.00 60.03 819 ALA A N 1
ATOM 6199 C CA . ALA A 1 819 ? 14.798 -21.022 24.469 1.00 60.03 819 ALA A CA 1
ATOM 6200 C C . ALA A 1 819 ? 15.573 -19.697 24.481 1.00 60.03 819 ALA A C 1
ATOM 6202 O O . ALA A 1 819 ? 16.552 -19.552 23.749 1.00 60.03 819 ALA A O 1
ATOM 6203 N N . SER A 1 820 ? 15.141 -18.725 25.292 1.00 48.38 820 SER A N 1
ATOM 6204 C CA . SER A 1 820 ? 15.939 -17.516 25.503 1.00 48.38 820 SER A CA 1
ATOM 6205 C C . SER A 1 820 ? 17.312 -17.928 26.038 1.00 48.38 820 SER A C 1
ATOM 6207 O O . SER A 1 820 ? 17.355 -18.749 26.962 1.00 48.38 820 SER A O 1
ATOM 6209 N N . PRO A 1 821 ? 18.426 -17.378 25.522 1.00 40.41 821 PRO A N 1
ATOM 6210 C CA . PRO A 1 821 ? 19.710 -17.562 26.180 1.00 40.41 821 PRO A CA 1
ATOM 6211 C C . PRO A 1 821 ? 19.563 -17.094 27.631 1.00 40.41 821 PRO A C 1
ATOM 6213 O O . PRO A 1 821 ? 18.988 -16.032 27.886 1.00 40.41 821 PRO A O 1
ATOM 6216 N N . ALA A 1 822 ? 20.002 -17.926 28.580 1.00 32.75 822 ALA A N 1
ATOM 6217 C CA . ALA A 1 822 ? 20.073 -17.537 29.981 1.00 32.75 822 ALA A CA 1
ATOM 6218 C C . ALA A 1 822 ? 20.929 -16.265 30.056 1.00 32.75 822 ALA A C 1
ATOM 6220 O O . ALA A 1 822 ? 22.103 -16.299 29.686 1.00 32.75 822 ALA A O 1
ATOM 6221 N N . GLY A 1 823 ? 20.284 -15.148 30.400 1.00 31.95 823 GLY A N 1
ATOM 6222 C CA . GLY A 1 823 ? 20.930 -13.845 30.544 1.00 31.95 823 GLY A CA 1
ATOM 6223 C C . GLY A 1 823 ? 21.889 -13.798 31.718 1.00 31.95 823 GLY A C 1
ATOM 6224 O O . GLY A 1 823 ? 21.673 -14.567 32.685 1.00 31.95 823 GLY A O 1
#

Radius of gyration: 28.16 Å; chains: 1; bounding box: 70×78×75 Å

Secondary structure (DSSP, 8-state):
--HHHHHHHHHHHTSPP---GGG-----TTGGGTTS-HHHHHHHHHHHH---SS--HHHHHHHHHTTSS-HHHHHHHHHHHH-TT--HHHHHHHHHHHHHHHHSPPPPPP--PPPHHHHHHTS--SBTTB-HHHHHHHHHHHHHHHHH-SSS-SS----TTHHHHHHHHHHTT-TTS--TT-HHHHHHHHHHS-SSHHHHHHHHHHHTT--HHHHHHHHHHHHHTTHHHHHHHHHHHHHHHHTT----HHHHHHHHHHHHHHHHHHTSPTTSSPTTHHHHHTTHHHHHHHHHHHHHHHHHHHHHHHHHHHHHHHHHHTSPPPPPPSS-SEEEEEE--HHHHHHHHHHHHH-TTEEEEEE-TTTT--EEEE-TT----EE-S-TTS---EEEEEE-SSHHHHHHHHHHHHHHHHHHHHHHHHHHSTTTHHHHHHHHHHHHHHHHHHHTS---PPPPPGGGTTS-HHHHTT-EEE-HHHHH-HHHHHHHHHHHHHHTT-SS---SEEEEEEEE---SS-TTGGGGSBGGGTSB-THHHHHHHHHHHH-HHHHHHHGGGT----TT-EEEEEEEETTTTEEEESSGGGS-GGGHHHHHHHHHHHHHHHHHHHHHHGGGGT-GGGTT-HHHHHHHHHHHHH-TT-S-S--TTTT--EEEES-GGGTTT---TT-EEEE---GGG-TT-HHHHHHHHTHHHHHHHHHHHHHHHHH-HHHHS---GGGEEEETTTTEEEESS-SSPB-S--HHHHB-SSSBS------EEEEES-HHHHHHHHHH-HHHHHHHHTTSSEEEEE-TTSS-EEEEETTEEEE--PPPPP--

Foldseek 3Di:
DDLLVVLLVLLLLQAAAADWLLLGAFFQRRLSPLLFFPLLSQLLCLAQPVFGLFFALQVLLVCVVVVLFDLVLLLVLLDQVQDPPDDPVSSVVSSVVLVVCSVDPDGDDRNYQDFLQNLQQVDDAFDVPAGSLFVLQFLLFVLLLQAPQPDDDPDGDDCPLHSLGSSLVVQLPDPPTRFLVDSVVSNVVSVPADSDLSRLLVVLCVLVVADSLLSSSNLNSLCLSQSQVSNLQNLVQLVQVLVVHGGCNSSSSSSSSSVSSSSSVVSDDPPSQDPCSNVVSSCSSVSSVVSSVSCVSSVSSQSSSLLSVCQVVLVQLLDFFADDQDQAQEEEEEELALLVVLLQLLLCVLDVSYHYFYDHLLLLQLEWEDEALDPDIGFQFASNHHRPFYWYKDLVDPVLSVVLSVQLNVQVVVVVVVVCQCPDPVCVVVVCVVCVVVCVVVVVVLQDQDLDDDDDVSCHRHDPVSSLSIFTETPCVPPPLLVLLVSLLVSCLLRVNQDSAHLEYEHEWEAEFAAQASNRLHQARNRGSSDTSQNSQRHNQCSVQRPSNQVSNVVVRGHDDPSHHYWYWYQHSLLRQIGTRPCVPDDPVCVVVVVVSNVSSLSSSLSSLLLCCVVVVNPVCSVPSVVSSSVLSSLSSNSPNPPNDLRQAAAAEEEEEACSSPSPDDPVSRYRYHYDDCVSVVVCPSVLVCLVPVVSSSLSNLSLLSCCQNCVPSSNQEASVQWDRRSVISATHRHPGGHGGRGHYCSSQDPPPDGRHDNHQYEYEHEDPPVSVVVSLVVDVSSVSCDLSVSHWYKYDYHSRSWMWIQYNNDTHTDDNDDDPPD